Protein 5IX1 (pdb70)

Structure (mmCIF, N/CA/C/O backbone):
data_5IX1
#
_entry.id   5IX1
#
_cell.length_a   111.353
_cell.length_b   149.079
_cell.length_c   173.473
_cell.angle_alpha   90.00
_cell.angle_beta   90.00
_cell.angle_gamma   90.00
#
_symmetry.space_group_name_H-M   'I 2 2 2'
#
loop_
_entity.id
_entity.type
_entity.pdbx_description
1 polymer 'MORC family CW-type zinc finger protein 3'
2 polymer 'Peptide from Histone H3.1'
3 non-polymer 'ZINC ION'
4 non-polymer 'PHOSPHOAMINOPHOSPHONIC ACID-ADENYLATE ESTER'
5 non-polymer 'MAGNESIUM ION'
6 water water
#
loop_
_atom_site.group_PDB
_atom_site.id
_atom_site.type_symbol
_atom_site.label_atom_id
_atom_site.label_alt_id
_atom_site.label_comp_id
_atom_site.label_asym_id
_atom_site.label_entity_id
_atom_site.label_seq_id
_atom_site.pdbx_PDB_ins_code
_atom_site.Cartn_x
_atom_site.Cartn_y
_atom_site.Cartn_z
_atom_site.occupancy
_atom_site.B_iso_or_equiv
_atom_site.auth_seq_id
_atom_site.auth_comp_id
_atom_site.auth_asym_id
_atom_site.auth_atom_id
_atom_site.pdbx_PDB_model_num
ATOM 1 N N . GLY A 1 3 ? 73.556 88.679 53.746 1.00 87.68 8 GLY A N 1
ATOM 2 C CA . GLY A 1 3 ? 74.990 88.644 53.954 1.00 86.70 8 GLY A CA 1
ATOM 3 C C . GLY A 1 3 ? 75.491 87.230 54.103 1.00 83.22 8 GLY A C 1
ATOM 4 O O . GLY A 1 3 ? 76.672 86.988 54.268 1.00 82.50 8 GLY A O 1
ATOM 5 N N . ILE A 1 4 ? 74.566 86.293 54.051 1.00 81.04 9 ILE A N 1
ATOM 6 C CA . ILE A 1 4 ? 74.898 84.897 54.086 1.00 78.56 9 ILE A CA 1
ATOM 7 C C . ILE A 1 4 ? 75.580 84.450 52.814 1.00 75.46 9 ILE A C 1
ATOM 8 O O . ILE A 1 4 ? 75.163 84.790 51.729 1.00 74.81 9 ILE A O 1
ATOM 13 N N . ARG A 1 5 ? 76.629 83.668 52.959 1.00 73.26 10 ARG A N 1
ATOM 14 C CA . ARG A 1 5 ? 77.381 83.206 51.821 1.00 71.34 10 ARG A CA 1
ATOM 15 C C . ARG A 1 5 ? 76.744 82.100 51.027 1.00 70.30 10 ARG A C 1
ATOM 16 O O . ARG A 1 5 ? 76.007 81.291 51.546 1.00 72.60 10 ARG A O 1
ATOM 24 N N . LEU A 1 6 ? 77.042 82.086 49.742 1.00 70.17 11 LEU A N 1
ATOM 25 C CA . LEU A 1 6 ? 76.698 80.992 48.870 1.00 66.22 11 LEU A CA 1
ATOM 26 C C . LEU A 1 6 ? 77.720 79.919 48.998 1.00 62.98 11 LEU A C 1
ATOM 27 O O . LEU A 1 6 ? 78.891 80.196 49.099 1.00 63.22 11 LEU A O 1
ATOM 32 N N . SER A 1 7 ? 77.278 78.681 48.941 1.00 63.36 12 SER A N 1
ATOM 33 C CA . SER A 1 7 ? 78.201 77.582 48.855 1.00 61.70 12 SER A CA 1
ATOM 34 C C . SER A 1 7 ? 78.889 77.642 47.515 1.00 60.54 12 SER A C 1
ATOM 35 O O . SER A 1 7 ? 78.294 78.013 46.536 1.00 59.56 12 SER A O 1
ATOM 38 N N . ALA A 1 8 ? 80.143 77.247 47.482 1.00 60.69 13 ALA A N 1
ATOM 39 C CA . ALA A 1 8 ? 80.981 77.430 46.333 1.00 60.62 13 ALA A CA 1
ATOM 40 C C . ALA A 1 8 ? 81.326 76.130 45.649 1.00 61.34 13 ALA A C 1
ATOM 41 O O . ALA A 1 8 ? 81.272 75.091 46.248 1.00 59.62 13 ALA A O 1
ATOM 43 N N . LEU A 1 9 ? 81.649 76.204 44.366 1.00 61.72 14 LEU A N 1
ATOM 44 C CA . LEU A 1 9 ? 82.079 75.042 43.606 1.00 61.82 14 LEU A CA 1
ATOM 45 C C . LEU A 1 9 ? 83.472 75.218 43.134 1.00 63.11 14 LEU A C 1
ATOM 46 O O . LEU A 1 9 ? 83.778 76.163 42.479 1.00 65.21 14 LEU A O 1
ATOM 51 N N . CYS A 1 10 ? 84.308 74.263 43.449 1.00 60.88 15 CYS A N 1
ATOM 52 C CA . CYS A 1 10 ? 85.690 74.307 43.091 1.00 63.24 15 CYS A CA 1
ATOM 53 C C . CYS A 1 10 ? 85.784 73.516 41.835 1.00 62.47 15 CYS A C 1
ATOM 54 O O . CYS A 1 10 ? 85.054 72.572 41.666 1.00 61.11 15 CYS A O 1
ATOM 57 N N . PRO A 1 11 ? 86.754 73.945 40.924 1.00 65.46 16 PRO A N 1
ATOM 58 C CA . PRO A 1 11 ? 86.776 73.167 39.683 1.00 64.19 16 PRO A CA 1
ATOM 59 C C . PRO A 1 11 ? 87.066 71.705 39.902 1.00 62.18 16 PRO A C 1
ATOM 60 O O . PRO A 1 11 ? 86.646 70.888 39.119 1.00 62.98 16 PRO A O 1
ATOM 64 N N . LYS A 1 12 ? 87.793 71.378 40.939 1.00 59.59 17 LYS A N 1
ATOM 65 C CA . LYS A 1 12 ? 88.206 70.019 41.184 1.00 58.73 17 LYS A CA 1
ATOM 66 C C . LYS A 1 12 ? 86.998 69.133 41.355 1.00 58.58 17 LYS A C 1
ATOM 67 O O . LYS A 1 12 ? 87.031 67.966 41.055 1.00 59.10 17 LYS A O 1
ATOM 73 N N . PHE A 1 13 ? 85.914 69.703 41.820 1.00 59.95 18 PHE A N 1
ATOM 74 C CA . PHE A 1 13 ? 84.728 68.938 42.088 1.00 58.09 18 PHE A CA 1
ATOM 75 C C . PHE A 1 13 ? 84.237 68.294 40.818 1.00 57.28 18 PHE A C 1
ATOM 76 O O . PHE A 1 13 ? 83.542 67.302 40.861 1.00 58.20 18 PHE A O 1
ATOM 84 N N . LEU A 1 14 ? 84.573 68.872 39.682 1.00 55.83 19 LEU A N 1
ATOM 85 C CA . LEU A 1 14 ? 84.098 68.337 38.427 1.00 54.15 19 LEU A CA 1
ATOM 86 C C . LEU A 1 14 ? 84.578 66.933 38.246 1.00 53.96 19 LEU A C 1
ATOM 87 O O . LEU A 1 14 ? 83.856 66.116 37.750 1.00 54.63 19 LEU A O 1
ATOM 92 N N . HIS A 1 15 ? 85.811 66.657 38.606 1.00 51.46 20 HIS A N 1
ATOM 93 C CA . HIS A 1 15 ? 86.286 65.292 38.602 1.00 54.87 20 HIS A CA 1
ATOM 94 C C . HIS A 1 15 ? 85.600 64.434 39.633 1.00 57.40 20 HIS A C 1
ATOM 95 O O . HIS A 1 15 ? 85.284 63.297 39.397 1.00 61.47 20 HIS A O 1
ATOM 102 N N . THR A 1 16 ? 85.382 65.008 40.792 1.00 56.85 21 THR A N 1
ATOM 103 C CA . THR A 1 16 ? 84.849 64.299 41.915 1.00 54.07 21 THR A CA 1
ATOM 104 C C . THR A 1 16 ? 83.476 63.807 41.613 1.00 51.26 21 THR A C 1
ATOM 105 O O . THR A 1 16 ? 83.129 62.708 41.928 1.00 49.92 21 THR A O 1
ATOM 109 N N . ASN A 1 17 ? 82.702 64.640 40.968 1.00 51.79 22 ASN A N 1
ATOM 110 C CA . ASN A 1 17 ? 81.336 64.306 40.623 1.00 51.28 22 ASN A CA 1
ATOM 111 C C . ASN A 1 17 ? 81.223 63.207 39.611 1.00 50.71 22 ASN A C 1
ATOM 112 O O . ASN A 1 17 ? 80.164 62.707 39.370 1.00 50.79 22 ASN A O 1
ATOM 117 N N . SER A 1 18 ? 82.334 62.831 39.025 1.00 50.71 23 SER A N 1
ATOM 118 C CA . SER A 1 18 ? 82.336 61.815 37.974 1.00 51.79 23 SER A CA 1
ATOM 119 C C . SER A 1 18 ? 82.713 60.424 38.481 1.00 55.10 23 SER A C 1
ATOM 120 O O . SER A 1 18 ? 82.648 59.449 37.732 1.00 56.61 23 SER A O 1
ATOM 123 N N . THR A 1 19 ? 83.116 60.345 39.731 1.00 53.11 24 THR A N 1
ATOM 124 C CA . THR A 1 19 ? 83.676 59.139 40.302 1.00 52.33 24 THR A CA 1
ATOM 125 C C . THR A 1 19 ? 82.705 58.022 40.565 1.00 52.19 24 THR A C 1
ATOM 126 O O . THR A 1 19 ? 83.111 56.949 40.880 1.00 53.41 24 THR A O 1
ATOM 130 N N . SER A 1 20 ? 81.423 58.296 40.489 1.00 51.47 25 SER A N 1
ATOM 131 C CA . SER A 1 20 ? 80.404 57.274 40.570 1.00 54.79 25 SER A CA 1
ATOM 132 C C . SER A 1 20 ? 80.322 56.369 39.365 1.00 54.39 25 SER A C 1
ATOM 133 O O . SER A 1 20 ? 79.808 55.283 39.451 1.00 55.40 25 SER A O 1
ATOM 136 N N . HIS A 1 21 ? 80.805 56.830 38.229 1.00 56.39 26 HIS A N 1
ATOM 137 C CA . HIS A 1 21 ? 80.741 56.037 37.029 1.00 53.73 26 HIS A CA 1
ATOM 138 C C . HIS A 1 21 ? 81.959 55.199 36.906 1.00 55.04 26 HIS A C 1
ATOM 139 O O . HIS A 1 21 ? 83.029 55.690 36.708 1.00 54.85 26 HIS A O 1
ATOM 146 N N . THR A 1 22 ? 81.777 53.908 37.053 1.00 52.91 27 THR A N 1
ATOM 147 C CA . THR A 1 22 ? 82.875 52.986 36.941 1.00 55.78 27 THR A CA 1
ATOM 148 C C . THR A 1 22 ? 82.761 52.170 35.686 1.00 58.48 27 THR A C 1
ATOM 149 O O . THR A 1 22 ? 83.688 51.523 35.273 1.00 60.24 27 THR A O 1
ATOM 153 N N . TRP A 1 23 ? 81.591 52.215 35.091 1.00 60.73 28 TRP A N 1
ATOM 154 C CA . TRP A 1 23 ? 81.358 51.682 33.790 1.00 59.77 28 TRP A CA 1
ATOM 155 C C . TRP A 1 23 ? 81.114 52.874 32.922 1.00 56.17 28 TRP A C 1
ATOM 156 O O . TRP A 1 23 ? 80.187 53.626 33.149 1.00 55.39 28 TRP A O 1
ATOM 167 N N . PRO A 1 24 ? 82.011 53.013 31.856 1.00 54.74 29 PRO A N 1
ATOM 168 C CA . PRO A 1 24 ? 81.834 54.264 31.108 1.00 55.80 29 PRO A CA 1
ATOM 169 C C . PRO A 1 24 ? 80.503 54.408 30.426 1.00 57.60 29 PRO A C 1
ATOM 170 O O . PRO A 1 24 ? 80.054 55.509 30.243 1.00 59.07 29 PRO A O 1
ATOM 174 N N . PHE A 1 25 ? 79.881 53.314 30.056 1.00 56.31 30 PHE A N 1
ATOM 175 C CA . PHE A 1 25 ? 78.622 53.385 29.381 1.00 55.16 30 PHE A CA 1
ATOM 176 C C . PHE A 1 25 ? 77.565 54.005 30.230 1.00 53.54 30 PHE A C 1
ATOM 177 O O . PHE A 1 25 ? 76.587 54.473 29.721 1.00 57.02 30 PHE A O 1
ATOM 185 N N . SER A 1 26 ? 77.751 54.002 31.527 1.00 53.01 31 SER A N 1
ATOM 186 C CA . SER A 1 26 ? 76.795 54.625 32.408 1.00 53.71 31 SER A CA 1
ATOM 187 C C . SER A 1 26 ? 76.755 56.083 32.129 1.00 51.21 31 SER A C 1
ATOM 188 O O . SER A 1 26 ? 75.721 56.683 32.148 1.00 52.03 31 SER A O 1
ATOM 191 N N . ALA A 1 27 ? 77.914 56.659 31.909 1.00 52.27 32 ALA A N 1
ATOM 192 C CA . ALA A 1 27 ? 78.020 58.048 31.537 1.00 52.48 32 ALA A CA 1
ATOM 193 C C . ALA A 1 27 ? 77.390 58.348 30.174 1.00 52.20 32 ALA A C 1
ATOM 194 O O . ALA A 1 27 ? 76.695 59.317 30.004 1.00 50.97 32 ALA A O 1
ATOM 196 N N . VAL A 1 28 ? 77.620 57.474 29.219 1.00 51.73 33 VAL A N 1
ATOM 197 C CA . VAL A 1 28 ? 77.052 57.632 27.920 1.00 52.33 33 VAL A CA 1
ATOM 198 C C . VAL A 1 28 ? 75.561 57.574 28.065 1.00 53.56 33 VAL A C 1
ATOM 199 O O . VAL A 1 28 ? 74.865 58.347 27.480 1.00 53.35 33 VAL A O 1
ATOM 203 N N . ALA A 1 29 ? 75.072 56.672 28.878 1.00 51.14 34 ALA A N 1
ATOM 204 C CA . ALA A 1 29 ? 73.649 56.449 28.968 1.00 55.66 34 ALA A CA 1
ATOM 205 C C . ALA A 1 29 ? 72.974 57.702 29.432 1.00 58.38 34 ALA A C 1
ATOM 206 O O . ALA A 1 29 ? 71.869 58.005 29.040 1.00 61.22 34 ALA A O 1
ATOM 208 N N . GLU A 1 30 ? 73.659 58.425 30.289 1.00 55.13 35 GLU A N 1
ATOM 209 C CA . GLU A 1 30 ? 73.131 59.637 30.844 1.00 56.98 35 GLU A CA 1
ATOM 210 C C . GLU A 1 30 ? 72.881 60.711 29.807 1.00 56.92 35 GLU A C 1
ATOM 211 O O . GLU A 1 30 ? 71.878 61.379 29.837 1.00 58.82 35 GLU A O 1
ATOM 217 N N . LEU A 1 31 ? 73.811 60.874 28.892 1.00 57.78 36 LEU A N 1
ATOM 218 C CA . LEU A 1 31 ? 73.666 61.822 27.818 1.00 55.85 36 LEU A CA 1
ATOM 219 C C . LEU A 1 31 ? 72.513 61.444 26.911 1.00 56.17 36 LEU A C 1
ATOM 220 O O . LEU A 1 31 ? 71.735 62.272 26.522 1.00 57.33 36 LEU A O 1
ATOM 225 N N . ILE A 1 32 ? 72.380 60.168 26.631 1.00 55.10 37 ILE A N 1
ATOM 226 C CA . ILE A 1 32 ? 71.297 59.697 25.827 1.00 56.88 37 ILE A CA 1
ATOM 227 C C . ILE A 1 32 ? 70.004 60.023 26.512 1.00 60.09 37 ILE A C 1
ATOM 228 O O . ILE A 1 32 ? 69.049 60.383 25.875 1.00 60.87 37 ILE A O 1
ATOM 233 N N . ASP A 1 33 ? 69.965 59.887 27.822 1.00 61.40 38 ASP A N 1
ATOM 234 C CA . ASP A 1 33 ? 68.732 60.087 28.553 1.00 62.40 38 ASP A CA 1
ATOM 235 C C . ASP A 1 33 ? 68.260 61.486 28.370 1.00 58.38 38 ASP A C 1
ATOM 236 O O . ASP A 1 33 ? 67.100 61.724 28.195 1.00 56.31 38 ASP A O 1
ATOM 241 N N . ASN A 1 34 ? 69.178 62.421 28.413 1.00 57.35 39 ASN A N 1
ATOM 242 C CA . ASN A 1 34 ? 68.817 63.808 28.309 1.00 60.12 39 ASN A CA 1
ATOM 243 C C . ASN A 1 34 ? 68.168 64.115 26.953 1.00 61.99 39 ASN A C 1
ATOM 244 O O . ASN A 1 34 ? 67.270 64.914 26.861 1.00 62.85 39 ASN A O 1
ATOM 249 N N . ALA A 1 35 ? 68.653 63.504 25.893 1.00 60.49 40 ALA A N 1
ATOM 250 C CA . ALA A 1 35 ? 67.994 63.590 24.612 1.00 61.89 40 ALA A CA 1
ATOM 251 C C . ALA A 1 35 ? 66.639 62.931 24.625 1.00 62.94 40 ALA A C 1
ATOM 252 O O . ALA A 1 35 ? 65.710 63.425 24.054 1.00 65.45 40 ALA A O 1
ATOM 254 N N . TYR A 1 36 ? 66.537 61.795 25.279 1.00 60.99 41 TYR A N 1
ATOM 255 C CA . TYR A 1 36 ? 65.291 61.062 25.349 1.00 60.20 41 TYR A CA 1
ATOM 256 C C . TYR A 1 36 ? 64.194 61.806 26.058 1.00 61.51 41 TYR A C 1
ATOM 257 O O . TYR A 1 36 ? 63.051 61.680 25.712 1.00 63.03 41 TYR A O 1
ATOM 266 N N . ASP A 1 37 ? 64.541 62.550 27.083 1.00 61.91 42 ASP A N 1
ATOM 267 C CA . ASP A 1 37 ? 63.560 63.068 27.998 1.00 63.47 42 ASP A CA 1
ATOM 268 C C . ASP A 1 37 ? 62.587 63.981 27.320 1.00 65.29 42 ASP A C 1
ATOM 269 O O . ASP A 1 37 ? 62.924 64.685 26.397 1.00 65.88 42 ASP A O 1
ATOM 274 N N . PRO A 1 38 ? 61.302 63.962 27.869 1.00 63.91 43 PRO A N 1
ATOM 275 C CA . PRO A 1 38 ? 60.320 64.728 27.104 1.00 67.19 43 PRO A CA 1
ATOM 276 C C . PRO A 1 38 ? 60.548 66.214 26.950 1.00 69.81 43 PRO A C 1
ATOM 277 O O . PRO A 1 38 ? 59.954 66.764 26.051 1.00 73.63 43 PRO A O 1
ATOM 281 N N . ASP A 1 39 ? 61.322 66.861 27.785 1.00 67.74 44 ASP A N 1
ATOM 282 C CA . ASP A 1 39 ? 61.526 68.262 27.546 1.00 69.41 44 ASP A CA 1
ATOM 283 C C . ASP A 1 39 ? 62.266 68.494 26.244 1.00 70.02 44 ASP A C 1
ATOM 284 O O . ASP A 1 39 ? 62.013 69.460 25.573 1.00 71.67 44 ASP A O 1
ATOM 289 N N . VAL A 1 40 ? 63.265 67.677 25.957 1.00 69.75 45 VAL A N 1
ATOM 290 C CA . VAL A 1 40 ? 63.926 67.652 24.663 1.00 67.82 45 VAL A CA 1
ATOM 291 C C . VAL A 1 40 ? 63.159 67.036 23.494 1.00 70.49 45 VAL A C 1
ATOM 292 O O . VAL A 1 40 ? 63.165 67.543 22.405 1.00 74.21 45 VAL A O 1
ATOM 296 N N . ASN A 1 41 ? 62.537 65.907 23.744 1.00 68.65 46 ASN A N 1
ATOM 297 C CA . ASN A 1 41 ? 61.744 65.194 22.767 1.00 71.01 46 ASN A CA 1
ATOM 298 C C . ASN A 1 41 ? 62.429 64.844 21.468 1.00 68.69 46 ASN A C 1
ATOM 299 O O . ASN A 1 41 ? 61.814 64.845 20.436 1.00 70.80 46 ASN A O 1
ATOM 304 N N . ALA A 1 42 ? 63.694 64.493 21.527 1.00 69.44 47 ALA A N 1
ATOM 305 C CA . ALA A 1 42 ? 64.423 64.131 20.337 1.00 67.83 47 ALA A CA 1
ATOM 306 C C . ALA A 1 42 ? 63.920 62.848 19.748 1.00 70.69 47 ALA A C 1
ATOM 307 O O . ALA A 1 42 ? 63.503 61.972 20.461 1.00 70.84 47 ALA A O 1
ATOM 309 N N . LYS A 1 43 ? 63.932 62.745 18.428 1.00 70.26 48 LYS A N 1
ATOM 310 C CA . LYS A 1 43 ? 63.593 61.490 17.797 1.00 71.07 48 LYS A CA 1
ATOM 311 C C . LYS A 1 43 ? 64.798 60.759 17.330 1.00 69.16 48 LYS A C 1
ATOM 312 O O . LYS A 1 43 ? 64.723 59.599 17.028 1.00 71.21 48 LYS A O 1
ATOM 318 N N . GLN A 1 44 ? 65.912 61.444 17.245 1.00 66.63 49 GLN A N 1
ATOM 319 C CA . GLN A 1 44 ? 67.130 60.781 16.886 1.00 67.82 49 GLN A CA 1
ATOM 320 C C . GLN A 1 44 ? 68.232 61.305 17.760 1.00 66.25 49 GLN A C 1
ATOM 321 O O . GLN A 1 44 ? 68.231 62.455 18.105 1.00 67.86 49 GLN A O 1
ATOM 327 N N . ILE A 1 45 ? 69.180 60.464 18.120 1.00 63.25 50 ILE A N 1
ATOM 328 C CA . ILE A 1 45 ? 70.410 60.955 18.663 1.00 61.47 50 ILE A CA 1
ATOM 329 C C . ILE A 1 45 ? 71.533 60.292 17.920 1.00 63.61 50 ILE A C 1
ATOM 330 O O . ILE A 1 45 ? 71.493 59.112 17.688 1.00 64.05 50 ILE A O 1
ATOM 335 N N . TRP A 1 46 ? 72.544 61.054 17.559 1.00 62.14 51 TRP A N 1
ATOM 336 C CA . TRP A 1 46 ? 73.647 60.499 16.822 1.00 63.53 51 TRP A CA 1
ATOM 337 C C . TRP A 1 46 ? 74.840 60.493 17.726 1.00 62.36 51 TRP A C 1
ATOM 338 O O . TRP A 1 46 ? 75.193 61.514 18.259 1.00 62.14 51 TRP A O 1
ATOM 349 N N . ILE A 1 47 ? 75.469 59.345 17.899 1.00 61.83 52 ILE A N 1
ATOM 350 C CA . ILE A 1 47 ? 76.644 59.283 18.729 1.00 61.08 52 ILE A CA 1
ATOM 351 C C . ILE A 1 47 ? 77.781 58.883 17.862 1.00 63.04 52 ILE A C 1
ATOM 352 O O . ILE A 1 47 ? 77.709 57.883 17.206 1.00 66.86 52 ILE A O 1
ATOM 357 N N . ASP A 1 48 ? 78.842 59.665 17.870 1.00 61.11 53 ASP A N 1
ATOM 358 C CA . ASP A 1 48 ? 79.915 59.482 16.927 1.00 66.76 53 ASP A CA 1
ATOM 359 C C . ASP A 1 48 ? 81.279 59.663 17.520 1.00 62.41 53 ASP A C 1
ATOM 360 O O . ASP A 1 48 ? 81.434 60.285 18.540 1.00 59.13 53 ASP A O 1
ATOM 365 N N . LYS A 1 49 ? 82.274 59.122 16.843 1.00 63.01 54 LYS A N 1
ATOM 366 C CA . LYS A 1 49 ? 83.653 59.405 17.153 1.00 63.61 54 LYS A CA 1
ATOM 367 C C . LYS A 1 49 ? 84.304 60.092 15.978 1.00 64.53 54 LYS A C 1
ATOM 368 O O . LYS A 1 49 ? 84.147 59.669 14.861 1.00 68.14 54 LYS A O 1
ATOM 374 N N . THR A 1 50 ? 85.036 61.156 16.235 1.00 63.20 55 THR A N 1
ATOM 375 C CA . THR A 1 50 ? 85.615 61.947 15.188 1.00 64.20 55 THR A CA 1
ATOM 376 C C . THR A 1 50 ? 86.862 62.589 15.704 1.00 65.23 55 THR A C 1
ATOM 377 O O . THR A 1 50 ? 87.180 62.439 16.852 1.00 65.88 55 THR A O 1
ATOM 381 N N . VAL A 1 51 ? 87.611 63.249 14.842 1.00 65.08 56 VAL A N 1
ATOM 382 C CA . VAL A 1 51 ? 88.761 63.999 15.289 1.00 65.74 56 VAL A CA 1
ATOM 383 C C . VAL A 1 51 ? 88.584 65.465 15.017 1.00 66.72 56 VAL A C 1
ATOM 384 O O . VAL A 1 51 ? 88.225 65.838 13.935 1.00 69.16 56 VAL A O 1
ATOM 388 N N . ILE A 1 52 ? 88.817 66.302 16.010 1.00 67.80 57 ILE A N 1
ATOM 389 C CA . ILE A 1 52 ? 88.813 67.726 15.800 1.00 66.96 57 ILE A CA 1
ATOM 390 C C . ILE A 1 52 ? 90.063 68.366 16.356 1.00 70.73 57 ILE A C 1
ATOM 391 O O . ILE A 1 52 ? 90.439 68.117 17.470 1.00 67.40 57 ILE A O 1
ATOM 396 N N . SER A 1 53 ? 90.736 69.155 15.543 1.00 70.69 58 SER A N 1
ATOM 397 C CA . SER A 1 53 ? 91.897 69.883 15.976 1.00 74.83 58 SER A CA 1
ATOM 398 C C . SER A 1 53 ? 92.897 68.945 16.583 1.00 75.50 58 SER A C 1
ATOM 399 O O . SER A 1 53 ? 93.605 69.289 17.499 1.00 75.09 58 SER A O 1
ATOM 402 N N . ASP A 1 54 ? 92.977 67.760 16.024 1.00 75.60 59 ASP A N 1
ATOM 403 C CA . ASP A 1 54 ? 93.953 66.783 16.448 1.00 77.82 59 ASP A CA 1
ATOM 404 C C . ASP A 1 54 ? 93.600 66.062 17.728 1.00 74.03 59 ASP A C 1
ATOM 405 O O . ASP A 1 54 ? 94.419 65.364 18.276 1.00 75.59 59 ASP A O 1
ATOM 410 N N . HIS A 1 55 ? 92.376 66.229 18.192 1.00 72.32 60 HIS A N 1
ATOM 411 C CA . HIS A 1 55 ? 91.922 65.579 19.394 1.00 69.47 60 HIS A CA 1
ATOM 412 C C . HIS A 1 55 ? 90.796 64.646 19.081 1.00 67.83 60 HIS A C 1
ATOM 413 O O . HIS A 1 55 ? 89.866 65.032 18.431 1.00 68.07 60 HIS A O 1
ATOM 420 N N . ILE A 1 56 ? 90.863 63.420 19.559 1.00 67.22 61 ILE A N 1
ATOM 421 C CA . ILE A 1 56 ? 89.750 62.515 19.410 1.00 63.94 61 ILE A CA 1
ATOM 422 C C . ILE A 1 56 ? 88.588 63.059 20.189 1.00 64.36 61 ILE A C 1
ATOM 423 O O . ILE A 1 56 ? 88.759 63.600 21.244 1.00 64.97 61 ILE A O 1
ATOM 428 N N . CYS A 1 57 ? 87.399 62.937 19.646 1.00 64.20 62 CYS A N 1
ATOM 429 C CA . CYS A 1 57 ? 86.255 63.567 20.223 1.00 63.26 62 CYS A CA 1
ATOM 430 C C . CYS A 1 57 ? 85.101 62.632 20.180 1.00 62.64 62 CYS A C 1
ATOM 431 O O . CYS A 1 57 ? 85.018 61.795 19.328 1.00 64.46 62 CYS A O 1
ATOM 434 N N . LEU A 1 58 ? 84.186 62.806 21.102 1.00 58.07 63 LEU A N 1
ATOM 435 C CA . LEU A 1 58 ? 83.001 62.021 21.122 1.00 58.14 63 LEU A CA 1
ATOM 436 C C . LEU A 1 58 ? 81.920 63.019 20.996 1.00 58.24 63 LEU A C 1
ATOM 437 O O . LEU A 1 58 ? 81.998 64.046 21.619 1.00 58.38 63 LEU A O 1
ATOM 442 N N . THR A 1 59 ? 80.927 62.750 20.170 1.00 58.74 64 THR A N 1
ATOM 443 C CA . THR A 1 59 ? 79.902 63.730 19.944 1.00 58.53 64 THR A CA 1
ATOM 444 C C . THR A 1 59 ? 78.549 63.151 20.154 1.00 55.92 64 THR A C 1
ATOM 445 O O . THR A 1 59 ? 78.326 62.008 19.886 1.00 54.77 64 THR A O 1
ATOM 449 N N . PHE A 1 60 ? 77.664 63.947 20.717 1.00 55.44 65 PHE A N 1
ATOM 450 C CA . PHE A 1 60 ? 76.305 63.532 20.905 1.00 57.32 65 PHE A CA 1
ATOM 451 C C . PHE A 1 60 ? 75.441 64.595 20.321 1.00 60.06 65 PHE A C 1
ATOM 452 O O . PHE A 1 60 ? 75.429 65.685 20.815 1.00 64.49 65 PHE A O 1
ATOM 460 N N . THR A 1 61 ? 74.684 64.258 19.297 1.00 58.45 66 THR A N 1
ATOM 461 C CA . THR A 1 61 ? 73.923 65.231 18.554 1.00 58.44 66 THR A CA 1
ATOM 462 C C . THR A 1 61 ? 72.489 64.789 18.499 1.00 59.12 66 THR A C 1
ATOM 463 O O . THR A 1 61 ? 72.216 63.644 18.262 1.00 58.81 66 THR A O 1
ATOM 467 N N . ASP A 1 62 ? 71.569 65.704 18.732 1.00 57.10 67 ASP A N 1
ATOM 468 C CA . ASP A 1 62 ? 70.162 65.363 18.735 1.00 59.69 67 ASP A CA 1
ATOM 469 C C . ASP A 1 62 ? 69.274 66.371 18.038 1.00 62.59 67 ASP A C 1
ATOM 470 O O . ASP A 1 62 ? 69.662 67.482 17.799 1.00 64.97 67 ASP A O 1
ATOM 475 N N . ASN A 1 63 ? 68.072 65.955 17.701 1.00 63.66 68 ASN A N 1
ATOM 476 C CA . ASN A 1 63 ? 67.153 66.790 16.971 1.00 68.47 68 ASN A CA 1
ATOM 477 C C . ASN A 1 63 ? 66.013 67.276 17.818 1.00 69.03 68 ASN A C 1
ATOM 478 O O . ASN A 1 63 ? 64.918 67.451 17.351 1.00 70.61 68 ASN A O 1
ATOM 483 N N . GLY A 1 64 ? 66.280 67.426 19.095 1.00 70.83 69 GLY A N 1
ATOM 484 C CA . GLY A 1 64 ? 65.302 67.887 20.050 1.00 71.89 69 GLY A CA 1
ATOM 485 C C . GLY A 1 64 ? 65.174 69.382 20.136 1.00 72.36 69 GLY A C 1
ATOM 486 O O . GLY A 1 64 ? 65.782 70.097 19.384 1.00 72.48 69 GLY A O 1
ATOM 487 N N . ASN A 1 65 ? 64.380 69.832 21.090 1.00 71.62 70 ASN A N 1
ATOM 488 C CA . ASN A 1 65 ? 63.990 71.216 21.248 1.00 73.79 70 ASN A CA 1
ATOM 489 C C . ASN A 1 65 ? 65.039 72.251 21.559 1.00 72.54 70 ASN A C 1
ATOM 490 O O . ASN A 1 65 ? 64.760 73.411 21.432 1.00 74.26 70 ASN A O 1
ATOM 495 N N . GLY A 1 66 ? 66.187 71.866 22.076 1.00 72.21 71 GLY A N 1
ATOM 496 C CA . GLY A 1 66 ? 67.245 72.826 22.318 1.00 72.84 71 GLY A CA 1
ATOM 497 C C . GLY A 1 66 ? 67.034 73.649 23.563 1.00 73.61 71 GLY A C 1
ATOM 498 O O . GLY A 1 66 ? 66.092 73.434 24.279 1.00 74.86 71 GLY A O 1
ATOM 499 N N . MET A 1 67 ? 67.901 74.614 23.815 1.00 74.12 72 MET A N 1
ATOM 500 C CA . MET A 1 67 ? 67.814 75.375 25.046 1.00 73.18 72 MET A CA 1
ATOM 501 C C . MET A 1 67 ? 67.917 76.863 24.851 1.00 73.76 72 MET A C 1
ATOM 502 O O . MET A 1 67 ? 68.591 77.329 23.967 1.00 74.30 72 MET A O 1
ATOM 507 N N . THR A 1 68 ? 67.278 77.601 25.736 1.00 71.95 73 THR A N 1
ATOM 508 C CA . THR A 1 68 ? 67.481 79.017 25.849 1.00 74.23 73 THR A CA 1
ATOM 509 C C . THR A 1 68 ? 68.810 79.143 26.511 1.00 73.07 73 THR A C 1
ATOM 510 O O . THR A 1 68 ? 69.352 78.153 26.906 1.00 71.96 73 THR A O 1
ATOM 514 N N . ALA A 1 69 ? 69.353 80.339 26.612 1.00 72.94 74 ALA A N 1
ATOM 515 C CA . ALA A 1 69 ? 70.621 80.505 27.291 1.00 72.57 74 ALA A CA 1
ATOM 516 C C . ALA A 1 69 ? 70.520 80.158 28.763 1.00 71.29 74 ALA A C 1
ATOM 517 O O . ALA A 1 69 ? 71.378 79.509 29.306 1.00 68.83 74 ALA A O 1
ATOM 519 N N . ASP A 1 70 ? 69.445 80.579 29.398 1.00 71.96 75 ASP A N 1
ATOM 520 C CA . ASP A 1 70 ? 69.297 80.378 30.808 1.00 75.40 75 ASP A CA 1
ATOM 521 C C . ASP A 1 70 ? 69.274 78.903 31.073 1.00 70.80 75 ASP A C 1
ATOM 522 O O . ASP A 1 70 ? 69.916 78.415 31.972 1.00 67.72 75 ASP A O 1
ATOM 527 N N . LYS A 1 71 ? 68.568 78.191 30.228 1.00 73.07 76 LYS A N 1
ATOM 528 C CA . LYS A 1 71 ? 68.467 76.767 30.336 1.00 70.24 76 LYS A CA 1
ATOM 529 C C . LYS A 1 71 ? 69.822 76.160 30.170 1.00 66.53 76 LYS A C 1
ATOM 530 O O . LYS A 1 71 ? 70.101 75.145 30.741 1.00 66.66 76 LYS A O 1
ATOM 536 N N . LEU A 1 72 ? 70.641 76.739 29.322 1.00 68.21 77 LEU A N 1
ATOM 537 C CA . LEU A 1 72 ? 71.984 76.241 29.150 1.00 64.00 77 LEU A CA 1
ATOM 538 C C . LEU A 1 72 ? 72.743 76.385 30.429 1.00 64.16 77 LEU A C 1
ATOM 539 O O . LEU A 1 72 ? 73.540 75.549 30.750 1.00 62.93 77 LEU A O 1
ATOM 544 N N . HIS A 1 73 ? 72.539 77.486 31.130 1.00 65.18 78 HIS A N 1
ATOM 545 C CA . HIS A 1 73 ? 73.263 77.716 32.359 1.00 65.83 78 HIS A CA 1
ATOM 546 C C . HIS A 1 73 ? 72.911 76.692 33.399 1.00 61.66 78 HIS A C 1
ATOM 547 O O . HIS A 1 73 ? 73.755 76.183 34.068 1.00 60.34 78 HIS A O 1
ATOM 554 N N . LYS A 1 74 ? 71.647 76.372 33.492 1.00 60.35 79 LYS A N 1
ATOM 555 C CA . LYS A 1 74 ? 71.198 75.363 34.389 1.00 61.08 79 LYS A CA 1
ATOM 556 C C . LYS A 1 74 ? 71.778 74.015 34.038 1.00 61.31 79 LYS A C 1
ATOM 557 O O . LYS A 1 74 ? 72.122 73.257 34.906 1.00 59.61 79 LYS A O 1
ATOM 563 N N . MET A 1 75 ? 71.898 73.719 32.762 1.00 61.19 80 MET A N 1
ATOM 564 C CA . MET A 1 75 ? 72.481 72.464 32.346 1.00 61.21 80 MET A CA 1
ATOM 565 C C . MET A 1 75 ? 73.908 72.393 32.830 1.00 59.54 80 MET A C 1
ATOM 566 O O . MET A 1 75 ? 74.404 71.343 33.102 1.00 58.49 80 MET A O 1
ATOM 571 N N . LEU A 1 76 ? 74.582 73.517 32.875 1.00 58.32 81 LEU A N 1
ATOM 572 C CA . LEU A 1 76 ? 75.969 73.551 33.269 1.00 58.20 81 LEU A CA 1
ATOM 573 C C . LEU A 1 76 ? 76.094 73.858 34.740 1.00 60.06 81 LEU A C 1
ATOM 574 O O . LEU A 1 76 ? 77.150 74.171 35.228 1.00 61.11 81 LEU A O 1
ATOM 579 N N . SER A 1 77 ? 74.979 73.780 35.434 1.00 58.66 82 SER A N 1
ATOM 580 C CA . SER A 1 77 ? 74.920 74.025 36.852 1.00 59.29 82 SER A CA 1
ATOM 581 C C . SER A 1 77 ? 74.481 72.756 37.543 1.00 61.94 82 SER A C 1
ATOM 582 O O . SER A 1 77 ? 74.005 71.853 36.903 1.00 62.71 82 SER A O 1
ATOM 585 N N . PHE A 1 78 ? 74.627 72.684 38.856 1.00 61.13 83 PHE A N 1
ATOM 586 C CA . PHE A 1 78 ? 74.405 71.432 39.547 1.00 56.92 83 PHE A CA 1
ATOM 587 C C . PHE A 1 78 ? 73.098 71.394 40.305 1.00 59.15 83 PHE A C 1
ATOM 588 O O . PHE A 1 78 ? 72.847 72.213 41.136 1.00 62.76 83 PHE A O 1
ATOM 596 N N . GLY A 1 79 ? 72.285 70.396 40.043 1.00 58.18 84 GLY A N 1
ATOM 597 C CA . GLY A 1 79 ? 71.028 70.252 40.727 1.00 56.80 84 GLY A CA 1
ATOM 598 C C . GLY A 1 79 ? 69.756 70.846 40.182 1.00 55.91 84 GLY A C 1
ATOM 599 O O . GLY A 1 79 ? 68.728 70.684 40.797 1.00 57.74 84 GLY A O 1
ATOM 600 N N . PHE A 1 80 ? 69.789 71.496 39.033 1.00 57.83 85 PHE A N 1
ATOM 601 C CA . PHE A 1 80 ? 68.571 72.077 38.490 1.00 58.49 85 PHE A CA 1
ATOM 602 C C . PHE A 1 80 ? 67.931 71.133 37.509 1.00 57.40 85 PHE A C 1
ATOM 603 O O . PHE A 1 80 ? 68.539 70.761 36.549 1.00 56.62 85 PHE A O 1
ATOM 611 N N . SER A 1 81 ? 66.714 70.712 37.781 1.00 56.92 86 SER A N 1
ATOM 612 C CA . SER A 1 81 ? 65.991 69.898 36.860 1.00 57.76 86 SER A CA 1
ATOM 613 C C . SER A 1 81 ? 64.544 70.249 37.010 1.00 64.43 86 SER A C 1
ATOM 614 O O . SER A 1 81 ? 64.065 70.334 38.102 1.00 63.57 86 SER A O 1
ATOM 617 N N . ASP A 1 82 ? 63.834 70.430 35.913 1.00 67.98 87 ASP A N 1
ATOM 618 C CA . ASP A 1 82 ? 62.411 70.691 35.991 1.00 76.33 87 ASP A CA 1
ATOM 619 C C . ASP A 1 82 ? 61.643 69.895 34.958 1.00 74.09 87 ASP A C 1
ATOM 620 O O . ASP A 1 82 ? 61.031 70.448 34.067 1.00 76.31 87 ASP A O 1
ATOM 625 N N . LYS A 1 83 ? 61.634 68.589 35.108 1.00 72.06 88 LYS A N 1
ATOM 626 C CA . LYS A 1 83 ? 61.094 67.744 34.080 1.00 68.60 88 LYS A CA 1
ATOM 627 C C . LYS A 1 83 ? 59.799 67.131 34.513 1.00 71.81 88 LYS A C 1
ATOM 628 O O . LYS A 1 83 ? 59.686 66.655 35.613 1.00 73.58 88 LYS A O 1
ATOM 634 N N . VAL A 1 84 ? 58.809 67.170 33.641 1.00 71.88 89 VAL A N 1
ATOM 635 C CA . VAL A 1 84 ? 57.490 66.693 33.970 1.00 75.11 89 VAL A CA 1
ATOM 636 C C . VAL A 1 84 ? 57.052 65.717 32.932 1.00 74.97 89 VAL A C 1
ATOM 637 O O . VAL A 1 84 ? 57.470 65.807 31.810 1.00 73.93 89 VAL A O 1
ATOM 641 N N . THR A 1 85 ? 56.208 64.779 33.310 1.00 72.45 90 THR A N 1
ATOM 642 C CA . THR A 1 85 ? 55.685 63.851 32.351 1.00 73.56 90 THR A CA 1
ATOM 643 C C . THR A 1 85 ? 54.792 64.563 31.366 1.00 77.12 90 THR A C 1
ATOM 644 O O . THR A 1 85 ? 53.996 65.397 31.739 1.00 79.30 90 THR A O 1
ATOM 648 N N . MET A 1 86 ? 54.930 64.230 30.095 1.00 77.44 91 MET A N 1
ATOM 649 C CA . MET A 1 86 ? 54.054 64.775 29.088 1.00 81.00 91 MET A CA 1
ATOM 650 C C . MET A 1 86 ? 53.440 63.656 28.309 1.00 82.30 91 MET A C 1
ATOM 651 O O . MET A 1 86 ? 54.137 62.844 27.743 1.00 81.47 91 MET A O 1
ATOM 656 N N . ASN A 1 87 ? 52.126 63.603 28.296 1.00 82.67 92 ASN A N 1
ATOM 657 C CA . ASN A 1 87 ? 51.444 62.655 27.462 1.00 84.79 92 ASN A CA 1
ATOM 658 C C . ASN A 1 87 ? 51.944 61.264 27.700 1.00 82.04 92 ASN A C 1
ATOM 659 O O . ASN A 1 87 ? 52.103 60.486 26.778 1.00 83.09 92 ASN A O 1
ATOM 664 N N . GLY A 1 88 ? 52.208 60.950 28.946 1.00 81.39 93 GLY A N 1
ATOM 665 C CA . GLY A 1 88 ? 52.588 59.610 29.287 1.00 80.02 93 GLY A CA 1
ATOM 666 C C . GLY A 1 88 ? 54.032 59.323 29.006 1.00 76.87 93 GLY A C 1
ATOM 667 O O . GLY A 1 88 ? 54.466 58.209 29.224 1.00 78.35 93 GLY A O 1
ATOM 668 N N . HIS A 1 89 ? 54.764 60.344 28.601 1.00 77.29 94 HIS A N 1
ATOM 669 C CA . HIS A 1 89 ? 56.190 60.242 28.422 1.00 74.40 94 HIS A CA 1
ATOM 670 C C . HIS A 1 89 ? 56.830 60.732 29.702 1.00 72.05 94 HIS A C 1
ATOM 671 O O . HIS A 1 89 ? 56.735 61.900 30.017 1.00 71.56 94 HIS A O 1
ATOM 678 N N . VAL A 1 90 ? 57.499 59.846 30.431 1.00 71.60 95 VAL A N 1
ATOM 679 C CA . VAL A 1 90 ? 57.997 60.195 31.728 1.00 68.02 95 VAL A CA 1
ATOM 680 C C . VAL A 1 90 ? 59.468 60.416 31.673 1.00 63.81 95 VAL A C 1
ATOM 681 O O . VAL A 1 90 ? 60.210 59.588 31.179 1.00 62.69 95 VAL A O 1
ATOM 685 N N . PRO A 1 91 ? 59.867 61.635 32.228 1.00 63.91 96 PRO A N 1
ATOM 686 C CA . PRO A 1 91 ? 61.310 61.838 32.177 1.00 61.58 96 PRO A CA 1
ATOM 687 C C . PRO A 1 91 ? 62.046 60.936 33.117 1.00 62.02 96 PRO A C 1
ATOM 688 O O . PRO A 1 91 ? 61.614 60.679 34.212 1.00 64.95 96 PRO A O 1
ATOM 692 N N . VAL A 1 92 ? 63.159 60.428 32.652 1.00 60.90 97 VAL A N 1
ATOM 693 C CA . VAL A 1 92 ? 64.132 59.802 33.480 1.00 59.52 97 VAL A CA 1
ATOM 694 C C . VAL A 1 92 ? 64.797 60.799 34.402 1.00 61.12 97 VAL A C 1
ATOM 695 O O . VAL A 1 92 ? 65.110 60.476 35.519 1.00 62.54 97 VAL A O 1
ATOM 699 N N . GLY A 1 93 ? 65.035 62.006 33.926 1.00 59.17 98 GLY A N 1
ATOM 700 C CA . GLY A 1 93 ? 65.781 62.974 34.694 1.00 57.60 98 GLY A CA 1
ATOM 701 C C . GLY A 1 93 ? 65.141 63.436 35.980 1.00 58.98 98 GLY A C 1
ATOM 702 O O . GLY A 1 93 ? 63.977 63.766 36.018 1.00 60.09 98 GLY A O 1
ATOM 703 N N . LEU A 1 94 ? 65.940 63.447 37.040 1.00 58.54 99 LEU A N 1
ATOM 704 C CA . LEU A 1 94 ? 65.497 63.760 38.391 1.00 58.80 99 LEU A CA 1
ATOM 705 C C . LEU A 1 94 ? 66.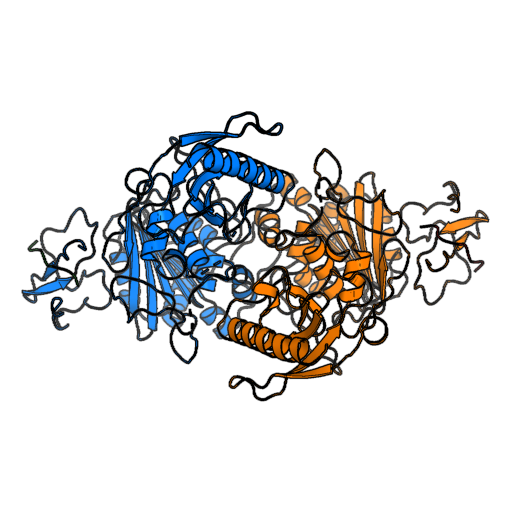459 64.649 39.134 1.00 55.69 99 LEU A C 1
ATOM 706 O O . LEU A 1 94 ? 66.106 65.676 39.639 1.00 55.95 99 LEU A O 1
ATOM 711 N N . TYR A 1 95 ? 67.671 64.146 39.243 1.00 53.41 100 TYR A N 1
ATOM 712 C CA . TYR A 1 95 ? 68.779 64.675 40.005 1.00 51.85 100 TYR A CA 1
ATOM 713 C C . TYR A 1 95 ? 69.406 65.990 39.590 1.00 53.47 100 TYR A C 1
ATOM 714 O O . TYR A 1 95 ? 69.897 66.703 40.419 1.00 55.09 100 TYR A O 1
ATOM 723 N N . GLY A 1 96 ? 69.482 66.272 38.304 1.00 55.44 101 GLY A N 1
ATOM 724 C CA . GLY A 1 96 ? 70.130 67.479 37.839 1.00 50.36 101 GLY A CA 1
ATOM 725 C C . GLY A 1 96 ? 71.626 67.419 37.790 1.00 49.33 101 GLY A C 1
ATOM 726 O O . GLY A 1 96 ? 72.278 68.421 37.791 1.00 49.10 101 GLY A O 1
ATOM 727 N N . ASN A 1 97 ? 72.174 66.228 37.814 1.00 52.65 102 ASN A N 1
ATOM 728 C CA . ASN A 1 97 ? 73.608 66.070 37.832 1.00 51.53 102 ASN A CA 1
ATOM 729 C C . ASN A 1 97 ? 74.113 65.269 36.660 1.00 51.33 102 ASN A C 1
ATOM 730 O O . ASN A 1 97 ? 75.281 65.211 36.404 1.00 50.11 102 ASN A O 1
ATOM 735 N N . GLY A 1 98 ? 73.211 64.681 35.914 1.00 50.25 103 GLY A N 1
ATOM 736 C CA . GLY A 1 98 ? 73.593 63.711 34.917 1.00 51.92 103 GLY A CA 1
ATOM 737 C C . GLY A 1 98 ? 74.521 64.139 33.792 1.00 56.58 103 GLY A C 1
ATOM 738 O O . GLY A 1 98 ? 75.365 63.364 33.398 1.00 56.62 103 GLY A O 1
ATOM 739 N N . PHE A 1 99 ? 74.359 65.334 33.241 1.00 52.96 104 PHE A N 1
ATOM 740 C CA . PHE A 1 99 ? 75.307 65.812 32.255 1.00 53.95 104 PHE A CA 1
ATOM 741 C C . PHE A 1 99 ? 76.700 66.024 32.799 1.00 57.15 104 PHE A C 1
ATOM 742 O O . PHE A 1 99 ? 77.663 65.755 32.115 1.00 60.75 104 PHE A O 1
ATOM 750 N N . LYS A 1 100 ? 76.812 66.617 33.970 1.00 57.72 105 LYS A N 1
ATOM 751 C CA . LYS A 1 100 ? 78.124 66.870 34.514 1.00 54.80 105 LYS A CA 1
ATOM 752 C C . LYS A 1 100 ? 78.831 65.601 34.846 1.00 54.51 105 LYS A C 1
ATOM 753 O O . LYS A 1 100 ? 79.988 65.447 34.561 1.00 55.21 105 LYS A O 1
ATOM 759 N N . SER A 1 101 ? 78.125 64.692 35.481 1.00 55.66 106 SER A N 1
ATOM 760 C CA . SER A 1 101 ? 78.738 63.472 35.918 1.00 55.25 106 SER A CA 1
ATOM 761 C C . SER A 1 101 ? 79.157 62.662 34.734 1.00 55.02 106 SER A C 1
ATOM 762 O O . SER A 1 101 ? 80.236 62.125 34.700 1.00 54.99 106 SER A O 1
ATOM 765 N N . GLY A 1 102 ? 78.286 62.577 33.748 1.00 52.53 107 GLY A N 1
ATOM 766 C CA . GLY A 1 102 ? 78.610 61.859 32.543 1.00 53.88 107 GLY A CA 1
ATOM 767 C C . GLY A 1 102 ? 79.696 62.455 31.691 1.00 56.82 107 GLY A C 1
ATOM 768 O O . GLY A 1 102 ? 80.584 61.769 31.253 1.00 58.40 107 GLY A O 1
ATOM 769 N N . SER A 1 103 ? 79.636 63.755 31.487 1.00 55.07 108 SER A N 1
ATOM 770 C CA . SER A 1 103 ? 80.547 64.389 30.593 1.00 57.28 108 SER A CA 1
ATOM 771 C C . SER A 1 103 ? 81.921 64.228 31.117 1.00 57.36 108 SER A C 1
ATOM 772 O O . SER A 1 103 ? 82.818 63.815 30.420 1.00 60.11 108 SER A O 1
ATOM 775 N N . MET A 1 104 ? 82.073 64.526 32.387 1.00 57.09 109 MET A N 1
ATOM 776 C CA . MET A 1 104 ? 83.374 64.565 32.990 1.00 53.06 109 MET A CA 1
ATOM 777 C C . MET A 1 104 ? 83.985 63.201 33.151 1.00 54.47 109 MET A C 1
ATOM 778 O O . MET A 1 104 ? 85.181 63.041 33.184 1.00 58.48 109 MET A O 1
ATOM 783 N N . ARG A 1 105 ? 83.139 62.218 33.299 1.00 55.74 110 ARG A N 1
ATOM 784 C CA . ARG A 1 105 ? 83.596 60.874 33.333 1.00 54.54 110 ARG A CA 1
ATOM 785 C C . ARG A 1 105 ? 84.186 60.507 31.997 1.00 55.39 110 ARG A C 1
ATOM 786 O O . ARG A 1 105 ? 85.237 59.911 31.921 1.00 56.64 110 ARG A O 1
ATOM 794 N N . LEU A 1 106 ? 83.503 60.878 30.930 1.00 53.58 111 LEU A N 1
ATOM 795 C CA . LEU A 1 106 ? 84.009 60.595 29.603 1.00 54.14 111 LEU A CA 1
ATOM 796 C C . LEU A 1 106 ? 85.279 61.336 29.268 1.00 54.70 111 LEU A C 1
ATOM 797 O O . LEU A 1 106 ? 86.186 60.766 28.712 1.00 55.98 111 LEU A O 1
ATOM 802 N N . GLY A 1 107 ? 85.345 62.602 29.623 1.00 51.20 112 GLY A N 1
ATOM 803 C CA . GLY A 1 107 ? 86.504 63.386 29.279 1.00 54.64 112 GLY A CA 1
ATOM 804 C C . GLY A 1 107 ? 86.672 64.634 30.074 1.00 58.44 112 GLY A C 1
ATOM 805 O O . GLY A 1 107 ? 85.774 65.039 30.739 1.00 57.39 112 GLY A O 1
ATOM 806 N N . LYS A 1 108 ? 87.840 65.231 30.005 1.00 57.34 113 LYS A N 1
ATOM 807 C CA . LYS A 1 108 ? 88.096 66.471 30.695 1.00 60.48 113 LYS A CA 1
ATOM 808 C C . LYS A 1 108 ? 87.318 67.681 30.223 1.00 60.73 113 LYS A C 1
ATOM 809 O O . LYS A 1 108 ? 86.964 68.523 31.009 1.00 62.02 113 LYS A O 1
ATOM 815 N N . ASP A 1 109 ? 87.111 67.801 28.924 1.00 58.05 114 ASP A N 1
ATOM 816 C CA . ASP A 1 109 ? 86.546 69.004 28.350 1.00 58.32 114 ASP A CA 1
ATOM 817 C C . ASP A 1 109 ? 85.361 68.736 27.464 1.00 57.40 114 ASP A C 1
ATOM 818 O O . ASP A 1 109 ? 85.371 67.823 26.693 1.00 61.31 114 ASP A O 1
ATOM 823 N N . ALA A 1 110 ? 84.328 69.536 27.598 1.00 57.27 115 ALA A N 1
ATOM 824 C CA . ALA A 1 110 ? 83.127 69.322 26.852 1.00 56.10 115 ALA A CA 1
ATOM 825 C C . ALA A 1 110 ? 82.524 70.634 26.424 1.00 58.43 115 ALA A C 1
ATOM 826 O O . ALA A 1 110 ? 82.652 71.614 27.115 1.00 59.83 115 ALA A O 1
ATOM 828 N N . MET A 1 111 ? 81.855 70.646 25.283 1.00 58.59 116 MET A N 1
ATOM 829 C CA . MET A 1 111 ? 81.203 71.852 24.827 1.00 60.67 116 MET A CA 1
ATOM 830 C C . MET A 1 111 ? 79.820 71.573 24.325 1.00 59.20 116 MET A C 1
ATOM 831 O O . MET A 1 111 ? 79.587 70.561 23.719 1.00 61.15 116 MET A O 1
ATOM 836 N N . VAL A 1 112 ? 78.898 72.478 24.579 1.00 59.51 117 VAL A N 1
ATOM 837 C CA . VAL A 1 112 ? 77.537 72.267 24.165 1.00 58.48 117 VAL A CA 1
ATOM 838 C C . VAL A 1 112 ? 77.085 73.315 23.173 1.00 64.48 117 VAL A C 1
ATOM 839 O O . VAL A 1 112 ? 77.156 74.491 23.447 1.00 66.78 117 VAL A O 1
ATOM 843 N N . PHE A 1 113 ? 76.616 72.869 22.019 1.00 60.63 118 PHE A N 1
ATOM 844 C CA . PHE A 1 113 ? 76.077 73.760 21.031 1.00 65.26 118 PHE A CA 1
ATOM 845 C C . PHE A 1 113 ? 74.606 73.470 20.969 1.00 65.21 118 PHE A C 1
ATOM 846 O O . PHE A 1 113 ? 74.230 72.336 20.857 1.00 65.55 118 PHE A O 1
ATOM 854 N N . THR A 1 114 ? 73.767 74.480 21.072 1.00 68.39 119 THR A N 1
ATOM 855 C CA . THR A 1 114 ? 72.339 74.227 21.057 1.00 67.85 119 THR A CA 1
ATOM 856 C C . THR A 1 114 ? 71.538 75.228 20.237 1.00 68.09 119 THR A C 1
ATOM 857 O O . THR A 1 114 ? 71.882 76.381 20.165 1.00 70.62 119 THR A O 1
ATOM 861 N N . LYS A 1 115 ? 70.467 74.765 19.616 1.00 68.35 120 LYS A N 1
ATOM 862 C CA . LYS A 1 115 ? 69.571 75.638 18.894 1.00 71.52 120 LYS A CA 1
ATOM 863 C C . LYS A 1 115 ? 68.154 75.394 19.305 1.00 73.26 120 LYS A C 1
ATOM 864 O O . LYS A 1 115 ? 67.681 74.296 19.181 1.00 73.97 120 LYS A O 1
ATOM 870 N N . ASN A 1 116 ? 67.452 76.418 19.752 1.00 72.56 121 ASN A N 1
ATOM 871 C CA . ASN A 1 116 ? 66.046 76.260 20.063 1.00 75.49 121 ASN A CA 1
ATOM 872 C C . ASN A 1 116 ? 65.134 76.900 19.057 1.00 80.03 121 ASN A C 1
ATOM 873 O O . ASN A 1 116 ? 63.946 76.998 19.270 1.00 81.65 121 ASN A O 1
ATOM 878 N N . GLY A 1 117 ? 65.708 77.349 17.958 1.00 79.29 122 GLY A N 1
ATOM 879 C CA . GLY A 1 117 ? 64.943 77.935 16.887 1.00 82.73 122 GLY A CA 1
ATOM 880 C C . GLY A 1 117 ? 64.631 79.397 17.062 1.00 86.54 122 GLY A C 1
ATOM 881 O O . GLY A 1 117 ? 63.951 79.975 16.240 1.00 90.55 122 GLY A O 1
ATOM 882 N N . GLU A 1 118 ? 65.101 79.999 18.139 1.00 87.87 123 GLU A N 1
ATOM 883 C CA . GLU A 1 118 ? 65.044 81.431 18.259 1.00 88.82 123 GLU A CA 1
ATOM 884 C C . GLU A 1 118 ? 66.432 81.939 18.446 1.00 85.98 123 GLU A C 1
ATOM 885 O O . GLU A 1 118 ? 66.783 82.986 17.952 1.00 89.38 123 GLU A O 1
ATOM 891 N N . THR A 1 119 ? 67.235 81.170 19.155 1.00 86.13 124 THR A N 1
ATOM 892 C CA . THR A 1 119 ? 68.578 81.583 19.481 1.00 81.76 124 THR A CA 1
ATOM 893 C C . THR A 1 119 ? 69.438 80.372 19.423 1.00 77.48 124 THR A C 1
ATOM 894 O O . THR A 1 119 ? 68.941 79.281 19.371 1.00 77.02 124 THR A O 1
ATOM 898 N N . MET A 1 120 ? 70.734 80.565 19.379 1.00 75.77 125 MET A N 1
ATOM 899 C CA . MET A 1 120 ? 71.637 79.458 19.479 1.00 76.42 125 MET A CA 1
ATOM 900 C C . MET A 1 120 ? 72.651 79.824 20.529 1.00 74.75 125 MET A C 1
ATOM 901 O O . MET A 1 120 ? 72.963 80.982 20.681 1.00 76.37 125 MET A O 1
ATOM 906 N N . SER A 1 121 ? 73.143 78.848 21.279 1.00 70.34 126 SER A N 1
ATOM 907 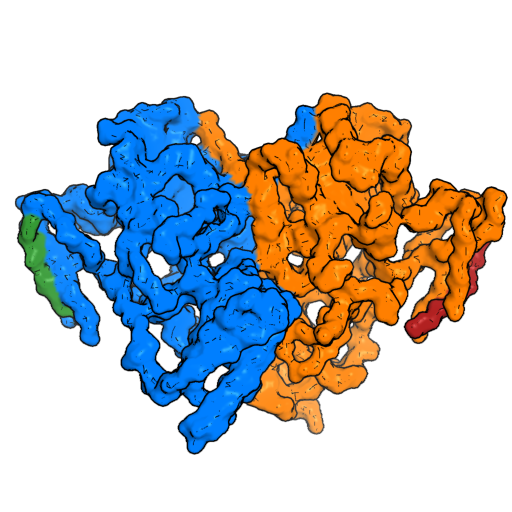C CA . SER A 1 121 ? 74.147 79.136 22.283 1.00 70.25 126 SER A CA 1
ATOM 908 C C . SER A 1 121 ? 75.225 78.101 22.370 1.00 68.39 126 SER A C 1
ATOM 909 O O . SER A 1 121 ? 75.045 76.978 21.973 1.00 67.18 126 SER A O 1
ATOM 912 N N . VAL A 1 122 ? 76.375 78.520 22.853 1.00 65.45 127 VAL A N 1
ATOM 913 C CA . VAL A 1 122 ? 77.491 77.632 23.010 1.00 66.15 127 VAL A CA 1
ATOM 914 C C . VAL A 1 122 ? 77.964 77.673 24.448 1.00 67.10 127 VAL A C 1
ATOM 915 O O . VAL A 1 122 ? 78.218 78.729 24.972 1.00 68.21 127 VAL A O 1
ATOM 919 N N . GLY A 1 123 ? 78.095 76.509 25.067 1.00 64.76 128 GLY A N 1
ATOM 920 C CA . GLY A 1 123 ? 78.494 76.407 26.456 1.00 65.55 128 GLY A CA 1
ATOM 921 C C . GLY A 1 123 ? 79.741 75.596 26.703 1.00 64.88 128 GLY A C 1
ATOM 922 O O . GLY A 1 123 ? 79.900 74.528 26.169 1.00 67.87 128 GLY A O 1
ATOM 923 N N . PHE A 1 124 ? 80.618 76.120 27.536 1.00 61.48 129 PHE A N 1
ATOM 924 C CA . PHE A 1 124 ? 81.897 75.501 27.795 1.00 58.37 129 PHE A CA 1
ATOM 925 C C . PHE A 1 124 ? 82.016 74.979 29.235 1.00 59.87 129 PHE A C 1
ATOM 926 O O . PHE A 1 124 ? 81.863 75.718 30.182 1.00 63.91 129 PHE A O 1
ATOM 934 N N . LEU A 1 125 ? 82.313 73.696 29.385 1.00 59.87 130 LEU A N 1
ATOM 935 C CA . LEU A 1 125 ? 82.554 73.084 30.677 1.00 54.69 130 LEU A CA 1
ATOM 936 C C . LEU A 1 125 ? 83.841 72.325 30.639 1.00 53.63 130 LEU A C 1
ATOM 937 O O . LEU A 1 125 ? 83.851 71.154 30.391 1.00 53.01 130 LEU A O 1
ATOM 942 N N . SER A 1 126 ? 84.943 73.005 30.863 1.00 57.07 131 SER A N 1
ATOM 943 C CA . SER A 1 126 ? 86.236 72.368 30.746 1.00 58.29 131 SER A CA 1
ATOM 944 C C . SER A 1 126 ? 87.027 72.316 32.029 1.00 58.89 131 SER A C 1
ATOM 945 O O . SER A 1 126 ? 87.209 73.305 32.693 1.00 58.60 131 SER A O 1
ATOM 948 N N . GLN A 1 127 ? 87.500 71.140 32.374 1.00 58.84 132 GLN A N 1
ATOM 949 C CA . GLN A 1 127 ? 88.451 71.025 33.442 1.00 61.78 132 GLN A CA 1
ATOM 950 C C . GLN A 1 127 ? 89.747 71.664 33.055 1.00 64.98 132 GLN A C 1
ATOM 951 O O . GLN A 1 127 ? 90.394 72.288 33.854 1.00 67.51 132 GLN A O 1
ATOM 957 N N . THR A 1 128 ? 90.141 71.464 31.816 1.00 61.16 133 THR A N 1
ATOM 958 C CA . THR A 1 128 ? 91.411 71.949 31.328 1.00 63.35 133 THR A CA 1
ATOM 959 C C . THR A 1 128 ? 91.476 73.463 31.348 1.00 62.81 133 THR A C 1
ATOM 960 O O . THR A 1 128 ? 92.473 74.045 31.692 1.00 63.87 133 THR A O 1
ATOM 964 N N . TYR A 1 129 ? 90.392 74.099 30.967 1.00 63.05 134 TYR A N 1
ATOM 965 C CA . TYR A 1 129 ? 90.332 75.532 30.949 1.00 61.54 134 TYR A CA 1
ATOM 966 C C . TYR A 1 129 ? 90.472 76.069 32.341 1.00 61.05 134 TYR A C 1
ATOM 967 O O . TYR A 1 129 ? 91.205 76.993 32.589 1.00 61.93 134 TYR A O 1
ATOM 976 N N . LEU A 1 130 ? 89.778 75.453 33.271 1.00 61.35 135 LEU A N 1
ATOM 977 C CA . LEU A 1 130 ? 89.808 75.893 34.647 1.00 60.48 135 LEU A CA 1
ATOM 978 C C . LEU A 1 130 ? 91.159 75.749 35.286 1.00 63.85 135 LEU A C 1
ATOM 979 O O . LEU A 1 130 ? 91.548 76.579 36.071 1.00 64.66 135 LEU A O 1
ATOM 984 N N . GLU A 1 131 ? 91.865 74.680 34.973 1.00 60.15 136 GLU A N 1
ATOM 985 C CA . GLU A 1 131 ? 93.214 74.542 35.457 1.00 67.67 136 GLU A CA 1
ATOM 986 C C . GLU A 1 131 ? 94.110 75.628 34.910 1.00 70.66 136 GLU A C 1
ATOM 987 O O . GLU A 1 131 ? 94.890 76.205 35.634 1.00 72.88 136 GLU A O 1
ATOM 993 N N . VAL A 1 132 ? 93.998 75.920 33.626 1.00 67.14 137 VAL A N 1
ATOM 994 C CA . VAL A 1 132 ? 94.907 76.860 33.006 1.00 68.65 137 VAL A CA 1
ATOM 995 C C . VAL A 1 132 ? 94.758 78.254 33.575 1.00 68.83 137 VAL A C 1
ATOM 996 O O . VAL A 1 132 ? 95.741 78.934 33.780 1.00 72.13 137 VAL A O 1
ATOM 1000 N N . ILE A 1 133 ? 93.534 78.686 33.800 1.00 67.34 138 ILE A N 1
ATOM 1001 C CA . ILE A 1 133 ? 93.323 80.034 34.265 1.00 66.17 138 ILE A CA 1
ATOM 1002 C C . ILE A 1 133 ? 93.324 80.058 35.760 1.00 67.99 138 ILE A C 1
ATOM 1003 O O . ILE A 1 133 ? 93.120 81.089 36.365 1.00 69.47 138 ILE A O 1
ATOM 1008 N N . LYS A 1 134 ? 93.561 78.897 36.339 1.00 70.14 139 LYS A N 1
ATOM 1009 C CA . LYS A 1 134 ? 93.675 78.783 37.761 1.00 70.61 139 LYS A CA 1
ATOM 1010 C C . LYS A 1 134 ? 92.457 79.337 38.436 1.00 68.57 139 LYS A C 1
ATOM 1011 O O . LYS A 1 134 ? 92.557 80.038 39.404 1.00 71.28 139 LYS A O 1
ATOM 1017 N N . ALA A 1 135 ? 91.296 79.023 37.903 1.00 66.41 140 ALA A N 1
ATOM 1018 C CA . ALA A 1 135 ? 90.062 79.498 38.474 1.00 65.97 140 ALA A CA 1
ATOM 1019 C C . ALA A 1 135 ? 89.789 78.897 39.834 1.00 68.73 140 ALA A C 1
ATOM 1020 O O . ALA A 1 135 ? 90.095 77.753 40.086 1.00 66.38 140 ALA A O 1
ATOM 1022 N N . GLU A 1 136 ? 89.224 79.691 40.720 1.00 69.99 141 GLU A N 1
ATOM 1023 C CA . GLU A 1 136 ? 88.876 79.203 42.026 1.00 74.06 141 GLU A CA 1
ATOM 1024 C C . GLU A 1 136 ? 87.450 78.736 42.090 1.00 71.60 141 GLU A C 1
ATOM 1025 O O . GLU A 1 136 ? 87.055 78.079 43.019 1.00 72.70 141 GLU A O 1
ATOM 1031 N N . HIS A 1 137 ? 86.683 79.059 41.073 1.00 71.54 142 HIS A N 1
ATOM 1032 C CA . HIS A 1 137 ? 85.298 78.671 41.030 1.00 69.50 142 HIS A CA 1
ATOM 1033 C C . HIS A 1 137 ? 85.036 78.077 39.682 1.00 65.01 142 HIS A C 1
ATOM 1034 O O . HIS A 1 137 ? 85.779 78.309 38.761 1.00 63.84 142 HIS A O 1
ATOM 1041 N N . VAL A 1 138 ? 83.968 77.322 39.568 1.00 64.56 143 VAL A N 1
ATOM 1042 C CA . VAL A 1 138 ? 83.622 76.776 38.304 1.00 60.93 143 VAL A CA 1
ATOM 1043 C C . VAL A 1 138 ? 82.878 77.863 37.618 1.00 62.95 143 VAL A C 1
ATOM 1044 O O . VAL A 1 138 ? 81.875 78.353 38.087 1.00 64.07 143 VAL A O 1
ATOM 1048 N N . VAL A 1 139 ? 83.396 78.222 36.469 1.00 64.99 144 VAL A N 1
ATOM 1049 C CA . VAL A 1 139 ? 82.841 79.278 35.687 1.00 64.76 144 VAL A CA 1
ATOM 1050 C C . VAL A 1 139 ? 82.551 78.704 34.315 1.00 63.02 144 VAL A C 1
ATOM 1051 O O . VAL A 1 139 ? 83.376 78.031 33.747 1.00 61.93 144 VAL A O 1
ATOM 1055 N N . VAL A 1 140 ? 81.354 78.928 33.811 1.00 63.85 145 VAL A N 1
ATOM 1056 C CA . VAL A 1 140 ? 80.966 78.337 32.554 1.00 61.47 145 VAL A CA 1
ATOM 1057 C C . VAL A 1 140 ? 80.679 79.339 31.436 1.00 60.71 145 VAL A C 1
ATOM 1058 O O . VAL A 1 140 ? 79.615 79.909 31.370 1.00 59.86 145 VAL A O 1
ATOM 1062 N N . PRO A 1 141 ? 81.703 79.483 30.491 1.00 59.92 146 PRO A N 1
ATOM 1063 C CA . PRO A 1 141 ? 81.425 80.482 29.454 1.00 61.81 146 PRO A CA 1
ATOM 1064 C C . PRO A 1 141 ? 80.262 80.194 28.542 1.00 62.74 146 PRO A C 1
ATOM 1065 O O . PRO A 1 141 ? 80.087 79.083 28.120 1.00 60.13 146 PRO A O 1
ATOM 1069 N N . ILE A 1 142 ? 79.477 81.211 28.240 1.00 64.68 147 ILE A N 1
ATOM 1070 C CA . ILE A 1 142 ? 78.375 81.053 27.324 1.00 66.59 147 ILE A CA 1
ATOM 1071 C C . ILE A 1 142 ? 78.331 82.153 26.289 1.00 71.35 147 ILE A C 1
ATOM 1072 O O . ILE A 1 142 ? 78.441 83.314 26.606 1.00 74.14 147 ILE A O 1
ATOM 1077 N N . VAL A 1 143 ? 78.129 81.757 25.049 1.00 70.76 148 VAL A N 1
ATOM 1078 C CA . VAL A 1 143 ? 77.973 82.687 23.961 1.00 72.37 148 VAL A CA 1
ATOM 1079 C C . VAL A 1 143 ? 76.611 82.481 23.374 1.00 73.47 148 VAL A C 1
ATOM 1080 O O . VAL A 1 143 ? 76.220 81.365 23.147 1.00 71.09 148 VAL A O 1
ATOM 1084 N N . THR A 1 144 ? 75.878 83.553 23.142 1.00 74.90 149 THR A N 1
ATOM 1085 C CA . THR A 1 144 ? 74.566 83.416 22.541 1.00 78.13 149 THR A CA 1
ATOM 1086 C C . THR A 1 144 ? 74.324 84.296 21.329 1.00 83.84 149 THR A C 1
ATOM 1087 O O . THR A 1 144 ? 74.878 85.367 21.206 1.00 86.83 149 THR A O 1
ATOM 1091 N N . PHE A 1 145 ? 73.502 83.806 20.418 1.00 82.72 150 PHE A N 1
ATOM 1092 C CA . PHE A 1 145 ? 73.292 84.456 19.148 1.00 86.32 150 PHE A CA 1
ATOM 1093 C C . PHE A 1 145 ? 71.829 84.499 18.790 1.00 87.55 150 PHE A C 1
ATOM 1094 O O . PHE A 1 145 ? 71.073 83.639 19.187 1.00 87.91 150 PHE A O 1
ATOM 1102 N N . ASN A 1 146 ? 71.447 85.500 18.012 1.00 90.51 151 ASN A N 1
ATOM 1103 C CA . ASN A 1 146 ? 70.119 85.593 17.431 1.00 93.97 151 ASN A CA 1
ATOM 1104 C C . ASN A 1 146 ? 70.068 84.707 16.230 1.00 96.65 151 ASN A C 1
ATOM 1105 O O . ASN A 1 146 ? 71.067 84.153 15.829 1.00 96.09 151 ASN A O 1
ATOM 1110 N N . LYS A 1 147 ? 68.905 84.602 15.625 1.00 100.86 152 LYS A N 1
ATOM 1111 C CA . LYS A 1 147 ? 68.739 83.736 14.481 1.00 102.75 152 LYS A CA 1
ATOM 1112 C C . LYS A 1 147 ? 69.648 84.192 13.350 1.00 103.46 152 LYS A C 1
ATOM 1113 O O . LYS A 1 147 ? 69.964 83.428 12.453 1.00 101.72 152 LYS A O 1
ATOM 1119 N N . HIS A 1 148 ? 70.061 85.442 13.385 1.00 100.09 153 HIS A N 1
ATOM 1120 C CA . HIS A 1 148 ? 70.853 85.991 12.302 1.00 103.93 153 HIS A CA 1
ATOM 1121 C C . HIS A 1 148 ? 72.352 85.816 12.448 1.00 102.83 153 HIS A C 1
ATOM 1122 O O . HIS A 1 148 ? 73.100 86.340 11.646 1.00 105.51 153 HIS A O 1
ATOM 1129 N N . ARG A 1 149 ? 72.795 85.107 13.474 1.00 102.93 154 ARG A N 1
ATOM 1130 C CA . ARG A 1 149 ? 74.224 84.944 13.736 1.00 101.01 154 ARG A CA 1
ATOM 1131 C C . ARG A 1 149 ? 74.813 86.156 14.416 1.00 98.33 154 ARG A C 1
ATOM 1132 O O . ARG A 1 149 ? 76.014 86.352 14.401 1.00 97.71 154 ARG A O 1
ATOM 1140 N N . GLN A 1 150 ? 73.941 86.950 15.008 1.00 98.38 155 GLN A N 1
ATOM 1141 C CA . GLN A 1 150 ? 74.360 88.105 15.760 1.00 98.43 155 GLN A CA 1
ATOM 1142 C C . GLN A 1 150 ? 74.312 87.812 17.260 1.00 95.13 155 GLN A C 1
ATOM 1143 O O . GLN A 1 150 ? 73.377 87.212 17.763 1.00 94.07 155 GLN A O 1
ATOM 1149 N N . MET A 1 151 ? 75.353 88.243 17.951 1.00 93.51 156 MET A N 1
ATOM 1150 C CA . MET A 1 151 ? 75.519 88.041 19.371 1.00 92.00 156 MET A CA 1
ATOM 1151 C C . MET A 1 151 ? 74.484 88.815 20.138 1.00 92.35 156 MET A C 1
ATOM 1152 O O . MET A 1 151 ? 73.922 89.756 19.638 1.00 94.71 156 MET A O 1
ATOM 1157 N N . ILE A 1 152 ? 74.206 88.374 21.348 1.00 90.64 157 ILE A N 1
ATOM 1158 C CA . ILE A 1 152 ? 73.272 89.046 22.210 1.00 91.39 157 ILE A CA 1
ATOM 1159 C C . ILE A 1 152 ? 73.802 88.779 23.584 1.00 92.41 157 ILE A C 1
ATOM 1160 O O . ILE A 1 152 ? 74.679 87.952 23.720 1.00 90.82 157 ILE A O 1
ATOM 1165 N N . ASN A 1 153 ? 73.348 89.500 24.597 1.00 93.24 158 ASN A N 1
ATOM 1166 C CA . ASN A 1 153 ? 73.916 89.313 25.922 1.00 91.84 158 ASN A CA 1
ATOM 1167 C C . ASN A 1 153 ? 75.416 89.479 25.827 1.00 91.38 158 ASN A C 1
ATOM 1168 O O . ASN A 1 153 ? 76.176 88.616 26.203 1.00 87.86 158 ASN A O 1
ATOM 1173 N N . LEU A 1 154 ? 75.836 90.582 25.249 1.00 92.09 159 LEU A N 1
ATOM 1174 C CA . LEU A 1 154 ? 77.207 90.742 24.829 1.00 94.45 159 LEU A CA 1
ATOM 1175 C C . LEU A 1 154 ? 78.268 90.681 25.900 1.00 95.78 159 LEU A C 1
ATOM 1176 O O . LEU A 1 154 ? 79.333 90.133 25.661 1.00 97.36 159 LEU A O 1
ATOM 1181 N N . THR A 1 155 ? 78.013 91.252 27.061 1.00 95.85 160 THR A N 1
ATOM 1182 C CA . THR A 1 155 ? 79.050 91.316 28.068 1.00 93.56 160 THR A CA 1
ATOM 1183 C C . THR A 1 155 ? 79.449 89.921 28.457 1.00 88.49 160 THR A C 1
ATOM 1184 O O . THR A 1 155 ? 80.624 89.615 28.528 1.00 88.95 160 THR A O 1
ATOM 1188 N N . GLU A 1 156 ? 78.462 89.063 28.662 1.00 89.28 161 GLU A N 1
ATOM 1189 C CA . GLU A 1 156 ? 78.724 87.682 28.990 1.00 83.38 161 GLU A CA 1
ATOM 1190 C C . GLU A 1 156 ? 79.330 86.989 27.807 1.00 83.43 161 GLU A C 1
ATOM 1191 O O . GLU A 1 156 ? 80.295 86.264 27.925 1.00 82.77 161 GLU A O 1
ATOM 1197 N N . SER A 1 157 ? 78.748 87.241 26.648 1.00 82.84 162 SER A N 1
ATOM 1198 C CA . SER A 1 157 ? 79.164 86.612 25.412 1.00 83.71 162 SER A CA 1
ATOM 1199 C C . SER A 1 157 ? 80.546 86.978 24.943 1.00 84.66 162 SER A C 1
ATOM 1200 O O . SER A 1 157 ? 81.263 86.141 24.427 1.00 84.33 162 SER A O 1
ATOM 1203 N N . LYS A 1 158 ? 80.904 88.240 25.077 1.00 86.48 163 LYS A N 1
ATOM 1204 C CA . LYS A 1 158 ? 82.208 88.663 24.641 1.00 86.97 163 LYS A CA 1
ATOM 1205 C C . LYS A 1 158 ? 83.289 88.011 25.446 1.00 80.58 163 LYS A C 1
ATOM 1206 O O . LYS A 1 158 ? 84.247 87.517 24.901 1.00 80.05 163 LYS A O 1
ATOM 1212 N N . ALA A 1 159 ? 83.131 87.994 26.755 1.00 78.88 164 ALA A N 1
ATOM 1213 C CA . ALA A 1 159 ? 84.127 87.370 27.603 1.00 76.83 164 ALA A CA 1
ATOM 1214 C C . ALA A 1 159 ? 84.165 85.888 27.344 1.00 75.58 164 ALA A C 1
ATOM 1215 O O . ALA A 1 159 ? 85.211 85.278 27.289 1.00 76.36 164 ALA A O 1
ATOM 1217 N N . SER A 1 160 ? 82.984 85.323 27.190 1.00 74.95 165 SER A N 1
ATOM 1218 C CA . SER A 1 160 ? 82.827 83.911 26.993 1.00 71.76 165 SER A CA 1
ATOM 1219 C C . SER A 1 160 ? 83.500 83.472 25.722 1.00 73.61 165 SER A C 1
ATOM 1220 O O . SER A 1 160 ? 84.194 82.481 25.703 1.00 72.80 165 SER A O 1
ATOM 1223 N N . LEU A 1 161 ? 83.307 84.225 24.653 1.00 75.94 166 LEU A N 1
ATOM 1224 C CA . LEU A 1 161 ? 83.891 83.883 23.372 1.00 74.87 166 LEU A CA 1
ATOM 1225 C C . LEU A 1 161 ? 85.379 83.946 23.414 1.00 72.85 166 LEU A C 1
ATOM 1226 O O . LEU A 1 161 ? 86.058 83.128 22.847 1.00 72.34 166 LEU A O 1
ATOM 1231 N N . ALA A 1 162 ? 85.886 84.941 24.102 1.00 70.14 167 ALA A N 1
ATOM 1232 C CA . ALA A 1 162 ? 87.303 85.130 24.162 1.00 73.21 167 ALA A CA 1
ATOM 1233 C C . ALA A 1 162 ? 87.912 83.932 24.810 1.00 75.43 167 ALA A C 1
ATOM 1234 O O . ALA A 1 162 ? 88.928 83.440 24.368 1.00 79.40 167 ALA A O 1
ATOM 1236 N N . ALA A 1 163 ? 87.293 83.467 25.880 1.00 75.02 168 ALA A N 1
ATOM 1237 C CA . ALA A 1 163 ? 87.761 82.281 26.554 1.00 73.25 168 ALA A CA 1
ATOM 1238 C C . ALA A 1 163 ? 87.629 81.058 25.691 1.00 71.43 168 ALA A C 1
ATOM 1239 O O . ALA A 1 163 ? 88.540 80.265 25.584 1.00 70.77 168 ALA A O 1
ATOM 1241 N N . ILE A 1 164 ? 86.486 80.924 25.054 1.00 71.37 169 ILE A N 1
ATOM 1242 C CA . ILE A 1 164 ? 86.232 79.749 24.277 1.00 70.62 169 ILE A CA 1
ATOM 1243 C C . ILE A 1 164 ? 87.213 79.670 23.138 1.00 74.35 169 ILE A C 1
ATOM 1244 O O . ILE A 1 164 ? 87.756 78.625 22.877 1.00 74.74 169 ILE A O 1
ATOM 1249 N N . LEU A 1 165 ? 87.441 80.777 22.455 1.00 73.03 170 LEU A N 1
ATOM 1250 C CA . LEU A 1 165 ? 88.347 80.755 21.323 1.00 74.14 170 LEU A CA 1
ATOM 1251 C C . LEU A 1 165 ? 89.745 80.452 21.763 1.00 75.38 170 LEU A C 1
ATOM 1252 O O . LEU A 1 165 ? 90.458 79.711 21.124 1.00 74.92 170 LEU A O 1
ATOM 1257 N N . GLU A 1 166 ? 90.143 81.063 22.858 1.00 72.11 171 GLU A N 1
ATOM 1258 C CA . GLU A 1 166 ? 91.460 80.838 23.391 1.00 75.65 171 GLU A CA 1
ATOM 1259 C C . GLU A 1 166 ? 91.771 79.464 23.946 1.00 75.28 171 GLU A C 1
ATOM 1260 O O . GLU A 1 166 ? 92.889 79.008 23.823 1.00 77.96 171 GLU A O 1
ATOM 1266 N N . HIS A 1 167 ? 90.848 78.860 24.678 1.00 75.34 172 HIS A N 1
ATOM 1267 C CA . HIS A 1 167 ? 91.183 77.617 25.358 1.00 71.90 172 HIS A CA 1
ATOM 1268 C C . HIS A 1 167 ? 90.447 76.433 24.829 1.00 74.53 172 HIS A C 1
ATOM 1269 O O . HIS A 1 167 ? 90.709 75.314 25.205 1.00 71.70 172 HIS A O 1
ATOM 1276 N N . SER A 1 168 ? 89.522 76.697 23.939 1.00 75.02 173 SER A N 1
ATOM 1277 C CA . SER A 1 168 ? 88.709 75.669 23.365 1.00 75.55 173 SER A CA 1
ATOM 1278 C C . SER A 1 168 ? 89.431 74.957 22.271 1.00 72.66 173 SER A C 1
ATOM 1279 O O . SER A 1 168 ? 90.503 75.334 21.859 1.00 73.94 173 SER A O 1
ATOM 1282 N N . LEU A 1 169 ? 88.818 73.891 21.822 1.00 73.03 174 LEU A N 1
ATOM 1283 C CA . LEU A 1 169 ? 89.224 73.215 20.624 1.00 73.18 174 LEU A CA 1
ATOM 1284 C C . LEU A 1 169 ? 89.046 74.164 19.451 1.00 76.08 174 LEU A C 1
ATOM 1285 O O . LEU A 1 169 ? 89.791 74.129 18.496 1.00 82.49 174 LEU A O 1
ATOM 1290 N N . PHE A 1 170 ? 88.016 74.985 19.505 1.00 74.13 175 PHE A N 1
ATOM 1291 C CA . PHE A 1 170 ? 87.674 75.838 18.390 1.00 74.37 175 PHE A CA 1
ATOM 1292 C C . PHE A 1 170 ? 88.285 77.220 18.463 1.00 76.27 175 PHE A C 1
ATOM 1293 O O . PHE A 1 170 ? 87.789 78.081 19.137 1.00 75.08 175 PHE A O 1
ATOM 1301 N N . SER A 1 171 ? 89.341 77.419 17.693 1.00 78.00 176 SER A N 1
ATOM 1302 C CA . SER A 1 171 ? 90.136 78.640 17.662 1.00 82.18 176 SER A CA 1
ATOM 1303 C C . SER A 1 171 ? 89.472 79.864 17.097 1.00 83.25 176 SER A C 1
ATOM 1304 O O . SER A 1 171 ? 89.908 80.965 17.349 1.00 85.19 176 SER A O 1
ATOM 1307 N N . THR A 1 172 ? 88.471 79.663 16.267 1.00 83.43 177 THR A N 1
ATOM 1308 C CA . THR A 1 172 ? 87.901 80.738 15.504 1.00 84.70 177 THR A CA 1
ATOM 1309 C C . THR A 1 172 ? 86.417 80.719 15.600 1.00 83.05 177 THR A C 1
ATOM 1310 O O . THR A 1 172 ? 85.831 79.703 15.862 1.00 79.20 177 THR A O 1
ATOM 1314 N N . GLU A 1 173 ? 85.815 81.855 15.337 1.00 84.41 178 GLU A N 1
ATOM 1315 C CA . GLU A 1 173 ? 84.389 81.955 1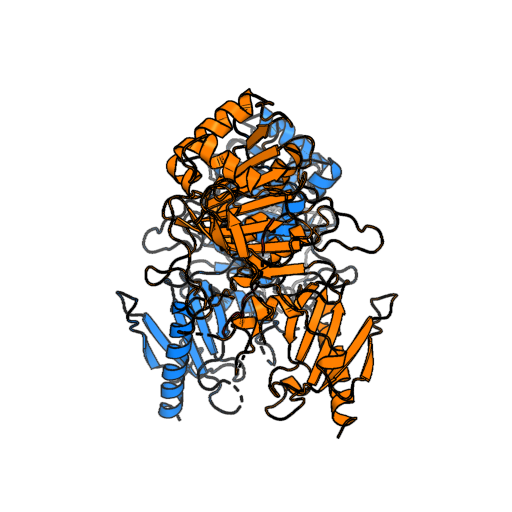5.352 1.00 85.41 178 GLU A CA 1
ATOM 1316 C C . GLU A 1 173 ? 83.901 81.029 14.288 1.00 87.16 178 GLU A C 1
ATOM 1317 O O . GLU A 1 173 ? 82.901 80.370 14.431 1.00 85.98 178 GLU A O 1
ATOM 1323 N N . GLN A 1 174 ? 84.629 80.974 13.195 1.00 85.24 179 GLN A N 1
ATOM 1324 C CA . GLN A 1 174 ? 84.205 80.175 12.071 1.00 88.30 179 GLN A CA 1
ATOM 1325 C C . GLN A 1 174 ? 84.139 78.727 12.499 1.00 85.20 179 GLN A C 1
ATOM 1326 O O . GLN A 1 174 ? 83.223 78.016 12.139 1.00 85.88 179 GLN A O 1
ATOM 1332 N N . LYS A 1 175 ? 85.105 78.295 13.286 1.00 86.07 180 LYS A N 1
ATOM 1333 C CA . LYS A 1 175 ? 85.136 76.919 13.749 1.00 84.37 180 LYS A CA 1
ATOM 1334 C C . LYS A 1 175 ? 83.953 76.557 14.613 1.00 81.37 180 LYS A C 1
ATOM 1335 O O . LYS A 1 175 ? 83.452 75.460 14.536 1.00 83.25 180 LYS A O 1
ATOM 1341 N N . LEU A 1 176 ? 83.541 77.468 15.472 1.00 81.99 181 LEU A N 1
ATOM 1342 C CA . LEU A 1 176 ? 82.419 77.226 16.346 1.00 75.58 181 LEU A CA 1
ATOM 1343 C C . LEU A 1 176 ? 81.116 77.038 15.645 1.00 74.07 181 LEU A C 1
ATOM 1344 O O . LEU A 1 176 ? 80.344 76.169 15.980 1.00 69.62 181 LEU A O 1
ATOM 1349 N N . LEU A 1 177 ? 80.850 77.893 14.678 1.00 77.10 182 LEU A N 1
ATOM 1350 C CA . LEU A 1 177 ? 79.556 77.889 14.027 1.00 78.44 182 LEU A CA 1
ATOM 1351 C C . LEU A 1 177 ? 79.362 76.710 13.101 1.00 75.17 182 LEU A C 1
ATOM 1352 O O . LEU A 1 177 ? 78.260 76.346 12.761 1.00 73.32 182 LEU A O 1
ATOM 1357 N N . ALA A 1 178 ? 80.458 76.077 12.754 1.00 73.54 183 ALA A N 1
ATOM 1358 C CA . ALA A 1 178 ? 80.389 74.878 11.973 1.00 74.40 183 ALA A CA 1
ATOM 1359 C C . ALA A 1 178 ? 79.631 73.821 12.723 1.00 72.61 183 ALA A C 1
ATOM 1360 O O . ALA A 1 178 ? 78.823 73.124 12.150 1.00 74.47 183 ALA A O 1
ATOM 1362 N N . GLU A 1 179 ? 79.913 73.695 14.012 1.00 72.17 184 GLU A N 1
ATOM 1363 C CA . GLU A 1 179 ? 79.230 72.760 14.887 1.00 71.16 184 GLU A CA 1
ATOM 1364 C C . GLU A 1 179 ? 77.777 73.102 15.103 1.00 71.08 184 GLU A C 1
ATOM 1365 O O . GLU A 1 179 ? 76.937 72.239 15.196 1.00 70.13 184 GLU A O 1
ATOM 1371 N N . LEU A 1 180 ? 77.486 74.379 15.187 1.00 70.64 185 LEU A N 1
ATOM 1372 C CA . LEU A 1 180 ? 76.116 74.811 15.273 1.00 73.64 185 LEU A CA 1
ATOM 1373 C C . LEU A 1 180 ? 75.418 74.357 14.024 1.00 79.53 185 LEU A C 1
ATOM 1374 O O . LEU A 1 180 ? 74.272 73.954 14.045 1.00 80.69 185 LEU A O 1
ATOM 1379 N N . ASN A 1 181 ? 76.126 74.444 12.915 1.00 76.36 186 ASN A N 1
ATOM 1380 C CA . ASN A 1 181 ? 75.617 73.995 11.632 1.00 80.64 186 ASN A CA 1
ATOM 1381 C C . ASN A 1 181 ? 75.381 72.514 11.483 1.00 79.35 186 ASN A C 1
ATOM 1382 O O . ASN A 1 181 ? 74.571 72.102 10.685 1.00 83.39 186 ASN A O 1
ATOM 1387 N N . ALA A 1 182 ? 76.121 71.720 12.229 1.00 79.38 187 ALA A N 1
ATOM 1388 C CA . ALA A 1 182 ? 75.970 70.279 12.223 1.00 75.23 187 ALA A CA 1
ATOM 1389 C C . ALA A 1 182 ? 74.650 69.840 12.829 1.00 75.11 187 ALA A C 1
ATOM 1390 O O . ALA A 1 182 ? 74.260 68.696 12.719 1.00 75.73 187 ALA A O 1
ATOM 1392 N N . ILE A 1 183 ? 73.944 70.766 13.443 1.00 75.27 188 ILE A N 1
ATOM 1393 C CA . ILE A 1 183 ? 72.590 70.503 13.819 1.00 75.62 188 ILE A CA 1
ATOM 1394 C C . ILE A 1 183 ? 71.788 71.003 12.648 1.00 80.34 188 ILE A C 1
ATOM 1395 O O . ILE A 1 183 ? 71.545 72.189 12.499 1.00 82.20 188 ILE A O 1
ATOM 1400 N N . MET A 1 184 ? 71.370 70.065 11.821 1.00 79.63 189 MET A N 1
ATOM 1401 C CA . MET A 1 184 ? 70.761 70.350 10.548 1.00 83.67 189 MET A CA 1
ATOM 1402 C C . MET A 1 184 ? 69.461 71.088 10.679 1.00 83.86 189 MET A C 1
ATOM 1403 O O . MET A 1 184 ? 69.157 71.963 9.897 1.00 88.13 189 MET A O 1
ATOM 1408 N N . GLY A 1 185 ? 68.694 70.708 11.676 1.00 83.27 190 GLY A N 1
ATOM 1409 C CA . GLY A 1 185 ? 67.383 71.258 11.922 1.00 82.75 190 GLY A CA 1
ATOM 1410 C C . GLY A 1 185 ? 67.435 72.625 12.533 1.00 82.39 190 GLY A C 1
ATOM 1411 O O . GLY A 1 185 ? 68.488 73.139 12.823 1.00 80.12 190 GLY A O 1
ATOM 1412 N N . LYS A 1 186 ? 66.277 73.239 12.645 1.00 81.80 191 LYS A N 1
ATOM 1413 C CA . LYS A 1 186 ? 66.131 74.512 13.309 1.00 85.92 191 LYS A CA 1
ATOM 1414 C C . LYS A 1 186 ? 66.496 74.368 14.771 1.00 81.61 191 LYS A C 1
ATOM 1415 O O . LYS A 1 186 ? 67.050 75.269 15.369 1.00 81.78 191 LYS A O 1
ATOM 1421 N N . LYS A 1 187 ? 66.131 73.226 15.335 1.00 81.01 192 LYS A N 1
ATOM 1422 C CA . LYS A 1 187 ? 66.297 72.941 16.743 1.00 76.24 192 LYS A CA 1
ATOM 1423 C C . LYS A 1 187 ? 67.191 71.746 16.937 1.00 73.99 192 LYS A C 1
ATOM 1424 O O . LYS A 1 187 ? 67.209 70.858 16.115 1.00 76.75 192 LYS A O 1
ATOM 1430 N N . GLY A 1 188 ? 67.950 71.736 18.022 1.00 71.04 193 GLY A N 1
ATOM 1431 C CA . GLY A 1 188 ? 68.734 70.576 18.375 1.00 66.81 193 GLY A CA 1
ATOM 1432 C C . GLY A 1 188 ? 69.985 70.908 19.128 1.00 65.54 193 GLY A C 1
ATOM 1433 O O . GLY A 1 188 ? 70.277 72.056 19.361 1.00 67.53 193 GLY A O 1
ATOM 1434 N N . THR A 1 189 ? 70.728 69.877 19.491 1.00 62.28 194 THR A N 1
ATOM 1435 C CA . THR A 1 189 ? 71.902 70.035 20.316 1.00 61.02 194 THR A CA 1
ATOM 1436 C C . THR A 1 189 ? 73.043 69.131 19.934 1.00 61.19 194 THR A C 1
ATOM 1437 O O . THR A 1 189 ? 72.845 68.008 19.539 1.00 55.97 194 THR A O 1
ATOM 1441 N N . ARG A 1 190 ? 74.253 69.636 20.055 1.00 55.20 195 ARG A N 1
ATOM 1442 C CA . ARG A 1 190 ? 75.434 68.858 19.788 1.00 61.79 195 ARG A CA 1
ATOM 1443 C C . ARG A 1 190 ? 76.379 68.984 20.961 1.00 62.89 195 ARG A C 1
ATOM 1444 O O . ARG A 1 190 ? 76.741 70.078 21.319 1.00 65.50 195 ARG A O 1
ATOM 1452 N N . ILE A 1 191 ? 76.817 67.872 21.535 1.00 61.47 196 ILE A N 1
ATOM 1453 C CA . ILE A 1 191 ? 77.747 67.923 22.641 1.00 56.33 196 ILE A CA 1
ATOM 1454 C C . ILE A 1 191 ? 79.047 67.321 22.196 1.00 55.77 196 ILE A C 1
ATOM 1455 O O . ILE A 1 191 ? 79.078 66.246 21.662 1.00 58.17 196 ILE A O 1
ATOM 1460 N N . ILE A 1 192 ? 80.125 68.030 22.436 1.00 55.09 197 ILE A N 1
ATOM 1461 C CA . ILE A 1 192 ? 81.419 67.547 22.039 1.00 55.73 197 ILE A CA 1
ATOM 1462 C C . ILE A 1 192 ? 82.339 67.366 23.237 1.00 55.65 197 ILE A C 1
ATOM 1463 O O . ILE A 1 192 ? 82.533 68.273 24.016 1.00 56.84 197 ILE A O 1
ATOM 1468 N N . ILE A 1 193 ? 82.916 66.184 23.362 1.00 54.17 198 ILE A N 1
ATOM 1469 C CA . ILE A 1 193 ? 83.801 65.901 24.465 1.00 52.97 198 ILE A CA 1
ATOM 1470 C C . ILE A 1 193 ? 85.159 65.446 24.016 1.00 53.95 198 ILE A C 1
ATOM 1471 O O . ILE A 1 193 ? 85.277 64.556 23.236 1.00 54.57 198 ILE A O 1
ATOM 1476 N N . TRP A 1 194 ? 86.186 66.056 24.562 1.00 56.72 199 TRP A N 1
ATOM 1477 C CA . TRP A 1 194 ? 87.553 65.753 24.203 1.00 57.89 199 TRP A CA 1
ATOM 1478 C C . TRP A 1 194 ? 88.455 65.601 25.409 1.00 60.55 199 TRP A C 1
ATOM 1479 O O . TRP A 1 194 ? 88.053 65.852 26.515 1.00 57.18 199 TRP A O 1
ATOM 1490 N N . ASN A 1 195 ? 89.671 65.159 25.183 1.00 64.27 200 ASN A N 1
ATOM 1491 C CA . ASN A 1 195 ? 90.558 64.887 26.272 1.00 61.67 200 ASN A CA 1
ATOM 1492 C C . ASN A 1 195 ? 90.004 63.705 27.032 1.00 60.71 200 ASN A C 1
ATOM 1493 O O . ASN A 1 195 ? 89.767 63.752 28.214 1.00 60.74 200 ASN A O 1
ATOM 1498 N N . LEU A 1 196 ? 89.792 62.637 26.295 1.00 60.07 201 LEU A N 1
ATOM 1499 C CA . LEU A 1 196 ? 89.227 61.413 26.786 1.00 61.84 201 LEU A CA 1
ATOM 1500 C C . LEU A 1 196 ? 90.216 60.666 27.639 1.00 64.47 201 LEU A C 1
ATOM 1501 O O . LEU A 1 196 ? 91.398 60.906 27.569 1.00 64.43 201 LEU A O 1
ATOM 1506 N N . ARG A 1 197 ? 89.696 59.788 28.477 1.00 66.45 202 ARG A N 1
ATOM 1507 C CA . ARG A 1 197 ? 90.532 59.049 29.372 1.00 70.92 202 ARG A CA 1
ATOM 1508 C C . ARG A 1 197 ? 91.380 58.182 28.533 1.00 72.18 202 ARG A C 1
ATOM 1509 O O . ARG A 1 197 ? 90.902 57.518 27.649 1.00 69.78 202 ARG A O 1
ATOM 1517 N N . SER A 1 198 ? 92.655 58.163 28.836 1.00 78.92 203 SER A N 1
ATOM 1518 C CA . SER A 1 198 ? 93.574 57.394 28.049 1.00 84.84 203 SER A CA 1
ATOM 1519 C C . SER A 1 198 ? 94.328 56.437 28.934 1.00 91.38 203 SER A C 1
ATOM 1520 O O . SER A 1 198 ? 94.832 56.826 29.964 1.00 91.50 203 SER A O 1
ATOM 1523 N N . TYR A 1 199 ? 94.399 55.182 28.531 1.00 95.22 204 TYR A N 1
ATOM 1524 C CA . TYR A 1 199 ? 95.255 54.238 29.212 1.00 102.74 204 TYR A CA 1
ATOM 1525 C C . TYR A 1 199 ? 96.217 53.591 28.235 1.00 103.07 204 TYR A C 1
ATOM 1526 O O . TYR A 1 199 ? 95.827 53.166 27.156 1.00 100.18 204 TYR A O 1
ATOM 1535 N N . LYS A 1 200 ? 97.482 53.538 28.626 1.00 104.62 205 LYS A N 1
ATOM 1536 C CA . LYS A 1 200 ? 98.540 53.108 27.734 1.00 107.12 205 LYS A CA 1
ATOM 1537 C C . LYS A 1 200 ? 98.658 54.043 26.544 1.00 106.66 205 LYS A C 1
ATOM 1538 O O . LYS A 1 200 ? 98.950 53.621 25.432 1.00 106.77 205 LYS A O 1
ATOM 1544 N N . ASN A 1 201 ? 98.433 55.324 26.794 1.00 108.09 206 ASN A N 1
ATOM 1545 C CA . ASN A 1 201 ? 98.531 56.335 25.753 1.00 107.82 206 ASN A CA 1
ATOM 1546 C C . ASN A 1 201 ? 97.577 56.088 24.605 1.00 104.38 206 ASN A C 1
ATOM 1547 O O . ASN A 1 201 ? 97.893 56.339 23.452 1.00 105.82 206 ASN A O 1
ATOM 1552 N N . ALA A 1 202 ? 96.403 55.588 24.932 1.00 101.15 207 ALA A N 1
ATOM 1553 C CA . ALA A 1 202 ? 95.368 55.394 23.953 1.00 96.78 207 ALA A CA 1
ATOM 1554 C C . ALA A 1 202 ? 94.082 55.546 24.697 1.00 91.18 207 ALA A C 1
ATOM 1555 O O . ALA A 1 202 ? 94.060 55.476 25.907 1.00 91.96 207 ALA A O 1
ATOM 1557 N N . THR A 1 203 ? 92.994 55.720 23.982 1.00 86.52 208 THR A N 1
ATOM 1558 C CA . THR A 1 203 ? 91.725 55.901 24.630 1.00 82.15 208 THR A CA 1
ATOM 1559 C C . THR A 1 203 ? 91.210 54.665 25.309 1.00 78.56 208 THR A C 1
ATOM 1560 O O . THR A 1 203 ? 91.485 53.554 24.915 1.00 79.30 208 THR A O 1
ATOM 1564 N N . GLU A 1 204 ? 90.427 54.902 26.336 1.00 77.88 209 GLU A N 1
ATOM 1565 C CA . GLU A 1 204 ? 89.821 53.873 27.128 1.00 75.20 209 GLU A CA 1
ATOM 1566 C C . GLU A 1 204 ? 88.922 53.089 26.222 1.00 70.61 209 GLU A C 1
ATOM 1567 O O . GLU A 1 204 ? 88.756 51.907 26.375 1.00 70.28 209 GLU A O 1
ATOM 1573 N N . PHE A 1 205 ? 88.289 53.785 25.303 1.00 72.00 210 PHE A N 1
ATOM 1574 C CA . PHE A 1 205 ? 87.488 53.149 24.280 1.00 69.57 210 PHE A CA 1
ATOM 1575 C C . PHE A 1 205 ? 88.298 52.613 23.126 1.00 69.62 210 PHE A C 1
ATOM 1576 O O . PHE A 1 205 ? 89.337 53.138 22.786 1.00 69.61 210 PHE A O 1
ATOM 1584 N N . ASP A 1 206 ? 87.795 51.563 22.510 1.00 67.93 211 ASP A N 1
ATOM 1585 C CA . ASP A 1 206 ? 88.408 51.041 21.319 1.00 69.58 211 ASP A CA 1
ATOM 1586 C C . ASP A 1 206 ? 87.490 51.307 20.153 1.00 68.04 211 ASP A C 1
ATOM 1587 O O . ASP A 1 206 ? 86.393 50.814 20.108 1.00 67.49 211 ASP A O 1
ATOM 1592 N N . PHE A 1 207 ? 87.954 52.088 19.196 1.00 69.36 212 PHE A N 1
ATOM 1593 C CA . PHE A 1 207 ? 87.155 52.367 18.032 1.00 70.11 212 PHE A CA 1
ATOM 1594 C C . PHE A 1 207 ? 87.579 51.528 16.841 1.00 74.52 212 PHE A C 1
ATOM 1595 O O . PHE A 1 207 ? 86.852 51.398 15.892 1.00 73.33 212 PHE A O 1
ATOM 1603 N N . GLU A 1 208 ? 88.771 50.969 16.905 1.00 74.48 213 GLU A N 1
ATOM 1604 C CA . GLU A 1 208 ? 89.316 50.196 15.807 1.00 76.95 213 GLU A CA 1
ATOM 1605 C C . GLU A 1 208 ? 88.608 48.903 15.452 1.00 74.65 213 GLU A C 1
ATOM 1606 O O . GLU A 1 208 ? 88.467 48.579 14.295 1.00 76.06 213 GLU A O 1
ATOM 1612 N N . LYS A 1 209 ? 88.208 48.140 16.447 1.00 71.18 214 LYS A N 1
ATOM 1613 C CA . LYS A 1 209 ? 87.734 46.792 16.223 1.00 69.83 214 LYS A CA 1
ATOM 1614 C C . LYS A 1 209 ? 86.491 46.688 15.388 1.00 67.60 214 LYS A C 1
ATOM 1615 O O . LYS A 1 209 ? 86.386 45.838 14.539 1.00 68.80 214 LYS A O 1
ATOM 1621 N N . ASP A 1 210 ? 85.521 47.527 15.665 1.00 67.24 215 ASP A N 1
ATOM 1622 C CA . ASP A 1 210 ? 84.338 47.603 14.853 1.00 67.45 215 ASP A CA 1
ATOM 1623 C C . ASP A 1 210 ? 84.164 49.071 14.648 1.00 67.10 215 ASP A C 1
ATOM 1624 O O . ASP A 1 210 ? 84.108 49.798 15.599 1.00 65.69 215 ASP A O 1
ATOM 1629 N N . LYS A 1 211 ? 84.064 49.513 13.409 1.00 65.29 216 LYS A N 1
ATOM 1630 C CA . LYS A 1 211 ? 83.965 50.929 13.147 1.00 64.37 216 LYS A CA 1
ATOM 1631 C C . LYS A 1 211 ? 82.556 51.397 13.290 1.00 65.64 216 LYS A C 1
ATOM 1632 O O . LYS A 1 211 ? 82.295 52.567 13.255 1.00 62.76 216 LYS A O 1
ATOM 1638 N N . TYR A 1 212 ? 81.644 50.464 13.453 1.00 67.31 217 TYR A N 1
ATOM 1639 C CA . TYR A 1 212 ? 80.263 50.802 13.654 1.00 67.36 217 TYR A CA 1
ATOM 1640 C C . TYR A 1 212 ? 79.867 50.751 15.117 1.00 68.81 217 TYR A C 1
ATOM 1641 O O . TYR A 1 212 ? 78.709 50.899 15.452 1.00 69.48 217 TYR A O 1
ATOM 1650 N N . ASP A 1 213 ? 80.838 50.537 15.988 1.00 68.13 218 ASP A N 1
ATOM 1651 C CA . ASP A 1 213 ? 80.569 50.450 17.405 1.00 67.01 218 ASP A CA 1
ATOM 1652 C C . ASP A 1 213 ? 81.559 51.201 18.235 1.00 62.63 218 ASP A C 1
ATOM 1653 O O . ASP A 1 213 ? 82.666 51.441 17.815 1.00 62.48 218 ASP A O 1
ATOM 1658 N N . ILE A 1 214 ? 81.146 51.550 19.436 1.00 60.86 219 ILE A N 1
ATOM 1659 C CA . ILE A 1 214 ? 82.078 52.010 20.435 1.00 60.69 219 ILE A CA 1
ATOM 1660 C C . ILE A 1 214 ? 82.185 50.918 21.465 1.00 61.12 219 ILE A C 1
ATOM 1661 O O . ILE A 1 214 ? 81.207 50.372 21.898 1.00 61.83 219 ILE A O 1
ATOM 1666 N N . ARG A 1 215 ? 83.398 50.563 21.799 1.00 61.17 220 ARG A N 1
ATOM 1667 C CA . ARG A 1 215 ? 83.633 49.353 22.521 1.00 62.57 220 ARG A CA 1
ATOM 1668 C C . ARG A 1 215 ? 84.604 49.521 23.637 1.00 62.36 220 ARG A C 1
ATOM 1669 O O . ARG A 1 215 ? 85.373 50.452 23.677 1.00 61.60 220 ARG A O 1
ATOM 1677 N N . ILE A 1 216 ? 84.566 48.572 24.548 1.00 64.02 221 ILE A N 1
ATOM 1678 C CA . ILE A 1 216 ? 85.552 48.507 25.593 1.00 65.64 221 ILE A CA 1
ATOM 1679 C C . ILE A 1 216 ? 86.532 47.423 25.249 1.00 66.68 221 ILE A C 1
ATOM 1680 O O . ILE A 1 216 ? 86.170 46.322 24.905 1.00 65.75 221 ILE A O 1
ATOM 1685 N N . PRO A 1 217 ? 87.863 47.834 25.341 1.00 66.88 222 PRO A N 1
ATOM 1686 C CA . PRO A 1 217 ? 88.810 46.863 24.811 1.00 72.39 222 PRO A CA 1
ATOM 1687 C C . PRO A 1 217 ? 88.925 45.594 25.603 1.00 81.24 222 PRO A C 1
ATOM 1688 O O . PRO A 1 217 ? 88.628 45.573 26.763 1.00 80.02 222 PRO A O 1
ATOM 1692 N N . GLU A 1 218 ? 89.351 44.528 24.949 1.00 83.26 223 GLU A N 1
ATOM 1693 C CA . GLU A 1 218 ? 89.872 43.373 25.646 1.00 91.23 223 GLU A CA 1
ATOM 1694 C C . GLU A 1 218 ? 91.098 43.928 26.341 1.00 94.83 223 GLU A C 1
ATOM 1695 O O . GLU A 1 218 ? 91.734 44.844 25.821 1.00 93.73 223 GLU A O 1
ATOM 1701 N N . ASP A 1 219 ? 91.459 43.418 27.513 1.00 95.95 224 ASP A N 1
ATOM 1702 C CA . ASP A 1 219 ? 92.765 43.809 28.011 1.00 100.67 224 ASP A CA 1
ATOM 1703 C C . ASP A 1 219 ? 93.555 42.616 28.526 1.00 100.87 224 ASP A C 1
ATOM 1704 O O . ASP A 1 219 ? 94.330 42.016 27.777 1.00 101.37 224 ASP A O 1
ATOM 1709 N N . TYR A 1 229 ? 85.850 41.634 28.000 1.00 81.87 234 TYR A N 1
ATOM 1710 C CA . TYR A 1 229 ? 85.644 42.505 29.144 1.00 81.82 234 TYR A CA 1
ATOM 1711 C C . TYR A 1 229 ? 84.292 42.252 29.773 1.00 83.80 234 TYR A C 1
ATOM 1712 O O . TYR A 1 229 ? 83.316 42.063 29.080 1.00 83.88 234 TYR A O 1
ATOM 1721 N N . LYS A 1 230 ? 84.258 42.302 31.100 1.00 85.91 235 LYS A N 1
ATOM 1722 C CA . LYS A 1 230 ? 83.037 42.111 31.869 1.00 83.59 235 LYS A CA 1
ATOM 1723 C C . LYS A 1 230 ? 82.910 43.169 32.930 1.00 80.86 235 LYS A C 1
ATOM 1724 O O . LYS A 1 230 ? 83.883 43.773 33.303 1.00 81.25 235 LYS A O 1
ATOM 1730 N N . LYS A 1 231 ? 81.697 43.393 33.400 1.00 79.48 236 LYS A N 1
ATOM 1731 C CA . LYS A 1 231 ? 81.433 44.307 34.501 1.00 79.40 236 LYS A CA 1
ATOM 1732 C C . LYS A 1 231 ? 81.864 43.694 35.828 1.00 80.39 236 LYS A C 1
ATOM 1733 O O . LYS A 1 231 ? 82.199 42.529 35.869 1.00 80.83 236 LYS A O 1
ATOM 1739 N N . GLN A 1 232 ? 81.892 44.473 36.907 1.00 75.67 237 GLN A N 1
ATOM 1740 C CA . GLN A 1 232 ? 82.354 43.951 38.189 1.00 82.52 237 GLN A CA 1
ATOM 1741 C C . GLN A 1 232 ? 81.457 42.797 38.541 1.00 81.41 237 GLN A C 1
ATOM 1742 O O . GLN A 1 232 ? 81.916 41.776 39.003 1.00 82.42 237 GLN A O 1
ATOM 1748 N N . GLU A 1 233 ? 80.168 42.963 38.300 1.00 87.02 238 GLU A N 1
ATOM 1749 C CA . GLU A 1 233 ? 79.245 41.849 38.192 1.00 90.65 238 GLU A CA 1
ATOM 1750 C C . GLU A 1 233 ? 78.800 41.289 39.514 1.00 95.69 238 GLU A C 1
ATOM 1751 O O . GLU A 1 233 ? 77.955 40.404 39.548 1.00 99.16 238 GLU A O 1
ATOM 1757 N N . ILE A 1 238 ? 81.204 34.436 31.214 1.00 95.90 243 ILE A N 1
ATOM 1758 C CA . ILE A 1 238 ? 81.264 35.021 29.882 1.00 96.59 243 ILE A CA 1
ATOM 1759 C C . ILE A 1 238 ? 80.347 36.230 29.791 1.00 94.36 243 ILE A C 1
ATOM 1760 O O . ILE A 1 238 ? 79.164 36.139 30.056 1.00 96.34 243 ILE A O 1
ATOM 1765 N N . ALA A 1 239 ? 80.916 37.363 29.417 1.00 92.72 244 ALA A N 1
ATOM 1766 C CA . ALA A 1 239 ? 80.186 38.617 29.417 1.00 88.31 244 ALA A CA 1
ATOM 1767 C C . ALA A 1 239 ? 79.142 38.736 28.346 1.00 83.56 244 ALA A C 1
ATOM 1768 O O . ALA A 1 239 ? 79.357 38.333 27.220 1.00 84.35 244 ALA A O 1
ATOM 1770 N N . PRO A 1 240 ? 77.957 39.357 28.760 1.00 80.82 245 PRO A N 1
ATOM 1771 C CA . PRO A 1 240 ? 77.020 39.604 27.670 1.00 77.54 245 PRO A CA 1
ATOM 1772 C C . PRO A 1 240 ? 77.492 40.776 26.861 1.00 74.97 245 PRO A C 1
ATOM 1773 O O . PRO A 1 240 ? 78.326 41.523 27.304 1.00 73.99 245 PRO A O 1
ATOM 1777 N N . GLU A 1 241 ? 76.960 40.914 25.664 1.00 74.19 246 GLU A N 1
ATOM 1778 C CA . GLU A 1 241 ? 77.443 41.863 24.692 1.00 73.27 246 GLU A CA 1
ATOM 1779 C C . GLU A 1 241 ? 77.311 43.281 25.190 1.00 67.63 246 GLU A C 1
ATOM 1780 O O . GLU A 1 241 ? 78.162 44.103 24.952 1.00 65.11 246 GLU A O 1
ATOM 1786 N N . SER A 1 242 ? 76.235 43.549 25.901 1.00 65.91 247 SER A N 1
ATOM 1787 C CA . SER A 1 242 ? 75.924 44.884 26.340 1.00 64.10 247 SER A CA 1
ATOM 1788 C C . SER A 1 242 ? 76.969 45.428 27.267 1.00 65.87 247 SER A C 1
ATOM 1789 O O . SER A 1 242 ? 77.066 46.609 27.451 1.00 66.93 247 SER A O 1
ATOM 1792 N N . ASP A 1 243 ? 77.714 44.555 27.902 1.00 67.53 248 ASP A N 1
ATOM 1793 C CA . ASP A 1 243 ? 78.801 44.985 28.731 1.00 66.14 248 ASP A CA 1
ATOM 1794 C C . ASP A 1 243 ? 79.870 45.691 27.951 1.00 65.88 248 ASP A C 1
ATOM 1795 O O . ASP A 1 243 ? 80.405 46.661 28.410 1.00 65.71 248 ASP A O 1
ATOM 1800 N N . TYR A 1 244 ? 80.219 45.187 26.780 1.00 65.76 249 TYR A N 1
ATOM 1801 C CA . TYR A 1 244 ? 81.328 45.757 26.036 1.00 64.62 249 TYR A CA 1
ATOM 1802 C C . TYR A 1 244 ? 80.997 46.460 24.725 1.00 64.66 249 TYR A C 1
ATOM 1803 O O . TYR A 1 244 ? 81.854 47.082 24.145 1.00 64.84 249 TYR A O 1
ATOM 1812 N N . SER A 1 245 ? 79.758 46.389 24.272 1.00 63.78 250 SER A N 1
ATOM 1813 C CA . SER A 1 245 ? 79.380 47.079 23.056 1.00 62.58 250 SER A CA 1
ATOM 1814 C C . SER A 1 245 ? 78.311 48.097 23.324 1.00 61.26 250 SER A C 1
ATOM 1815 O O . SER A 1 245 ? 77.256 47.768 23.798 1.00 59.90 250 SER A O 1
ATOM 1818 N N . LEU A 1 246 ? 78.573 49.331 22.958 1.00 57.00 251 LEU A N 1
ATOM 1819 C CA . LEU A 1 246 ? 77.610 50.369 23.153 1.00 56.17 251 LEU A CA 1
ATOM 1820 C C . LEU A 1 246 ? 76.384 50.069 22.348 1.00 56.48 251 LEU A C 1
ATOM 1821 O O . LEU A 1 246 ? 75.299 50.416 22.724 1.00 58.47 251 LEU A O 1
ATOM 1826 N N . ARG A 1 247 ? 76.567 49.498 21.178 1.00 59.08 252 ARG A N 1
ATOM 1827 C CA . ARG A 1 247 ? 75.442 49.169 20.329 1.00 59.82 252 ARG A CA 1
ATOM 1828 C C . ARG A 1 247 ? 74.544 48.125 20.958 1.00 60.56 252 ARG A C 1
ATOM 1829 O O . ARG A 1 247 ? 73.342 48.253 20.958 1.00 60.04 252 ARG A O 1
ATOM 1837 N N . ALA A 1 248 ? 75.134 47.087 21.502 1.00 58.77 253 ALA A N 1
ATOM 1838 C CA . ALA A 1 248 ? 74.339 46.073 22.139 1.00 59.98 253 ALA A CA 1
ATOM 1839 C C . ALA A 1 248 ? 73.618 46.652 23.321 1.00 62.11 253 ALA A C 1
ATOM 1840 O O . ALA A 1 248 ? 72.479 46.337 23.572 1.00 62.82 253 ALA A O 1
ATOM 1842 N N . TYR A 1 249 ? 74.307 47.502 24.057 1.00 62.50 254 TYR A N 1
ATOM 1843 C CA . TYR A 1 249 ? 73.729 48.142 25.213 1.00 61.71 254 TYR A CA 1
ATOM 1844 C C . TYR A 1 249 ? 72.575 49.038 24.887 1.00 61.54 254 TYR A C 1
ATOM 1845 O O . TYR A 1 249 ? 71.584 49.039 25.565 1.00 62.55 254 TYR A O 1
ATOM 1854 N N . CYS A 1 250 ? 72.702 49.808 23.832 1.00 60.92 255 CYS A N 1
ATOM 1855 C CA . CYS A 1 250 ? 71.668 50.747 23.464 1.00 61.60 255 CYS A CA 1
ATOM 1856 C C . CYS A 1 250 ? 70.391 50.057 23.084 1.00 65.03 255 CYS A C 1
ATOM 1857 O O . CYS A 1 250 ? 69.329 50.598 23.252 1.00 66.77 255 CYS A O 1
ATOM 1860 N N . SER A 1 251 ? 70.495 48.862 22.549 1.00 64.75 256 SER A N 1
ATOM 1861 C CA . SER A 1 251 ? 69.320 48.136 22.143 1.00 68.55 256 SER A CA 1
ATOM 1862 C C . SER A 1 251 ? 68.404 47.870 23.299 1.00 67.60 256 SER A C 1
ATOM 1863 O O . SER A 1 251 ? 67.205 47.990 23.182 1.00 68.53 256 SER A O 1
ATOM 1866 N N . ILE A 1 252 ? 68.973 47.495 24.426 1.00 66.40 257 ILE A N 1
ATOM 1867 C CA . ILE A 1 252 ? 68.177 47.127 25.569 1.00 63.68 257 ILE A CA 1
ATOM 1868 C C . ILE A 1 252 ? 67.955 48.272 26.517 1.00 63.83 257 ILE A C 1
ATOM 1869 O O . ILE A 1 252 ? 67.324 48.113 27.523 1.00 66.07 257 ILE A O 1
ATOM 1874 N N . LEU A 1 253 ? 68.478 49.431 26.185 1.00 63.90 258 LEU A N 1
ATOM 1875 C CA . LEU A 1 253 ? 68.425 50.558 27.074 1.00 60.38 258 LEU A CA 1
ATOM 1876 C C . LEU A 1 253 ? 67.036 51.006 27.384 1.00 59.36 258 LEU A C 1
ATOM 1877 O O . LEU A 1 253 ? 66.783 51.413 28.477 1.00 59.12 258 LEU A O 1
ATOM 1882 N N . TYR A 1 254 ? 66.141 50.982 26.420 1.00 60.40 259 TYR A N 1
ATOM 1883 C CA . TYR A 1 254 ? 64.779 51.414 26.668 1.00 63.19 259 TYR A CA 1
ATOM 1884 C C . TYR A 1 254 ? 63.784 50.308 26.426 1.00 67.17 259 TYR A C 1
ATOM 1885 O O . TYR A 1 254 ? 63.892 49.589 25.463 1.00 69.16 259 TYR A O 1
ATOM 1894 N N . LEU A 1 255 ? 62.864 50.122 27.357 1.00 65.45 260 LEU A N 1
ATOM 1895 C CA . LEU A 1 255 ? 61.864 49.082 27.245 1.00 67.39 260 LEU A CA 1
ATOM 1896 C C . LEU A 1 255 ? 60.897 49.291 26.102 1.00 70.71 260 LEU A C 1
ATOM 1897 O O . LEU A 1 255 ? 60.583 48.378 25.380 1.00 72.06 260 LEU A O 1
ATOM 1902 N N . LYS A 1 256 ? 60.441 50.517 25.954 1.00 70.00 261 LYS A N 1
ATOM 1903 C CA . LYS A 1 256 ? 59.469 50.879 24.957 1.00 71.91 261 LYS A CA 1
ATOM 1904 C C . LYS A 1 256 ? 60.017 52.079 24.252 1.00 71.24 261 LYS A C 1
ATOM 1905 O O . LYS A 1 256 ? 59.689 53.200 24.585 1.00 73.87 261 LYS A O 1
ATOM 1911 N N . PRO A 1 257 ? 60.841 51.864 23.256 1.00 70.15 262 PRO A N 1
ATOM 1912 C CA . PRO A 1 257 ? 61.641 52.943 22.710 1.00 67.55 262 PRO A CA 1
ATOM 1913 C C . PRO A 1 257 ? 60.828 54.075 22.139 1.00 67.61 262 PRO A C 1
ATOM 1914 O O . PRO A 1 257 ? 59.783 53.875 21.574 1.00 68.05 262 PRO A O 1
ATOM 1918 N N . ARG A 1 258 ? 61.298 55.283 22.374 1.00 66.99 263 ARG A N 1
ATOM 1919 C CA . ARG A 1 258 ? 60.688 56.453 21.823 1.00 68.91 263 ARG A CA 1
ATOM 1920 C C . ARG A 1 258 ? 61.649 57.236 20.980 1.00 71.35 263 ARG A C 1
ATOM 1921 O O . ARG A 1 258 ? 61.300 58.277 20.497 1.00 75.11 263 ARG A O 1
ATOM 1929 N N . MET A 1 259 ? 62.874 56.777 20.851 1.00 70.41 264 MET A N 1
ATOM 1930 C CA . MET A 1 259 ? 63.880 57.543 20.159 1.00 68.75 264 MET A CA 1
ATOM 1931 C C . MET A 1 259 ? 64.766 56.593 19.430 1.00 68.71 264 MET A C 1
ATOM 1932 O O . MET A 1 259 ? 64.846 55.444 19.785 1.00 69.14 264 MET A O 1
ATOM 1937 N N . GLN A 1 260 ? 65.433 57.076 18.401 1.00 67.82 265 GLN A N 1
ATOM 1938 C CA . GLN A 1 260 ? 66.242 56.223 17.579 1.00 70.43 265 GLN A CA 1
ATOM 1939 C C . GLN A 1 260 ? 67.669 56.588 17.803 1.00 68.23 265 GLN A C 1
ATOM 1940 O O . GLN A 1 260 ? 68.006 57.737 17.780 1.00 71.13 265 GLN A O 1
ATOM 1946 N N . ILE A 1 261 ? 68.511 55.604 18.036 1.00 66.88 266 ILE A N 1
ATOM 1947 C CA . ILE A 1 261 ? 69.881 55.883 18.367 1.00 62.04 266 ILE A CA 1
ATOM 1948 C C . ILE A 1 261 ? 70.761 55.456 17.235 1.00 64.88 266 ILE A C 1
ATOM 1949 O O . ILE A 1 261 ? 70.653 54.360 16.753 1.00 67.24 266 ILE A O 1
ATOM 1954 N N . ILE A 1 262 ? 71.643 56.338 16.822 1.00 63.12 267 ILE A N 1
ATOM 1955 C CA . ILE A 1 262 ? 72.544 56.018 15.764 1.00 64.00 267 ILE A CA 1
ATOM 1956 C C . ILE A 1 262 ? 73.933 56.071 16.301 1.00 62.82 267 ILE A C 1
ATOM 1957 O O . ILE A 1 262 ? 74.347 57.075 16.826 1.00 60.86 267 ILE A O 1
ATOM 1962 N N . ILE A 1 263 ? 74.656 54.976 16.179 1.00 64.20 268 ILE A N 1
ATOM 1963 C CA . ILE A 1 263 ? 76.025 54.944 16.633 1.00 62.33 268 ILE A CA 1
ATOM 1964 C C . ILE A 1 263 ? 76.931 54.759 15.448 1.00 65.26 268 ILE A C 1
ATOM 1965 O O . ILE A 1 263 ? 76.809 53.811 14.710 1.00 66.81 268 ILE A O 1
ATOM 1970 N N . ARG A 1 264 ? 77.854 55.683 15.293 1.00 63.08 269 ARG A N 1
ATOM 1971 C CA . ARG A 1 264 ? 78.837 55.600 14.254 1.00 65.89 269 ARG A CA 1
ATOM 1972 C C . ARG A 1 264 ? 78.127 55.625 12.922 1.00 69.01 269 ARG A C 1
ATOM 1973 O O . ARG A 1 264 ? 78.614 55.129 11.944 1.00 72.23 269 ARG A O 1
ATOM 1981 N N . GLY A 1 265 ? 76.956 56.213 12.907 1.00 68.73 270 GLY A N 1
ATOM 1982 C CA . GLY A 1 265 ? 76.195 56.355 11.700 1.00 72.26 270 GLY A CA 1
ATOM 1983 C C . GLY A 1 265 ? 75.282 55.214 11.359 1.00 74.20 270 GLY A C 1
ATOM 1984 O O . GLY A 1 265 ? 74.440 55.357 10.504 1.00 76.99 270 GLY A O 1
ATOM 1985 N N . GLN A 1 266 ? 75.384 54.110 12.072 1.00 72.78 271 GLN A N 1
ATOM 1986 C CA . GLN A 1 266 ? 74.481 53.004 11.844 1.00 74.45 271 GLN A CA 1
ATOM 1987 C C . GLN A 1 266 ? 73.499 52.940 12.970 1.00 71.38 271 GLN A C 1
ATOM 1988 O O . GLN A 1 266 ? 73.877 52.833 14.110 1.00 68.14 271 GLN A O 1
ATOM 1994 N N . LYS A 1 267 ? 72.230 52.951 12.627 1.00 72.78 272 LYS A N 1
ATOM 1995 C CA . LYS A 1 267 ? 71.175 53.056 13.583 1.00 71.19 272 LYS A CA 1
ATOM 1996 C C . LYS A 1 267 ? 71.147 51.801 14.386 1.00 69.99 272 LYS A C 1
ATOM 1997 O O . LYS A 1 267 ? 71.700 50.813 13.984 1.00 74.37 272 LYS A O 1
ATOM 2003 N N . VAL A 1 268 ? 70.554 51.869 15.562 1.00 70.72 273 VAL A N 1
ATOM 2004 C CA . VAL A 1 268 ? 70.569 50.767 16.480 1.00 67.62 273 VAL A CA 1
ATOM 2005 C C . VAL A 1 268 ? 69.246 50.077 16.455 1.00 70.51 273 VAL A C 1
ATOM 2006 O O . VAL A 1 268 ? 68.229 50.684 16.666 1.00 69.32 273 VAL A O 1
ATOM 2010 N N . LYS A 1 269 ? 69.281 48.779 16.231 1.00 72.66 274 LYS A N 1
ATOM 2011 C CA . LYS A 1 269 ? 68.076 47.998 16.112 1.00 78.20 274 LYS A CA 1
ATOM 2012 C C . LYS A 1 269 ? 67.648 47.495 17.471 1.00 78.41 274 LYS A C 1
ATOM 2013 O O . LYS A 1 269 ? 68.345 46.734 18.097 1.00 78.07 274 LYS A O 1
ATOM 2019 N N . THR A 1 270 ? 66.498 47.938 17.933 1.00 81.67 275 THR A N 1
ATOM 2020 C CA . THR A 1 270 ? 66.033 47.550 19.239 1.00 81.57 275 THR A CA 1
ATOM 2021 C C . THR A 1 270 ? 65.518 46.136 19.280 1.00 87.75 275 THR A C 1
ATOM 2022 O O . THR A 1 270 ? 64.917 45.666 18.335 1.00 91.67 275 THR A O 1
ATOM 2026 N N . GLN A 1 271 ? 65.788 45.466 20.386 1.00 90.56 276 GLN A N 1
ATOM 2027 C CA . GLN A 1 271 ? 65.309 44.127 20.625 1.00 95.51 276 GLN A CA 1
ATOM 2028 C C . GLN A 1 271 ? 63.841 44.127 20.950 1.00 98.06 276 GLN A C 1
ATOM 2029 O O . GLN A 1 271 ? 63.307 45.125 21.386 1.00 97.90 276 GLN A O 1
ATOM 2035 N N . LEU A 1 272 ? 63.182 43.005 20.732 1.00 101.40 277 LEU A N 1
ATOM 2036 C CA . LEU A 1 272 ? 61.799 42.860 21.146 1.00 101.86 277 LEU A CA 1
ATOM 2037 C C . LEU A 1 272 ? 61.661 41.582 21.934 1.00 99.56 277 LEU A C 1
ATOM 2038 O O . LEU A 1 272 ? 62.307 40.590 21.632 1.00 100.98 277 LEU A O 1
ATOM 2043 N N . VAL A 1 273 ? 60.828 41.604 22.961 1.00 99.05 278 VAL A N 1
ATOM 2044 C CA . VAL A 1 273 ? 60.795 40.492 23.871 1.00 96.85 278 VAL A CA 1
ATOM 2045 C C . VAL A 1 273 ? 60.388 39.298 23.080 1.00 100.35 278 VAL A C 1
ATOM 2046 O O . VAL A 1 273 ? 61.030 38.265 23.117 1.00 100.53 278 VAL A O 1
ATOM 2050 N N . SER A 1 274 ? 59.357 39.474 22.274 1.00 98.76 279 SER A N 1
ATOM 2051 C CA . SER A 1 274 ? 58.953 38.439 21.355 1.00 103.46 279 SER A CA 1
ATOM 2052 C C . SER A 1 274 ? 60.096 38.398 20.396 1.00 105.28 279 SER A C 1
ATOM 2053 O O . SER A 1 274 ? 60.642 39.433 20.083 1.00 104.40 279 SER A O 1
ATOM 2056 N N . LYS A 1 275 ? 60.490 37.212 19.990 1.00 104.53 280 LYS A N 1
ATOM 2057 C CA . LYS A 1 275 ? 61.597 37.055 19.068 1.00 106.91 280 LYS A CA 1
ATOM 2058 C C . LYS A 1 275 ? 62.902 37.129 19.809 1.00 103.16 280 LYS A C 1
ATOM 2059 O O . LYS A 1 275 ? 63.958 36.974 19.224 1.00 105.34 280 LYS A O 1
ATOM 2065 N N . SER A 1 276 ? 62.835 37.335 21.112 1.00 103.75 281 SER A N 1
ATOM 2066 C CA . SER A 1 276 ? 64.033 37.224 21.915 1.00 99.88 281 SER A CA 1
ATOM 2067 C C . SER A 1 276 ? 63.913 36.141 22.965 1.00 97.88 281 SER A C 1
ATOM 2068 O O . SER A 1 276 ? 64.902 35.585 23.406 1.00 98.48 281 SER A O 1
ATOM 2071 N N . LEU A 1 277 ? 62.680 35.825 23.331 1.00 97.30 282 LEU A N 1
ATOM 2072 C CA . LEU A 1 277 ? 62.398 34.908 24.422 1.00 92.98 282 LEU A CA 1
ATOM 2073 C C . LEU A 1 277 ? 61.323 33.924 24.046 1.00 94.92 282 LEU A C 1
ATOM 2074 O O . LEU A 1 277 ? 60.453 34.224 23.256 1.00 96.72 282 LEU A O 1
ATOM 2079 N N . ALA A 1 278 ? 61.350 32.758 24.655 1.00 91.85 283 ALA A N 1
ATOM 2080 C CA . ALA A 1 278 ? 60.363 31.749 24.345 1.00 94.97 283 ALA A CA 1
ATOM 2081 C C . ALA A 1 278 ? 59.690 31.270 25.606 1.00 93.28 283 ALA A C 1
ATOM 2082 O O . ALA A 1 278 ? 60.253 31.367 26.673 1.00 90.97 283 ALA A O 1
ATOM 2084 N N . TYR A 1 279 ? 58.494 30.719 25.483 1.00 94.24 284 TYR A N 1
ATOM 2085 C CA . TYR A 1 279 ? 57.785 30.262 26.657 1.00 93.75 284 TYR A CA 1
ATOM 2086 C C . TYR A 1 279 ? 57.482 31.410 27.581 1.00 89.74 284 TYR A C 1
ATOM 2087 O O . TYR A 1 279 ? 57.578 31.302 28.785 1.00 87.88 284 TYR A O 1
ATOM 2096 N N . ILE A 1 280 ? 57.130 32.528 26.990 1.00 90.91 285 ILE A N 1
ATOM 2097 C CA . ILE A 1 280 ? 56.840 33.713 27.743 1.00 87.00 285 ILE A CA 1
ATOM 2098 C C . ILE A 1 280 ? 55.642 33.491 28.631 1.00 85.54 285 ILE A C 1
ATOM 2099 O O . ILE A 1 280 ? 54.655 32.937 28.210 1.00 86.90 285 ILE A O 1
ATOM 2104 N N . GLU A 1 281 ? 55.751 33.940 29.868 1.00 83.25 286 GLU A N 1
ATOM 2105 C CA . GLU A 1 281 ? 54.649 33.900 30.799 1.00 83.49 286 GLU A CA 1
ATOM 2106 C C . GLU A 1 281 ? 54.623 35.189 31.590 1.00 81.31 286 GLU A C 1
ATOM 2107 O O . GLU A 1 281 ? 55.646 35.803 31.787 1.00 78.63 286 GLU A O 1
ATOM 2113 N N . ARG A 1 282 ? 53.447 35.592 32.040 1.00 79.97 287 ARG A N 1
ATOM 2114 C CA . ARG A 1 282 ? 53.286 36.810 32.814 1.00 81.64 287 ARG A CA 1
ATOM 2115 C C . ARG A 1 282 ? 53.196 36.490 34.284 1.00 81.95 287 ARG A C 1
ATOM 2116 O O . ARG A 1 282 ? 52.879 35.387 34.651 1.00 84.62 287 ARG A O 1
ATOM 2124 N N . ASP A 1 283 ? 53.491 37.467 35.122 1.00 80.04 288 ASP A N 1
ATOM 2125 C CA . ASP A 1 283 ? 53.387 37.319 36.559 1.00 78.13 288 ASP A CA 1
ATOM 2126 C C . ASP A 1 283 ? 53.149 38.662 37.198 1.00 77.97 288 ASP A C 1
ATOM 2127 O O . ASP A 1 283 ? 53.303 39.682 36.566 1.00 77.35 288 ASP A O 1
ATOM 2132 N N . VAL A 1 284 ? 52.735 38.662 38.452 1.00 80.53 289 VAL A N 1
ATOM 2133 C CA . VAL A 1 284 ? 52.416 39.903 39.111 1.00 79.27 289 VAL A CA 1
ATOM 2134 C C . VAL A 1 284 ? 53.069 40.027 40.450 1.00 77.29 289 VAL A C 1
ATOM 2135 O O . VAL A 1 284 ? 53.248 39.053 41.138 1.00 80.42 289 VAL A O 1
ATOM 2139 N N . TYR A 1 285 ? 53.419 41.250 40.803 1.00 77.09 290 TYR A N 1
ATOM 2140 C CA . TYR A 1 285 ? 53.984 41.563 42.086 1.00 74.44 290 TYR A CA 1
ATOM 2141 C C . TYR A 1 285 ? 53.043 42.523 42.751 1.00 77.19 290 TYR A C 1
ATOM 2142 O O . TYR A 1 285 ? 52.751 43.562 42.209 1.00 75.05 290 TYR A O 1
ATOM 2151 N N . ARG A 1 286 ? 52.597 42.184 43.950 1.00 74.79 291 ARG A N 1
ATOM 2152 C CA . ARG A 1 286 ? 51.582 42.949 44.633 1.00 80.01 291 ARG A CA 1
ATOM 2153 C C . ARG A 1 286 ? 52.061 43.245 46.030 1.00 83.73 291 ARG A C 1
ATOM 2154 O O . ARG A 1 286 ? 51.583 42.667 46.998 1.00 87.45 291 ARG A O 1
ATOM 2162 N N . PRO A 1 287 ? 53.069 44.211 46.114 1.00 81.91 292 PRO A N 1
ATOM 2163 C CA . PRO A 1 287 ? 53.606 44.381 47.463 1.00 82.48 292 PRO A CA 1
ATOM 2164 C C . PRO A 1 287 ? 52.640 45.097 48.346 1.00 85.04 292 PRO A C 1
ATOM 2165 O O . PRO A 1 287 ? 51.771 45.788 47.870 1.00 84.26 292 PRO A O 1
ATOM 2169 N N . LYS A 1 288 ? 52.819 44.915 49.641 1.00 87.68 293 LYS A N 1
ATOM 2170 C CA . LYS A 1 288 ? 52.015 45.551 50.660 1.00 92.17 293 LYS A CA 1
ATOM 2171 C C . LYS A 1 288 ? 52.189 47.040 50.555 1.00 91.41 293 LYS A C 1
ATOM 2172 O O . LYS A 1 288 ? 51.260 47.798 50.747 1.00 94.38 293 LYS A O 1
ATOM 2178 N N . PHE A 1 289 ? 53.408 47.455 50.274 1.00 88.55 294 PHE A N 1
ATOM 2179 C CA . PHE A 1 289 ? 53.741 48.864 50.242 1.00 86.73 294 PHE A CA 1
ATOM 2180 C C . PHE A 1 289 ? 53.235 49.614 49.031 1.00 86.96 294 PHE A C 1
ATOM 2181 O O . PHE A 1 289 ? 53.389 50.811 48.949 1.00 86.85 294 PHE A O 1
ATOM 2189 N N . LEU A 1 290 ? 52.678 48.908 48.067 1.00 86.90 295 LEU A N 1
ATOM 2190 C CA . LEU A 1 290 ? 52.278 49.548 46.833 1.00 86.48 295 LEU A CA 1
ATOM 2191 C C . LEU A 1 290 ? 50.802 49.507 46.557 1.00 89.59 295 LEU A C 1
ATOM 2192 O O . LEU A 1 290 ? 50.157 48.499 46.736 1.00 90.28 295 LEU A O 1
ATOM 2197 N N . THR A 1 291 ? 50.292 50.627 46.083 1.00 90.94 296 THR A N 1
ATOM 2198 C CA . THR A 1 291 ? 48.919 50.769 45.654 1.00 94.25 296 THR A CA 1
ATOM 2199 C C . THR A 1 291 ? 48.582 49.895 44.473 1.00 92.70 296 THR A C 1
ATOM 2200 O O . THR A 1 291 ? 47.481 49.404 44.359 1.00 94.97 296 THR A O 1
ATOM 2204 N N . ARG A 1 292 ? 49.531 49.753 43.566 1.00 90.21 297 ARG A N 1
ATOM 2205 C CA . ARG A 1 292 ? 49.284 49.224 42.251 1.00 90.20 297 ARG A CA 1
ATOM 2206 C C . ARG A 1 292 ? 50.058 47.961 42.049 1.00 87.33 297 ARG A C 1
ATOM 2207 O O . ARG A 1 292 ? 51.029 47.730 42.720 1.00 87.50 297 ARG A O 1
ATOM 2215 N N . THR A 1 293 ? 49.595 47.122 41.140 1.00 88.41 298 THR A N 1
ATOM 2216 C CA . THR A 1 293 ? 50.303 45.919 40.756 1.00 85.49 298 THR A CA 1
ATOM 2217 C C . THR A 1 293 ? 51.443 46.230 39.818 1.00 83.12 298 THR A C 1
ATOM 2218 O O . THR A 1 293 ? 51.440 47.253 39.175 1.00 84.52 298 THR A O 1
ATOM 2222 N N . VAL A 1 294 ? 52.429 45.349 39.762 1.00 80.83 299 VAL A N 1
ATOM 2223 C CA . VAL A 1 294 ? 53.515 45.458 38.814 1.00 76.93 299 VAL A CA 1
ATOM 2224 C C . VAL A 1 294 ? 53.653 44.181 38.027 1.00 76.52 299 VAL A C 1
ATOM 2225 O O . VAL A 1 294 ? 53.865 43.144 38.596 1.00 76.38 299 VAL A O 1
ATOM 2229 N N . ARG A 1 295 ? 53.571 44.265 36.712 1.00 77.60 300 ARG A N 1
ATOM 2230 C CA . ARG A 1 295 ? 53.696 43.090 35.876 1.00 78.59 300 ARG A CA 1
ATOM 2231 C C . ARG A 1 295 ? 55.108 42.604 35.761 1.00 71.68 300 ARG A C 1
ATOM 2232 O O . ARG A 1 295 ? 56.025 43.364 35.870 1.00 69.05 300 ARG A O 1
ATOM 2240 N N . ILE A 1 296 ? 55.274 41.321 35.525 1.00 73.61 301 ILE A N 1
ATOM 2241 C CA . ILE A 1 296 ? 56.570 40.791 35.210 1.00 72.74 301 ILE A CA 1
ATOM 2242 C C . ILE A 1 296 ? 56.434 39.888 34.022 1.00 75.25 301 ILE A C 1
ATOM 2243 O O . ILE A 1 296 ? 55.420 39.279 33.829 1.00 76.60 301 ILE A O 1
ATOM 2248 N N . THR A 1 297 ? 57.465 39.824 33.211 1.00 73.49 302 THR A N 1
ATOM 2249 C CA . THR A 1 297 ? 57.449 38.957 32.071 1.00 74.49 302 THR A CA 1
ATOM 2250 C C . THR A 1 297 ? 58.593 38.011 32.225 1.00 74.83 302 THR A C 1
ATOM 2251 O O . THR A 1 297 ? 59.691 38.416 32.496 1.00 73.18 302 THR A O 1
ATOM 2255 N N . PHE A 1 298 ? 58.328 36.735 32.070 1.00 77.35 303 PHE A N 1
ATOM 2256 C CA . PHE A 1 298 ? 59.365 35.745 32.223 1.00 77.89 303 PHE A CA 1
ATOM 2257 C C . PHE A 1 298 ? 59.540 35.032 30.914 1.00 81.75 303 PHE A C 1
ATOM 2258 O O . PHE A 1 298 ? 58.579 34.714 30.248 1.00 83.57 303 PHE A O 1
ATOM 2266 N N . GLY A 1 299 ? 60.782 34.813 30.534 1.00 82.83 304 GLY A N 1
ATOM 2267 C CA . GLY A 1 299 ? 61.066 34.143 29.295 1.00 84.92 304 GLY A CA 1
ATOM 2268 C C . GLY A 1 299 ? 62.294 33.290 29.378 1.00 85.94 304 GLY A C 1
ATOM 2269 O O . GLY A 1 299 ? 63.109 33.466 30.251 1.00 83.68 304 GLY A O 1
ATOM 2270 N N . PHE A 1 300 ? 62.436 32.383 28.431 1.00 86.50 305 PHE A N 1
ATOM 2271 C CA . PHE A 1 300 ? 63.635 31.595 28.302 1.00 90.00 305 PHE A CA 1
ATOM 2272 C C . PHE A 1 300 ? 64.425 32.225 27.195 1.00 93.44 305 PHE A C 1
ATOM 2273 O O . PHE A 1 300 ? 63.872 32.579 26.175 1.00 95.24 305 PHE A O 1
ATOM 2281 N N . ASN A 1 301 ? 65.728 32.347 27.364 1.00 95.65 306 ASN A N 1
ATOM 2282 C CA . ASN A 1 301 ? 66.511 33.132 26.425 1.00 97.92 306 ASN A CA 1
ATOM 2283 C C . ASN A 1 301 ? 66.941 32.387 25.171 1.00 104.66 306 ASN A C 1
ATOM 2284 O O . ASN A 1 301 ? 67.721 31.451 25.229 1.00 104.41 306 ASN A O 1
ATOM 2289 N N . CYS A 1 302 ? 66.405 32.810 24.036 1.00 103.62 307 CYS A N 1
ATOM 2290 C CA . CYS A 1 302 ? 66.722 32.191 22.761 1.00 111.26 307 CYS A CA 1
ATOM 2291 C C . CYS A 1 302 ? 68.134 32.358 22.227 1.00 111.63 307 CYS A C 1
ATOM 2292 O O . CYS A 1 302 ? 68.760 31.394 21.802 1.00 113.04 307 CYS A O 1
ATOM 2295 N N . ARG A 1 303 ? 68.630 33.591 22.232 1.00 114.12 308 ARG A N 1
ATOM 2296 C CA . ARG A 1 303 ? 69.829 33.887 21.467 1.00 116.15 308 ARG A CA 1
ATOM 2297 C C . ARG A 1 303 ? 71.063 33.193 21.968 1.00 116.18 308 ARG A C 1
ATOM 2298 O O . ARG A 1 303 ? 71.815 32.617 21.188 1.00 111.87 308 ARG A O 1
ATOM 2306 N N . ASN A 1 304 ? 71.271 33.228 23.271 1.00 117.98 309 ASN A N 1
ATOM 2307 C CA . ASN A 1 304 ? 72.473 32.633 23.810 1.00 118.92 309 ASN A CA 1
ATOM 2308 C C . ASN A 1 304 ? 72.158 31.500 24.751 1.00 116.75 309 ASN A C 1
ATOM 2309 O O . ASN A 1 304 ? 71.940 30.378 24.316 1.00 118.00 309 ASN A O 1
ATOM 2314 N N . LYS A 1 305 ? 72.096 31.816 26.034 1.00 113.24 310 LYS A N 1
ATOM 2315 C CA . LYS A 1 305 ? 71.883 30.838 27.067 1.00 110.85 310 LYS A CA 1
ATOM 2316 C C . LYS A 1 305 ? 72.434 31.496 28.289 1.00 109.73 310 LYS A C 1
ATOM 2317 O O . LYS A 1 305 ? 71.737 31.744 29.251 1.00 109.99 310 LYS A O 1
ATOM 2323 N N . ASP A 1 306 ? 73.716 31.783 28.227 1.00 111.73 311 ASP A N 1
ATOM 2324 C CA . ASP A 1 306 ? 74.488 32.237 29.356 1.00 109.99 311 ASP A CA 1
ATOM 2325 C C . ASP A 1 306 ? 73.970 33.538 29.909 1.00 102.95 311 ASP A C 1
ATOM 2326 O O . ASP A 1 306 ? 74.237 33.868 31.051 1.00 103.69 311 ASP A O 1
ATOM 2331 N N . HIS A 1 307 ? 73.273 34.305 29.095 1.00 101.04 312 HIS A N 1
ATOM 2332 C CA . HIS A 1 307 ? 72.790 35.589 29.550 1.00 94.09 312 HIS A CA 1
ATOM 2333 C C . HIS A 1 307 ? 71.360 35.558 30.009 1.00 91.46 312 HIS A C 1
ATOM 2334 O O . HIS A 1 307 ? 70.456 35.469 29.214 1.00 93.27 312 HIS A O 1
ATOM 2341 N N . TYR A 1 308 ? 71.160 35.680 31.308 1.00 88.32 313 TYR A N 1
ATOM 2342 C CA . TYR A 1 308 ? 69.840 35.568 31.874 1.00 85.66 313 TYR A CA 1
ATOM 2343 C C . TYR A 1 308 ? 69.782 36.268 33.206 1.00 83.87 313 TYR A C 1
ATOM 2344 O O . TYR A 1 308 ? 70.809 36.556 33.784 1.00 85.24 313 TYR A O 1
ATOM 2353 N N . GLY A 1 309 ? 68.577 36.530 33.695 1.00 78.24 314 GLY A N 1
ATOM 2354 C CA . GLY A 1 309 ? 68.430 37.255 34.903 1.00 78.23 314 GLY A CA 1
ATOM 2355 C C . GLY A 1 309 ? 67.279 38.162 34.698 1.00 75.80 314 GLY A C 1
ATOM 2356 O O . GLY A 1 309 ? 66.481 37.997 33.806 1.00 79.37 314 GLY A O 1
ATOM 2357 N N . ILE A 1 310 ? 67.206 39.137 35.563 1.00 73.51 315 ILE A N 1
ATOM 2358 C CA . ILE A 1 310 ? 66.126 40.044 35.549 1.00 70.66 315 ILE A CA 1
ATOM 2359 C C . ILE A 1 310 ? 66.604 41.273 34.888 1.00 69.63 315 ILE A C 1
ATOM 2360 O O . ILE A 1 310 ? 67.735 41.653 35.043 1.00 68.98 315 ILE A O 1
ATOM 2365 N N . MET A 1 311 ? 65.728 41.885 34.129 1.00 67.65 316 MET A N 1
ATOM 2366 C CA . MET A 1 311 ? 66.016 43.170 33.611 1.00 66.32 316 MET A CA 1
ATOM 2367 C C . MET A 1 311 ? 65.171 44.118 34.377 1.00 64.09 316 MET A C 1
ATOM 2368 O O . MET A 1 311 ? 63.972 44.018 34.359 1.00 64.31 316 MET A O 1
ATOM 2373 N N . MET A 1 312 ? 65.807 45.061 35.037 1.00 63.54 317 MET A N 1
ATOM 2374 C CA . MET A 1 312 ? 65.077 45.972 35.865 1.00 62.33 317 MET A CA 1
ATOM 2375 C C . MET A 1 312 ? 65.069 47.324 35.218 1.00 61.34 317 MET A C 1
ATOM 2376 O O . MET A 1 312 ? 66.087 47.911 35.010 1.00 61.70 317 MET A O 1
ATOM 2381 N N . TYR A 1 313 ? 63.889 47.828 34.938 1.00 59.90 318 TYR A N 1
ATOM 2382 C CA . TYR A 1 313 ? 63.745 49.068 34.240 1.00 60.37 318 TYR A CA 1
ATOM 2383 C C . TYR A 1 313 ? 63.112 50.048 35.177 1.00 63.76 318 TYR A C 1
ATOM 2384 O O . TYR A 1 313 ? 62.292 49.693 35.979 1.00 66.44 318 TYR A O 1
ATOM 2393 N N . HIS A 1 314 ? 63.520 51.291 35.100 1.00 63.03 319 HIS A N 1
ATOM 2394 C CA . HIS A 1 314 ? 62.900 52.318 35.887 1.00 63.94 319 HIS A CA 1
ATOM 2395 C C . HIS A 1 314 ? 62.542 53.462 34.970 1.00 63.74 319 HIS A C 1
ATOM 2396 O O . HIS A 1 314 ? 63.384 54.009 34.311 1.00 59.87 319 HIS A O 1
ATOM 2403 N N . LYS A 1 315 ? 61.278 53.830 34.948 1.00 63.96 320 LYS A N 1
ATOM 2404 C CA . LYS A 1 315 ? 60.833 54.934 34.140 1.00 65.21 320 LYS A CA 1
ATOM 2405 C C . LYS A 1 315 ? 61.216 54.678 32.704 1.00 65.34 320 LYS A C 1
ATOM 2406 O O . LYS A 1 315 ? 61.573 55.573 31.971 1.00 65.89 320 LYS A O 1
ATOM 2412 N N . ASN A 1 316 ? 61.127 53.419 32.322 1.00 65.18 321 ASN A N 1
ATOM 2413 C CA . ASN A 1 316 ? 61.352 52.977 30.968 1.00 63.79 321 ASN A CA 1
ATOM 2414 C C . ASN A 1 316 ? 62.799 52.799 30.608 1.00 60.98 321 ASN A C 1
ATOM 2415 O O . ASN A 1 316 ? 63.099 52.416 29.511 1.00 62.21 321 ASN A O 1
ATOM 2420 N N . ARG A 1 317 ? 63.691 53.023 31.552 1.00 61.15 322 ARG A N 1
ATOM 2421 C CA . ARG A 1 317 ? 65.105 52.952 31.287 1.00 60.14 322 ARG A CA 1
ATOM 2422 C C . ARG A 1 317 ? 65.724 51.830 32.064 1.00 59.54 322 ARG A C 1
ATOM 2423 O O . ARG A 1 317 ? 65.198 51.409 33.056 1.00 60.50 322 ARG A O 1
ATOM 2431 N N . LEU A 1 318 ? 66.837 51.325 31.586 1.00 58.72 323 LEU A N 1
ATOM 2432 C CA . LEU A 1 318 ? 67.411 50.145 32.157 1.00 58.70 323 LEU A CA 1
ATOM 2433 C C . LEU A 1 318 ? 68.434 50.479 33.203 1.00 59.51 323 LEU A C 1
ATOM 2434 O O . LEU A 1 318 ? 69.412 51.144 32.938 1.00 59.15 323 LEU A O 1
ATOM 2439 N N . ILE A 1 319 ? 68.218 49.950 34.393 1.00 59.51 324 ILE A N 1
ATOM 2440 C CA . ILE A 1 319 ? 69.079 50.199 35.519 1.00 58.28 324 ILE A CA 1
ATOM 2441 C C . ILE A 1 319 ? 70.035 49.061 35.727 1.00 60.46 324 ILE A C 1
ATOM 2442 O O . ILE A 1 319 ? 71.215 49.253 35.822 1.00 59.01 324 ILE A O 1
ATOM 2447 N N . LYS A 1 320 ? 69.502 47.864 35.803 1.00 62.36 325 LYS A N 1
ATOM 2448 C CA . LYS A 1 320 ? 70.296 46.696 36.075 1.00 64.81 325 LYS A CA 1
ATOM 2449 C C . LYS A 1 320 ? 69.921 45.649 35.072 1.00 66.44 325 LYS A C 1
ATOM 2450 O O . LYS A 1 320 ? 68.785 45.570 34.684 1.00 67.59 325 LYS A O 1
ATOM 2456 N N . ALA A 1 321 ? 70.871 44.835 34.654 1.00 68.64 326 ALA A N 1
ATOM 2457 C CA . ALA A 1 321 ? 70.558 43.758 33.751 1.00 70.73 326 ALA A CA 1
ATOM 2458 C C . ALA A 1 321 ? 71.170 42.461 34.185 1.00 74.41 326 ALA A C 1
ATOM 2459 O O . ALA A 1 321 ? 72.210 42.436 34.796 1.00 75.42 326 ALA A O 1
ATOM 2461 N N . TYR A 1 322 ? 70.505 41.372 33.860 1.00 74.90 327 TYR A N 1
ATOM 2462 C CA . TYR A 1 322 ? 71.035 40.059 34.125 1.00 78.56 327 TYR A CA 1
ATOM 2463 C C . TYR A 1 322 ? 71.317 39.836 35.586 1.00 78.56 327 TYR A C 1
ATOM 2464 O O . TYR A 1 322 ? 72.268 39.174 35.938 1.00 81.81 327 TYR A O 1
ATOM 2473 N N . GLU A 1 323 ? 70.470 40.370 36.442 1.00 78.39 328 GLU A N 1
ATOM 2474 C CA . GLU A 1 323 ? 70.646 40.175 37.855 1.00 77.48 328 GLU A CA 1
ATOM 2475 C C . GLU A 1 323 ? 70.054 38.840 38.195 1.00 75.71 328 GLU A C 1
ATOM 2476 O O . GLU A 1 323 ? 68.922 38.579 37.869 1.00 75.98 328 GLU A O 1
ATOM 2482 N N . LYS A 1 324 ? 70.847 37.989 38.828 1.00 78.38 329 LYS A N 1
ATOM 2483 C CA . LYS A 1 324 ? 70.417 36.659 39.221 1.00 81.01 329 LYS A CA 1
ATOM 2484 C C . LYS A 1 324 ? 69.541 36.671 40.450 1.00 79.76 329 LYS A C 1
ATOM 2485 O O . LYS A 1 324 ? 69.784 37.414 41.371 1.00 79.48 329 LYS A O 1
ATOM 2491 N N . VAL A 1 325 ? 68.530 35.830 40.472 1.00 80.65 330 VAL A N 1
ATOM 2492 C CA . VAL A 1 325 ? 67.625 35.801 41.591 1.00 81.74 330 VAL A CA 1
ATOM 2493 C C . VAL A 1 325 ? 67.175 34.397 41.867 1.00 83.95 330 VAL A C 1
ATOM 2494 O O . VAL A 1 325 ? 67.357 33.526 41.051 1.00 84.03 330 VAL A O 1
ATOM 2498 N N . GLY A 1 326 ? 66.612 34.173 43.039 1.00 85.03 331 GLY A N 1
ATOM 2499 C CA . GLY A 1 326 ? 66.158 32.848 43.396 1.00 89.07 331 GLY A CA 1
ATOM 2500 C C . GLY A 1 326 ? 67.334 31.918 43.378 1.00 93.18 331 GLY A C 1
ATOM 2501 O O . GLY A 1 326 ? 68.322 32.165 44.049 1.00 93.03 331 GLY A O 1
ATOM 2502 N N . CYS A 1 327 ? 67.236 30.834 42.625 1.00 92.80 332 CYS A N 1
ATOM 2503 C CA . CYS A 1 327 ? 68.410 30.040 42.382 1.00 96.95 332 CYS A CA 1
ATOM 2504 C C . CYS A 1 327 ? 69.332 30.937 41.597 1.00 96.72 332 CYS A C 1
ATOM 2505 O O . CYS A 1 327 ? 68.924 31.555 40.635 1.00 94.20 332 CYS A O 1
ATOM 2508 N N . GLN A 1 328 ? 70.580 31.009 42.010 1.00 99.40 333 GLN A N 1
ATOM 2509 C CA . GLN A 1 328 ? 71.509 31.906 41.375 1.00 99.22 333 GLN A CA 1
ATOM 2510 C C . GLN A 1 328 ? 71.784 31.397 39.989 1.00 100.69 333 GLN A C 1
ATOM 2511 O O . GLN A 1 328 ? 70.989 30.636 39.457 1.00 102.20 333 GLN A O 1
ATOM 2517 N N . ASN A 1 333 ? 74.325 25.932 36.596 1.00 114.52 338 ASN A N 1
ATOM 2518 C CA . ASN A 1 333 ? 73.839 25.089 37.671 1.00 116.06 338 ASN A CA 1
ATOM 2519 C C . ASN A 1 333 ? 72.353 24.809 37.526 1.00 114.81 338 ASN A C 1
ATOM 2520 O O . ASN A 1 333 ? 71.955 24.020 36.685 1.00 116.97 338 ASN A O 1
ATOM 2525 N N . MET A 1 334 ? 71.534 25.446 38.350 1.00 112.30 339 MET A N 1
ATOM 2526 C CA . MET A 1 334 ? 70.102 25.230 38.300 1.00 110.72 339 MET A CA 1
ATOM 2527 C C . MET A 1 334 ? 69.378 26.548 38.086 1.00 106.42 339 MET A C 1
ATOM 2528 O O . MET A 1 334 ? 69.696 27.539 38.720 1.00 104.83 339 MET A O 1
ATOM 2533 N N . GLY A 1 335 ? 68.432 26.563 37.160 1.00 104.76 340 GLY A N 1
ATOM 2534 C CA . GLY A 1 335 ? 67.726 27.781 36.817 1.00 100.03 340 GLY A CA 1
ATOM 2535 C C . GLY A 1 335 ? 68.627 28.501 35.855 1.00 97.93 340 GLY A C 1
ATOM 2536 O O . GLY A 1 335 ? 69.675 28.959 36.260 1.00 98.12 340 GLY A O 1
ATOM 2537 N N . VAL A 1 336 ? 68.269 28.560 34.583 1.00 94.80 341 VAL A N 1
ATOM 2538 C CA . VAL A 1 336 ? 69.176 29.135 33.609 1.00 94.40 341 VAL A CA 1
ATOM 2539 C C . VAL A 1 336 ? 68.507 29.636 32.351 1.00 94.22 341 VAL A C 1
ATOM 2540 O O . VAL A 1 336 ? 67.444 29.196 31.997 1.00 96.05 341 VAL A O 1
ATOM 2544 N N . GLY A 1 337 ? 69.149 30.558 31.667 1.00 93.72 342 GLY A N 1
ATOM 2545 C CA . GLY A 1 337 ? 68.651 31.003 30.388 1.00 93.86 342 GLY A CA 1
ATOM 2546 C C . GLY A 1 337 ? 67.307 31.642 30.568 1.00 91.69 342 GLY A C 1
ATOM 2547 O O . GLY A 1 337 ? 66.541 31.767 29.631 1.00 94.41 342 GLY A O 1
ATOM 2548 N N . VAL A 1 338 ? 67.048 32.088 31.780 1.00 90.03 343 VAL A N 1
ATOM 2549 C CA . VAL A 1 338 ? 65.757 32.591 32.159 1.00 87.11 343 VAL A CA 1
ATOM 2550 C C . VAL A 1 338 ? 65.848 34.068 32.376 1.00 82.78 343 VAL A C 1
ATOM 2551 O O . VAL A 1 338 ? 66.730 34.543 33.055 1.00 82.66 343 VAL A O 1
ATOM 2555 N N . VAL A 1 339 ? 64.914 34.797 31.816 1.00 81.28 344 VAL A N 1
ATOM 2556 C CA . VAL A 1 339 ? 64.991 36.218 31.876 1.00 76.34 344 VAL A CA 1
ATOM 2557 C C . VAL A 1 339 ? 63.723 36.747 32.435 1.00 74.33 344 VAL A C 1
ATOM 2558 O O . VAL A 1 339 ? 62.674 36.224 32.175 1.00 76.38 344 VAL A O 1
ATOM 2562 N N . GLY A 1 340 ? 63.827 37.814 33.192 1.00 71.46 345 GLY A N 1
ATOM 2563 C CA . GLY A 1 340 ? 62.654 38.471 33.684 1.00 68.43 345 GLY A CA 1
ATOM 2564 C C . GLY A 1 340 ? 62.749 39.916 33.335 1.00 66.30 345 GLY A C 1
ATOM 2565 O O . GLY A 1 340 ? 63.822 40.466 33.306 1.00 65.97 345 GLY A O 1
ATOM 2566 N N . ILE A 1 341 ? 61.624 40.528 33.044 1.00 63.75 346 ILE A N 1
ATOM 2567 C CA . ILE A 1 341 ? 61.612 41.936 32.795 1.00 64.48 346 ILE A CA 1
ATOM 2568 C C . ILE A 1 341 ? 60.671 42.560 33.764 1.00 64.81 346 ILE A C 1
ATOM 2569 O O . ILE A 1 341 ? 59.531 42.189 33.820 1.00 66.63 346 ILE A O 1
ATOM 2574 N N . ILE A 1 342 ? 61.142 43.540 34.505 1.00 61.03 347 ILE A N 1
ATOM 2575 C CA . ILE A 1 342 ? 60.270 44.275 35.374 1.00 62.44 347 ILE A CA 1
ATOM 2576 C C . ILE A 1 342 ? 60.625 45.726 35.349 1.00 63.59 347 ILE A C 1
ATOM 2577 O O . ILE A 1 342 ? 61.752 46.079 35.140 1.00 62.67 347 ILE A O 1
ATOM 2582 N N . GLU A 1 343 ? 59.639 46.568 35.567 1.00 63.91 348 GLU A N 1
ATOM 2583 C CA . GLU A 1 343 ? 59.878 47.975 35.691 1.00 64.77 348 GLU A CA 1
ATOM 2584 C C . GLU A 1 343 ? 59.490 48.386 37.085 1.00 65.28 348 GLU A C 1
ATOM 2585 O O . GLU A 1 343 ? 58.375 48.172 37.489 1.00 65.50 348 GLU A O 1
ATOM 2591 N N . CYS A 1 344 ? 60.409 48.987 37.823 1.00 64.85 349 CYS A N 1
ATOM 2592 C CA . CYS A 1 344 ? 60.096 49.455 39.162 1.00 68.08 349 CYS A CA 1
ATOM 2593 C C . CYS A 1 344 ? 60.240 50.944 39.306 1.00 66.32 349 CYS A C 1
ATOM 2594 O O . CYS A 1 344 ? 61.310 51.435 39.517 1.00 64.32 349 CYS A O 1
ATOM 2597 N N . ASN A 1 345 ? 59.138 51.660 39.255 1.00 67.43 350 ASN A N 1
ATOM 2598 C CA . ASN A 1 345 ? 59.187 53.098 39.330 1.00 68.63 350 ASN A CA 1
ATOM 2599 C C . ASN A 1 345 ? 59.152 53.568 40.757 1.00 69.93 350 ASN A C 1
ATOM 2600 O O . ASN A 1 345 ? 59.256 54.746 41.030 1.00 70.05 350 ASN A O 1
ATOM 2605 N N . PHE A 1 346 ? 58.966 52.626 41.665 1.00 68.17 351 PHE A N 1
ATOM 2606 C CA . PHE A 1 346 ? 58.887 52.929 43.066 1.00 68.74 351 PHE A CA 1
ATOM 2607 C C . PHE A 1 346 ? 60.224 52.880 43.753 1.00 66.66 351 PHE A C 1
ATOM 2608 O O . PHE A 1 346 ? 60.368 53.353 44.857 1.00 68.55 351 PHE A O 1
ATOM 2616 N N . LEU A 1 347 ? 61.192 52.269 43.105 1.00 66.68 352 LEU A N 1
ATOM 2617 C CA . LEU A 1 347 ? 62.548 52.259 43.590 1.00 63.77 352 LEU A CA 1
ATOM 2618 C C . LEU A 1 347 ? 63.248 53.532 43.250 1.00 62.78 352 LEU A C 1
ATOM 2619 O O . LEU A 1 347 ? 62.730 54.344 42.527 1.00 63.89 352 LEU A O 1
ATOM 2624 N N . LYS A 1 348 ? 64.414 53.731 43.823 1.00 59.88 353 LYS A N 1
ATOM 2625 C CA . LYS A 1 348 ? 65.174 54.917 43.548 1.00 59.97 353 LYS A CA 1
ATOM 2626 C C . LYS A 1 348 ? 66.533 54.584 43.004 1.00 57.20 353 LYS A C 1
ATOM 2627 O O . LYS A 1 348 ? 67.224 53.742 43.530 1.00 60.39 353 LYS A O 1
ATOM 2633 N N . PRO A 1 349 ? 66.886 55.292 41.850 1.00 55.31 354 PRO A N 1
ATOM 2634 C CA . PRO A 1 349 ? 68.192 54.932 41.313 1.00 53.58 354 PRO A CA 1
ATOM 2635 C C . PRO A 1 349 ? 69.323 55.590 42.034 1.00 54.60 354 PRO A C 1
ATOM 2636 O O . PRO A 1 349 ? 69.155 56.623 42.623 1.00 55.48 354 PRO A O 1
ATOM 2640 N N . THR A 1 350 ? 70.492 54.999 41.946 1.00 51.79 355 THR A N 1
ATOM 2641 C CA . THR A 1 350 ? 71.647 55.504 42.629 1.00 53.07 355 THR A CA 1
ATOM 2642 C C . THR A 1 350 ? 72.290 56.589 41.834 1.00 56.63 355 THR A C 1
ATOM 2643 O O . THR A 1 350 ? 71.765 57.017 40.848 1.00 58.30 355 THR A O 1
ATOM 2647 N N . HIS A 1 351 ? 73.432 57.048 42.282 1.00 56.09 356 HIS A N 1
ATOM 2648 C CA . HIS A 1 351 ? 74.062 58.218 41.731 1.00 55.53 356 HIS A CA 1
ATOM 2649 C C . HIS A 1 351 ? 74.355 58.024 40.258 1.00 54.73 356 HIS A C 1
ATOM 2650 O O . HIS A 1 351 ? 74.262 58.953 39.483 1.00 54.72 356 HIS A O 1
ATOM 2657 N N . ASN A 1 352 ? 74.751 56.829 39.872 1.00 54.71 357 ASN A N 1
ATOM 2658 C CA . ASN A 1 352 ? 75.056 56.560 38.489 1.00 53.88 357 ASN A CA 1
ATOM 2659 C C . ASN A 1 352 ? 73.955 55.870 37.716 1.00 56.02 357 ASN A C 1
ATOM 2660 O O . ASN A 1 352 ? 74.133 55.493 36.584 1.00 56.86 357 ASN A O 1
ATOM 2665 N N . LYS A 1 353 ? 72.822 55.683 38.349 1.00 56.58 358 LYS A N 1
ATOM 2666 C CA . LYS A 1 353 ? 71.683 55.099 37.696 1.00 53.97 358 LYS A CA 1
ATOM 2667 C C . LYS A 1 353 ? 72.016 53.743 37.146 1.00 56.38 358 LYS A C 1
ATOM 2668 O O . LYS A 1 353 ? 71.519 53.348 36.123 1.00 58.06 358 LYS A O 1
ATOM 2674 N N . GLN A 1 354 ? 72.874 53.024 37.837 1.00 54.75 359 GLN A N 1
ATOM 2675 C CA . GLN A 1 354 ? 73.125 51.647 37.507 1.00 55.79 359 GLN A CA 1
ATOM 2676 C C . GLN A 1 354 ? 72.683 50.696 38.586 1.00 55.92 359 GLN A C 1
ATOM 2677 O O . GLN A 1 354 ? 72.928 49.525 38.503 1.00 56.90 359 GLN A O 1
ATOM 2683 N N . ASP A 1 355 ? 72.046 51.216 39.613 1.00 56.58 360 ASP A N 1
ATOM 2684 C CA . ASP A 1 355 ? 71.541 50.398 40.680 1.00 56.73 360 ASP A CA 1
ATOM 2685 C C . ASP A 1 355 ? 70.472 51.162 41.351 1.00 55.78 360 ASP A C 1
ATOM 2686 O O . ASP A 1 355 ? 70.314 52.323 41.098 1.00 55.92 360 ASP A O 1
ATOM 2691 N N . PHE A 1 356 ? 69.742 50.507 42.226 1.00 57.35 361 PHE A N 1
ATOM 2692 C CA . PHE A 1 356 ? 68.763 51.181 43.053 1.00 58.33 361 PHE A CA 1
ATOM 2693 C C . PHE A 1 356 ? 69.285 51.313 44.465 1.00 59.39 361 PHE A C 1
ATOM 2694 O O . PHE A 1 356 ? 70.180 50.611 44.865 1.00 59.15 361 PHE A O 1
ATOM 2702 N N . ASP A 1 357 ? 68.721 52.230 45.221 1.00 60.30 362 ASP A N 1
ATOM 2703 C CA . ASP A 1 357 ? 69.058 52.349 46.625 1.00 62.70 362 ASP A CA 1
ATOM 2704 C C . ASP A 1 357 ? 68.698 51.082 47.348 1.00 62.82 362 ASP A C 1
ATOM 2705 O O . ASP A 1 357 ? 67.631 50.552 47.185 1.00 62.11 362 ASP A O 1
ATOM 2710 N N . TYR A 1 358 ? 69.591 50.626 48.198 1.00 63.53 363 TYR A N 1
ATOM 2711 C CA . TYR A 1 358 ? 69.438 49.339 48.821 1.00 65.59 363 TYR A CA 1
ATOM 2712 C C . TYR A 1 358 ? 68.535 49.466 50.018 1.00 67.25 363 TYR A C 1
ATOM 2713 O O . TYR A 1 358 ? 68.966 49.396 51.139 1.00 68.14 363 TYR A O 1
ATOM 2722 N N . THR A 1 359 ? 67.268 49.696 49.740 1.00 66.99 364 THR A N 1
ATOM 2723 C CA . THR A 1 359 ? 66.259 49.851 50.750 1.00 69.03 364 THR A CA 1
ATOM 2724 C C . THR A 1 359 ? 65.559 48.570 51.065 1.00 71.85 364 THR A C 1
ATOM 2725 O O . THR A 1 359 ? 65.804 47.563 50.456 1.00 72.92 364 THR A O 1
ATOM 2729 N N . ASN A 1 360 ? 64.690 48.620 52.054 1.00 71.57 365 ASN A N 1
ATOM 2730 C CA . ASN A 1 360 ? 63.932 47.464 52.457 1.00 72.96 365 ASN A CA 1
ATOM 2731 C C . ASN A 1 360 ? 63.057 47.018 51.323 1.00 71.61 365 ASN A C 1
ATOM 2732 O O . ASN A 1 360 ? 62.939 45.846 51.044 1.00 70.77 365 ASN A O 1
ATOM 2737 N N . GLU A 1 361 ? 62.460 47.982 50.651 1.00 74.94 366 GLU A N 1
ATOM 2738 C CA . GLU A 1 361 ? 61.603 47.720 49.521 1.00 74.04 366 GLU A CA 1
ATOM 2739 C C . GLU A 1 361 ? 62.368 47.074 48.391 1.00 72.06 366 GLU A C 1
ATOM 2740 O O . GLU A 1 361 ? 61.848 46.212 47.711 1.00 71.66 366 GLU A O 1
ATOM 2746 N N . TYR A 1 362 ? 63.595 47.507 48.176 1.00 69.77 367 TYR A N 1
ATOM 2747 C CA . TYR A 1 362 ? 64.392 46.911 47.142 1.00 71.44 367 TYR A CA 1
ATOM 2748 C C . TYR A 1 362 ? 64.633 45.471 47.478 1.00 71.19 367 TYR A C 1
ATOM 2749 O O . TYR A 1 362 ? 64.554 44.604 46.631 1.00 71.01 367 TYR A O 1
ATOM 2758 N N . ARG A 1 363 ? 64.925 45.219 48.735 1.00 70.78 368 ARG A N 1
ATOM 2759 C CA . ARG A 1 363 ? 65.238 43.886 49.172 1.00 71.60 368 ARG A CA 1
ATOM 2760 C C . ARG A 1 363 ? 64.048 42.990 48.985 1.00 71.20 368 ARG A C 1
ATOM 2761 O O . ARG A 1 363 ? 64.177 41.864 48.573 1.00 73.25 368 ARG A O 1
ATOM 2769 N N . LEU A 1 364 ? 62.878 43.496 49.299 1.00 70.15 369 LEU A N 1
ATOM 2770 C CA . LEU A 1 364 ? 61.678 42.715 49.155 1.00 70.28 369 LEU A CA 1
ATOM 2771 C C . LEU A 1 364 ? 61.433 42.364 47.713 1.00 71.41 369 LEU A C 1
ATOM 2772 O O . LEU A 1 364 ? 61.055 41.261 47.388 1.00 71.85 369 LEU A O 1
ATOM 2777 N N . THR A 1 365 ? 61.655 43.325 46.842 1.00 72.46 370 THR A N 1
ATOM 2778 C CA . THR A 1 365 ? 61.404 43.124 45.446 1.00 71.56 370 THR A CA 1
ATOM 2779 C C . THR A 1 365 ? 62.293 42.041 44.915 1.00 71.44 370 THR A C 1
ATOM 2780 O O . THR A 1 365 ? 61.862 41.210 44.157 1.00 70.56 370 THR A O 1
ATOM 2784 N N . ILE A 1 366 ? 63.539 42.040 45.331 1.00 71.71 371 ILE A N 1
ATOM 2785 C CA . ILE A 1 366 ? 64.456 41.026 44.891 1.00 71.95 371 ILE A CA 1
ATOM 2786 C C . ILE A 1 366 ? 63.987 39.688 45.357 1.00 73.09 371 ILE A C 1
ATOM 2787 O O . ILE A 1 366 ? 64.102 38.710 44.658 1.00 73.64 371 ILE A O 1
ATOM 2792 N N . LEU A 1 367 ? 63.503 39.639 46.582 1.00 73.31 372 LEU A N 1
ATOM 2793 C CA . LEU A 1 367 ? 63.058 38.393 47.132 1.00 73.66 372 LEU A CA 1
ATOM 2794 C C . LEU A 1 367 ? 61.886 37.858 46.369 1.00 73.23 372 LEU A C 1
ATOM 2795 O O . LEU A 1 367 ? 61.840 36.700 46.012 1.00 76.01 372 LEU A O 1
ATOM 2800 N N . ALA A 1 368 ? 60.947 38.729 46.079 1.00 71.99 373 ALA A N 1
ATOM 2801 C CA . ALA A 1 368 ? 59.769 38.315 45.371 1.00 71.68 373 ALA A CA 1
ATOM 2802 C C . ALA A 1 368 ? 60.153 37.827 44.004 1.00 74.53 373 ALA A C 1
ATOM 2803 O O . ALA A 1 368 ? 59.619 36.863 43.512 1.00 75.81 373 ALA A O 1
ATOM 2805 N N . LEU A 1 369 ? 61.095 38.506 43.385 1.00 73.45 374 LEU A N 1
ATOM 2806 C CA . LEU A 1 369 ? 61.465 38.177 42.037 1.00 73.70 374 LEU A CA 1
ATOM 2807 C C . LEU A 1 369 ? 62.002 36.779 42.001 1.00 77.50 374 LEU A C 1
ATOM 2808 O O . LEU A 1 369 ? 61.693 36.017 41.114 1.00 78.76 374 LEU A O 1
ATOM 2813 N N . GLY A 1 370 ? 62.814 36.439 42.977 1.00 76.69 375 GLY A N 1
ATOM 2814 C CA . GLY A 1 370 ? 63.385 35.116 43.031 1.00 79.06 375 GLY A CA 1
ATOM 2815 C C . GLY A 1 370 ? 62.346 34.037 43.189 1.00 80.03 375 GLY A C 1
ATOM 2816 O O . GLY A 1 370 ? 62.402 33.020 42.524 1.00 79.72 375 GLY A O 1
ATOM 2817 N N . GLU A 1 371 ? 61.395 34.251 44.081 1.00 79.53 376 GLU A N 1
ATOM 2818 C CA . GLU A 1 371 ? 60.403 33.237 44.326 1.00 82.52 376 GLU A CA 1
ATOM 2819 C C . GLU A 1 371 ? 59.648 33.032 43.052 1.00 80.21 376 GLU A C 1
ATOM 2820 O O . GLU A 1 371 ? 59.437 31.922 42.619 1.00 81.63 376 GLU A O 1
ATOM 2826 N N . LYS A 1 372 ? 59.275 34.124 42.419 1.00 80.64 377 LYS A N 1
ATOM 2827 C CA . LYS A 1 372 ? 58.489 34.044 41.217 1.00 79.48 377 LYS A CA 1
ATOM 2828 C C . LYS A 1 372 ? 59.252 33.372 40.111 1.00 79.96 377 LYS A C 1
ATOM 2829 O O . LYS A 1 372 ? 58.713 32.570 39.377 1.00 80.30 377 LYS A O 1
ATOM 2835 N N . LEU A 1 373 ? 60.521 33.699 39.995 1.00 78.49 378 LEU A N 1
ATOM 2836 C CA . LEU A 1 373 ? 61.327 33.108 38.957 1.00 80.73 378 LEU A CA 1
ATOM 2837 C C . LEU A 1 373 ? 61.432 31.630 39.179 1.00 84.59 378 LEU A C 1
ATOM 2838 O O . LEU A 1 373 ? 61.397 30.849 38.253 1.00 86.06 378 LEU A O 1
ATOM 2843 N N . ASN A 1 374 ? 61.571 31.243 40.430 1.00 84.04 379 ASN A N 1
ATOM 2844 C CA . ASN A 1 374 ? 61.716 29.848 40.745 1.00 86.51 379 ASN A CA 1
ATOM 2845 C C . ASN A 1 374 ? 60.476 29.119 40.302 1.00 86.94 379 ASN A C 1
ATOM 2846 O O . ASN A 1 374 ? 60.546 28.044 39.755 1.00 87.72 379 ASN A O 1
ATOM 2851 N N . ASP A 1 375 ? 59.329 29.728 40.528 1.00 88.06 380 ASP A N 1
ATOM 2852 C CA . ASP A 1 375 ? 58.090 29.089 40.182 1.00 89.16 380 ASP A CA 1
ATOM 2853 C C . ASP A 1 375 ? 58.121 28.890 38.704 1.00 87.95 380 ASP A C 1
ATOM 2854 O O . ASP A 1 375 ? 57.725 27.856 38.208 1.00 89.95 380 ASP A O 1
ATOM 2859 N N . TYR A 1 376 ? 58.597 29.891 37.988 1.00 86.93 381 TYR A N 1
ATOM 2860 C CA . TYR A 1 376 ? 58.538 29.827 36.548 1.00 87.44 381 TYR A CA 1
ATOM 2861 C C . TYR A 1 376 ? 59.363 28.665 36.083 1.00 90.68 381 TYR A C 1
ATOM 2862 O O . TYR A 1 376 ? 58.955 27.932 35.210 1.00 92.68 381 TYR A O 1
ATOM 2871 N N . TRP A 1 377 ? 60.527 28.488 36.676 1.00 88.78 382 TRP A N 1
ATOM 2872 C CA . TRP A 1 377 ? 61.395 27.417 36.249 1.00 91.02 382 TRP A CA 1
ATOM 2873 C C . TRP A 1 377 ? 60.806 26.066 36.486 1.00 94.99 382 TRP A C 1
ATOM 2874 O O . TRP A 1 377 ? 60.833 25.219 35.620 1.00 96.98 382 TRP A O 1
ATOM 2885 N N . ASN A 1 378 ? 60.246 25.868 37.662 1.00 91.74 383 ASN A N 1
ATOM 2886 C CA . ASN A 1 378 ? 59.779 24.558 38.019 1.00 95.48 383 ASN A CA 1
ATOM 2887 C C . ASN A 1 378 ? 58.697 24.181 37.056 1.00 98.38 383 ASN A C 1
ATOM 2888 O O . ASN A 1 378 ? 58.619 23.065 36.580 1.00 101.15 383 ASN A O 1
ATOM 2893 N N . GLU A 1 379 ? 57.888 25.129 36.805 1.00 97.08 384 GLU A N 1
ATOM 2894 C CA . GLU A 1 379 ? 56.734 24.975 35.960 1.00 98.80 384 GLU A CA 1
ATOM 2895 C C . GLU A 1 379 ? 57.123 24.675 34.537 1.00 96.53 384 GLU A C 1
ATOM 2896 O O . GLU A 1 379 ? 56.470 23.903 33.870 1.00 97.56 384 GLU A O 1
ATOM 2902 N N . MET A 1 380 ? 58.141 25.339 34.047 1.00 96.27 385 MET A N 1
ATOM 2903 C CA . MET A 1 380 ? 58.446 25.327 32.626 1.00 97.97 385 MET A CA 1
ATOM 2904 C C . MET A 1 380 ? 59.367 24.234 32.127 1.00 102.12 385 MET A C 1
ATOM 2905 O O . MET A 1 380 ? 59.641 24.160 30.941 1.00 104.44 385 MET A O 1
ATOM 2910 N N . LYS A 1 381 ? 59.841 23.380 33.012 1.00 101.77 386 LYS A N 1
ATOM 2911 C CA . LYS A 1 381 ? 60.571 22.209 32.565 1.00 103.02 386 LYS A CA 1
ATOM 2912 C C . LYS A 1 381 ? 60.005 20.936 33.188 1.00 103.10 386 LYS A C 1
ATOM 2913 O O . LYS A 1 381 ? 58.918 20.479 32.825 1.00 102.66 386 LYS A O 1
ATOM 2919 N N . LYS A 1 399 ? 73.911 41.154 8.929 1.00 100.90 404 LYS A N 1
ATOM 2920 C CA . LYS A 1 399 ? 72.935 41.800 8.075 1.00 101.50 404 LYS A CA 1
ATOM 2921 C C . LYS A 1 399 ? 72.683 43.236 8.494 1.00 98.93 404 LYS A C 1
ATOM 2922 O O . LYS A 1 399 ? 71.570 43.610 8.814 1.00 98.34 404 LYS A O 1
ATOM 2928 N N . ARG A 1 400 ? 73.734 44.037 8.472 1.00 95.72 405 ARG A N 1
ATOM 2929 C CA . ARG A 1 400 ? 73.662 45.436 8.857 1.00 91.49 405 ARG A CA 1
ATOM 2930 C C . ARG A 1 400 ? 72.908 46.256 7.840 1.00 88.88 405 ARG A C 1
ATOM 2931 O O . ARG A 1 400 ? 72.876 45.904 6.679 1.00 91.12 405 ARG A O 1
ATOM 2939 N N . PRO A 1 401 ? 72.350 47.381 8.237 1.00 85.15 406 PRO A N 1
ATOM 2940 C CA . PRO A 1 401 ? 71.640 48.229 7.291 1.00 85.55 406 PRO A CA 1
ATOM 2941 C C . PRO A 1 401 ? 72.606 48.874 6.335 1.00 86.56 406 PRO A C 1
ATOM 2942 O O . PRO A 1 401 ? 73.781 48.953 6.626 1.00 86.45 406 PRO A O 1
ATOM 2946 N N . ASP A 1 402 ? 72.130 49.264 5.171 1.00 87.29 407 ASP A N 1
ATOM 2947 C CA . ASP A 1 402 ? 72.957 49.849 4.137 1.00 87.20 407 ASP A CA 1
ATOM 2948 C C . ASP A 1 402 ? 73.419 51.250 4.399 1.00 81.73 407 ASP A C 1
ATOM 2949 O O . ASP A 1 402 ? 72.682 52.065 4.891 1.00 80.20 407 ASP A O 1
ATOM 2954 N N . GLN A 1 403 ? 74.629 51.543 4.033 1.00 82.42 408 GLN A N 1
ATOM 2955 C CA . GLN A 1 403 ? 75.150 52.879 4.132 1.00 80.73 408 GLN A CA 1
ATOM 2956 C C . GLN A 1 403 ? 74.565 53.766 3.079 1.00 82.56 408 GLN A C 1
ATOM 2957 O O . GLN A 1 403 ? 74.144 53.305 2.058 1.00 86.68 408 GLN A O 1
ATOM 2963 N N . THR A 1 404 ? 74.540 55.053 3.331 1.00 80.67 409 THR A N 1
ATOM 2964 C CA . THR A 1 404 ? 74.022 55.987 2.379 1.00 81.66 409 THR A CA 1
ATOM 2965 C C . THR A 1 404 ? 75.068 57.039 2.193 1.00 82.71 409 THR A C 1
ATOM 2966 O O . THR A 1 404 ? 75.742 57.396 3.131 1.00 79.81 409 THR A O 1
ATOM 2970 N N . TRP A 1 405 ? 75.218 57.519 0.965 1.00 86.40 410 TRP A N 1
ATOM 2971 C CA . TRP A 1 405 ? 76.121 58.621 0.684 1.00 86.27 410 TRP A CA 1
ATOM 2972 C C . TRP A 1 405 ? 75.436 59.693 -0.111 1.00 85.47 410 TRP A C 1
ATOM 2973 O O . TRP A 1 405 ? 74.443 59.465 -0.761 1.00 85.91 410 TRP A O 1
ATOM 2984 N N . VAL A 1 406 ? 75.986 60.882 -0.045 1.00 85.93 411 VAL A N 1
ATOM 2985 C CA . VAL A 1 406 ? 75.545 61.950 -0.894 1.00 86.19 411 VAL A CA 1
ATOM 2986 C C . VAL A 1 406 ? 76.721 62.383 -1.714 1.00 86.37 411 VAL A C 1
ATOM 2987 O O . VAL A 1 406 ? 77.859 62.284 -1.293 1.00 83.40 411 VAL A O 1
ATOM 2991 N N . GLN A 1 407 ? 76.437 62.845 -2.914 1.00 85.93 412 GLN A N 1
ATOM 2992 C CA . GLN A 1 407 ? 77.487 63.337 -3.755 1.00 91.60 412 GLN A CA 1
ATOM 2993 C C . GLN A 1 407 ? 77.519 64.818 -3.575 1.00 88.80 412 GLN A C 1
ATOM 2994 O O . GLN A 1 407 ? 76.504 65.465 -3.529 1.00 88.11 412 GLN A O 1
ATOM 3000 N N . CYS A 1 408 ? 78.707 65.347 -3.432 1.00 85.56 413 CYS A N 1
ATOM 3001 C CA . CYS A 1 408 ? 78.903 66.780 -3.375 1.00 85.04 413 CYS A CA 1
ATOM 3002 C C . CYS A 1 408 ? 78.713 67.387 -4.751 1.00 92.22 413 CYS A C 1
ATOM 3003 O O . CYS A 1 408 ? 79.183 66.852 -5.742 1.00 90.12 413 CYS A O 1
ATOM 3006 N N . ASP A 1 409 ? 77.946 68.458 -4.766 1.00 88.04 414 ASP A N 1
ATOM 3007 C CA . ASP A 1 409 ? 77.663 69.223 -5.945 1.00 90.75 414 ASP A CA 1
ATOM 3008 C C . ASP A 1 409 ? 78.856 70.001 -6.466 1.00 91.40 414 ASP A C 1
ATOM 3009 O O . ASP A 1 409 ? 78.864 70.399 -7.595 1.00 93.97 414 ASP A O 1
ATOM 3014 N N . ALA A 1 410 ? 79.834 70.270 -5.626 1.00 89.23 415 ALA A N 1
ATOM 3015 C CA . ALA A 1 410 ? 81.026 70.958 -6.067 1.00 89.88 415 ALA A CA 1
ATOM 3016 C C . ALA A 1 410 ? 82.356 70.226 -5.969 1.00 90.38 415 ALA A C 1
ATOM 3017 O O . ALA A 1 410 ? 83.378 70.857 -6.035 1.00 93.66 415 ALA A O 1
ATOM 3019 N N . CYS A 1 411 ? 82.362 68.928 -5.742 1.00 89.13 416 CYS A N 1
ATOM 3020 C CA . CYS A 1 411 ? 83.535 68.078 -5.988 1.00 89.74 416 CYS A CA 1
ATOM 3021 C C . CYS A 1 411 ? 83.173 66.964 -6.922 1.00 92.14 416 CYS A C 1
ATOM 3022 O O . CYS A 1 411 ? 84.035 66.413 -7.603 1.00 93.86 416 CYS A O 1
ATOM 3025 N N . LEU A 1 412 ? 81.919 66.573 -6.770 1.00 92.03 417 LEU A N 1
ATOM 3026 C CA . LEU A 1 412 ? 81.390 65.351 -7.314 1.00 93.79 417 LEU A CA 1
ATOM 3027 C C . LEU A 1 412 ? 81.802 64.172 -6.457 1.00 92.27 417 LEU A C 1
ATOM 3028 O O . LEU A 1 412 ? 81.533 63.036 -6.794 1.00 93.64 417 LEU A O 1
ATOM 3033 N N . LYS A 1 413 ? 82.471 64.464 -5.351 1.00 89.61 418 LYS A N 1
ATOM 3034 C CA . LYS A 1 413 ? 82.918 63.460 -4.412 1.00 88.04 418 LYS A CA 1
ATOM 3035 C C . LYS A 1 413 ? 81.749 62.894 -3.643 1.00 86.66 418 LYS A C 1
ATOM 3036 O O . LYS A 1 413 ? 80.777 63.579 -3.389 1.00 85.83 418 LYS A O 1
ATOM 3042 N N . TRP A 1 414 ? 81.858 61.639 -3.255 1.00 88.48 419 TRP A N 1
ATOM 3043 C CA . TRP A 1 414 ? 80.811 61.012 -2.479 1.00 87.68 419 TRP A CA 1
ATOM 3044 C C . TRP A 1 414 ? 81.193 61.025 -1.007 1.00 84.14 419 TRP A C 1
ATOM 3045 O O . TRP A 1 414 ? 82.263 60.593 -0.632 1.00 81.80 419 TRP A O 1
ATOM 3056 N N . ARG A 1 415 ? 80.311 61.537 -0.174 1.00 82.80 420 ARG A N 1
ATOM 3057 C CA . ARG A 1 415 ? 80.590 61.599 1.240 1.00 77.54 420 ARG A CA 1
ATOM 3058 C C . ARG A 1 415 ? 79.552 60.805 1.999 1.00 77.22 420 ARG A C 1
ATOM 3059 O O . ARG A 1 415 ? 78.381 60.850 1.681 1.00 77.10 420 ARG A O 1
ATOM 3067 N N . LYS A 1 416 ? 80.016 60.063 2.994 1.00 77.73 421 LYS A N 1
ATOM 3068 C CA . LYS A 1 416 ? 79.185 59.177 3.806 1.00 78.18 421 LYS A CA 1
ATOM 3069 C C . LYS A 1 416 ? 78.156 59.903 4.638 1.00 75.34 421 LYS A C 1
ATOM 3070 O O . LYS A 1 416 ? 78.372 61.000 5.073 1.00 72.97 421 LYS A O 1
ATOM 3076 N N . LEU A 1 417 ? 77.019 59.273 4.831 1.00 74.54 422 LEU A N 1
ATOM 3077 C CA . LEU A 1 417 ? 75.953 59.852 5.601 1.00 74.03 422 LEU A CA 1
ATOM 3078 C C . LEU A 1 417 ? 75.490 58.908 6.686 1.00 74.71 422 LEU A C 1
ATOM 3079 O O . LEU A 1 417 ? 75.470 57.704 6.503 1.00 77.22 422 LEU A O 1
ATOM 3084 N N . PRO A 1 418 ? 75.125 59.445 7.831 1.00 73.94 423 PRO A N 1
ATOM 3085 C CA . PRO A 1 418 ? 74.590 58.646 8.919 1.00 72.18 423 PRO A CA 1
ATOM 3086 C C . PRO A 1 418 ? 73.139 58.348 8.717 1.00 74.18 423 PRO A C 1
ATOM 3087 O O . PRO A 1 418 ? 72.473 59.132 8.092 1.00 75.24 423 PRO A O 1
ATOM 3091 N N . ASP A 1 419 ? 72.645 57.263 9.287 1.00 71.61 424 ASP A N 1
ATOM 3092 C CA . ASP A 1 419 ? 71.256 56.892 9.133 1.00 76.11 424 ASP A CA 1
ATOM 3093 C C . ASP A 1 419 ? 70.379 57.827 9.900 1.00 75.23 424 ASP A C 1
ATOM 3094 O O . ASP A 1 419 ? 70.846 58.587 10.694 1.00 74.35 424 ASP A O 1
ATOM 3099 N N . GLY A 1 420 ? 69.097 57.794 9.617 1.00 77.17 425 GLY A N 1
ATOM 3100 C CA . GLY A 1 420 ? 68.141 58.549 10.383 1.00 77.29 425 GLY A CA 1
ATOM 3101 C C . GLY A 1 420 ? 67.837 59.933 9.906 1.00 79.17 425 GLY A C 1
ATOM 3102 O O . GLY A 1 420 ? 67.032 60.622 10.501 1.00 78.73 425 GLY A O 1
ATOM 3103 N N . ILE A 1 421 ? 68.439 60.333 8.804 1.00 82.16 426 ILE A N 1
ATOM 3104 C CA . ILE A 1 421 ? 68.147 61.634 8.255 1.00 83.51 426 ILE A CA 1
ATOM 3105 C C . ILE A 1 421 ? 66.921 61.549 7.386 1.00 89.04 426 ILE A C 1
ATOM 3106 O O . ILE A 1 421 ? 66.909 60.841 6.411 1.00 91.30 426 ILE A O 1
ATOM 3111 N N . ASP A 1 422 ? 65.865 62.229 7.799 1.00 89.82 427 ASP A N 1
ATOM 3112 C CA . ASP A 1 422 ? 64.638 62.317 7.035 1.00 95.09 427 ASP A CA 1
ATOM 3113 C C . ASP A 1 422 ? 64.724 63.127 5.746 1.00 96.87 427 ASP A C 1
ATOM 3114 O O . ASP A 1 422 ? 64.199 62.726 4.728 1.00 99.63 427 ASP A O 1
ATOM 3119 N N . GLN A 1 423 ? 65.376 64.281 5.800 1.00 97.08 428 GLN A N 1
ATOM 3120 C CA . GLN A 1 423 ? 65.398 65.194 4.666 1.00 98.69 428 GLN A CA 1
ATOM 3121 C C . GLN A 1 423 ? 66.757 65.753 4.330 1.00 93.75 428 GLN A C 1
ATOM 3122 O O . GLN A 1 423 ? 67.451 66.246 5.191 1.00 92.59 428 GLN A O 1
ATOM 3128 N N . LEU A 1 424 ? 67.099 65.763 3.055 1.00 92.80 429 LEU A N 1
ATOM 3129 C CA . LEU A 1 424 ? 68.311 66.422 2.634 1.00 87.91 429 LEU A CA 1
ATOM 3130 C C . LEU A 1 424 ? 67.951 67.671 1.895 1.00 88.57 429 LEU A C 1
ATOM 3131 O O . LEU A 1 424 ? 66.860 67.786 1.370 1.00 92.05 429 LEU A O 1
ATOM 3136 N N . PRO A 1 425 ? 68.937 68.661 1.913 1.00 86.47 430 PRO A N 1
ATOM 3137 C CA . PRO A 1 425 ? 68.567 69.863 1.166 1.00 88.38 430 PRO A CA 1
ATOM 3138 C C . PRO A 1 425 ? 68.679 69.559 -0.309 1.00 94.23 430 PRO A C 1
ATOM 3139 O O . PRO A 1 425 ? 69.221 68.524 -0.646 1.00 94.47 430 PRO A O 1
ATOM 3143 N N . GLU A 1 426 ? 68.152 70.413 -1.177 1.00 94.56 431 GLU A N 1
ATOM 3144 C CA . GLU A 1 426 ? 68.129 70.102 -2.600 1.00 99.56 431 GLU A CA 1
ATOM 3145 C C . GLU A 1 426 ? 69.525 69.920 -3.162 1.00 99.87 431 GLU A C 1
ATOM 3146 O O . GLU A 1 426 ? 69.753 69.038 -3.961 1.00 103.48 431 GLU A O 1
ATOM 3152 N N . LYS A 1 427 ? 70.462 70.749 -2.747 1.00 97.59 432 LYS A N 1
ATOM 3153 C CA . LYS A 1 427 ? 71.836 70.566 -3.166 1.00 97.12 432 LYS A CA 1
ATOM 3154 C C . LYS A 1 427 ? 72.752 70.581 -1.961 1.00 95.26 432 LYS A C 1
ATOM 3155 O O . LYS A 1 427 ? 72.576 71.391 -1.074 1.00 96.00 432 LYS A O 1
ATOM 3161 N N . TRP A 1 428 ? 73.721 69.674 -1.943 1.00 94.71 433 TRP A N 1
ATOM 3162 C CA . TRP A 1 428 ? 74.562 69.412 -0.787 1.00 88.73 433 TRP A CA 1
ATOM 3163 C C . TRP A 1 428 ? 76.037 69.534 -1.118 1.00 86.70 433 TRP A C 1
ATOM 3164 O O . TRP A 1 428 ? 76.512 68.947 -2.063 1.00 88.63 433 TRP A O 1
ATOM 3175 N N . TYR A 1 429 ? 76.767 70.272 -0.305 1.00 84.20 434 TYR A N 1
ATOM 3176 C CA . TYR A 1 429 ? 78.169 70.584 -0.582 1.00 83.73 434 TYR A CA 1
ATOM 3177 C C . TYR A 1 429 ? 79.051 70.131 0.576 1.00 82.49 434 TYR A C 1
ATOM 3178 O O . TYR A 1 429 ? 78.592 70.082 1.704 1.00 82.43 434 TYR A O 1
ATOM 3187 N N . CYS A 1 430 ? 80.310 69.798 0.314 1.00 80.04 435 CYS A N 1
ATOM 3188 C CA . CYS A 1 430 ? 81.182 69.326 1.391 1.00 78.48 435 CYS A CA 1
ATOM 3189 C C . CYS A 1 430 ? 81.255 70.313 2.561 1.00 76.44 435 CYS A C 1
ATOM 3190 O O . CYS A 1 430 ? 81.462 69.910 3.702 1.00 74.67 435 CYS A O 1
ATOM 3193 N N . SER A 1 431 ? 81.031 71.575 2.276 1.00 79.07 436 SER A N 1
ATOM 3194 C CA . SER A 1 431 ? 81.142 72.642 3.241 1.00 78.16 436 SER A CA 1
ATOM 3195 C C . SER A 1 431 ? 80.142 72.525 4.348 1.00 79.23 436 SER A C 1
ATOM 3196 O O . SER A 1 431 ? 80.379 72.955 5.457 1.00 77.31 436 SER A O 1
ATOM 3199 N N . ASN A 1 432 ? 78.989 71.995 4.022 1.00 80.03 437 ASN A N 1
ATOM 3200 C CA . ASN A 1 432 ? 77.940 71.888 4.990 1.00 81.62 437 ASN A CA 1
ATOM 3201 C C . ASN A 1 432 ? 77.929 70.517 5.605 1.00 77.79 437 ASN A C 1
ATOM 3202 O O . ASN A 1 432 ? 76.933 70.114 6.165 1.00 79.16 437 ASN A O 1
ATOM 3207 N N . ASN A 1 433 ? 79.005 69.765 5.444 1.00 75.54 438 ASN A N 1
ATOM 3208 C CA . ASN A 1 433 ? 79.044 68.434 6.026 1.00 73.81 438 ASN A CA 1
ATOM 3209 C C . ASN A 1 433 ? 79.066 68.456 7.545 1.00 73.96 438 ASN A C 1
ATOM 3210 O O . ASN A 1 433 ? 79.901 69.103 8.169 1.00 72.73 438 ASN A O 1
ATOM 3215 N N . PRO A 1 434 ? 78.077 67.663 8.141 1.00 74.88 439 PRO A N 1
ATOM 3216 C CA . PRO A 1 434 ? 78.185 67.591 9.600 1.00 74.01 439 PRO A CA 1
ATOM 3217 C C . PRO A 1 434 ? 79.460 66.926 10.062 1.00 73.51 439 PRO A C 1
ATOM 3218 O O . PRO A 1 434 ? 80.065 67.391 11.010 1.00 71.62 439 PRO A O 1
ATOM 3222 N N . ASP A 1 435 ? 79.880 65.864 9.399 1.00 70.97 440 ASP A N 1
ATOM 3223 C CA . ASP A 1 435 ? 81.041 65.154 9.856 1.00 72.39 440 ASP A CA 1
ATOM 3224 C C . ASP A 1 435 ? 82.176 66.103 9.764 1.00 71.72 440 ASP A C 1
ATOM 3225 O O . ASP A 1 435 ? 82.518 66.538 8.706 1.00 76.42 440 ASP A O 1
ATOM 3230 N N . PRO A 1 436 ? 82.866 66.305 10.856 1.00 73.18 441 PRO A N 1
ATOM 3231 C CA . PRO A 1 436 ? 83.974 67.241 10.896 1.00 70.01 441 PRO A CA 1
ATOM 3232 C C . PRO A 1 436 ? 85.089 66.845 9.980 1.00 69.20 441 PRO A C 1
ATOM 3233 O O . PRO A 1 436 ? 85.877 67.679 9.617 1.00 69.19 441 PRO A O 1
ATOM 3237 N N . GLN A 1 437 ? 85.225 65.567 9.704 1.00 68.15 442 GLN A N 1
ATOM 3238 C CA . GLN A 1 437 ? 86.376 65.102 8.958 1.00 72.28 442 GLN A CA 1
ATOM 3239 C C . GLN A 1 437 ? 86.273 65.162 7.421 1.00 74.15 442 GLN A C 1
ATOM 3240 O O . GLN A 1 437 ? 87.253 64.966 6.736 1.00 74.14 442 GLN A O 1
ATOM 3246 N N . PHE A 1 438 ? 85.092 65.429 6.891 1.00 72.22 443 PHE A N 1
ATOM 3247 C CA . PHE A 1 438 ? 84.941 65.656 5.470 1.00 75.60 443 PHE A CA 1
ATOM 3248 C C . PHE A 1 438 ? 84.109 66.890 5.243 1.00 74.08 443 PHE A C 1
ATOM 3249 O O . PHE A 1 438 ? 83.006 66.830 4.747 1.00 74.74 443 PHE A O 1
ATOM 3257 N N . ARG A 1 439 ? 84.650 68.020 5.638 1.00 74.53 444 ARG A N 1
ATOM 3258 C CA . ARG A 1 439 ? 83.980 69.284 5.447 1.00 73.88 444 ARG A CA 1
ATOM 3259 C C . ARG A 1 439 ? 84.685 70.108 4.381 1.00 74.57 444 ARG A C 1
ATOM 3260 O O . ARG A 1 439 ? 84.365 71.253 4.151 1.00 73.23 444 ARG A O 1
ATOM 3268 N N . ASN A 1 440 ? 85.668 69.497 3.752 1.00 74.92 445 ASN A N 1
ATOM 3269 C CA . ASN A 1 440 ? 86.480 70.142 2.752 1.00 79.54 445 ASN A CA 1
ATOM 3270 C C . ASN A 1 440 ? 86.411 69.424 1.426 1.00 80.12 445 ASN A C 1
ATOM 3271 O O . ASN A 1 440 ? 86.648 68.239 1.349 1.00 80.68 445 ASN A O 1
ATOM 3276 N N . CYS A 1 441 ? 86.121 70.157 0.370 1.00 79.59 446 CYS A N 1
ATOM 3277 C CA . CYS A 1 441 ? 86.050 69.604 -0.968 1.00 79.71 446 CYS A CA 1
ATOM 3278 C C . CYS A 1 441 ? 87.356 68.892 -1.311 1.00 80.65 446 CYS A C 1
ATOM 3279 O O . CYS A 1 441 ? 87.368 67.926 -2.071 1.00 82.26 446 CYS A O 1
ATOM 3282 N N . GLU A 1 442 ? 88.432 69.368 -0.729 1.00 80.53 447 GLU A N 1
ATOM 3283 C CA . GLU A 1 442 ? 89.728 68.821 -0.998 1.00 84.49 447 GLU A CA 1
ATOM 3284 C C . GLU A 1 442 ? 90.004 67.590 -0.184 1.00 84.65 447 GLU A C 1
ATOM 3285 O O . GLU A 1 442 ? 91.145 67.180 -0.056 1.00 87.49 447 GLU A O 1
ATOM 3291 N N . VAL A 1 443 ? 88.964 66.985 0.364 1.00 79.61 448 VAL A N 1
ATOM 3292 C CA . VAL A 1 443 ? 89.166 65.804 1.167 1.00 77.84 448 VAL A CA 1
ATOM 3293 C C . VAL A 1 443 ? 88.855 64.565 0.388 1.00 80.10 448 VAL A C 1
ATOM 3294 O O . VAL A 1 443 ? 87.749 64.334 -0.049 1.00 80.97 448 VAL A O 1
ATOM 3298 N N . PRO A 1 444 ? 89.936 63.685 0.346 1.00 80.55 449 PRO A N 1
ATOM 3299 C CA . PRO A 1 444 ? 89.715 62.540 -0.522 1.00 82.63 449 PRO A CA 1
ATOM 3300 C C . PRO A 1 444 ? 88.516 61.734 -0.162 1.00 81.93 449 PRO A C 1
ATOM 3301 O O . PRO A 1 444 ? 88.199 61.624 0.986 1.00 79.86 449 PRO A O 1
ATOM 3305 N N . GLU A 1 445 ? 87.848 61.188 -1.161 1.00 83.87 450 GLU A N 1
ATOM 3306 C CA . GLU A 1 445 ? 86.695 60.348 -0.955 1.00 85.19 450 GLU A CA 1
ATOM 3307 C C . GLU A 1 445 ? 87.079 59.105 -0.199 1.00 84.19 450 GLU A C 1
ATOM 3308 O O . GLU A 1 445 ? 88.126 58.534 -0.425 1.00 86.75 450 GLU A O 1
ATOM 3314 N N . GLU A 1 446 ? 86.206 58.700 0.707 1.00 84.07 451 GLU A N 1
ATOM 3315 C CA . GLU A 1 446 ? 86.361 57.493 1.484 1.00 82.63 451 GLU A CA 1
ATOM 3316 C C . GLU A 1 446 ? 86.092 56.271 0.663 1.00 83.99 451 GLU A C 1
ATOM 3317 O O . GLU A 1 446 ? 85.139 56.240 -0.083 1.00 86.06 451 GLU A O 1
ATOM 3323 N N . PRO A 1 447 ? 86.966 55.199 0.877 1.00 85.12 452 PRO A N 1
ATOM 3324 C CA . PRO A 1 447 ? 86.598 53.988 0.138 1.00 87.58 452 PRO A CA 1
ATOM 3325 C C . PRO A 1 447 ? 85.342 53.405 0.693 1.00 87.01 452 PRO A C 1
ATOM 3326 O O . PRO A 1 447 ? 85.111 53.564 1.865 1.00 84.97 452 PRO A O 1
ATOM 3330 N N . GLU A 1 448 ? 84.549 52.733 -0.121 1.00 90.33 453 GLU A N 1
ATOM 3331 C CA . GLU A 1 448 ? 83.446 51.948 0.391 1.00 90.89 453 GLU A CA 1
ATOM 3332 C C . GLU A 1 448 ? 83.993 50.671 0.976 1.00 93.18 453 GLU A C 1
ATOM 3333 O O . GLU A 1 448 ? 85.139 50.338 0.762 1.00 95.17 453 GLU A O 1
ATOM 3339 N N . ASP A 1 449 ? 83.179 49.994 1.766 1.00 91.38 454 ASP A N 1
ATOM 3340 C CA . ASP A 1 449 ? 83.605 48.821 2.498 1.00 94.55 454 ASP A CA 1
ATOM 3341 C C . ASP A 1 449 ? 83.968 47.641 1.639 1.00 103.80 454 ASP A C 1
ATOM 3342 O O . ASP A 1 449 ? 83.224 47.258 0.757 1.00 108.11 454 ASP A O 1
ATOM 3347 N N . GLU A 1 450 ? 85.089 47.018 1.959 1.00 106.69 455 GLU A N 1
ATOM 3348 C CA . GLU A 1 450 ? 85.528 45.835 1.257 1.00 111.81 455 GLU A CA 1
ATOM 3349 C C . GLU A 1 450 ? 84.637 44.666 1.610 1.00 112.53 455 GLU A C 1
ATOM 3350 O O . GLU A 1 450 ? 83.430 44.735 1.428 1.00 111.96 455 GLU A O 1
ATOM 3356 N N . GLY B 1 3 ? 83.111 88.582 33.286 1.00 83.93 8 GLY B N 1
ATOM 3357 C CA . GLY B 1 3 ? 81.713 88.666 32.907 1.00 86.13 8 GLY B CA 1
ATOM 3358 C C . GLY B 1 3 ? 81.077 87.311 32.694 1.00 85.84 8 GLY B C 1
ATOM 3359 O O . GLY B 1 3 ? 79.874 87.185 32.553 1.00 87.84 8 GLY B O 1
ATOM 3360 N N . ILE B 1 4 ? 81.912 86.289 32.665 1.00 82.66 9 ILE B N 1
ATOM 3361 C CA . ILE B 1 4 ? 81.464 84.916 32.573 1.00 80.13 9 ILE B CA 1
ATOM 3362 C C . ILE B 1 4 ? 80.759 84.455 33.834 1.00 77.93 9 ILE B C 1
ATOM 3363 O O . ILE B 1 4 ? 81.123 84.843 34.921 1.00 77.04 9 ILE B O 1
ATOM 3368 N N . ARG B 1 5 ? 79.735 83.638 33.678 1.00 75.10 10 ARG B N 1
ATOM 3369 C CA . ARG B 1 5 ? 78.938 83.196 34.805 1.00 73.60 10 ARG B CA 1
ATOM 3370 C C . ARG B 1 5 ? 79.502 82.054 35.620 1.00 70.12 10 ARG B C 1
ATOM 3371 O O . ARG B 1 5 ? 80.146 81.168 35.104 1.00 71.97 10 ARG B O 1
ATOM 3379 N N . LEU B 1 6 ? 79.265 82.111 36.918 1.00 70.53 11 LEU B N 1
ATOM 3380 C CA . LEU B 1 6 ? 79.590 81.033 37.819 1.00 66.19 11 LEU B CA 1
ATOM 3381 C C . LEU B 1 6 ? 78.609 79.927 37.687 1.00 61.82 11 LEU B C 1
ATOM 3382 O O . LEU B 1 6 ? 77.435 80.160 37.553 1.00 62.65 11 LEU B O 1
ATOM 3387 N N . SER B 1 7 ? 79.096 78.710 37.777 1.00 61.81 12 SER B N 1
ATOM 3388 C CA . SER B 1 7 ? 78.221 77.573 37.871 1.00 62.67 12 SER B CA 1
ATOM 3389 C C . SER B 1 7 ? 77.517 77.613 39.208 1.00 63.65 12 SER B C 1
ATOM 3390 O O . SER B 1 7 ? 78.069 78.054 40.184 1.00 60.30 12 SER B O 1
ATOM 3393 N N . ALA B 1 8 ? 76.294 77.130 39.243 1.00 63.69 13 ALA B N 1
ATOM 3394 C CA . ALA B 1 8 ? 75.434 77.312 40.383 1.00 63.77 13 ALA B CA 1
ATOM 3395 C C . ALA B 1 8 ? 75.020 76.013 41.039 1.00 63.40 13 ALA B C 1
ATOM 3396 O O . ALA B 1 8 ? 74.965 74.985 40.404 1.00 62.62 13 ALA B O 1
ATOM 3398 N N . LEU B 1 9 ? 74.746 76.079 42.334 1.00 65.34 14 LEU B N 1
ATOM 3399 C CA . LEU B 1 9 ? 74.318 74.926 43.107 1.00 64.34 14 LEU B CA 1
ATOM 3400 C C . LEU B 1 9 ? 72.930 75.124 43.575 1.00 65.28 14 LEU B C 1
ATOM 3401 O O . LEU B 1 9 ? 72.615 76.087 44.206 1.00 67.29 14 LEU B O 1
ATOM 3406 N N . CYS B 1 10 ? 72.104 74.157 43.292 1.00 63.22 15 CYS B N 1
ATOM 3407 C CA . CYS B 1 10 ? 70.724 74.214 43.635 1.00 65.12 15 CYS B CA 1
ATOM 3408 C C . CYS B 1 10 ? 70.568 73.372 44.863 1.00 62.12 15 CYS B C 1
ATOM 3409 O O . CYS B 1 10 ? 71.221 72.354 44.984 1.00 61.02 15 CYS B O 1
ATOM 3412 N N . PRO B 1 11 ? 69.628 73.711 45.715 1.00 65.75 16 PRO B N 1
ATOM 3413 C CA . PRO B 1 11 ? 69.462 73.038 46.992 1.00 62.84 16 PRO B CA 1
ATOM 3414 C C . PRO B 1 11 ? 69.207 71.584 46.782 1.00 60.47 16 PRO B C 1
ATOM 3415 O O . PRO B 1 11 ? 69.625 70.780 47.560 1.00 60.04 16 PRO B O 1
ATOM 3419 N N . LYS B 1 12 ? 68.510 71.256 45.729 1.00 59.23 17 LYS B N 1
ATOM 3420 C CA . LYS B 1 12 ? 68.118 69.905 45.468 1.00 58.34 17 LYS B CA 1
ATOM 3421 C C . LYS B 1 12 ? 69.343 69.051 45.315 1.00 56.45 17 LYS B C 1
ATOM 3422 O O . LYS B 1 12 ? 69.306 67.872 45.528 1.00 54.90 17 LYS B O 1
ATOM 3428 N N . PHE B 1 13 ? 70.436 69.657 44.924 1.00 56.62 18 PHE B N 1
ATOM 3429 C CA . PHE B 1 13 ? 71.655 68.921 44.695 1.00 56.08 18 PHE B CA 1
ATOM 3430 C C . PHE B 1 13 ? 72.144 68.270 45.965 1.00 57.18 18 PHE B C 1
ATOM 3431 O O . PHE B 1 13 ? 72.846 67.289 45.921 1.00 58.77 18 PHE B O 1
ATOM 3439 N N . LEU B 1 14 ? 71.796 68.834 47.103 1.00 57.93 19 LEU B N 1
ATOM 3440 C CA . LEU B 1 14 ? 72.284 68.308 48.363 1.00 56.17 19 LEU B CA 1
ATOM 3441 C C . LEU B 1 14 ? 71.838 66.892 48.545 1.00 54.23 19 LEU B C 1
ATOM 3442 O O . LEU B 1 14 ? 72.592 66.077 49.001 1.00 52.50 19 LEU B O 1
ATOM 3447 N N . HIS B 1 15 ? 70.603 66.602 48.201 1.00 52.95 20 HIS B N 1
ATOM 3448 C CA . HIS B 1 15 ? 70.148 65.236 48.182 1.00 54.01 20 HIS B CA 1
ATOM 3449 C C . HIS B 1 15 ? 70.811 64.390 47.119 1.00 54.09 20 HIS B C 1
ATOM 3450 O O . HIS B 1 15 ? 71.047 63.232 47.313 1.00 57.06 20 HIS B O 1
ATOM 3457 N N . THR B 1 16 ? 71.044 64.970 45.968 1.00 52.83 21 THR B N 1
ATOM 3458 C CA . THR B 1 16 ? 71.625 64.268 44.854 1.00 52.44 21 THR B CA 1
ATOM 3459 C C . THR B 1 16 ? 73.014 63.798 45.153 1.00 50.30 21 THR B C 1
ATOM 3460 O O . THR B 1 16 ? 73.383 62.713 44.814 1.00 49.57 21 THR B O 1
ATOM 3464 N N . ASN B 1 17 ? 73.779 64.625 45.822 1.00 48.91 22 ASN B N 1
ATOM 3465 C CA . ASN B 1 17 ? 75.140 64.292 46.131 1.00 50.34 22 ASN B CA 1
ATOM 3466 C C . ASN B 1 17 ? 75.226 63.128 47.082 1.00 53.11 22 ASN B C 1
ATOM 3467 O O . ASN B 1 17 ? 76.258 62.539 47.255 1.00 54.33 22 ASN B O 1
ATOM 3472 N N . SER B 1 18 ? 74.133 62.834 47.743 1.00 53.09 23 SER B N 1
ATOM 3473 C CA . SER B 1 18 ? 74.125 61.804 48.745 1.00 53.80 23 SER B CA 1
ATOM 3474 C C . SER B 1 18 ? 73.740 60.454 48.230 1.00 54.29 23 SER B C 1
ATOM 3475 O O . SER B 1 18 ? 73.627 59.528 48.988 1.00 54.59 23 SER B O 1
ATOM 3478 N N . THR B 1 19 ? 73.500 60.344 46.944 1.00 51.98 24 THR B N 1
ATOM 3479 C CA . THR B 1 19 ? 72.948 59.127 46.401 1.00 51.33 24 THR B CA 1
ATOM 3480 C C . THR B 1 19 ? 73.940 58.040 46.104 1.00 51.44 24 THR B C 1
ATOM 3481 O O . THR B 1 19 ? 73.557 56.988 45.715 1.00 52.74 24 THR B O 1
ATOM 3485 N N . SER B 1 20 ? 75.215 58.314 46.288 1.00 51.53 25 SER B N 1
ATOM 3486 C CA . SER B 1 20 ? 76.278 57.325 46.238 1.00 54.33 25 SER B CA 1
ATOM 3487 C C . SER B 1 20 ? 76.238 56.324 47.361 1.00 55.67 25 SER B C 1
ATOM 3488 O O . SER B 1 20 ? 76.628 55.197 47.197 1.00 58.57 25 SER B O 1
ATOM 3491 N N . HIS B 1 21 ? 75.840 56.778 48.534 1.00 57.32 26 HIS B N 1
ATOM 3492 C CA . HIS B 1 21 ? 75.868 55.971 49.719 1.00 52.98 26 HIS B CA 1
ATOM 3493 C C . HIS B 1 21 ? 74.624 55.159 49.821 1.00 53.40 26 HIS B C 1
ATOM 3494 O O . HIS B 1 21 ? 73.565 55.676 50.014 1.00 53.32 26 HIS B O 1
ATOM 3501 N N . THR B 1 22 ? 74.772 53.862 49.687 1.00 53.23 27 THR B N 1
ATOM 3502 C CA . THR B 1 22 ? 73.655 52.966 49.769 1.00 55.98 27 THR B CA 1
ATOM 3503 C C . THR B 1 22 ? 73.663 52.232 51.086 1.00 58.53 27 THR B C 1
ATOM 3504 O O . THR B 1 22 ? 72.677 51.674 51.498 1.00 60.90 27 THR B O 1
ATOM 3508 N N . TRP B 1 23 ? 74.810 52.261 51.735 1.00 58.86 28 TRP B N 1
ATOM 3509 C CA . TRP B 1 23 ? 75.024 51.685 53.023 1.00 58.57 28 TRP B CA 1
ATOM 3510 C C . TRP B 1 23 ? 75.289 52.847 53.920 1.00 57.49 28 TRP B C 1
ATOM 3511 O O . TRP B 1 23 ? 76.193 53.610 53.679 1.00 55.63 28 TRP B O 1
ATOM 3522 N N . PRO B 1 24 ? 74.459 52.936 55.042 1.00 56.23 29 PRO B N 1
ATOM 3523 C CA . PRO B 1 24 ? 74.600 54.195 55.775 1.00 56.54 29 PRO B CA 1
ATOM 3524 C C . PRO B 1 24 ? 75.979 54.395 56.333 1.00 56.48 29 PRO B C 1
ATOM 3525 O O . PRO B 1 24 ? 76.411 55.501 56.509 1.00 58.52 29 PRO B O 1
ATOM 3529 N N . PHE B 1 25 ? 76.654 53.318 56.647 1.00 55.16 30 PHE B N 1
ATOM 3530 C CA . PHE B 1 25 ? 77.929 53.404 57.292 1.00 53.39 30 PHE B CA 1
ATOM 3531 C C . PHE B 1 25 ? 78.994 54.078 56.476 1.00 52.79 30 PHE B C 1
ATOM 3532 O O . PHE B 1 25 ? 79.914 54.634 57.021 1.00 55.70 30 PHE B O 1
ATOM 3540 N N . SER B 1 26 ? 78.883 54.020 55.169 1.00 53.09 31 SER B N 1
ATOM 3541 C CA . SER B 1 26 ? 79.850 54.675 54.320 1.00 54.07 31 SER B CA 1
ATOM 3542 C C . SER B 1 26 ? 79.852 56.156 54.568 1.00 51.97 31 SER B C 1
ATOM 3543 O O . SER B 1 26 ? 80.878 56.775 54.571 1.00 51.38 31 SER B O 1
ATOM 3546 N N . ALA B 1 27 ? 78.687 56.724 54.766 1.00 53.00 32 ALA B N 1
ATOM 3547 C CA . ALA B 1 27 ? 78.583 58.109 55.140 1.00 52.89 32 ALA B CA 1
ATOM 3548 C C . ALA B 1 27 ? 79.191 58.441 56.501 1.00 52.20 32 ALA B C 1
ATOM 3549 O O . ALA B 1 27 ? 79.830 59.449 56.665 1.00 51.32 32 ALA B O 1
ATOM 3551 N N . VAL B 1 28 ? 78.976 57.580 57.475 1.00 51.41 33 VAL B N 1
ATOM 3552 C CA . VAL B 1 28 ? 79.507 57.774 58.797 1.00 50.63 33 VAL B CA 1
ATOM 3553 C C . VAL B 1 28 ? 80.991 57.754 58.651 1.00 52.03 33 VAL B C 1
ATOM 3554 O O . VAL B 1 28 ? 81.688 58.544 59.224 1.00 53.36 33 VAL B O 1
ATOM 3558 N N . ALA B 1 29 ? 81.469 56.863 57.825 1.00 51.11 34 ALA B N 1
ATOM 3559 C CA . ALA B 1 29 ? 82.881 56.675 57.688 1.00 53.64 34 ALA B CA 1
ATOM 3560 C C . ALA B 1 29 ? 83.538 57.933 57.205 1.00 56.88 34 ALA B C 1
ATOM 3561 O O . ALA B 1 29 ? 84.643 58.236 57.602 1.00 58.95 34 ALA B O 1
ATOM 3563 N N . GLU B 1 30 ? 82.874 58.657 56.324 1.00 54.89 35 GLU B N 1
ATOM 3564 C CA . GLU B 1 30 ? 83.440 59.879 55.824 1.00 55.91 35 GLU B CA 1
ATOM 3565 C C . GLU B 1 30 ? 83.655 60.875 56.925 1.00 55.67 35 GLU B C 1
ATOM 3566 O O . GLU B 1 30 ? 84.677 61.502 56.983 1.00 56.05 35 GLU B O 1
ATOM 3572 N N . LEU B 1 31 ? 82.693 61.006 57.812 1.00 55.87 36 LEU B N 1
ATOM 3573 C CA . LEU B 1 31 ? 82.827 61.925 58.906 1.00 54.61 36 LEU B CA 1
ATOM 3574 C C . LEU B 1 31 ? 83.986 61.511 59.791 1.00 54.46 36 LEU B C 1
ATOM 3575 O O . LEU B 1 31 ? 84.731 62.337 60.240 1.00 55.52 36 LEU B O 1
ATOM 3580 N N . ILE B 1 32 ? 84.147 60.223 60.012 1.00 53.56 37 ILE B N 1
ATOM 3581 C CA . ILE B 1 32 ? 85.258 59.745 60.783 1.00 55.01 37 ILE B CA 1
ATOM 3582 C C . ILE B 1 32 ? 86.572 60.081 60.122 1.00 58.30 37 ILE B C 1
ATOM 3583 O O . ILE B 1 32 ? 87.506 60.467 60.785 1.00 60.23 37 ILE B O 1
ATOM 3588 N N . ASP B 1 33 ? 86.650 59.945 58.810 1.00 59.10 38 ASP B N 1
ATOM 3589 C CA . ASP B 1 33 ? 87.901 60.157 58.110 1.00 60.04 38 ASP B CA 1
ATOM 3590 C C . ASP B 1 33 ? 88.360 61.564 58.288 1.00 56.37 38 ASP B C 1
ATOM 3591 O O . ASP B 1 33 ? 89.514 61.826 58.493 1.00 54.30 38 ASP B O 1
ATOM 3596 N N . ASN B 1 34 ? 87.430 62.483 58.203 1.00 55.62 39 ASN B N 1
ATOM 3597 C CA . ASN B 1 34 ? 87.761 63.874 58.282 1.00 57.65 39 ASN B CA 1
ATOM 3598 C C . ASN B 1 34 ? 88.356 64.208 59.641 1.00 61.18 39 ASN B C 1
ATOM 3599 O O . ASN B 1 34 ? 89.246 65.013 59.745 1.00 63.87 39 ASN B O 1
ATOM 3604 N N . ALA B 1 35 ? 87.835 63.619 60.698 1.00 60.81 40 ALA B N 1
ATOM 3605 C CA . ALA B 1 35 ? 88.461 63.735 62.005 1.00 61.54 40 ALA B CA 1
ATOM 3606 C C . ALA B 1 35 ? 89.815 63.067 62.080 1.00 61.20 40 ALA B C 1
ATOM 3607 O O . ALA B 1 35 ? 90.719 63.569 62.691 1.00 62.69 40 ALA B O 1
ATOM 3609 N N . TYR B 1 36 ? 89.934 61.915 61.460 1.00 58.52 41 TYR B N 1
ATOM 3610 C CA . TYR B 1 36 ? 91.173 61.176 61.426 1.00 58.24 41 TYR B CA 1
ATOM 3611 C C . TYR B 1 36 ? 92.269 61.912 60.710 1.00 60.26 41 TYR B C 1
ATOM 3612 O O . TYR B 1 36 ? 93.413 61.786 61.055 1.00 62.81 41 TYR B O 1
ATOM 3621 N N . ASP B 1 37 ? 91.922 62.642 59.670 1.00 61.34 42 ASP B N 1
ATOM 3622 C CA . ASP B 1 37 ? 92.903 63.150 58.736 1.00 63.26 42 ASP B CA 1
ATOM 3623 C C . ASP B 1 37 ? 93.876 64.100 59.388 1.00 63.76 42 ASP B C 1
ATOM 3624 O O . ASP B 1 37 ? 93.544 64.787 60.324 1.00 63.56 42 ASP B O 1
ATOM 3629 N N . PRO B 1 38 ? 95.158 64.110 58.821 1.00 63.36 43 PRO B N 1
ATOM 3630 C CA . PRO B 1 38 ? 96.141 64.867 59.597 1.00 64.41 43 PRO B CA 1
ATOM 3631 C C . PRO B 1 38 ? 95.915 66.338 59.776 1.00 67.69 43 PRO B C 1
ATOM 3632 O O . PRO B 1 38 ? 96.542 66.874 60.656 1.00 71.11 43 PRO B O 1
ATOM 3636 N N . ASP B 1 39 ? 95.153 67.003 58.937 1.00 66.01 44 ASP B N 1
ATOM 3637 C CA . ASP B 1 39 ? 94.894 68.409 59.172 1.00 69.08 44 ASP B CA 1
ATOM 3638 C C . ASP B 1 39 ? 94.125 68.642 60.464 1.00 70.11 44 ASP B C 1
ATOM 3639 O O . ASP B 1 39 ? 94.376 69.606 61.143 1.00 72.57 44 ASP B O 1
ATOM 3644 N N . VAL B 1 40 ? 93.120 67.825 60.743 1.00 68.58 45 VAL B N 1
ATOM 3645 C CA . VAL B 1 40 ? 92.452 67.802 62.035 1.00 67.23 45 VAL B CA 1
ATOM 3646 C C . VAL B 1 40 ? 93.221 67.164 63.191 1.00 68.44 45 VAL B C 1
ATOM 3647 O O . VAL B 1 40 ? 93.353 67.736 64.251 1.00 71.70 45 VAL B O 1
ATOM 3651 N N . ASN B 1 41 ? 93.723 65.974 62.949 1.00 66.53 46 ASN B N 1
ATOM 3652 C CA . ASN B 1 41 ? 94.567 65.266 63.881 1.00 68.20 46 ASN B CA 1
ATOM 3653 C C . ASN B 1 41 ? 93.931 64.886 65.195 1.00 66.05 46 ASN B C 1
ATOM 3654 O O . ASN B 1 41 ? 94.602 64.811 66.195 1.00 69.39 46 ASN B O 1
ATOM 3659 N N . ALA B 1 42 ? 92.641 64.622 65.189 1.00 66.60 47 ALA B N 1
ATOM 3660 C CA . ALA B 1 42 ? 91.964 64.269 66.403 1.00 63.92 47 ALA B CA 1
ATOM 3661 C C . ALA B 1 42 ? 92.526 62.985 66.902 1.00 66.53 47 ALA B C 1
ATOM 3662 O O . ALA B 1 42 ? 92.733 62.072 66.151 1.00 64.87 47 ALA B O 1
ATOM 3664 N N . LYS B 1 43 ? 92.828 62.948 68.185 1.00 67.16 48 LYS B N 1
ATOM 3665 C CA . LYS B 1 43 ? 93.057 61.720 68.915 1.00 70.56 48 LYS B CA 1
ATOM 3666 C C . LYS B 1 43 ? 91.825 60.891 69.167 1.00 71.40 48 LYS B C 1
ATOM 3667 O O . LYS B 1 43 ? 91.879 59.682 69.156 1.00 74.20 48 LYS B O 1
ATOM 3673 N N . GLN B 1 44 ? 90.719 61.555 69.440 1.00 68.17 49 GLN B N 1
ATOM 3674 C CA . GLN B 1 44 ? 89.495 60.864 69.764 1.00 67.40 49 GLN B CA 1
ATOM 3675 C C . GLN B 1 44 ? 88.348 61.420 68.978 1.00 65.60 49 GLN B C 1
ATOM 3676 O O . GLN B 1 44 ? 88.295 62.593 68.743 1.00 67.17 49 GLN B O 1
ATOM 3682 N N . ILE B 1 45 ? 87.409 60.579 68.592 1.00 64.72 50 ILE B N 1
ATOM 3683 C CA . ILE B 1 45 ? 86.146 61.066 68.100 1.00 63.35 50 ILE B CA 1
ATOM 3684 C C . ILE B 1 45 ? 85.002 60.374 68.812 1.00 63.65 50 ILE B C 1
ATOM 3685 O O . ILE B 1 45 ? 85.039 59.187 69.010 1.00 64.04 50 ILE B O 1
ATOM 3690 N N . TRP B 1 46 ? 83.979 61.126 69.175 1.00 61.87 51 TRP B N 1
ATOM 3691 C CA . TRP B 1 46 ? 82.845 60.570 69.880 1.00 63.12 51 TRP B CA 1
ATOM 3692 C C . TRP B 1 46 ? 81.632 60.554 68.997 1.00 62.32 51 TRP B C 1
ATOM 3693 O O . TRP B 1 46 ? 81.213 61.578 68.531 1.00 63.72 51 TRP B O 1
ATOM 3704 N N . ILE B 1 47 ? 81.052 59.392 68.774 1.00 61.71 52 ILE B N 1
ATOM 3705 C CA . ILE B 1 47 ? 79.865 59.315 67.961 1.00 59.96 52 ILE B CA 1
ATOM 3706 C C . ILE B 1 47 ? 78.699 58.925 68.818 1.00 63.96 52 ILE B C 1
ATOM 3707 O O . ILE B 1 47 ? 78.723 57.909 69.444 1.00 67.20 52 ILE B O 1
ATOM 3712 N N . ASP B 1 48 ? 77.660 59.730 68.810 1.00 61.77 53 ASP B N 1
ATOM 3713 C CA . ASP B 1 48 ? 76.613 59.604 69.778 1.00 67.05 53 ASP B CA 1
ATOM 3714 C C . ASP B 1 48 ? 75.249 59.729 69.181 1.00 64.27 53 ASP B C 1
ATOM 3715 O O . ASP B 1 48 ? 75.088 60.281 68.129 1.00 63.76 53 ASP B O 1
ATOM 3720 N N . LYS B 1 49 ? 74.264 59.219 69.893 1.00 62.10 54 LYS B N 1
ATOM 3721 C CA . LYS B 1 49 ? 72.876 59.400 69.557 1.00 60.90 54 LYS B CA 1
ATOM 3722 C C . LYS B 1 49 ? 72.251 60.160 70.697 1.00 63.42 54 LYS B C 1
ATOM 3723 O O . LYS B 1 49 ? 72.491 59.852 71.833 1.00 69.02 54 LYS B O 1
ATOM 3729 N N . THR B 1 50 ? 71.465 61.170 70.401 1.00 62.43 55 THR B N 1
ATOM 3730 C CA . THR B 1 50 ? 70.939 62.028 71.423 1.00 64.45 55 THR B CA 1
ATOM 3731 C C . THR B 1 50 ? 69.667 62.652 70.956 1.00 65.47 55 THR B C 1
ATOM 3732 O O . THR B 1 50 ? 69.269 62.441 69.846 1.00 65.68 55 THR B O 1
ATOM 3736 N N . VAL B 1 51 ? 68.991 63.364 71.834 1.00 65.27 56 VAL B N 1
ATOM 3737 C CA . VAL B 1 51 ? 67.807 64.088 71.446 1.00 67.63 56 VAL B CA 1
ATOM 3738 C C . VAL B 1 51 ? 67.956 65.559 71.729 1.00 69.65 56 VAL B C 1
ATOM 3739 O O . VAL B 1 51 ? 68.341 65.930 72.807 1.00 72.12 56 VAL B O 1
ATOM 3743 N N . ILE B 1 52 ? 67.673 66.398 70.746 1.00 72.01 57 ILE B N 1
ATOM 3744 C CA . ILE B 1 52 ? 67.680 67.822 70.953 1.00 71.06 57 ILE B CA 1
ATOM 3745 C C . ILE B 1 52 ? 66.430 68.439 70.386 1.00 75.59 57 ILE B C 1
ATOM 3746 O O . ILE B 1 52 ? 66.042 68.134 69.288 1.00 73.91 57 ILE B O 1
ATOM 3751 N N . SER B 1 53 ? 65.765 69.262 71.175 1.00 74.91 58 SER B N 1
ATOM 3752 C CA . SER B 1 53 ? 64.597 69.978 70.729 1.00 77.80 58 SER B CA 1
ATOM 3753 C C . SER B 1 53 ? 63.628 69.005 70.137 1.00 78.83 58 SER B C 1
ATOM 3754 O O . SER B 1 53 ? 62.980 69.278 69.157 1.00 77.77 58 SER B O 1
ATOM 3757 N N . ASP B 1 54 ? 63.533 67.856 70.758 1.00 80.42 59 ASP B N 1
ATOM 3758 C CA . ASP B 1 54 ? 62.591 66.849 70.340 1.00 83.17 59 ASP B CA 1
ATOM 3759 C C . ASP B 1 54 ? 62.938 66.204 69.029 1.00 78.49 59 ASP B C 1
ATOM 3760 O O . ASP B 1 54 ? 62.091 65.616 68.397 1.00 79.37 59 ASP B O 1
ATOM 3765 N N . HIS B 1 55 ? 64.191 66.297 68.631 1.00 76.59 60 HIS B N 1
ATOM 3766 C CA . HIS B 1 55 ? 64.627 65.657 67.413 1.00 73.28 60 HIS B CA 1
ATOM 3767 C C . HIS B 1 55 ? 65.749 64.700 67.682 1.00 71.23 60 HIS B C 1
ATOM 3768 O O . HIS B 1 55 ? 66.705 65.054 68.319 1.00 73.02 60 HIS B O 1
ATOM 3775 N N . ILE B 1 56 ? 65.642 63.486 67.183 1.00 69.73 61 ILE B N 1
ATOM 3776 C CA . ILE B 1 56 ? 66.731 62.552 67.293 1.00 65.57 61 ILE B CA 1
ATOM 3777 C C . ILE B 1 56 ? 67.887 63.081 66.497 1.00 64.51 61 ILE B C 1
ATOM 3778 O O . ILE B 1 56 ? 67.696 63.611 65.442 1.00 64.66 61 ILE B O 1
ATOM 3783 N N . CYS B 1 57 ? 69.090 62.946 67.011 1.00 65.35 62 CYS B N 1
ATOM 3784 C CA . CYS B 1 57 ? 70.251 63.469 66.352 1.00 64.57 62 CYS B CA 1
ATOM 3785 C C . CYS B 1 57 ? 71.413 62.531 66.446 1.00 62.71 62 CYS B C 1
ATOM 3786 O O . CYS B 1 57 ? 71.516 61.771 67.364 1.00 62.33 62 CYS B O 1
ATOM 3789 N N . LEU B 1 58 ? 72.311 62.624 65.487 1.00 58.99 63 LEU B N 1
ATOM 3790 C CA . LEU B 1 58 ? 73.537 61.890 65.527 1.00 59.16 63 LEU B CA 1
ATOM 3791 C C . LEU B 1 58 ? 74.543 62.962 65.670 1.00 59.24 63 LEU B C 1
ATOM 3792 O O . LEU B 1 58 ? 74.384 63.990 65.078 1.00 59.26 63 LEU B O 1
ATOM 3797 N N . THR B 1 59 ? 75.567 62.746 66.470 1.00 59.79 64 THR B N 1
ATOM 3798 C CA . THR B 1 59 ? 76.551 63.772 66.670 1.00 59.35 64 THR B CA 1
ATOM 3799 C C . THR B 1 59 ? 77.915 63.199 66.508 1.00 55.27 64 THR B C 1
ATOM 3800 O O . THR B 1 59 ? 78.128 62.057 66.777 1.00 55.80 64 THR B O 1
ATOM 3804 N N . PHE B 1 60 ? 78.819 63.993 65.975 1.00 53.62 65 PHE B N 1
ATOM 3805 C CA . PHE B 1 60 ? 80.173 63.569 65.785 1.00 55.87 65 PHE B CA 1
ATOM 3806 C C . PHE B 1 60 ? 81.033 64.633 66.369 1.00 59.00 65 PHE B C 1
ATOM 3807 O O . PHE B 1 60 ? 81.002 65.734 65.905 1.00 62.86 65 PHE B O 1
ATOM 3815 N N . THR B 1 61 ? 81.828 64.299 67.368 1.00 59.94 66 THR B N 1
ATOM 3816 C CA . THR B 1 61 ? 82.597 65.289 68.092 1.00 60.45 66 THR B CA 1
ATOM 3817 C C . THR B 1 61 ? 84.031 64.866 68.204 1.00 61.46 66 THR B C 1
ATOM 3818 O O . THR B 1 61 ? 84.308 63.732 68.482 1.00 63.98 66 THR B O 1
ATOM 3822 N N . ASP B 1 62 ? 84.948 65.779 67.965 1.00 57.36 67 ASP B N 1
ATOM 3823 C CA . ASP B 1 62 ? 86.348 65.434 67.978 1.00 59.31 67 ASP B CA 1
ATOM 3824 C C . ASP B 1 62 ? 87.178 66.477 68.665 1.00 63.52 67 ASP B C 1
ATOM 3825 O O . ASP B 1 62 ? 86.746 67.577 68.866 1.00 65.01 67 ASP B O 1
ATOM 3830 N N . ASN B 1 63 ? 88.376 66.104 69.052 1.00 63.16 68 ASN B N 1
ATOM 3831 C CA . ASN B 1 63 ? 89.235 66.983 69.797 1.00 66.65 68 ASN B CA 1
ATOM 3832 C C . ASN B 1 63 ? 90.379 67.390 68.939 1.00 66.74 68 ASN B C 1
ATOM 3833 O O . ASN B 1 63 ? 91.485 67.532 69.396 1.00 67.87 68 ASN B O 1
ATOM 3838 N N . GLY B 1 64 ? 90.102 67.502 67.659 1.00 67.55 69 GLY B N 1
ATOM 3839 C CA . GLY B 1 64 ? 91.083 67.898 66.679 1.00 67.66 69 GLY B CA 1
ATOM 3840 C C . GLY B 1 64 ? 91.259 69.388 66.581 1.00 68.80 69 GLY B C 1
ATOM 3841 O O . GLY B 1 64 ? 90.735 70.140 67.369 1.00 69.80 69 GLY B O 1
ATOM 3842 N N . ASN B 1 65 ? 92.022 69.804 65.591 1.00 69.86 70 ASN B N 1
ATOM 3843 C CA . ASN B 1 65 ? 92.442 71.178 65.436 1.00 69.84 70 ASN B CA 1
ATOM 3844 C C . ASN B 1 65 ? 91.402 72.248 65.205 1.00 68.93 70 ASN B C 1
ATOM 3845 O O . ASN B 1 65 ? 91.680 73.393 65.442 1.00 70.93 70 ASN B O 1
ATOM 3850 N N . GLY B 1 66 ? 90.246 71.910 64.677 1.00 66.45 71 GLY B N 1
ATOM 3851 C CA . GLY B 1 66 ? 89.213 72.902 64.459 1.00 68.76 71 GLY B CA 1
ATOM 3852 C C . GLY B 1 66 ? 89.379 73.702 63.185 1.00 71.34 71 GLY B C 1
ATOM 3853 O O . GLY B 1 66 ? 90.287 73.462 62.421 1.00 71.28 71 GLY B O 1
ATOM 3854 N N . MET B 1 67 ? 88.495 74.661 62.955 1.00 72.64 72 MET B N 1
ATOM 3855 C CA . MET B 1 67 ? 88.501 75.404 61.704 1.00 71.41 72 MET B CA 1
ATOM 3856 C C . MET B 1 67 ? 88.363 76.901 61.878 1.00 73.13 72 MET B C 1
ATOM 3857 O O . MET B 1 67 ? 87.686 77.366 62.766 1.00 73.85 72 MET B O 1
ATOM 3862 N N . THR B 1 68 ? 88.986 77.646 60.981 1.00 72.27 73 THR B N 1
ATOM 3863 C CA . THR B 1 68 ? 88.782 79.071 60.855 1.00 74.79 73 THR B CA 1
ATOM 3864 C C . THR B 1 68 ? 87.457 79.222 60.194 1.00 73.35 73 THR B C 1
ATOM 3865 O O . THR B 1 68 ? 86.934 78.259 59.704 1.00 70.29 73 THR B O 1
ATOM 3869 N N . ALA B 1 69 ? 86.900 80.414 60.189 1.00 73.01 74 ALA B N 1
ATOM 3870 C CA . ALA B 1 69 ? 85.604 80.605 59.573 1.00 72.64 74 ALA B CA 1
ATOM 3871 C C . ALA B 1 69 ? 85.679 80.263 58.107 1.00 71.15 74 ALA B C 1
ATOM 3872 O O . ALA B 1 69 ? 84.798 79.640 57.577 1.00 68.52 74 ALA B O 1
ATOM 3874 N N . ASP B 1 70 ? 86.749 80.672 57.458 1.00 70.81 75 ASP B N 1
ATOM 3875 C CA . ASP B 1 70 ? 86.909 80.440 56.046 1.00 75.55 75 ASP B CA 1
ATOM 3876 C C . ASP B 1 70 ? 86.995 78.972 55.686 1.00 71.67 75 ASP B C 1
ATOM 3877 O O . ASP B 1 70 ? 86.375 78.517 54.753 1.00 70.72 75 ASP B O 1
ATOM 3882 N N . LYS B 1 71 ? 87.751 78.230 56.464 1.00 73.96 76 LYS B N 1
ATOM 3883 C CA . LYS B 1 71 ? 87.904 76.815 56.260 1.00 69.60 76 LYS B CA 1
ATOM 3884 C C . LYS B 1 71 ? 86.572 76.141 56.434 1.00 67.38 76 LYS B C 1
ATOM 3885 O O . LYS B 1 71 ? 86.272 75.173 55.787 1.00 67.76 76 LYS B O 1
ATOM 3891 N N . LEU B 1 72 ? 85.784 76.634 57.358 1.00 68.30 77 LEU B N 1
ATOM 3892 C CA . LEU B 1 72 ? 84.458 76.111 57.557 1.00 64.59 77 LEU B CA 1
ATOM 3893 C C . LEU B 1 72 ? 83.626 76.333 56.328 1.00 65.47 77 LEU B C 1
ATOM 3894 O O . LEU B 1 72 ? 82.793 75.521 56.000 1.00 63.48 77 LEU B O 1
ATOM 3899 N N . HIS B 1 73 ? 83.812 77.468 55.678 1.00 66.60 78 HIS B N 1
ATOM 3900 C CA . HIS B 1 73 ? 83.080 77.743 54.461 1.00 67.22 78 HIS B CA 1
ATOM 3901 C C . HIS B 1 73 ? 83.430 76.756 53.381 1.00 63.68 78 HIS B C 1
ATOM 3902 O O . HIS B 1 73 ? 82.582 76.276 52.692 1.00 63.61 78 HIS B O 1
ATOM 3909 N N . LYS B 1 74 ? 84.697 76.446 53.260 1.00 64.06 79 LYS B N 1
ATOM 3910 C CA . LYS B 1 74 ? 85.151 75.484 52.307 1.00 62.00 79 LYS B CA 1
ATOM 3911 C C . LYS B 1 74 ? 84.598 74.114 52.614 1.00 61.30 79 LYS B C 1
ATOM 3912 O O . LYS B 1 74 ? 84.303 73.354 51.728 1.00 59.19 79 LYS B O 1
ATOM 3918 N N . MET B 1 75 ? 84.480 73.797 53.885 1.00 61.83 80 MET B N 1
ATOM 3919 C CA . MET B 1 75 ? 83.923 72.534 54.305 1.00 61.63 80 MET B CA 1
ATOM 3920 C C . MET B 1 75 ? 82.498 72.425 53.861 1.00 60.48 80 MET B C 1
ATOM 3921 O O . MET B 1 75 ? 82.014 71.367 53.588 1.00 60.08 80 MET B O 1
ATOM 3926 N N . LEU B 1 76 ? 81.807 73.537 53.854 1.00 58.93 81 LEU B N 1
ATOM 3927 C CA . LEU B 1 76 ? 80.418 73.560 53.469 1.00 58.83 81 LEU B CA 1
ATOM 3928 C C . LEU B 1 76 ? 80.284 73.857 51.982 1.00 61.25 81 LEU B C 1
ATOM 3929 O O . LEU B 1 76 ? 79.212 74.107 51.482 1.00 62.22 81 LEU B O 1
ATOM 3934 N N . SER B 1 77 ? 81.412 73.832 51.298 1.00 59.30 82 SER B N 1
ATOM 3935 C CA . SER B 1 77 ? 81.509 74.083 49.881 1.00 60.27 82 SER B CA 1
ATOM 3936 C C . SER B 1 77 ? 81.932 72.806 49.205 1.00 61.52 82 SER B C 1
ATOM 3937 O O . SER B 1 77 ? 82.436 71.926 49.851 1.00 60.99 82 SER B O 1
ATOM 3940 N N . PHE B 1 78 ? 81.745 72.701 47.902 1.00 61.17 83 PHE B N 1
ATOM 3941 C CA . PHE B 1 78 ? 81.970 71.438 47.238 1.00 57.77 83 PHE B CA 1
ATOM 3942 C C . PHE B 1 78 ? 83.270 71.399 46.466 1.00 59.92 83 PHE B C 1
ATOM 3943 O O . PHE B 1 78 ? 83.505 72.213 45.625 1.00 62.66 83 PHE B O 1
ATOM 3951 N N . GLY B 1 79 ? 84.096 70.412 46.738 1.00 58.56 84 GLY B N 1
ATOM 3952 C CA . GLY B 1 79 ? 85.353 70.246 46.054 1.00 58.26 84 GLY B CA 1
ATOM 3953 C C . GLY B 1 79 ? 86.627 70.841 46.593 1.00 57.94 84 GLY B C 1
ATOM 3954 O O . GLY B 1 79 ? 87.673 70.577 46.049 1.00 59.10 84 GLY B O 1
ATOM 3955 N N . PHE B 1 80 ? 86.569 71.593 47.675 1.00 59.32 85 PHE B N 1
ATOM 3956 C CA . PHE B 1 80 ? 87.778 72.185 48.214 1.00 59.24 85 PHE B CA 1
ATOM 3957 C C . PHE B 1 80 ? 88.424 71.264 49.211 1.00 59.13 85 PHE B C 1
ATOM 3958 O O . PHE B 1 80 ? 87.858 70.978 50.224 1.00 58.07 85 PHE B O 1
ATOM 3966 N N . SER B 1 81 ? 89.606 70.784 48.891 1.00 58.45 86 SER B N 1
ATOM 3967 C CA . SER B 1 81 ? 90.368 69.972 49.778 1.00 58.58 86 SER B CA 1
ATOM 3968 C C . SER B 1 81 ? 91.805 70.305 49.531 1.00 63.30 86 SER B C 1
ATOM 3969 O O . SER B 1 81 ? 92.233 70.326 48.412 1.00 62.47 86 SER B O 1
ATOM 3972 N N . ASP B 1 82 ? 92.566 70.528 50.581 1.00 69.46 87 ASP B N 1
ATOM 3973 C CA . ASP B 1 82 ? 93.976 70.777 50.430 1.00 76.16 87 ASP B CA 1
ATOM 3974 C C . ASP B 1 82 ? 94.735 70.053 51.515 1.00 74.98 87 ASP B C 1
ATOM 3975 O O . ASP B 1 82 ? 95.321 70.672 52.378 1.00 78.03 87 ASP B O 1
ATOM 3980 N N . LYS B 1 83 ? 94.744 68.735 51.466 1.00 72.45 88 LYS B N 1
ATOM 3981 C CA . LYS B 1 83 ? 95.288 67.961 52.556 1.00 69.31 88 LYS B CA 1
ATOM 3982 C C . LYS B 1 83 ? 96.580 67.325 52.166 1.00 73.77 88 LYS B C 1
ATOM 3983 O O . LYS B 1 83 ? 96.696 66.777 51.096 1.00 74.97 88 LYS B O 1
ATOM 3989 N N . VAL B 1 84 ? 97.564 67.393 53.041 1.00 73.74 89 VAL B N 1
ATOM 3990 C CA . VAL B 1 84 ? 98.861 66.851 52.715 1.00 75.70 89 VAL B CA 1
ATOM 3991 C C . VAL B 1 84 ? 99.352 65.921 53.776 1.00 76.31 89 VAL B C 1
ATOM 3992 O O . VAL B 1 84 ? 98.994 66.059 54.911 1.00 76.91 89 VAL B O 1
ATOM 3996 N N . THR B 1 85 ? 100.170 64.964 53.388 1.00 75.45 90 THR B N 1
ATOM 3997 C CA . THR B 1 85 ? 100.728 64.025 54.322 1.00 75.69 90 THR B CA 1
ATOM 3998 C C . THR B 1 85 ? 101.606 64.755 55.301 1.00 77.85 90 THR B C 1
ATOM 3999 O O . THR B 1 85 ? 102.358 65.623 54.923 1.00 78.88 90 THR B O 1
ATOM 4003 N N . MET B 1 86 ? 101.510 64.398 56.568 1.00 77.55 91 MET B N 1
ATOM 4004 C CA . MET B 1 86 ? 102.426 64.921 57.555 1.00 80.78 91 MET B CA 1
ATOM 4005 C C . MET B 1 86 ? 103.058 63.812 58.354 1.00 81.83 91 MET B C 1
ATOM 4006 O O . MET B 1 86 ? 102.374 63.012 58.962 1.00 81.05 91 MET B O 1
ATOM 4011 N N . ASN B 1 87 ? 104.369 63.752 58.327 1.00 81.74 92 ASN B N 1
ATOM 4012 C CA . ASN B 1 87 ? 105.052 62.861 59.204 1.00 83.77 92 ASN B CA 1
ATOM 4013 C C . ASN B 1 87 ? 104.567 61.462 58.992 1.00 81.51 92 ASN B C 1
ATOM 4014 O O . ASN B 1 87 ? 104.509 60.681 59.915 1.00 83.69 92 ASN B O 1
ATOM 4019 N N . GLY B 1 88 ? 104.248 61.129 57.761 1.00 79.80 93 GLY B N 1
ATOM 4020 C CA . GLY B 1 88 ? 103.840 59.780 57.454 1.00 77.46 93 GLY B CA 1
ATOM 4021 C C . GLY B 1 88 ? 102.386 59.549 57.738 1.00 74.48 93 GLY B C 1
ATOM 4022 O O . GLY B 1 88 ? 101.884 58.461 57.569 1.00 75.26 93 GLY B O 1
ATOM 4023 N N . HIS B 1 89 ? 101.699 60.595 58.145 1.00 76.87 94 HIS B N 1
ATOM 4024 C CA . HIS B 1 89 ? 100.277 60.497 58.331 1.00 74.10 94 HIS B CA 1
ATOM 4025 C C . HIS B 1 89 ? 99.634 60.984 57.048 1.00 70.96 94 HIS B C 1
ATOM 4026 O O . HIS B 1 89 ? 99.673 62.155 56.737 1.00 71.06 94 HIS B O 1
ATOM 4033 N N . VAL B 1 90 ? 99.018 60.072 56.316 1.00 70.65 95 VAL B N 1
ATOM 4034 C CA . VAL B 1 90 ? 98.483 60.382 55.010 1.00 67.60 95 VAL B CA 1
ATOM 4035 C C . VAL B 1 90 ? 97.005 60.593 55.063 1.00 64.70 95 VAL B C 1
ATOM 4036 O O . VAL B 1 90 ? 96.265 59.751 55.531 1.00 61.98 95 VAL B O 1
ATOM 4040 N N . PRO B 1 91 ? 96.591 61.807 54.504 1.00 64.30 96 PRO B N 1
ATOM 4041 C CA . PRO B 1 91 ? 95.152 62.032 54.614 1.00 63.17 96 PRO B CA 1
ATOM 4042 C C . PRO B 1 91 ? 94.373 61.154 53.692 1.00 63.15 96 PRO B C 1
ATOM 4043 O O . PRO B 1 91 ? 94.815 60.876 52.616 1.00 64.97 96 PRO B O 1
ATOM 4047 N N . VAL B 1 92 ? 93.238 60.675 54.144 1.00 59.18 97 VAL B N 1
ATOM 4048 C CA . VAL B 1 92 ? 92.307 59.974 53.306 1.00 58.88 97 VAL B CA 1
ATOM 4049 C C . VAL B 1 92 ? 91.635 60.852 52.266 1.00 62.80 97 VAL B C 1
ATOM 4050 O O . VAL B 1 92 ? 91.377 60.420 51.166 1.00 63.68 97 VAL B O 1
ATOM 4054 N N . GLY B 1 93 ? 91.314 62.078 52.631 1.00 61.49 98 GLY B N 1
ATOM 4055 C CA . GLY B 1 93 ? 90.523 62.917 51.766 1.00 62.04 98 GLY B CA 1
ATOM 4056 C C . GLY B 1 93 ? 91.233 63.623 50.632 1.00 63.40 98 GLY B C 1
ATOM 4057 O O . GLY B 1 93 ? 92.242 64.260 50.834 1.00 65.77 98 GLY B O 1
ATOM 4058 N N . LEU B 1 94 ? 90.720 63.464 49.420 1.00 61.31 99 LEU B N 1
ATOM 4059 C CA . LEU B 1 94 ? 91.172 64.249 48.290 1.00 58.86 99 LEU B CA 1
ATOM 4060 C C . LEU B 1 94 ? 90.060 64.867 47.459 1.00 55.49 99 LEU B C 1
ATOM 4061 O O . LEU B 1 94 ? 90.269 65.836 46.786 1.00 57.20 99 LEU B O 1
ATOM 4066 N N . TYR B 1 95 ? 88.906 64.237 47.459 1.00 54.35 100 TYR B N 1
ATOM 4067 C CA . TYR B 1 95 ? 87.746 64.665 46.705 1.00 51.00 100 TYR B CA 1
ATOM 4068 C C . TYR B 1 95 ? 87.074 65.966 47.091 1.00 53.77 100 TYR B C 1
ATOM 4069 O O . TYR B 1 95 ? 86.528 66.617 46.261 1.00 55.18 100 TYR B O 1
ATOM 4078 N N . GLY B 1 96 ? 87.031 66.301 48.362 1.00 54.91 101 GLY B N 1
ATOM 4079 C CA . GLY B 1 96 ? 86.379 67.514 48.806 1.00 55.12 101 GLY B CA 1
ATOM 4080 C C . GLY B 1 96 ? 84.887 67.432 48.934 1.00 54.76 101 GLY B C 1
ATOM 4081 O O . GLY B 1 96 ? 84.232 68.427 48.994 1.00 54.64 101 GLY B O 1
ATOM 4082 N N . ASN B 1 97 ? 84.343 66.236 48.922 1.00 55.11 102 ASN B N 1
ATOM 4083 C CA . ASN B 1 97 ? 82.905 66.073 48.925 1.00 53.05 102 ASN B CA 1
ATOM 4084 C C . ASN B 1 97 ? 82.349 65.295 50.113 1.00 54.72 102 ASN B C 1
ATOM 4085 O O . ASN B 1 97 ? 81.171 65.283 50.358 1.00 56.12 102 ASN B O 1
ATOM 4090 N N . GLY B 1 98 ? 83.214 64.677 50.884 1.00 55.03 103 GLY B N 1
ATOM 4091 C CA . GLY B 1 98 ? 82.779 63.707 51.863 1.00 54.17 103 GLY B CA 1
ATOM 4092 C C . GLY B 1 98 ? 81.842 64.134 52.971 1.00 56.22 103 GLY B C 1
ATOM 4093 O O . GLY B 1 98 ? 80.931 63.403 53.296 1.00 54.22 103 GLY B O 1
ATOM 4094 N N . PHE B 1 99 ? 82.055 65.301 53.558 1.00 55.27 104 PHE B N 1
ATOM 4095 C CA . PHE B 1 99 ? 81.140 65.778 54.563 1.00 56.54 104 PHE B CA 1
ATOM 4096 C C . PHE B 1 99 ? 79.764 66.015 53.983 1.00 57.80 104 PHE B C 1
ATOM 4097 O O . PHE B 1 99 ? 78.777 65.709 54.620 1.00 59.28 104 PHE B O 1
ATOM 4105 N N . LYS B 1 100 ? 79.699 66.623 52.813 1.00 56.98 105 LYS B N 1
ATOM 4106 C CA . LYS B 1 100 ? 78.416 66.928 52.236 1.00 56.16 105 LYS B CA 1
ATOM 4107 C C . LYS B 1 100 ? 77.709 65.676 51.882 1.00 54.45 105 LYS B C 1
ATOM 4108 O O . LYS B 1 100 ? 76.542 65.524 52.142 1.00 55.03 105 LYS B O 1
ATOM 4114 N N . SER B 1 101 ? 78.438 64.771 51.269 1.00 54.53 106 SER B N 1
ATOM 4115 C CA . SER B 1 101 ? 77.831 63.550 50.828 1.00 55.03 106 SER B CA 1
ATOM 4116 C C . SER B 1 101 ? 77.382 62.735 52.012 1.00 55.36 106 SER B C 1
ATOM 4117 O O . SER B 1 101 ? 76.303 62.202 52.016 1.00 56.81 106 SER B O 1
ATOM 4120 N N . GLY B 1 102 ? 78.217 62.643 53.030 1.00 54.11 107 GLY B N 1
ATOM 4121 C CA . GLY B 1 102 ? 77.837 61.941 54.229 1.00 53.32 107 GLY B CA 1
ATOM 4122 C C . GLY B 1 102 ? 76.741 62.519 55.081 1.00 54.44 107 GLY B C 1
ATOM 4123 O O . GLY B 1 102 ? 75.843 61.817 55.469 1.00 55.05 107 GLY B O 1
ATOM 4124 N N . SER B 1 103 ? 76.796 63.811 55.335 1.00 52.85 108 SER B N 1
ATOM 4125 C CA . SER B 1 103 ? 75.859 64.404 56.236 1.00 55.61 108 SER B CA 1
ATOM 4126 C C . SER B 1 103 ? 74.517 64.244 55.648 1.00 56.13 108 SER B C 1
ATOM 4127 O O . SER B 1 103 ? 73.580 63.824 56.286 1.00 58.13 108 SER B O 1
ATOM 4130 N N . MET B 1 104 ? 74.432 64.567 54.382 1.00 57.64 109 MET B N 1
ATOM 4131 C CA . MET B 1 104 ? 73.163 64.602 53.729 1.00 53.84 109 MET B CA 1
ATOM 4132 C C . MET B 1 104 ? 72.579 63.228 53.538 1.00 52.34 109 MET B C 1
ATOM 4133 O O . MET B 1 104 ? 71.399 63.059 53.428 1.00 53.61 109 MET B O 1
ATOM 4138 N N . ARG B 1 105 ? 73.438 62.245 53.465 1.00 53.57 110 ARG B N 1
ATOM 4139 C CA . ARG B 1 105 ? 72.998 60.882 53.432 1.00 54.01 110 ARG B CA 1
ATOM 4140 C C . ARG B 1 105 ? 72.344 60.466 54.732 1.00 54.93 110 ARG B C 1
ATOM 4141 O O . ARG B 1 105 ? 71.335 59.800 54.743 1.00 55.19 110 ARG B O 1
ATOM 4149 N N . LEU B 1 106 ? 72.956 60.847 55.837 1.00 52.38 111 LEU B N 1
ATOM 4150 C CA . LEU B 1 106 ? 72.424 60.571 57.153 1.00 52.58 111 LEU B CA 1
ATOM 4151 C C . LEU B 1 106 ? 71.156 61.311 57.495 1.00 55.39 111 LEU B C 1
ATOM 4152 O O . LEU B 1 106 ? 70.264 60.762 58.096 1.00 59.01 111 LEU B O 1
ATOM 4157 N N . GLY B 1 107 ? 71.089 62.572 57.125 1.00 51.76 112 GLY B N 1
ATOM 4158 C CA . GLY B 1 107 ? 69.943 63.372 57.473 1.00 56.21 112 GLY B CA 1
ATOM 4159 C C . GLY B 1 107 ? 69.781 64.603 56.642 1.00 59.64 112 GLY B C 1
ATOM 4160 O O . GLY B 1 107 ? 70.683 64.998 55.962 1.00 59.40 112 GLY B O 1
ATOM 4161 N N . LYS B 1 108 ? 68.607 65.194 56.702 1.00 59.00 113 LYS B N 1
ATOM 4162 C CA . LYS B 1 108 ? 68.305 66.427 56.004 1.00 61.76 113 LYS B CA 1
ATOM 4163 C C . LYS B 1 108 ? 69.035 67.682 56.443 1.00 61.73 113 LYS B C 1
ATOM 4164 O O . LYS B 1 108 ? 69.266 68.557 55.651 1.00 61.51 113 LYS B O 1
ATOM 4170 N N . ASP B 1 109 ? 69.308 67.814 57.725 1.00 61.22 114 ASP B N 1
ATOM 4171 C CA . ASP B 1 109 ? 69.896 69.034 58.239 1.00 61.57 114 ASP B CA 1
ATOM 4172 C C . ASP B 1 109 ? 71.118 68.784 59.086 1.00 58.82 114 ASP B C 1
ATOM 4173 O O . ASP B 1 109 ? 71.186 67.805 59.760 1.00 61.44 114 ASP B O 1
ATOM 4178 N N . ALA B 1 110 ? 72.100 69.661 59.022 1.00 58.97 115 ALA B N 1
ATOM 4179 C CA . ALA B 1 110 ? 73.311 69.476 59.780 1.00 57.92 115 ALA B CA 1
ATOM 4180 C C . ALA B 1 110 ? 73.886 70.777 60.283 1.00 61.09 115 ALA B C 1
ATOM 4181 O O . ALA B 1 110 ? 73.728 71.789 59.655 1.00 61.58 115 ALA B O 1
ATOM 4183 N N . MET B 1 111 ? 74.567 70.730 61.418 1.00 60.30 116 MET B N 1
ATOM 4184 C CA . MET B 1 111 ? 75.205 71.896 61.983 1.00 62.71 116 MET B CA 1
ATOM 4185 C C . MET B 1 111 ? 76.608 71.557 62.365 1.00 60.95 116 MET B C 1
ATOM 4186 O O . MET B 1 111 ? 76.875 70.463 62.764 1.00 61.54 116 MET B O 1
ATOM 4191 N N . VAL B 1 112 ? 77.509 72.503 62.228 1.00 62.14 117 VAL B N 1
ATOM 4192 C CA . VAL B 1 112 ? 78.877 72.281 62.606 1.00 60.91 117 VAL B CA 1
ATOM 4193 C C . VAL B 1 112 ? 79.335 73.353 63.566 1.00 65.23 117 VAL B C 1
ATOM 4194 O O . VAL B 1 112 ? 79.207 74.523 63.285 1.00 66.12 117 VAL B O 1
ATOM 4198 N N . PHE B 1 113 ? 79.892 72.939 64.696 1.00 63.96 118 PHE B N 1
ATOM 4199 C CA . PHE B 1 113 ? 80.431 73.865 65.660 1.00 65.92 118 PHE B CA 1
ATOM 4200 C C . PHE B 1 113 ? 81.893 73.570 65.743 1.00 64.93 118 PHE B C 1
ATOM 4201 O O . PHE B 1 113 ? 82.264 72.430 65.834 1.00 64.41 118 PHE B O 1
ATOM 4209 N N . THR B 1 114 ? 82.732 74.587 65.670 1.00 67.26 119 THR B N 1
ATOM 4210 C CA . THR B 1 114 ? 84.163 74.348 65.688 1.00 65.94 119 THR B CA 1
ATOM 4211 C C . THR B 1 114 ? 84.914 75.374 66.491 1.00 66.36 119 THR B C 1
ATOM 4212 O O . THR B 1 114 ? 84.522 76.508 66.550 1.00 66.55 119 THR B O 1
ATOM 4216 N N . LYS B 1 115 ? 85.993 74.946 67.120 1.00 65.99 120 LYS B N 1
ATOM 4217 C CA . LYS B 1 115 ? 86.892 75.839 67.799 1.00 70.91 120 LYS B CA 1
ATOM 4218 C C . LYS B 1 115 ? 88.290 75.523 67.374 1.00 73.09 120 LYS B C 1
ATOM 4219 O O . LYS B 1 115 ? 88.691 74.392 67.454 1.00 71.87 120 LYS B O 1
ATOM 4225 N N . ASN B 1 116 ? 89.036 76.523 66.934 1.00 73.84 121 ASN B N 1
ATOM 4226 C CA . ASN B 1 116 ? 90.445 76.355 66.628 1.00 76.13 121 ASN B CA 1
ATOM 4227 C C . ASN B 1 116 ? 91.309 76.982 67.687 1.00 79.50 121 ASN B C 1
ATOM 4228 O O . ASN B 1 116 ? 92.513 77.021 67.558 1.00 80.42 121 ASN B O 1
ATOM 4233 N N . GLY B 1 117 ? 90.669 77.493 68.724 1.00 77.31 122 GLY B N 1
ATOM 4234 C CA . GLY B 1 117 ? 91.349 78.123 69.832 1.00 79.77 122 GLY B CA 1
ATOM 4235 C C . GLY B 1 117 ? 91.640 79.595 69.703 1.00 81.83 122 GLY B C 1
ATOM 4236 O O . GLY B 1 117 ? 92.167 80.193 70.613 1.00 85.33 122 GLY B O 1
ATOM 4237 N N . GLU B 1 118 ? 91.306 80.188 68.574 1.00 83.50 123 GLU B N 1
ATOM 4238 C CA . GLU B 1 118 ? 91.359 81.621 68.465 1.00 85.18 123 GLU B CA 1
ATOM 4239 C C . GLU B 1 118 ? 89.975 82.112 68.229 1.00 81.82 123 GLU B C 1
ATOM 4240 O O . GLU B 1 118 ? 89.624 83.192 68.628 1.00 84.97 123 GLU B O 1
ATOM 4246 N N . THR B 1 119 ? 89.171 81.298 67.581 1.00 81.29 124 THR B N 1
ATOM 4247 C CA . THR B 1 119 ? 87.815 81.689 67.281 1.00 79.51 124 THR B CA 1
ATOM 4248 C C . THR B 1 119 ? 86.968 80.461 67.306 1.00 77.05 124 THR B C 1
ATOM 4249 O O . THR B 1 119 ? 87.480 79.365 67.306 1.00 76.06 124 THR B O 1
ATOM 4253 N N . MET B 1 120 ? 85.669 80.654 67.371 1.00 77.66 125 MET B N 1
ATOM 4254 C CA . MET B 1 120 ? 84.746 79.568 67.232 1.00 76.98 125 MET B CA 1
ATOM 4255 C C . MET B 1 120 ? 83.749 80.014 66.200 1.00 73.52 125 MET B C 1
ATOM 4256 O O . MET B 1 120 ? 83.420 81.177 66.140 1.00 74.19 125 MET B O 1
ATOM 4261 N N . SER B 1 121 ? 83.290 79.090 65.371 1.00 70.68 126 SER B N 1
ATOM 4262 C CA . SER B 1 121 ? 82.316 79.415 64.348 1.00 70.55 126 SER B CA 1
ATOM 4263 C C . SER B 1 121 ? 81.268 78.342 64.239 1.00 70.29 126 SER B C 1
ATOM 4264 O O . SER B 1 121 ? 81.485 77.230 64.649 1.00 70.18 126 SER B O 1
ATOM 4267 N N . VAL B 1 122 ? 80.112 78.704 63.715 1.00 66.88 127 VAL B N 1
ATOM 4268 C CA . VAL B 1 122 ? 79.027 77.767 63.543 1.00 66.89 127 VAL B CA 1
ATOM 4269 C C . VAL B 1 122 ? 78.494 77.809 62.117 1.00 68.67 127 VAL B C 1
ATOM 4270 O O . VAL B 1 122 ? 78.220 78.869 61.610 1.00 69.82 127 VAL B O 1
ATOM 4274 N N . GLY B 1 123 ? 78.336 76.650 61.490 1.00 66.20 128 GLY B N 1
ATOM 4275 C CA . GLY B 1 123 ? 77.894 76.567 60.116 1.00 66.86 128 GLY B CA 1
ATOM 4276 C C . GLY B 1 123 ? 76.677 75.711 59.888 1.00 67.72 128 GLY B C 1
ATOM 4277 O O . GLY B 1 123 ? 76.577 74.648 60.434 1.00 70.68 128 GLY B O 1
ATOM 4278 N N . PHE B 1 124 ? 75.757 76.183 59.065 1.00 65.60 129 PHE B N 1
ATOM 4279 C CA . PHE B 1 124 ? 74.482 75.525 58.871 1.00 62.81 129 PHE B CA 1
ATOM 4280 C C . PHE B 1 124 ? 74.327 74.973 57.460 1.00 64.08 129 PHE B C 1
ATOM 4281 O O . PHE B 1 124 ? 74.378 75.705 56.499 1.00 67.31 129 PHE B O 1
ATOM 4289 N N . LEU B 1 125 ? 74.105 73.675 57.339 1.00 63.17 130 LEU B N 1
ATOM 4290 C CA . LEU B 1 125 ? 73.850 73.060 56.054 1.00 59.24 130 LEU B CA 1
ATOM 4291 C C . LEU B 1 125 ? 72.557 72.306 56.104 1.00 60.76 130 LEU B C 1
ATOM 4292 O O . LEU B 1 125 ? 72.543 71.147 56.409 1.00 60.64 130 LEU B O 1
ATOM 4297 N N . SER B 1 126 ? 71.461 72.963 55.784 1.00 63.01 131 SER B N 1
ATOM 4298 C CA . 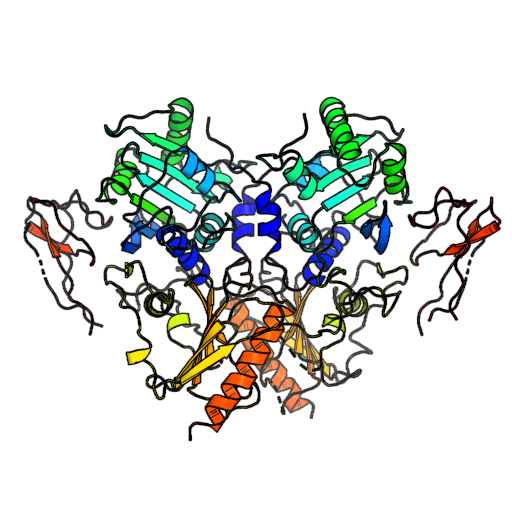SER B 1 126 ? 70.164 72.330 55.902 1.00 63.82 131 SER B CA 1
ATOM 4299 C C . SER B 1 126 ? 69.332 72.303 54.633 1.00 61.16 131 SER B C 1
ATOM 4300 O O . SER B 1 126 ? 69.123 73.304 53.998 1.00 58.75 131 SER B O 1
ATOM 4303 N N . GLN B 1 127 ? 68.854 71.132 54.272 1.00 61.83 132 GLN B N 1
ATOM 4304 C CA . GLN B 1 127 ? 67.871 71.011 53.234 1.00 60.94 132 GLN B CA 1
ATOM 4305 C C . GLN B 1 127 ? 66.572 71.620 53.651 1.00 63.36 132 GLN B C 1
ATOM 4306 O O . GLN B 1 127 ? 65.883 72.203 52.853 1.00 66.78 132 GLN B O 1
ATOM 4312 N N . THR B 1 128 ? 66.200 71.428 54.901 1.00 62.12 133 THR B N 1
ATOM 4313 C CA . THR B 1 128 ? 64.941 71.947 55.388 1.00 63.64 133 THR B CA 1
ATOM 4314 C C . THR B 1 128 ? 64.933 73.456 55.348 1.00 64.39 133 THR B C 1
ATOM 4315 O O . THR B 1 128 ? 63.962 74.059 54.975 1.00 65.67 133 THR B O 1
ATOM 4319 N N . TYR B 1 129 ? 66.036 74.062 55.725 1.00 62.71 134 TYR B N 1
ATOM 4320 C CA . TYR B 1 129 ? 66.131 75.496 55.729 1.00 63.51 134 TYR B CA 1
ATOM 4321 C C . TYR B 1 129 ? 65.987 76.012 54.330 1.00 62.67 134 TYR B C 1
ATOM 4322 O O . TYR B 1 129 ? 65.295 76.964 54.073 1.00 63.78 134 TYR B O 1
ATOM 4331 N N . LEU B 1 130 ? 66.653 75.356 53.409 1.00 62.87 135 LEU B N 1
ATOM 4332 C CA . LEU B 1 130 ? 66.604 75.767 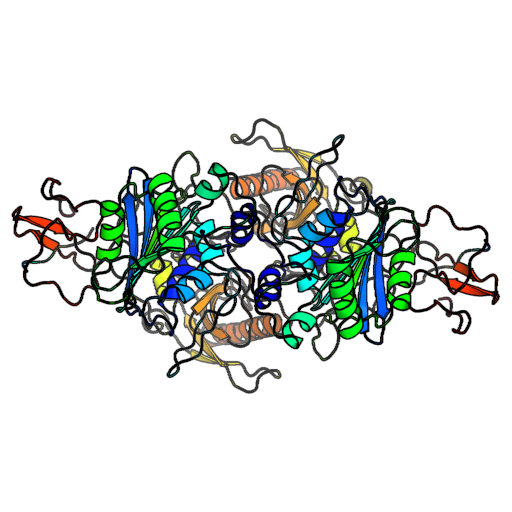52.029 1.00 62.94 135 LEU B CA 1
ATOM 4333 C C . LEU B 1 130 ? 65.233 75.636 51.422 1.00 67.62 135 LEU B C 1
ATOM 4334 O O . LEU B 1 130 ? 64.846 76.476 50.646 1.00 70.32 135 LEU B O 1
ATOM 4339 N N . GLU B 1 131 ? 64.512 74.580 51.737 1.00 64.85 136 GLU B N 1
ATOM 4340 C CA . GLU B 1 131 ? 63.182 74.463 51.201 1.00 71.22 136 GLU B CA 1
ATOM 4341 C C . GLU B 1 131 ? 62.297 75.559 51.706 1.00 73.42 136 GLU B C 1
ATOM 4342 O O . GLU B 1 131 ? 61.539 76.149 50.961 1.00 75.39 136 GLU B O 1
ATOM 4348 N N . VAL B 1 132 ? 62.383 75.827 52.993 1.00 69.95 137 VAL B N 1
ATOM 4349 C CA . VAL B 1 132 ? 61.454 76.741 53.611 1.00 72.01 137 VAL B CA 1
ATOM 4350 C C . VAL B 1 132 ? 61.582 78.155 53.102 1.00 73.37 137 VAL B C 1
ATOM 4351 O O . VAL B 1 132 ? 60.588 78.828 52.920 1.00 77.00 137 VAL B O 1
ATOM 4355 N N . ILE B 1 133 ? 62.801 78.613 52.895 1.00 72.83 138 ILE B N 1
ATOM 4356 C CA . ILE B 1 133 ? 62.987 79.948 52.379 1.00 73.01 138 ILE B CA 1
ATOM 4357 C C . ILE B 1 133 ? 63.035 79.937 50.871 1.00 74.06 138 ILE B C 1
ATOM 4358 O O . ILE B 1 133 ? 63.210 80.964 50.242 1.00 75.48 138 ILE B O 1
ATOM 4363 N N . LYS B 1 134 ? 62.893 78.756 50.298 1.00 74.66 139 LYS B N 1
ATOM 4364 C CA . LYS B 1 134 ? 62.830 78.637 48.871 1.00 73.62 139 LYS B CA 1
ATOM 4365 C C . LYS B 1 134 ? 64.026 79.269 48.219 1.00 72.84 139 LYS B C 1
ATOM 4366 O O . LYS B 1 134 ? 63.901 80.001 47.275 1.00 75.28 139 LYS B O 1
ATOM 4372 N N . ALA B 1 135 ? 65.197 79.003 48.753 1.00 71.26 140 ALA B N 1
ATOM 4373 C CA . ALA B 1 135 ? 66.407 79.505 48.164 1.00 72.04 140 ALA B CA 1
ATOM 4374 C C . ALA B 1 135 ? 66.636 78.847 46.828 1.00 73.82 140 ALA B C 1
ATOM 4375 O O . ALA B 1 135 ? 66.362 77.683 46.661 1.00 73.03 140 ALA B O 1
ATOM 4377 N N . GLU B 1 136 ? 67.126 79.602 45.866 1.00 72.85 141 GLU B N 1
ATOM 4378 C CA . GLU B 1 136 ? 67.435 79.036 44.581 1.00 76.32 141 GLU B CA 1
ATOM 4379 C C . GLU B 1 136 ? 68.876 78.601 44.521 1.00 72.91 141 GLU B C 1
ATOM 4380 O O . GLU B 1 136 ? 69.286 77.933 43.603 1.00 74.00 141 GLU B O 1
ATOM 4386 N N . HIS B 1 137 ? 69.635 78.960 45.532 1.00 71.60 142 HIS B N 1
ATOM 4387 C CA . HIS B 1 137 ? 71.035 78.627 45.582 1.00 68.73 142 HIS B CA 1
ATOM 4388 C C . HIS B 1 137 ? 71.330 78.062 46.945 1.00 66.74 142 HIS B C 1
ATOM 4389 O O . HIS B 1 137 ? 70.560 78.248 47.852 1.00 68.81 142 HIS B O 1
ATOM 4396 N N . VAL B 1 138 ? 72.431 77.352 47.084 1.00 63.83 143 VAL B N 1
ATOM 4397 C CA . VAL B 1 138 ? 72.794 76.824 48.366 1.00 62.45 143 VAL B CA 1
ATOM 4398 C C . VAL B 1 138 ? 73.562 77.889 49.096 1.00 67.01 143 VAL B C 1
ATOM 4399 O O . VAL B 1 138 ? 74.638 78.271 48.711 1.00 68.92 143 VAL B O 1
ATOM 4403 N N . VAL B 1 139 ? 72.988 78.343 50.190 1.00 69.52 144 VAL B N 1
ATOM 4404 C CA . VAL B 1 139 ? 73.622 79.301 51.061 1.00 68.25 144 VAL B CA 1
ATOM 4405 C C . VAL B 1 139 ? 73.924 78.643 52.385 1.00 65.74 144 VAL B C 1
ATOM 4406 O O . VAL B 1 139 ? 73.110 77.932 52.920 1.00 64.25 144 VAL B O 1
ATOM 4410 N N . VAL B 1 140 ? 75.121 78.855 52.889 1.00 66.71 145 VAL B N 1
ATOM 4411 C CA . VAL B 1 140 ? 75.503 78.255 54.135 1.00 64.87 145 VAL B CA 1
ATOM 4412 C C . VAL B 1 140 ? 75.771 79.280 55.232 1.00 66.24 145 VAL B C 1
ATOM 4413 O O . VAL B 1 140 ? 76.833 79.854 55.311 1.00 67.42 145 VAL B O 1
ATOM 4417 N N . PRO B 1 141 ? 74.720 79.446 56.146 1.00 68.32 146 PRO B N 1
ATOM 4418 C CA . PRO B 1 141 ? 74.966 80.481 57.158 1.00 68.29 146 PRO B CA 1
ATOM 4419 C C . PRO B 1 141 ? 76.116 80.225 58.099 1.00 65.88 146 PRO B C 1
ATOM 4420 O O . PRO B 1 141 ? 76.297 79.123 58.542 1.00 62.63 146 PRO B O 1
ATOM 4424 N N . ILE B 1 142 ? 76.886 81.252 58.408 1.00 69.62 147 ILE B N 1
ATOM 4425 C CA . ILE B 1 142 ? 77.997 81.088 59.312 1.00 68.98 147 ILE B CA 1
ATOM 4426 C C . ILE B 1 142 ? 78.100 82.190 60.353 1.00 71.47 147 ILE B C 1
ATOM 4427 O O . ILE B 1 142 ? 78.038 83.353 60.026 1.00 73.69 147 ILE B O 1
ATOM 4432 N N . VAL B 1 143 ? 78.308 81.799 61.601 1.00 70.59 148 VAL B N 1
ATOM 4433 C CA . VAL B 1 143 ? 78.497 82.741 62.685 1.00 73.57 148 VAL B CA 1
ATOM 4434 C C . VAL B 1 143 ? 79.848 82.527 63.306 1.00 74.15 148 VAL B C 1
ATOM 4435 O O . VAL B 1 143 ? 80.228 81.413 63.558 1.00 71.33 148 VAL B O 1
ATOM 4439 N N . THR B 1 144 ? 80.586 83.593 63.523 1.00 76.10 149 THR B N 1
ATOM 4440 C CA . THR B 1 144 ? 81.917 83.447 64.057 1.00 78.75 149 THR B CA 1
ATOM 4441 C C . THR B 1 144 ? 82.155 84.316 65.268 1.00 83.48 149 THR B C 1
ATOM 4442 O O . THR B 1 144 ? 81.693 85.431 65.330 1.00 85.24 149 THR B O 1
ATOM 4446 N N . PHE B 1 145 ? 82.880 83.786 66.239 1.00 83.43 150 PHE B N 1
ATOM 4447 C CA . PHE B 1 145 ? 83.079 84.472 67.495 1.00 86.33 150 PHE B CA 1
ATOM 4448 C C . PHE B 1 145 ? 84.536 84.511 67.877 1.00 86.17 150 PHE B C 1
ATOM 4449 O O . PHE B 1 145 ? 85.302 83.653 67.482 1.00 84.26 150 PHE B O 1
ATOM 4457 N N . ASN B 1 146 ? 84.905 85.519 68.656 1.00 89.81 151 ASN B N 1
ATOM 4458 C CA . ASN B 1 146 ? 86.220 85.609 69.279 1.00 93.43 151 ASN B CA 1
ATOM 4459 C C . ASN B 1 146 ? 86.304 84.784 70.536 1.00 95.74 151 ASN B C 1
ATOM 4460 O O . ASN B 1 146 ? 85.310 84.296 71.027 1.00 95.58 151 ASN B O 1
ATOM 4465 N N . LYS B 1 147 ? 87.500 84.664 71.080 1.00 98.05 152 LYS B N 1
ATOM 4466 C CA . LYS B 1 147 ? 87.738 83.789 72.206 1.00 99.31 152 LYS B CA 1
ATOM 4467 C C . LYS B 1 147 ? 86.891 84.242 73.362 1.00 102.38 152 LYS B C 1
ATOM 4468 O O . LYS B 1 147 ? 86.584 83.474 74.249 1.00 100.48 152 LYS B O 1
ATOM 4474 N N . HIS B 1 148 ? 86.512 85.500 73.344 1.00 99.07 153 HIS B N 1
ATOM 4475 C CA . HIS B 1 148 ? 85.743 86.080 74.421 1.00 104.07 153 HIS B CA 1
ATOM 4476 C C . HIS B 1 148 ? 84.255 85.948 74.205 1.00 103.27 153 HIS B C 1
ATOM 4477 O O . HIS B 1 148 ? 83.481 86.563 74.907 1.00 106.70 153 HIS B O 1
ATOM 4484 N N . ARG B 1 149 ? 83.847 85.175 73.214 1.00 103.21 154 ARG B N 1
ATOM 4485 C CA . ARG B 1 149 ? 82.427 84.980 72.976 1.00 100.75 154 ARG B CA 1
ATOM 4486 C C . ARG B 1 149 ? 81.801 86.219 72.402 1.00 99.30 154 ARG B C 1
ATOM 4487 O O . ARG B 1 149 ? 80.622 86.473 72.584 1.00 99.72 154 ARG B O 1
ATOM 4495 N N . GLN B 1 150 ? 82.604 87.000 71.707 1.00 99.28 155 GLN B N 1
ATOM 4496 C CA . GLN B 1 150 ? 82.083 88.151 71.020 1.00 98.42 155 GLN B CA 1
ATOM 4497 C C . GLN B 1 150 ? 81.969 87.887 69.522 1.00 95.45 155 GLN B C 1
ATOM 4498 O O . GLN B 1 150 ? 82.855 87.300 68.922 1.00 93.03 155 GLN B O 1
ATOM 4504 N N . MET B 1 151 ? 80.870 88.342 68.937 1.00 94.18 156 MET B N 1
ATOM 4505 C CA . MET B 1 151 ? 80.584 88.185 67.521 1.00 91.54 156 MET B CA 1
ATOM 4506 C C . MET B 1 151 ? 81.521 88.995 66.661 1.00 92.68 156 MET B C 1
ATOM 4507 O O . MET B 1 151 ? 81.971 90.035 67.063 1.00 95.91 156 MET B O 1
ATOM 4512 N N . ILE B 1 152 ? 81.817 88.509 65.470 1.00 92.93 157 ILE B N 1
ATOM 4513 C CA . ILE B 1 152 ? 82.726 89.196 64.575 1.00 92.11 157 ILE B CA 1
ATOM 4514 C C . ILE B 1 152 ? 82.376 88.885 63.137 1.00 90.77 157 ILE B C 1
ATOM 4515 O O . ILE B 1 152 ? 81.541 88.039 62.891 1.00 88.09 157 ILE B O 1
ATOM 4520 N N . ASN B 1 153 ? 82.950 89.607 62.182 1.00 92.49 158 ASN B N 1
ATOM 4521 C CA . ASN B 1 153 ? 82.529 89.446 60.805 1.00 91.03 158 ASN B CA 1
ATOM 4522 C C . ASN B 1 153 ? 81.041 89.661 60.742 1.00 89.43 158 ASN B C 1
ATOM 4523 O O . ASN B 1 153 ? 80.300 88.855 60.223 1.00 84.78 158 ASN B O 1
ATOM 4528 N N . LEU B 1 154 ? 80.617 90.761 61.329 1.00 88.07 159 LEU B N 1
ATOM 4529 C CA . LEU B 1 154 ? 79.268 90.931 61.813 1.00 91.79 159 LEU B CA 1
ATOM 4530 C C . LEU B 1 154 ? 78.166 90.840 60.789 1.00 93.79 159 LEU B C 1
ATOM 4531 O O . LEU B 1 154 ? 77.126 90.267 61.071 1.00 95.36 159 LEU B O 1
ATOM 4536 N N . THR B 1 155 ? 78.370 91.400 59.612 1.00 92.64 160 THR B N 1
ATOM 4537 C CA . THR B 1 155 ? 77.292 91.449 58.651 1.00 91.76 160 THR B CA 1
ATOM 4538 C C . THR B 1 155 ? 76.854 90.065 58.253 1.00 87.33 160 THR B C 1
ATOM 4539 O O . THR B 1 155 ? 75.668 89.785 58.200 1.00 87.17 160 THR B O 1
ATOM 4543 N N . GLU B 1 156 ? 77.813 89.192 57.979 1.00 89.32 161 GLU B N 1
ATOM 4544 C CA . GLU B 1 156 ? 77.497 87.807 57.680 1.00 85.49 161 GLU B CA 1
ATOM 4545 C C . GLU B 1 156 ? 76.918 87.087 58.865 1.00 84.83 161 GLU B C 1
ATOM 4546 O O . GLU B 1 156 ? 75.910 86.413 58.761 1.00 84.58 161 GLU B O 1
ATOM 4552 N N . SER B 1 157 ? 77.556 87.266 60.009 1.00 86.41 162 SER B N 1
ATOM 4553 C CA . SER B 1 157 ? 77.162 86.575 61.216 1.00 85.07 162 SER B CA 1
ATOM 4554 C C . SER B 1 157 ? 75.797 87.003 61.639 1.00 83.53 162 SER B C 1
ATOM 4555 O O . SER B 1 157 ? 74.986 86.208 62.071 1.00 81.04 162 SER B O 1
ATOM 4558 N N . LYS B 1 158 ? 75.550 88.287 61.513 1.00 83.52 163 LYS B N 1
ATOM 4559 C CA . LYS B 1 158 ? 74.308 88.821 61.960 1.00 85.71 163 LYS B CA 1
ATOM 4560 C C . LYS B 1 158 ? 73.217 88.189 61.152 1.00 82.95 163 LYS B C 1
ATOM 4561 O O . LYS B 1 158 ? 72.259 87.690 61.699 1.00 83.62 163 LYS B O 1
ATOM 4567 N N . ALA B 1 159 ? 73.381 88.150 59.846 1.00 82.76 164 ALA B N 1
ATOM 4568 C CA . ALA B 1 159 ? 72.400 87.481 59.008 1.00 81.84 164 ALA B CA 1
ATOM 4569 C C . ALA B 1 159 ? 72.398 85.986 59.239 1.00 80.08 164 ALA B C 1
ATOM 4570 O O . ALA B 1 159 ? 71.365 85.354 59.319 1.00 80.09 164 ALA B O 1
ATOM 4572 N N . SER B 1 160 ? 73.591 85.439 59.363 1.00 79.28 165 SER B N 1
ATOM 4573 C CA . SER B 1 160 ? 73.714 84.017 59.462 1.00 77.58 165 SER B CA 1
ATOM 4574 C C . SER B 1 160 ? 73.008 83.607 60.722 1.00 78.08 165 SER B C 1
ATOM 4575 O O . SER B 1 160 ? 72.232 82.677 60.727 1.00 78.12 165 SER B O 1
ATOM 4578 N N . LEU B 1 161 ? 73.238 84.336 61.782 1.00 80.74 166 LEU B N 1
ATOM 4579 C CA . LEU B 1 161 ? 72.708 83.991 63.090 1.00 78.29 166 LEU B CA 1
ATOM 4580 C C . LEU B 1 161 ? 71.220 84.031 63.143 1.00 76.54 166 LEU B C 1
ATOM 4581 O O . LEU B 1 161 ? 70.594 83.199 63.745 1.00 74.42 166 LEU B O 1
ATOM 4586 N N . ALA B 1 162 ? 70.650 85.021 62.500 1.00 75.91 167 ALA B N 1
ATOM 4587 C CA . ALA B 1 162 ? 69.228 85.186 62.521 1.00 79.39 167 ALA B CA 1
ATOM 4588 C C . ALA B 1 162 ? 68.605 83.975 61.899 1.00 79.10 167 ALA B C 1
ATOM 4589 O O . ALA B 1 162 ? 67.594 83.488 62.359 1.00 81.37 167 ALA B O 1
ATOM 4591 N N . ALA B 1 163 ? 69.213 83.501 60.827 1.00 80.11 168 ALA B N 1
ATOM 4592 C CA . ALA B 1 163 ? 68.735 82.322 60.143 1.00 78.23 168 ALA B CA 1
ATOM 4593 C C . ALA B 1 163 ? 68.815 81.080 60.994 1.00 76.00 168 ALA B C 1
ATOM 4594 O O . ALA B 1 163 ? 67.890 80.296 61.042 1.00 76.03 168 ALA B O 1
ATOM 4596 N N . ILE B 1 164 ? 69.927 80.912 61.681 1.00 75.41 169 ILE B N 1
ATOM 4597 C CA . ILE B 1 164 ? 70.128 79.720 62.466 1.00 74.58 169 ILE B CA 1
ATOM 4598 C C . ILE B 1 164 ? 69.093 79.620 63.568 1.00 77.77 169 ILE B C 1
ATOM 4599 O O . ILE B 1 164 ? 68.551 78.561 63.812 1.00 76.91 169 ILE B O 1
ATOM 4604 N N . LEU B 1 165 ? 68.844 80.718 64.253 1.00 76.23 170 LEU B N 1
ATOM 4605 C CA . LEU B 1 165 ? 67.879 80.699 65.325 1.00 77.83 170 LEU B CA 1
ATOM 4606 C C . LEU B 1 165 ? 66.482 80.405 64.853 1.00 79.76 170 LEU B C 1
ATOM 4607 O O . LEU B 1 165 ? 65.763 79.664 65.485 1.00 78.48 170 LEU B O 1
ATOM 4612 N N . GLU B 1 166 ? 66.079 81.011 63.752 1.00 79.07 171 GLU B N 1
ATOM 4613 C CA . GLU B 1 166 ? 64.739 80.781 63.247 1.00 81.52 171 GLU B CA 1
ATOM 4614 C C . GLU B 1 166 ? 64.448 79.389 62.741 1.00 78.86 171 GLU B C 1
ATOM 4615 O O . GLU B 1 166 ? 63.361 78.877 62.920 1.00 78.17 171 GLU B O 1
ATOM 4621 N N . HIS B 1 167 ? 65.364 78.810 61.983 1.00 79.23 172 HIS B N 1
ATOM 4622 C CA . HIS B 1 167 ? 65.079 77.524 61.359 1.00 78.44 172 HIS B CA 1
ATOM 4623 C C . HIS B 1 167 ? 65.857 76.384 61.941 1.00 78.24 172 HIS B C 1
ATOM 4624 O O . HIS B 1 167 ? 65.575 75.233 61.682 1.00 75.71 172 HIS B O 1
ATOM 4631 N N . SER B 1 168 ? 66.841 76.723 62.742 1.00 76.78 173 SER B N 1
ATOM 4632 C CA . SER B 1 168 ? 67.693 75.737 63.334 1.00 77.39 173 SER B CA 1
ATOM 4633 C C . SER B 1 168 ? 67.019 75.074 64.499 1.00 78.41 173 SER B C 1
ATOM 4634 O O . SER B 1 168 ? 65.980 75.492 64.947 1.00 81.57 173 SER B O 1
ATOM 4637 N N . LEU B 1 169 ? 67.616 74.002 64.960 1.00 79.36 174 LEU B N 1
ATOM 4638 C CA . LEU B 1 169 ? 67.175 73.311 66.140 1.00 76.85 174 LEU B CA 1
ATOM 4639 C C . LEU B 1 169 ? 67.305 74.253 67.309 1.00 78.64 174 LEU B C 1
ATOM 4640 O O . LEU B 1 169 ? 66.536 74.214 68.245 1.00 83.79 174 LEU B O 1
ATOM 4645 N N . PHE B 1 170 ? 68.331 75.071 67.268 1.00 77.43 175 PHE B N 1
ATOM 4646 C CA . PHE B 1 170 ? 68.691 75.886 68.396 1.00 77.55 175 PHE B CA 1
ATOM 4647 C C . PHE B 1 170 ? 68.145 77.288 68.265 1.00 78.19 175 PHE B C 1
ATOM 4648 O O . PHE B 1 170 ? 68.641 78.061 67.491 1.00 77.13 175 PHE B O 1
ATOM 4656 N N . SER B 1 171 ? 67.159 77.626 69.080 1.00 77.96 176 SER B N 1
ATOM 4657 C CA . SER B 1 171 ? 66.412 78.862 68.932 1.00 81.20 176 SER B CA 1
ATOM 4658 C C . SER B 1 171 ? 67.000 80.063 69.607 1.00 82.68 176 SER B C 1
ATOM 4659 O O . SER B 1 171 ? 66.465 81.139 69.502 1.00 85.64 176 SER B O 1
ATOM 4662 N N . THR B 1 172 ? 68.088 79.878 70.318 1.00 83.86 177 THR B N 1
ATOM 4663 C CA . THR B 1 172 ? 68.648 80.936 71.118 1.00 85.55 177 THR B CA 1
ATOM 4664 C C . THR B 1 172 ? 70.131 80.914 71.059 1.00 85.27 177 THR B C 1
ATOM 4665 O O . THR B 1 172 ? 70.726 79.905 70.773 1.00 81.64 177 THR B O 1
ATOM 4669 N N . GLU B 1 173 ? 70.730 82.039 71.365 1.00 85.26 178 GLU B N 1
ATOM 4670 C CA . GLU B 1 173 ? 72.157 82.120 71.368 1.00 87.38 178 GLU B CA 1
ATOM 4671 C C . GLU B 1 173 ? 72.640 81.143 72.402 1.00 88.44 178 GLU B C 1
ATOM 4672 O O . GLU B 1 173 ? 73.645 80.494 72.231 1.00 87.96 178 GLU B O 1
ATOM 4678 N N . GLN B 1 174 ? 71.924 81.050 73.503 1.00 87.82 179 GLN B N 1
ATOM 4679 C CA . GLN B 1 174 ? 72.343 80.173 74.581 1.00 88.91 179 GLN B CA 1
ATOM 4680 C C . GLN B 1 174 ? 72.346 78.708 74.165 1.00 86.04 179 GLN B C 1
ATOM 4681 O O . GLN B 1 174 ? 73.255 77.972 74.495 1.00 87.31 179 GLN B O 1
ATOM 4687 N N . LYS B 1 175 ? 71.338 78.291 73.427 1.00 87.94 180 LYS B N 1
ATOM 4688 C CA . LYS B 1 175 ? 71.254 76.910 73.005 1.00 85.53 180 LYS B CA 1
ATOM 4689 C C . LYS B 1 175 ? 72.424 76.542 72.128 1.00 80.84 180 LYS B C 1
ATOM 4690 O O . LYS B 1 175 ? 72.911 75.436 72.186 1.00 82.21 180 LYS B O 1
ATOM 4696 N N . LEU B 1 176 ? 72.828 77.458 71.267 1.00 81.44 181 LEU B N 1
ATOM 4697 C CA . LEU B 1 176 ? 73.963 77.244 70.396 1.00 77.08 181 LEU B CA 1
ATOM 4698 C C . LEU B 1 176 ? 75.279 77.098 71.095 1.00 75.22 181 LEU B C 1
ATOM 4699 O O . LEU B 1 176 ? 76.069 76.248 70.768 1.00 71.84 181 LEU B O 1
ATOM 4704 N N . LEU B 1 177 ? 75.513 77.962 72.063 1.00 78.67 182 LEU B N 1
ATOM 4705 C CA . LEU B 1 177 ? 76.782 78.018 72.760 1.00 80.07 182 LEU B CA 1
ATOM 4706 C C . LEU B 1 177 ? 77.000 76.787 73.593 1.00 75.79 182 LEU B C 1
ATOM 4707 O O . LEU B 1 177 ? 78.110 76.424 73.894 1.00 73.32 182 LEU B O 1
ATOM 4712 N N . ALA B 1 178 ? 75.916 76.136 73.946 1.00 73.97 183 ALA B N 1
ATOM 4713 C CA . ALA B 1 178 ? 76.013 74.930 74.714 1.00 75.47 183 ALA B CA 1
ATOM 4714 C C . ALA B 1 178 ? 76.783 73.876 73.972 1.00 74.85 183 ALA B C 1
ATOM 4715 O O . ALA B 1 178 ? 77.660 73.248 74.526 1.00 76.76 183 ALA B O 1
ATOM 4717 N N . GLU B 1 179 ? 76.465 73.699 72.704 1.00 72.65 184 GLU B N 1
ATOM 4718 C CA . GLU B 1 179 ? 77.128 72.723 71.869 1.00 72.57 184 GLU B CA 1
ATOM 4719 C C . GLU B 1 179 ? 78.567 73.076 71.642 1.00 73.18 184 GLU B C 1
ATOM 4720 O O . GLU B 1 179 ? 79.417 72.226 71.560 1.00 71.62 184 GLU B O 1
ATOM 4726 N N . LEU B 1 180 ? 78.829 74.354 71.522 1.00 73.18 185 LEU B N 1
ATOM 4727 C CA . LEU B 1 180 ? 80.181 74.813 71.395 1.00 74.82 185 LEU B CA 1
ATOM 4728 C C . LEU B 1 180 ? 80.920 74.401 72.636 1.00 78.72 185 LEU B C 1
ATOM 4729 O O . LEU B 1 180 ? 82.068 74.010 72.586 1.00 78.89 185 LEU B O 1
ATOM 4734 N N . ASN B 1 181 ? 80.246 74.496 73.765 1.00 77.42 186 ASN B N 1
ATOM 4735 C CA . ASN B 1 181 ? 80.809 74.069 75.032 1.00 79.25 186 ASN B CA 1
ATOM 4736 C C . ASN B 1 181 ? 81.111 72.601 75.098 1.00 75.77 186 ASN B C 1
ATOM 4737 O O . ASN B 1 181 ? 82.074 72.199 75.697 1.00 78.31 186 ASN B O 1
ATOM 4742 N N . ALA B 1 182 ? 80.324 71.802 74.416 1.00 76.70 187 ALA B N 1
ATOM 4743 C CA . ALA B 1 182 ? 80.476 70.370 74.471 1.00 72.97 187 ALA B CA 1
ATOM 4744 C C . ALA B 1 182 ? 81.796 69.942 73.885 1.00 73.77 187 ALA B C 1
ATOM 4745 O O . ALA B 1 182 ? 82.181 68.801 73.999 1.00 73.73 187 ALA B O 1
ATOM 4747 N N . ILE B 1 183 ? 82.466 70.846 73.200 1.00 72.30 188 ILE B N 1
ATOM 4748 C CA . ILE B 1 183 ? 83.819 70.588 72.801 1.00 73.23 188 ILE B CA 1
ATOM 4749 C C . ILE B 1 183 ? 84.660 71.065 73.951 1.00 80.20 188 ILE B C 1
ATOM 4750 O O . ILE B 1 183 ? 84.897 72.251 74.122 1.00 83.57 188 ILE B O 1
ATOM 4755 N N . MET B 1 184 ? 85.112 70.112 74.744 1.00 80.10 189 MET B N 1
ATOM 4756 C CA . MET B 1 184 ? 85.789 70.385 75.996 1.00 83.34 189 MET B CA 1
ATOM 4757 C C . MET B 1 184 ? 87.114 71.101 75.866 1.00 82.13 189 MET B C 1
ATOM 4758 O O . MET B 1 184 ? 87.426 71.976 76.638 1.00 85.33 189 MET B O 1
ATOM 4763 N N . GLY B 1 185 ? 87.879 70.729 74.864 1.00 81.86 190 GLY B N 1
ATOM 4764 C CA . GLY B 1 185 ? 89.182 71.304 74.629 1.00 81.63 190 GLY B CA 1
ATOM 4765 C C . GLY B 1 185 ? 89.065 72.701 74.081 1.00 81.61 190 GLY B C 1
ATOM 4766 O O . GLY B 1 185 ? 87.983 73.171 73.821 1.00 80.38 190 GLY B O 1
ATOM 4767 N N . LYS B 1 186 ? 90.182 73.396 74.015 1.00 80.62 191 LYS B N 1
ATOM 4768 C CA . LYS B 1 186 ? 90.248 74.694 73.383 1.00 80.82 191 LYS B CA 1
ATOM 4769 C C . LYS B 1 186 ? 89.941 74.561 71.902 1.00 78.33 191 LYS B C 1
ATOM 4770 O O . LYS B 1 186 ? 89.360 75.438 71.301 1.00 78.40 191 LYS B O 1
ATOM 4776 N N . LYS B 1 187 ? 90.388 73.459 71.328 1.00 79.32 192 LYS B N 1
ATOM 4777 C CA . LYS B 1 187 ? 90.228 73.172 69.923 1.00 75.70 192 LYS B CA 1
ATOM 4778 C C . LYS B 1 187 ? 89.328 71.977 69.735 1.00 71.94 192 LYS B C 1
ATOM 4779 O O . LYS B 1 187 ? 89.347 71.068 70.532 1.00 71.97 192 LYS B O 1
ATOM 4785 N N . GLY B 1 188 ? 88.528 71.991 68.681 1.00 68.89 193 GLY B N 1
ATOM 4786 C CA . GLY B 1 188 ? 87.737 70.839 68.321 1.00 66.92 193 GLY B CA 1
ATOM 4787 C C . GLY B 1 188 ? 86.474 71.150 67.565 1.00 66.47 193 GLY B C 1
ATOM 4788 O O . GLY B 1 188 ? 86.151 72.291 67.344 1.00 69.33 193 GLY B O 1
ATOM 4789 N N . THR B 1 189 ? 85.752 70.113 67.182 1.00 64.41 194 THR B N 1
ATOM 4790 C CA . THR B 1 189 ? 84.589 70.272 66.340 1.00 62.15 194 THR B CA 1
ATOM 4791 C C . THR B 1 189 ? 83.442 69.378 66.719 1.00 61.29 194 THR B C 1
ATOM 4792 O O . THR B 1 189 ? 83.644 68.255 67.083 1.00 59.12 194 THR B O 1
ATOM 4796 N N . ARG B 1 190 ? 82.225 69.873 66.606 1.00 62.04 195 ARG B N 1
ATOM 4797 C CA . ARG B 1 190 ? 81.045 69.063 66.835 1.00 62.51 195 ARG B CA 1
ATOM 4798 C C . ARG B 1 190 ? 80.062 69.135 65.679 1.00 61.39 195 ARG B C 1
ATOM 4799 O O . ARG B 1 190 ? 79.635 70.202 65.308 1.00 63.16 195 ARG B O 1
ATOM 4807 N N . ILE B 1 191 ? 79.656 67.997 65.145 1.00 58.15 196 ILE B N 1
ATOM 4808 C CA . ILE B 1 191 ? 78.708 67.991 64.056 1.00 56.68 196 ILE B CA 1
ATOM 4809 C C . ILE B 1 191 ? 77.430 67.381 64.540 1.00 59.50 196 ILE B C 1
ATOM 4810 O O . ILE B 1 191 ? 77.426 66.302 65.055 1.00 62.50 196 ILE B O 1
ATOM 4815 N N . ILE B 1 192 ? 76.333 68.073 64.333 1.00 60.17 197 ILE B N 1
ATOM 4816 C CA . ILE B 1 192 ? 75.054 67.559 64.728 1.00 58.89 197 ILE B CA 1
ATOM 4817 C C . ILE B 1 192 ? 74.175 67.383 63.505 1.00 57.50 197 ILE B C 1
ATOM 4818 O O . ILE B 1 192 ? 74.046 68.273 62.702 1.00 57.57 197 ILE B O 1
ATOM 4823 N N . ILE B 1 193 ? 73.579 66.213 63.371 1.00 57.03 198 ILE B N 1
ATOM 4824 C CA . ILE B 1 193 ? 72.742 65.918 62.239 1.00 55.31 198 ILE B CA 1
ATOM 4825 C C . ILE B 1 193 ? 71.375 65.465 62.664 1.00 55.07 198 ILE B C 1
ATOM 4826 O O . ILE B 1 193 ? 71.241 64.576 63.439 1.00 56.70 198 ILE B O 1
ATOM 4831 N N . TRP B 1 194 ? 70.352 66.063 62.103 1.00 56.72 199 TRP B N 1
ATOM 4832 C CA . TRP B 1 194 ? 68.997 65.746 62.477 1.00 58.99 199 TRP B CA 1
ATOM 4833 C C . TRP B 1 194 ? 68.061 65.550 61.300 1.00 59.53 199 TRP B C 1
ATOM 4834 O O . TRP B 1 194 ? 68.456 65.706 60.182 1.00 58.34 199 TRP B O 1
ATOM 4845 N N . ASN B 1 195 ? 66.823 65.181 61.562 1.00 61.18 200 ASN B N 1
ATOM 4846 C CA . ASN B 1 195 ? 65.919 64.832 60.499 1.00 62.16 200 ASN B CA 1
ATOM 4847 C C . ASN B 1 195 ? 66.478 63.668 59.725 1.00 60.44 200 ASN B C 1
ATOM 4848 O O . ASN B 1 195 ? 66.572 63.685 58.521 1.00 61.98 200 ASN B O 1
ATOM 4853 N N . LEU B 1 196 ? 66.858 62.651 60.470 1.00 61.48 201 LEU B N 1
ATOM 4854 C CA . LEU B 1 196 ? 67.476 61.453 59.970 1.00 59.78 201 LEU B CA 1
ATOM 4855 C C . LEU B 1 196 ? 66.497 60.699 59.128 1.00 65.17 201 LEU B C 1
ATOM 4856 O O . LEU B 1 196 ? 65.318 60.906 59.237 1.00 66.23 201 LEU B O 1
ATOM 4861 N N . ARG B 1 197 ? 66.990 59.810 58.284 1.00 66.14 202 ARG B N 1
ATOM 4862 C CA . ARG B 1 197 ? 66.124 59.072 57.394 1.00 72.40 202 ARG B CA 1
ATOM 4863 C C . ARG B 1 197 ? 65.227 58.160 58.171 1.00 75.07 202 ARG B C 1
ATOM 4864 O O . ARG B 1 197 ? 65.666 57.465 59.060 1.00 72.59 202 ARG B O 1
ATOM 4872 N N . SER B 1 198 ? 63.960 58.144 57.810 1.00 79.02 203 SER B N 1
ATOM 4873 C CA . SER B 1 198 ? 62.997 57.368 58.548 1.00 85.13 203 SER B CA 1
ATOM 4874 C C . SER B 1 198 ? 62.234 56.426 57.671 1.00 89.60 203 SER B C 1
ATOM 4875 O O . SER B 1 198 ? 61.711 56.820 56.658 1.00 89.79 203 SER B O 1
ATOM 4878 N N . TYR B 1 199 ? 62.133 55.179 58.085 1.00 92.62 204 TYR B N 1
ATOM 4879 C CA . TYR B 1 199 ? 61.217 54.270 57.445 1.00 98.28 204 TYR B CA 1
ATOM 4880 C C . TYR B 1 199 ? 60.355 53.653 58.519 1.00 99.85 204 TYR B C 1
ATOM 4881 O O . TYR B 1 199 ? 60.816 53.405 59.619 1.00 97.48 204 TYR B O 1
ATOM 4890 N N . LYS B 1 200 ? 59.096 53.418 58.197 1.00 101.43 205 LYS B N 1
ATOM 4891 C CA . LYS B 1 200 ? 58.184 52.870 59.170 1.00 103.86 205 LYS B CA 1
ATOM 4892 C C . LYS B 1 200 ? 58.031 53.872 60.277 1.00 103.31 205 LYS B C 1
ATOM 4893 O O . LYS B 1 200 ? 57.772 53.511 61.403 1.00 104.51 205 LYS B O 1
ATOM 4899 N N . ASN B 1 201 ? 58.209 55.140 59.957 1.00 104.58 206 ASN B N 1
ATOM 4900 C CA . ASN B 1 201 ? 58.049 56.182 60.953 1.00 104.14 206 ASN B CA 1
ATOM 4901 C C . ASN B 1 201 ? 59.041 56.014 62.093 1.00 100.26 206 ASN B C 1
ATOM 4902 O O . ASN B 1 201 ? 58.780 56.380 63.229 1.00 102.26 206 ASN B O 1
ATOM 4907 N N . ALA B 1 202 ? 60.188 55.448 61.770 1.00 98.11 207 ALA B N 1
ATOM 4908 C CA . ALA B 1 202 ? 61.259 55.294 62.720 1.00 93.62 207 ALA B CA 1
ATOM 4909 C C . ALA B 1 202 ? 62.531 55.405 61.929 1.00 89.17 207 ALA B C 1
ATOM 4910 O O . ALA B 1 202 ? 62.531 55.189 60.732 1.00 90.90 207 ALA B O 1
ATOM 4912 N N . THR B 1 203 ? 63.617 55.734 62.594 1.00 84.70 208 THR B N 1
ATOM 4913 C CA . THR B 1 203 ? 64.858 55.957 61.908 1.00 80.40 208 THR B CA 1
ATOM 4914 C C . THR B 1 203 ? 65.371 54.688 61.316 1.00 75.87 208 THR B C 1
ATOM 4915 O O . THR B 1 203 ? 65.076 53.623 61.787 1.00 75.76 208 THR B O 1
ATOM 4919 N N . GLU B 1 204 ? 66.137 54.822 60.256 1.00 75.53 209 GLU B N 1
ATOM 4920 C CA . GLU B 1 204 ? 66.687 53.684 59.568 1.00 74.37 209 GLU B CA 1
ATOM 4921 C C . GLU B 1 204 ? 67.604 52.946 60.488 1.00 72.24 209 GLU B C 1
ATOM 4922 O O . GLU B 1 204 ? 67.782 51.763 60.364 1.00 72.80 209 GLU B O 1
ATOM 4928 N N . PHE B 1 205 ? 68.260 53.680 61.358 1.00 71.52 210 PHE B N 1
ATOM 4929 C CA . PHE B 1 205 ? 69.059 53.096 62.418 1.00 71.22 210 PHE B CA 1
ATOM 4930 C C . PHE B 1 205 ? 68.269 52.523 63.593 1.00 72.10 210 PHE B C 1
ATOM 4931 O O . PHE B 1 205 ? 67.234 53.040 63.961 1.00 73.42 210 PHE B O 1
ATOM 4939 N N . ASP B 1 206 ? 68.783 51.464 64.196 1.00 70.17 211 ASP B N 1
ATOM 4940 C CA . ASP B 1 206 ? 68.217 50.931 65.418 1.00 71.29 211 ASP B CA 1
ATOM 4941 C C . ASP B 1 206 ? 69.128 51.260 66.587 1.00 69.09 211 ASP B C 1
ATOM 4942 O O . ASP B 1 206 ? 70.240 50.795 66.652 1.00 68.99 211 ASP B O 1
ATOM 4947 N N . PHE B 1 207 ? 68.642 52.063 67.516 1.00 69.23 212 PHE B N 1
ATOM 4948 C CA . PHE B 1 207 ? 69.441 52.456 68.651 1.00 69.28 212 PHE B CA 1
ATOM 4949 C C . PHE B 1 207 ? 69.147 51.669 69.907 1.00 75.04 212 PHE B C 1
ATOM 4950 O O . PHE B 1 207 ? 69.868 51.765 70.878 1.00 76.01 212 PHE B O 1
ATOM 4958 N N . GLU B 1 208 ? 68.081 50.894 69.882 1.00 72.68 213 GLU B N 1
ATOM 4959 C CA . GLU B 1 208 ? 67.570 50.254 71.092 1.00 77.54 213 GLU B CA 1
ATOM 4960 C C . GLU B 1 208 ? 68.069 48.823 71.300 1.00 75.70 213 GLU B C 1
ATOM 4961 O O . GLU B 1 208 ? 68.188 48.374 72.439 1.00 78.04 213 GLU B O 1
ATOM 4967 N N . LYS B 1 209 ? 68.357 48.103 70.235 1.00 74.17 214 LYS B N 1
ATOM 4968 C CA . LYS B 1 209 ? 68.806 46.739 70.394 1.00 70.76 214 LYS B CA 1
ATOM 4969 C C . LYS B 1 209 ? 70.062 46.670 71.206 1.00 68.35 214 LYS B C 1
ATOM 4970 O O . LYS B 1 209 ? 70.177 45.838 72.063 1.00 70.84 214 LYS B O 1
ATOM 4976 N N . ASP B 1 210 ? 71.028 47.512 70.902 1.00 68.51 215 ASP B N 1
ATOM 4977 C CA . ASP B 1 210 ? 72.222 47.612 71.710 1.00 68.94 215 ASP B CA 1
ATOM 4978 C C . ASP B 1 210 ? 72.429 49.061 72.059 1.00 69.98 215 ASP B C 1
ATOM 4979 O O . ASP B 1 210 ? 72.525 49.894 71.209 1.00 69.01 215 ASP B O 1
ATOM 4984 N N . LYS B 1 211 ? 72.522 49.336 73.342 1.00 71.31 216 LYS B N 1
ATOM 4985 C CA . LYS B 1 211 ? 72.677 50.675 73.868 1.00 70.92 216 LYS B CA 1
ATOM 4986 C C . LYS B 1 211 ? 73.996 51.267 73.487 1.00 67.48 216 LYS B C 1
ATOM 4987 O O . LYS B 1 211 ? 74.160 52.457 73.447 1.00 64.16 216 LYS B O 1
ATOM 4993 N N . TYR B 1 212 ? 74.971 50.407 73.317 1.00 68.11 217 TYR B N 1
ATOM 4994 C CA . TYR B 1 212 ? 76.319 50.843 73.084 1.00 68.30 217 TYR B CA 1
ATOM 4995 C C . TYR B 1 212 ? 76.737 50.819 71.614 1.00 67.98 217 TYR B C 1
ATOM 4996 O O . TYR B 1 212 ? 77.889 51.047 71.287 1.00 68.16 217 TYR B O 1
ATOM 5005 N N . ASP B 1 213 ? 75.780 50.543 70.741 1.00 66.50 218 ASP B N 1
ATOM 5006 C CA . ASP B 1 213 ? 76.019 50.452 69.317 1.00 65.59 218 ASP B CA 1
ATOM 5007 C C . ASP B 1 213 ? 75.014 51.199 68.494 1.00 62.96 218 ASP B C 1
ATOM 5008 O O . ASP B 1 213 ? 73.931 51.486 68.940 1.00 63.26 218 ASP B O 1
ATOM 5013 N N . ILE B 1 214 ? 75.400 51.508 67.274 1.00 62.76 219 ILE B N 1
ATOM 5014 C CA . ILE B 1 214 ? 74.460 51.946 66.275 1.00 63.38 219 ILE B CA 1
ATOM 5015 C C . ILE B 1 214 ? 74.381 50.842 65.268 1.00 62.71 219 ILE B C 1
ATOM 5016 O O . ILE B 1 214 ? 75.372 50.364 64.793 1.00 61.71 219 ILE B O 1
ATOM 5021 N N . ARG B 1 215 ? 73.177 50.416 64.986 1.00 63.77 220 ARG B N 1
ATOM 5022 C CA . ARG B 1 215 ? 72.977 49.205 64.249 1.00 66.06 220 ARG B CA 1
ATOM 5023 C C . ARG B 1 215 ? 71.972 49.385 63.156 1.00 64.90 220 ARG B C 1
ATOM 5024 O O . ARG B 1 215 ? 71.154 50.270 63.194 1.00 66.02 220 ARG B O 1
ATOM 5032 N N . ILE B 1 216 ? 72.028 48.506 62.184 1.00 62.92 221 ILE B N 1
ATOM 5033 C CA . ILE B 1 216 ? 71.040 48.505 61.150 1.00 63.78 221 ILE B CA 1
ATOM 5034 C C . ILE B 1 216 ? 70.096 47.385 61.456 1.00 67.29 221 ILE B C 1
ATOM 5035 O O . ILE B 1 216 ? 70.512 46.270 61.685 1.00 67.09 221 ILE B O 1
ATOM 5040 N N . PRO B 1 217 ? 68.748 47.755 61.481 1.00 67.81 222 PRO B N 1
ATOM 5041 C CA . PRO B 1 217 ? 67.857 46.672 61.893 1.00 72.80 222 PRO B CA 1
ATOM 5042 C C . PRO B 1 217 ? 67.746 45.560 60.886 1.00 78.83 222 PRO B C 1
ATOM 5043 O O . PRO B 1 217 ? 67.982 45.775 59.730 1.00 77.65 222 PRO B O 1
ATOM 5047 N N . GLU B 1 218 ? 67.444 44.359 61.345 1.00 82.41 223 GLU B N 1
ATOM 5048 C CA . GLU B 1 218 ? 67.103 43.263 60.465 1.00 88.81 223 GLU B CA 1
ATOM 5049 C C . GLU B 1 218 ? 65.708 43.478 59.944 1.00 89.76 223 GLU B C 1
ATOM 5050 O O . GLU B 1 218 ? 64.896 44.094 60.593 1.00 88.30 223 GLU B O 1
ATOM 5056 N N . ASP B 1 219 ? 65.431 42.966 58.760 1.00 89.86 224 ASP B N 1
ATOM 5057 C CA . ASP B 1 219 ? 64.148 43.197 58.134 1.00 92.70 224 ASP B CA 1
ATOM 5058 C C . ASP B 1 219 ? 63.108 42.255 58.698 1.00 93.89 224 ASP B C 1
ATOM 5059 O O . ASP B 1 219 ? 61.922 42.553 58.660 1.00 95.45 224 ASP B O 1
ATOM 5064 N N . TYR B 1 229 ? 70.572 41.498 58.595 1.00 86.12 234 TYR B N 1
ATOM 5065 C CA . TYR B 1 229 ? 70.859 42.411 57.498 1.00 84.92 234 TYR B CA 1
ATOM 5066 C C . TYR B 1 229 ? 72.217 42.145 56.890 1.00 85.13 234 TYR B C 1
ATOM 5067 O O . TYR B 1 229 ? 73.227 42.242 57.556 1.00 84.27 234 TYR B O 1
ATOM 5076 N N . LYS B 1 230 ? 72.227 41.854 55.599 1.00 86.28 235 LYS B N 1
ATOM 5077 C CA . LYS B 1 230 ? 73.460 41.646 54.869 1.00 84.33 235 LYS B CA 1
ATOM 5078 C C . LYS B 1 230 ? 73.611 42.781 53.897 1.00 81.96 235 LYS B C 1
ATOM 5079 O O . LYS B 1 230 ? 72.647 43.381 53.491 1.00 83.44 235 LYS B O 1
ATOM 5085 N N . LYS B 1 231 ? 74.840 43.068 53.532 1.00 82.50 236 LYS B N 1
ATOM 5086 C CA . LYS B 1 231 ? 75.111 44.042 52.509 1.00 79.32 236 LYS B CA 1
ATOM 5087 C C . LYS B 1 231 ? 74.704 43.467 51.174 1.00 79.30 236 LYS B C 1
ATOM 5088 O O . LYS B 1 231 ? 74.470 42.281 51.053 1.00 80.86 236 LYS B O 1
ATOM 5094 N N . GLN B 1 232 ? 74.567 44.330 50.185 1.00 78.38 237 GLN B N 1
ATOM 5095 C CA . GLN B 1 232 ? 74.109 43.929 48.876 1.00 80.39 237 GLN B CA 1
ATOM 5096 C C . GLN B 1 232 ? 75.035 42.924 48.234 1.00 81.50 237 GLN B C 1
ATOM 5097 O O . GLN B 1 232 ? 74.602 41.944 47.667 1.00 80.11 237 GLN B O 1
ATOM 5103 N N . GLU B 1 233 ? 76.323 43.165 48.346 1.00 81.63 238 GLU B N 1
ATOM 5104 C CA . GLU B 1 233 ? 77.300 42.322 47.698 1.00 87.85 238 GLU B CA 1
ATOM 5105 C C . GLU B 1 233 ? 77.276 40.905 48.223 1.00 89.43 238 GLU B C 1
ATOM 5106 O O . GLU B 1 233 ? 77.514 39.963 47.497 1.00 92.25 238 GLU B O 1
ATOM 5112 N N . ARG B 1 234 ? 77.045 40.757 49.510 1.00 90.71 239 ARG B N 1
ATOM 5113 C CA . ARG B 1 234 ? 77.038 39.442 50.115 1.00 91.62 239 ARG B CA 1
ATOM 5114 C C . ARG B 1 234 ? 76.128 38.486 49.368 1.00 93.80 239 ARG B C 1
ATOM 5115 O O . ARG B 1 234 ? 75.058 38.136 49.843 1.00 95.19 239 ARG B O 1
ATOM 5123 N N . GLN B 1 237 ? 75.949 33.399 51.959 1.00 107.17 242 GLN B N 1
ATOM 5124 C CA . GLN B 1 237 ? 75.425 34.725 52.201 1.00 107.35 242 GLN B CA 1
ATOM 5125 C C . GLN B 1 237 ? 74.996 34.872 53.645 1.00 107.43 242 GLN B C 1
ATOM 5126 O O . GLN B 1 237 ? 73.811 34.951 53.947 1.00 110.83 242 GLN B O 1
ATOM 5132 N N . ILE B 1 238 ? 75.956 34.901 54.552 1.00 107.69 243 ILE B N 1
ATOM 5133 C CA . ILE B 1 238 ? 75.625 35.151 55.943 1.00 105.16 243 ILE B CA 1
ATOM 5134 C C . ILE B 1 238 ? 76.438 36.347 56.410 1.00 100.64 243 ILE B C 1
ATOM 5135 O O . ILE B 1 238 ? 77.614 36.447 56.104 1.00 100.34 243 ILE B O 1
ATOM 5140 N N . ALA B 1 239 ? 75.792 37.272 57.105 1.00 95.17 244 ALA B N 1
ATOM 5141 C CA . ALA B 1 239 ? 76.330 38.610 57.282 1.00 90.61 244 ALA B CA 1
ATOM 5142 C C . ALA B 1 239 ? 77.304 38.775 58.408 1.00 85.92 244 ALA B C 1
ATOM 5143 O O . ALA B 1 239 ? 76.991 38.462 59.540 1.00 87.11 244 ALA B O 1
ATOM 5145 N N . PRO B 1 240 ? 78.531 39.344 58.044 1.00 82.37 245 PRO B N 1
ATOM 5146 C CA . PRO B 1 240 ? 79.420 39.570 59.176 1.00 80.09 245 PRO B CA 1
ATOM 5147 C C . PRO B 1 240 ? 78.997 40.804 59.908 1.00 80.25 245 PRO B C 1
ATOM 5148 O O . PRO B 1 240 ? 78.189 41.552 59.428 1.00 80.53 245 PRO B O 1
ATOM 5152 N N . GLU B 1 241 ? 79.563 40.997 61.078 1.00 77.24 246 GLU B N 1
ATOM 5153 C CA . GLU B 1 241 ? 79.130 41.989 62.027 1.00 75.80 246 GLU B CA 1
ATOM 5154 C C . GLU B 1 241 ? 79.247 43.390 61.498 1.00 68.25 246 GLU B C 1
ATOM 5155 O O . GLU B 1 241 ? 78.413 44.220 61.766 1.00 63.96 246 GLU B O 1
ATOM 5161 N N . SER B 1 242 ? 80.290 43.638 60.732 1.00 67.69 247 SER B N 1
ATOM 5162 C CA . SER B 1 242 ? 80.595 44.962 60.254 1.00 67.13 247 SER B CA 1
ATOM 5163 C C . SER B 1 242 ? 79.466 45.502 59.433 1.00 66.27 247 SER B C 1
ATOM 5164 O O . SER B 1 242 ? 79.271 46.687 59.376 1.00 66.86 247 SER B O 1
ATOM 5167 N N . ASP B 1 243 ? 78.755 44.635 58.748 1.00 68.22 248 ASP B N 1
ATOM 5168 C CA . ASP B 1 243 ? 77.640 45.072 57.956 1.00 67.32 248 ASP B CA 1
ATOM 5169 C C . ASP B 1 243 ? 76.541 45.706 58.770 1.00 67.33 248 ASP B C 1
ATOM 5170 O O . ASP B 1 243 ? 75.951 46.658 58.319 1.00 68.41 248 ASP B O 1
ATOM 5175 N N . TYR B 1 244 ? 76.220 45.168 59.938 1.00 66.15 249 TYR B N 1
ATOM 5176 C CA . TYR B 1 244 ? 75.135 45.730 60.721 1.00 64.92 249 TYR B CA 1
ATOM 5177 C C . TYR B 1 244 ? 75.518 46.468 61.988 1.00 62.60 249 TYR B C 1
ATOM 5178 O O . TYR B 1 244 ? 74.688 47.108 62.584 1.00 61.96 249 TYR B O 1
ATOM 5187 N N . SER B 1 245 ? 76.778 46.411 62.384 1.00 62.44 250 SER B N 1
ATOM 5188 C CA . SER B 1 245 ? 77.195 47.089 63.597 1.00 60.42 250 SER B CA 1
ATOM 5189 C C . SER B 1 245 ? 78.284 48.120 63.388 1.00 59.05 250 SER B C 1
ATOM 5190 O O . SER B 1 245 ? 79.347 47.824 62.908 1.00 57.82 250 SER B O 1
ATOM 5193 N N . LEU B 1 246 ? 78.014 49.334 63.810 1.00 57.10 251 LEU B N 1
ATOM 5194 C CA . LEU B 1 246 ? 78.953 50.393 63.655 1.00 56.38 251 LEU B CA 1
ATOM 5195 C C . LEU B 1 246 ? 80.209 50.102 64.414 1.00 56.97 251 LEU B C 1
ATOM 5196 O O . LEU B 1 246 ? 81.279 50.426 63.974 1.00 56.58 251 LEU B O 1
ATOM 5201 N N . ARG B 1 247 ? 80.061 49.549 65.601 1.00 59.60 252 ARG B N 1
ATOM 5202 C CA . ARG B 1 247 ? 81.204 49.262 66.434 1.00 60.42 252 ARG B CA 1
ATOM 5203 C C . ARG B 1 247 ? 82.056 48.232 65.758 1.00 60.01 252 ARG B C 1
ATOM 5204 O O . ARG B 1 247 ? 83.253 48.353 65.704 1.00 60.07 252 ARG B O 1
ATOM 5212 N N . ALA B 1 248 ? 81.418 47.223 65.209 1.00 57.45 253 ALA B N 1
ATOM 5213 C CA . ALA B 1 248 ? 82.146 46.148 64.603 1.00 58.98 253 ALA B CA 1
ATOM 5214 C C . ALA B 1 248 ? 82.920 46.676 63.433 1.00 61.29 253 ALA B C 1
ATOM 5215 O O . ALA B 1 248 ? 84.063 46.329 63.232 1.00 62.55 253 ALA B O 1
ATOM 5217 N N . TYR B 1 249 ? 82.268 47.533 62.664 1.00 59.43 254 TYR B N 1
ATOM 5218 C CA . TYR B 1 249 ? 82.851 48.156 61.497 1.00 60.39 254 TYR B CA 1
ATOM 5219 C C . TYR B 1 249 ? 83.997 49.056 61.834 1.00 63.50 254 TYR B C 1
ATOM 5220 O O . TYR B 1 249 ? 85.012 49.018 61.201 1.00 64.67 254 TYR B O 1
ATOM 5229 N N . CYS B 1 250 ? 83.842 49.847 62.870 1.00 63.41 255 CYS B N 1
ATOM 5230 C CA . CYS B 1 250 ? 84.862 50.793 63.260 1.00 63.44 255 CYS B CA 1
ATOM 5231 C C . CYS B 1 250 ? 86.124 50.118 63.706 1.00 64.12 255 CYS B C 1
ATOM 5232 O O . CYS B 1 250 ? 87.175 50.698 63.686 1.00 63.50 255 CYS B O 1
ATOM 5235 N N . SER B 1 251 ? 86.019 48.896 64.163 1.00 63.76 256 SER B N 1
ATOM 5236 C CA . SER B 1 251 ? 87.175 48.149 64.573 1.00 69.40 256 SER B CA 1
ATOM 5237 C C . SER B 1 251 ? 88.129 47.949 63.427 1.00 69.17 256 SER B C 1
ATOM 5238 O O . SER B 1 251 ? 89.324 48.044 63.591 1.00 72.26 256 SER B O 1
ATOM 5241 N N . ILE B 1 252 ? 87.591 47.641 62.250 1.00 68.60 257 ILE B N 1
ATOM 5242 C CA . ILE B 1 252 ? 88.432 47.303 61.133 1.00 63.43 257 ILE B CA 1
ATOM 5243 C C . ILE B 1 252 ? 88.691 48.455 60.198 1.00 63.06 257 ILE B C 1
ATOM 5244 O O . ILE B 1 252 ? 89.378 48.308 59.217 1.00 65.28 257 ILE B O 1
ATOM 5249 N N . LEU B 1 253 ? 88.160 49.610 60.529 1.00 62.39 258 LEU B N 1
ATOM 5250 C CA . LEU B 1 253 ? 88.183 50.736 59.646 1.00 58.83 258 LEU B CA 1
ATOM 5251 C C . LEU B 1 253 ? 89.565 51.182 59.313 1.00 61.34 258 LEU B C 1
ATOM 5252 O O . LEU B 1 253 ? 89.814 51.523 58.198 1.00 63.63 258 LEU B O 1
ATOM 5257 N N . TYR B 1 254 ? 90.470 51.193 60.268 1.00 62.16 259 TYR B N 1
ATOM 5258 C CA . TYR B 1 254 ? 91.820 51.652 60.002 1.00 61.14 259 TYR B CA 1
ATOM 5259 C C . TYR B 1 254 ? 92.833 50.559 60.220 1.00 64.97 259 TYR B C 1
ATOM 5260 O O . TYR B 1 254 ? 92.784 49.864 61.197 1.00 67.81 259 TYR B O 1
ATOM 5269 N N . LEU B 1 255 ? 93.723 50.374 59.267 1.00 63.78 260 LEU B N 1
ATOM 5270 C CA . LEU B 1 255 ? 94.685 49.295 59.332 1.00 65.81 260 LEU B CA 1
ATOM 5271 C C . LEU B 1 255 ? 95.652 49.413 60.486 1.00 69.16 260 LEU B C 1
ATOM 5272 O O . LEU B 1 255 ? 95.933 48.463 61.169 1.00 69.87 260 LEU B O 1
ATOM 5277 N N . LYS B 1 256 ? 96.142 50.617 60.710 1.00 70.02 261 LYS B N 1
ATOM 5278 C CA . LYS B 1 256 ? 97.043 50.921 61.789 1.00 72.02 261 LYS B CA 1
ATOM 5279 C C . LYS B 1 256 ? 96.513 52.130 62.491 1.00 70.32 261 LYS B C 1
ATOM 5280 O O . LYS B 1 256 ? 96.921 53.232 62.213 1.00 71.20 261 LYS B O 1
ATOM 5286 N N . PRO B 1 257 ? 95.553 51.873 63.472 1.00 67.79 262 PRO B N 1
ATOM 5287 C CA . PRO B 1 257 ? 94.844 53.070 63.929 1.00 66.70 262 PRO B CA 1
ATOM 5288 C C . PRO B 1 257 ? 95.667 54.172 64.527 1.00 68.31 262 PRO B C 1
ATOM 5289 O O . PRO B 1 257 ? 96.646 53.912 65.162 1.00 70.57 262 PRO B O 1
ATOM 5293 N N . ARG B 1 258 ? 95.278 55.409 64.259 1.00 68.90 263 ARG B N 1
ATOM 5294 C CA . ARG B 1 258 ? 95.859 56.569 64.901 1.00 70.37 263 ARG B CA 1
ATOM 5295 C C . ARG B 1 258 ? 94.882 57.361 65.725 1.00 70.74 263 ARG B C 1
ATOM 5296 O O . ARG B 1 258 ? 95.229 58.396 66.226 1.00 72.57 263 ARG B O 1
ATOM 5304 N N . MET B 1 259 ? 93.648 56.915 65.819 1.00 70.33 264 MET B N 1
ATOM 5305 C CA . MET B 1 259 ? 92.635 57.681 66.504 1.00 69.52 264 MET B CA 1
ATOM 5306 C C . MET B 1 259 ? 91.748 56.740 67.264 1.00 69.57 264 MET B C 1
ATOM 5307 O O . MET B 1 259 ? 91.639 55.590 66.917 1.00 69.26 264 MET B O 1
ATOM 5312 N N . GLN B 1 260 ? 91.103 57.235 68.303 1.00 69.62 265 GLN B N 1
ATOM 5313 C CA . GLN B 1 260 ? 90.242 56.399 69.096 1.00 69.91 265 GLN B CA 1
ATOM 5314 C C . GLN B 1 260 ? 88.817 56.777 68.854 1.00 67.59 265 GLN B C 1
ATOM 5315 O O . GLN B 1 260 ? 88.452 57.918 68.953 1.00 69.94 265 GLN B O 1
ATOM 5321 N N . ILE B 1 261 ? 88.004 55.796 68.541 1.00 66.34 266 ILE B N 1
ATOM 5322 C CA . ILE B 1 261 ? 86.641 56.053 68.210 1.00 63.54 266 ILE B CA 1
ATOM 5323 C C . ILE B 1 261 ? 85.812 55.588 69.363 1.00 66.10 266 ILE B C 1
ATOM 5324 O O . ILE B 1 261 ? 85.989 54.500 69.853 1.00 66.91 266 ILE B O 1
ATOM 5329 N N . ILE B 1 262 ? 84.901 56.427 69.801 1.00 66.28 267 ILE B N 1
ATOM 5330 C CA . ILE B 1 262 ? 84.028 56.059 70.868 1.00 65.57 267 ILE B CA 1
ATOM 5331 C C . ILE B 1 262 ? 82.609 56.116 70.398 1.00 63.93 267 ILE B C 1
ATOM 5332 O O . ILE B 1 262 ? 82.166 57.142 69.950 1.00 63.63 267 ILE B O 1
ATOM 5337 N N . ILE B 1 263 ? 81.886 55.019 70.532 1.00 65.00 268 ILE B N 1
ATOM 5338 C CA . ILE B 1 263 ? 80.508 54.971 70.094 1.00 64.27 268 ILE B CA 1
ATOM 5339 C C . ILE B 1 263 ? 79.562 54.798 71.262 1.00 67.16 268 ILE B C 1
ATOM 5340 O O . ILE B 1 263 ? 79.639 53.843 72.000 1.00 67.13 268 ILE B O 1
ATOM 5345 N N . ARG B 1 264 ? 78.651 55.736 71.399 1.00 65.71 269 ARG B N 1
ATOM 5346 C CA . ARG B 1 264 ? 77.634 55.659 72.405 1.00 67.98 269 ARG B CA 1
ATOM 5347 C C . ARG B 1 264 ? 78.297 55.674 73.759 1.00 68.91 269 ARG B C 1
ATOM 5348 O O . ARG B 1 264 ? 77.753 55.209 74.726 1.00 69.02 269 ARG B O 1
ATOM 5356 N N . GLY B 1 265 ? 79.483 56.236 73.815 1.00 68.87 270 GLY B N 1
ATOM 5357 C CA . GLY B 1 265 ? 80.206 56.367 75.050 1.00 68.82 270 GLY B CA 1
ATOM 5358 C C . GLY B 1 265 ? 81.127 55.234 75.414 1.00 69.78 270 GLY B C 1
ATOM 5359 O O . GLY B 1 265 ? 81.958 55.396 76.271 1.00 72.81 270 GLY B O 1
ATOM 5360 N N . GLN B 1 266 ? 81.047 54.121 74.712 1.00 70.09 271 GLN B N 1
ATOM 5361 C CA . GLN B 1 266 ? 81.963 53.026 74.961 1.00 71.45 271 GLN B CA 1
ATOM 5362 C C . GLN B 1 266 ? 82.972 52.985 73.839 1.00 73.47 271 GLN B C 1
ATOM 5363 O O . GLN B 1 266 ? 82.614 52.890 72.695 1.00 69.49 271 GLN B O 1
ATOM 5369 N N . LYS B 1 267 ? 84.241 53.016 74.184 1.00 74.40 272 LYS B N 1
ATOM 5370 C CA . LYS B 1 267 ? 85.295 53.147 73.221 1.00 75.25 272 LYS B CA 1
ATOM 5371 C C . LYS B 1 267 ? 85.367 51.907 72.402 1.00 73.84 272 LYS B C 1
ATOM 5372 O O . LYS B 1 267 ? 84.863 50.888 72.791 1.00 74.69 272 LYS B O 1
ATOM 5378 N N . VAL B 1 268 ? 86.012 51.998 71.259 1.00 76.25 273 VAL B N 1
ATOM 5379 C CA . VAL B 1 268 ? 86.018 50.908 70.331 1.00 73.14 273 VAL B CA 1
ATOM 5380 C C . VAL B 1 268 ? 87.382 50.325 70.308 1.00 76.20 273 VAL B C 1
ATOM 5381 O O . VAL B 1 268 ? 88.343 51.021 70.081 1.00 77.09 273 VAL B O 1
ATOM 5385 N N . LYS B 1 269 ? 87.462 49.028 70.515 1.00 77.62 274 LYS B N 1
ATOM 5386 C CA . LYS B 1 269 ? 88.752 48.398 70.589 1.00 80.69 274 LYS B CA 1
ATOM 5387 C C . LYS B 1 269 ? 89.098 47.796 69.259 1.00 78.51 274 LYS B C 1
ATOM 5388 O O . LYS B 1 269 ? 88.346 47.050 68.685 1.00 75.53 274 LYS B O 1
ATOM 5394 N N . THR B 1 270 ? 90.255 48.167 68.769 1.00 79.75 275 THR B N 1
ATOM 5395 C CA . THR B 1 270 ? 90.635 47.816 67.448 1.00 81.43 275 THR B CA 1
ATOM 5396 C C . THR B 1 270 ? 91.121 46.410 67.390 1.00 87.75 275 THR B C 1
ATOM 5397 O O . THR B 1 270 ? 91.951 46.001 68.169 1.00 90.25 275 THR B O 1
ATOM 5401 N N . GLN B 1 271 ? 90.601 45.689 66.417 1.00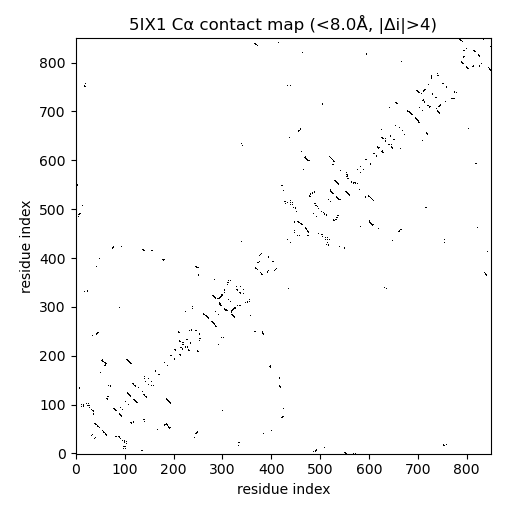 91.82 276 GLN B N 1
ATOM 5402 C CA . GLN B 1 271 ? 90.950 44.316 66.144 1.00 96.93 276 GLN B CA 1
ATOM 5403 C C . GLN B 1 271 ? 92.401 44.192 65.732 1.00 98.96 276 GLN B C 1
ATOM 5404 O O . GLN B 1 271 ? 92.899 45.026 65.004 1.00 98.89 276 GLN B O 1
ATOM 5410 N N . LEU B 1 272 ? 93.081 43.146 66.174 1.00 102.84 277 LEU B N 1
ATOM 5411 C CA . LEU B 1 272 ? 94.457 42.946 65.744 1.00 104.09 277 LEU B CA 1
ATOM 5412 C C . LEU B 1 272 ? 94.697 41.617 65.047 1.00 103.27 277 LEU B C 1
ATOM 5413 O O . LEU B 1 272 ? 94.198 40.584 65.457 1.00 105.20 277 LEU B O 1
ATOM 5418 N N . VAL B 1 273 ? 95.458 41.660 63.969 1.00 100.42 278 VAL B N 1
ATOM 5419 C CA . VAL B 1 273 ? 95.595 40.511 63.118 1.00 99.41 278 VAL B CA 1
ATOM 5420 C C . VAL B 1 273 ? 96.197 39.384 63.893 1.00 102.54 278 VAL B C 1
ATOM 5421 O O . VAL B 1 273 ? 95.711 38.263 63.877 1.00 101.78 278 VAL B O 1
ATOM 5425 N N . SER B 1 274 ? 97.226 39.718 64.639 1.00 101.31 279 SER B N 1
ATOM 5426 C CA . SER B 1 274 ? 98.029 38.719 65.284 1.00 106.13 279 SER B CA 1
ATOM 5427 C C . SER B 1 274 ? 97.141 37.960 66.222 1.00 108.28 279 SER B C 1
ATOM 5428 O O . SER B 1 274 ? 97.293 36.770 66.389 1.00 111.56 279 SER B O 1
ATOM 5431 N N . LYS B 1 275 ? 96.222 38.664 66.853 1.00 108.96 280 LYS B N 1
ATOM 5432 C CA . LYS B 1 275 ? 95.269 38.025 67.731 1.00 108.97 280 LYS B CA 1
ATOM 5433 C C . LYS B 1 275 ? 94.020 37.572 67.008 1.00 103.54 280 LYS B C 1
ATOM 5434 O O . LYS B 1 275 ? 93.096 37.104 67.646 1.00 103.93 280 LYS B O 1
ATOM 5440 N N . SER B 1 276 ? 93.970 37.749 65.701 1.00 105.06 281 SER B N 1
ATOM 5441 C CA . SER B 1 276 ? 92.749 37.438 64.994 1.00 102.35 281 SER B CA 1
ATOM 5442 C C . SER B 1 276 ? 92.868 36.364 63.939 1.00 100.27 281 SER B C 1
ATOM 5443 O O . SER B 1 276 ? 91.875 35.822 63.498 1.00 100.49 281 SER B O 1
ATOM 5446 N N . LEU B 1 277 ? 94.090 36.044 63.550 1.00 97.96 282 LEU B N 1
ATOM 5447 C CA . LEU B 1 277 ? 94.325 35.150 62.426 1.00 93.63 282 LEU B CA 1
ATOM 5448 C C . LEU B 1 277 ? 95.366 34.095 62.735 1.00 95.76 282 LEU B C 1
ATOM 5449 O O . LEU B 1 277 ? 96.248 34.308 63.545 1.00 95.60 282 LEU B O 1
ATOM 5454 N N . ALA B 1 278 ? 95.296 32.972 62.044 1.00 90.02 283 ALA B N 1
ATOM 5455 C CA . ALA B 1 278 ? 96.209 31.885 62.312 1.00 93.02 283 ALA B CA 1
ATOM 5456 C C . ALA B 1 278 ? 96.946 31.441 61.085 1.00 92.31 283 ALA B C 1
ATOM 5457 O O . ALA B 1 278 ? 96.440 31.541 59.996 1.00 90.33 283 ALA B O 1
ATOM 5459 N N . TYR B 1 279 ? 98.132 30.898 61.273 1.00 92.28 284 TYR B N 1
ATOM 5460 C CA . TYR B 1 279 ? 98.917 30.444 60.152 1.00 91.45 284 TYR B CA 1
ATOM 5461 C C . TYR B 1 279 ? 99.206 31.587 59.216 1.00 88.14 284 TYR B C 1
ATOM 5462 O O . TYR B 1 279 ? 99.142 31.452 58.010 1.00 85.23 284 TYR B O 1
ATOM 5471 N N . ILE B 1 280 ? 99.524 32.722 59.802 1.00 88.42 285 ILE B N 1
ATOM 5472 C CA . ILE B 1 280 ? 99.790 33.913 59.052 1.00 84.57 285 ILE B CA 1
ATOM 5473 C C . ILE B 1 280 ? 100.978 33.678 58.151 1.00 84.48 285 ILE B C 1
ATOM 5474 O O . ILE B 1 280 ? 101.975 33.124 58.560 1.00 86.79 285 ILE B O 1
ATOM 5479 N N . GLU B 1 281 ? 100.849 34.127 56.914 1.00 80.57 286 GLU B N 1
ATOM 5480 C CA . GLU B 1 281 ? 101.895 34.026 55.922 1.00 82.15 286 GLU B CA 1
ATOM 5481 C C . GLU B 1 281 ? 101.927 35.323 55.153 1.00 81.33 286 GLU B C 1
ATOM 5482 O O . GLU B 1 281 ? 100.947 36.029 55.113 1.00 79.94 286 GLU B O 1
ATOM 5488 N N . ARG B 1 282 ? 103.052 35.644 54.544 1.00 81.83 287 ARG B N 1
ATOM 5489 C CA . ARG B 1 282 ? 103.152 36.886 53.803 1.00 81.58 287 ARG B CA 1
ATOM 5490 C C . ARG B 1 282 ? 103.507 36.690 52.353 1.00 79.15 287 ARG B C 1
ATOM 5491 O O . ARG B 1 282 ? 104.314 35.860 52.023 1.00 81.25 287 ARG B O 1
ATOM 5499 N N . ASP B 1 283 ? 102.894 37.489 51.496 1.00 76.38 288 ASP B N 1
ATOM 5500 C CA . ASP B 1 283 ? 103.110 37.417 50.069 1.00 76.07 288 ASP B CA 1
ATOM 5501 C C . ASP B 1 283 ? 103.387 38.781 49.508 1.00 74.50 288 ASP B C 1
ATOM 5502 O O . ASP B 1 283 ? 103.135 39.776 50.143 1.00 74.09 288 ASP B O 1
ATOM 5507 N N . VAL B 1 284 ? 103.946 38.818 48.315 1.00 76.38 289 VAL B N 1
ATOM 5508 C CA . VAL B 1 284 ? 104.286 40.076 47.690 1.00 76.04 289 VAL B CA 1
ATOM 5509 C C . VAL B 1 284 ? 103.616 40.265 46.348 1.00 75.71 289 VAL B C 1
ATOM 5510 O O . VAL B 1 284 ? 103.487 39.335 45.584 1.00 77.97 289 VAL B O 1
ATOM 5514 N N . TYR B 1 285 ? 103.180 41.484 46.076 1.00 76.30 290 TYR B N 1
ATOM 5515 C CA . TYR B 1 285 ? 102.611 41.814 44.792 1.00 74.17 290 TYR B CA 1
ATOM 5516 C C . TYR B 1 285 ? 103.572 42.710 44.062 1.00 75.06 290 TYR B C 1
ATOM 5517 O O . TYR B 1 285 ? 103.904 43.768 44.535 1.00 73.82 290 TYR B O 1
ATOM 5526 N N . ARG B 1 286 ? 103.996 42.279 42.887 1.00 72.50 291 ARG B N 1
ATOM 5527 C CA . ARG B 1 286 ? 104.995 42.992 42.119 1.00 78.97 291 ARG B CA 1
ATOM 5528 C C . ARG B 1 286 ? 104.543 43.173 40.688 1.00 82.92 291 ARG B C 1
ATOM 5529 O O . ARG B 1 286 ? 105.015 42.495 39.792 1.00 86.42 291 ARG B O 1
ATOM 5537 N N . PRO B 1 287 ? 103.546 44.138 40.501 1.00 81.50 292 PRO B N 1
ATOM 5538 C CA . PRO B 1 287 ? 103.073 44.239 39.118 1.00 82.55 292 PRO B CA 1
ATOM 5539 C C . PRO B 1 287 ? 103.933 45.139 38.265 1.00 86.70 292 PRO B C 1
ATOM 5540 O O . PRO B 1 287 ? 104.669 45.957 38.775 1.00 86.83 292 PRO B O 1
ATOM 5544 N N . LYS B 1 288 ? 103.817 44.990 36.959 1.00 87.50 293 LYS B N 1
ATOM 5545 C CA . LYS B 1 288 ? 104.620 45.752 36.017 1.00 92.59 293 LYS B CA 1
ATOM 5546 C C . LYS B 1 288 ? 104.353 47.242 36.071 1.00 91.84 293 LYS B C 1
ATOM 5547 O O . LYS B 1 288 ? 105.209 48.037 35.728 1.00 96.08 293 LYS B O 1
ATOM 5553 N N . PHE B 1 289 ? 103.158 47.624 36.482 1.00 88.26 294 PHE B N 1
ATOM 5554 C CA . PHE B 1 289 ? 102.783 49.019 36.457 1.00 85.33 294 PHE B CA 1
ATOM 5555 C C . PHE B 1 289 ? 103.233 49.798 37.660 1.00 85.96 294 PHE B C 1
ATOM 5556 O O . PHE B 1 289 ? 102.903 50.952 37.797 1.00 87.31 294 PHE B O 1
ATOM 5564 N N . LEU B 1 290 ? 103.969 49.160 38.547 1.00 87.73 295 LEU B N 1
ATOM 5565 C CA . LEU B 1 290 ? 104.400 49.830 39.752 1.00 86.25 295 LEU B CA 1
ATOM 5566 C C . LEU B 1 290 ? 105.880 49.730 39.955 1.00 91.59 295 LEU B C 1
ATOM 5567 O O . LEU B 1 290 ? 106.517 48.820 39.466 1.00 94.13 295 LEU B O 1
ATOM 5572 N N . THR B 1 291 ? 106.424 50.690 40.681 1.00 90.90 296 THR B N 1
ATOM 5573 C CA . THR B 1 291 ? 107.835 50.700 40.993 1.00 95.84 296 THR B CA 1
ATOM 5574 C C . THR B 1 291 ? 108.109 50.238 42.395 1.00 93.98 296 THR B C 1
ATOM 5575 O O . THR B 1 291 ? 109.219 50.354 42.869 1.00 97.06 296 THR B O 1
ATOM 5579 N N . ARG B 1 292 ? 107.087 49.759 43.078 1.00 92.71 297 ARG B N 1
ATOM 5580 C CA . ARG B 1 292 ? 107.225 49.390 44.468 1.00 93.36 297 ARG B CA 1
ATOM 5581 C C . ARG B 1 292 ? 106.552 48.067 44.690 1.00 88.84 297 ARG B C 1
ATOM 5582 O O . ARG B 1 292 ? 105.711 47.676 43.919 1.00 88.17 297 ARG B O 1
ATOM 5590 N N . THR B 1 293 ? 106.960 47.353 45.722 1.00 89.34 298 THR B N 1
ATOM 5591 C CA . THR B 1 293 ? 106.290 46.129 46.110 1.00 85.67 298 THR B CA 1
ATOM 5592 C C . THR B 1 293 ? 105.044 46.440 46.902 1.00 82.31 298 THR B C 1
ATOM 5593 O O . THR B 1 293 ? 104.947 47.489 47.497 1.00 82.86 298 THR B O 1
ATOM 5597 N N . VAL B 1 294 ? 104.088 45.529 46.909 1.00 79.94 299 VAL B N 1
ATOM 5598 C CA . VAL B 1 294 ? 102.966 45.638 47.809 1.00 75.98 299 VAL B CA 1
ATOM 5599 C C . VAL B 1 294 ? 102.925 44.409 48.673 1.00 74.21 299 VAL B C 1
ATOM 5600 O O . VAL B 1 294 ? 102.844 43.316 48.169 1.00 73.15 299 VAL B O 1
ATOM 5604 N N . ARG B 1 295 ? 103.004 44.590 49.979 1.00 75.64 300 ARG B N 1
ATOM 5605 C CA . ARG B 1 295 ? 102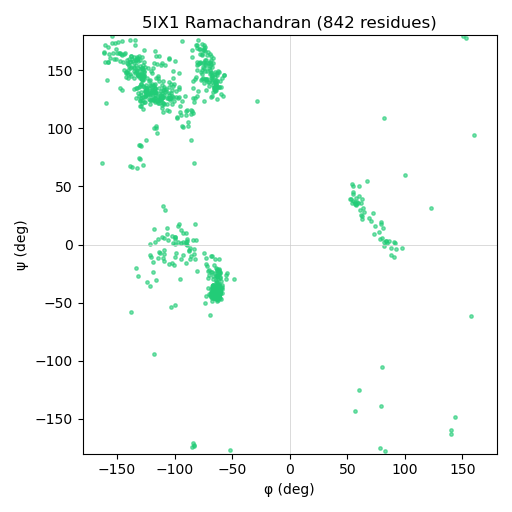.914 43.480 50.907 1.00 76.58 300 ARG B CA 1
ATOM 5606 C C . ARG B 1 295 ? 101.507 42.960 51.025 1.00 69.03 300 ARG B C 1
ATOM 5607 O O . ARG B 1 295 ? 100.566 43.693 50.882 1.00 67.10 300 ARG B O 1
ATOM 5615 N N . ILE B 1 296 ? 101.376 41.678 51.290 1.00 70.58 301 ILE B N 1
ATOM 5616 C CA . ILE B 1 296 ? 100.091 41.088 51.549 1.00 68.58 301 ILE B CA 1
ATOM 5617 C C . ILE B 1 296 ? 100.202 40.181 52.744 1.00 70.54 301 ILE B C 1
ATOM 5618 O O . ILE B 1 296 ? 101.236 39.615 52.982 1.00 72.04 301 ILE B O 1
ATOM 5623 N N . THR B 1 297 ? 99.127 40.052 53.498 1.00 68.22 302 THR B N 1
ATOM 5624 C CA . THR B 1 297 ? 99.086 39.142 54.621 1.00 70.67 302 THR B CA 1
ATOM 5625 C C . THR B 1 297 ? 97.939 38.176 54.438 1.00 71.75 302 THR B C 1
ATOM 5626 O O . THR B 1 297 ? 96.834 38.573 54.170 1.00 71.91 302 THR B O 1
ATOM 5630 N N . PHE B 1 298 ? 98.211 36.899 54.585 1.00 70.95 303 PHE B N 1
ATOM 5631 C CA . PHE B 1 298 ? 97.196 35.890 54.408 1.00 72.96 303 PHE B CA 1
ATOM 5632 C C . PHE B 1 298 ? 97.041 35.157 55.720 1.00 79.07 303 PHE B C 1
ATOM 5633 O O . PHE B 1 298 ? 98.013 34.821 56.363 1.00 81.39 303 PHE B O 1
ATOM 5641 N N . GLY B 1 299 ? 95.809 34.911 56.112 1.00 80.54 304 GLY B N 1
ATOM 5642 C CA . GLY B 1 299 ? 95.544 34.309 57.388 1.00 82.72 304 GLY B CA 1
ATOM 5643 C C . GLY B 1 299 ? 94.344 33.416 57.350 1.00 86.01 304 GLY B C 1
ATOM 5644 O O . GLY B 1 299 ? 93.544 33.497 56.452 1.00 83.28 304 GLY B O 1
ATOM 5645 N N . PHE B 1 300 ? 94.203 32.568 58.352 1.00 87.87 305 PHE B N 1
ATOM 5646 C CA . PHE B 1 300 ? 93.021 31.749 58.469 1.00 92.90 305 PHE B CA 1
ATOM 5647 C C . PHE B 1 300 ? 92.202 32.356 59.555 1.00 95.19 305 PHE B C 1
ATOM 5648 O O . PHE B 1 300 ? 92.732 32.790 60.562 1.00 95.44 305 PHE B O 1
ATOM 5656 N N . ASN B 1 301 ? 90.894 32.389 59.352 1.00 98.48 306 ASN B N 1
ATOM 5657 C CA . ASN B 1 301 ? 90.061 33.088 60.290 1.00 102.30 306 ASN B CA 1
ATOM 5658 C C . ASN B 1 301 ? 89.669 32.159 61.387 1.00 111.98 306 ASN B C 1
ATOM 5659 O O . ASN B 1 301 ? 88.814 31.310 61.202 1.00 114.49 306 ASN B O 1
ATOM 5664 N N . CYS B 1 302 ? 90.284 32.354 62.550 1.00 113.32 307 CYS B N 1
ATOM 5665 C CA . CYS B 1 302 ? 89.890 31.601 63.711 1.00 123.79 307 CYS B CA 1
ATOM 5666 C C . CYS B 1 302 ? 89.115 32.586 64.540 1.00 125.60 307 CYS B C 1
ATOM 5667 O O . CYS B 1 302 ? 89.641 33.568 65.033 1.00 123.31 307 CYS B O 1
ATOM 5670 N N . ARG B 1 303 ? 87.842 32.294 64.694 1.00 126.02 308 ARG B N 1
ATOM 5671 C CA . ARG B 1 303 ? 86.857 33.233 65.169 1.00 126.98 308 ARG B CA 1
ATOM 5672 C C . ARG B 1 303 ? 85.779 32.751 64.297 1.00 127.19 308 ARG B C 1
ATOM 5673 O O . ARG B 1 303 ? 85.793 31.579 63.964 1.00 129.10 308 ARG B O 1
ATOM 5681 N N . ASN B 1 304 ? 84.860 33.608 63.868 1.00 128.57 309 ASN B N 1
ATOM 5682 C CA . ASN B 1 304 ? 83.793 33.121 63.010 1.00 129.78 309 ASN B CA 1
ATOM 5683 C C . ASN B 1 304 ? 84.451 32.511 61.792 1.00 125.36 309 ASN B C 1
ATOM 5684 O O . ASN B 1 304 ? 85.265 33.135 61.130 1.00 129.53 309 ASN B O 1
ATOM 5689 N N . LYS B 1 305 ? 84.089 31.283 61.485 1.00 123.69 310 LYS B N 1
ATOM 5690 C CA . LYS B 1 305 ? 84.732 30.590 60.395 1.00 120.84 310 LYS B CA 1
ATOM 5691 C C . LYS B 1 305 ? 84.442 31.386 59.175 1.00 121.49 310 LYS B C 1
ATOM 5692 O O . LYS B 1 305 ? 85.285 31.564 58.329 1.00 124.77 310 LYS B O 1
ATOM 5698 N N . ASP B 1 306 ? 83.234 31.905 59.112 1.00 118.92 311 ASP B N 1
ATOM 5699 C CA . ASP B 1 306 ? 82.661 32.327 57.865 1.00 118.41 311 ASP B CA 1
ATOM 5700 C C . ASP B 1 306 ? 82.744 33.780 57.466 1.00 108.45 311 ASP B C 1
ATOM 5701 O O . ASP B 1 306 ? 82.007 34.196 56.601 1.00 109.57 311 ASP B O 1
ATOM 5706 N N . HIS B 1 307 ? 83.617 34.567 58.069 1.00 106.37 312 HIS B N 1
ATOM 5707 C CA . HIS B 1 307 ? 83.889 35.802 57.405 1.00 98.15 312 HIS B CA 1
ATOM 5708 C C . HIS B 1 307 ? 85.285 35.690 56.897 1.00 92.72 312 HIS B C 1
ATOM 5709 O O . HIS B 1 307 ? 86.214 35.598 57.669 1.00 93.13 312 HIS B O 1
ATOM 5716 N N . TYR B 1 308 ? 85.438 35.666 55.595 1.00 87.43 313 TYR B N 1
ATOM 5717 C CA . TYR B 1 308 ? 86.743 35.490 55.034 1.00 85.87 313 TYR B CA 1
ATOM 5718 C C . TYR B 1 308 ? 86.829 36.161 53.681 1.00 81.53 313 TYR B C 1
ATOM 5719 O O . TYR B 1 308 ? 85.828 36.425 53.049 1.00 81.52 313 TYR B O 1
ATOM 5728 N N . GLY B 1 309 ? 88.039 36.437 53.238 1.00 77.82 314 GLY B N 1
ATOM 5729 C CA . GLY B 1 309 ? 88.225 37.121 51.989 1.00 73.81 314 GLY B CA 1
ATOM 5730 C C . GLY B 1 309 ? 89.334 38.120 52.105 1.00 72.06 314 GLY B C 1
ATOM 5731 O O . GLY B 1 309 ? 90.166 38.033 52.982 1.00 73.62 314 GLY B O 1
ATOM 5732 N N . ILE B 1 310 ? 89.340 39.082 51.208 1.00 69.44 315 ILE B N 1
ATOM 5733 C CA . ILE B 1 310 ? 90.389 40.056 51.195 1.00 67.41 315 ILE B CA 1
ATOM 5734 C C . ILE B 1 310 ? 89.890 41.348 51.736 1.00 67.74 315 ILE B C 1
ATOM 5735 O O . ILE B 1 310 ? 88.817 41.770 51.400 1.00 67.00 315 ILE B O 1
ATOM 5740 N N . MET B 1 311 ? 90.673 41.971 52.592 1.00 64.44 316 MET B N 1
ATOM 5741 C CA . MET B 1 311 ? 90.359 43.296 53.037 1.00 65.00 316 MET B CA 1
ATOM 5742 C C . MET B 1 311 ? 91.285 44.207 52.310 1.00 63.53 316 MET B C 1
ATOM 5743 O O . MET B 1 311 ? 92.474 44.063 52.404 1.00 63.33 316 MET B O 1
ATOM 5748 N N . MET B 1 312 ? 90.730 45.172 51.606 1.00 62.55 317 MET B N 1
ATOM 5749 C CA . MET B 1 312 ? 91.533 46.058 50.822 1.00 60.89 317 MET B CA 1
ATOM 5750 C C . MET B 1 312 ? 91.516 47.412 51.459 1.00 61.32 317 MET B C 1
ATOM 5751 O O . MET B 1 312 ? 90.485 47.969 51.709 1.00 62.34 317 MET B O 1
ATOM 5756 N N . TYR B 1 313 ? 92.694 47.938 51.707 1.00 59.72 318 TYR B N 1
ATOM 5757 C CA . TYR B 1 313 ? 92.851 49.165 52.427 1.00 60.69 318 TYR B CA 1
ATOM 5758 C C . TYR B 1 313 ? 93.467 50.193 51.522 1.00 63.19 318 TYR B C 1
ATOM 5759 O O . TYR B 1 313 ? 94.271 49.869 50.682 1.00 66.89 318 TYR B O 1
ATOM 5768 N N . HIS B 1 314 ? 93.043 51.431 51.649 1.00 61.12 319 HIS B N 1
ATOM 5769 C CA . HIS B 1 314 ? 93.628 52.488 50.874 1.00 61.06 319 HIS B CA 1
ATOM 5770 C C . HIS B 1 314 ? 94.030 53.621 51.779 1.00 62.45 319 HIS B C 1
ATOM 5771 O O . HIS B 1 314 ? 93.204 54.202 52.423 1.00 61.39 319 HIS B O 1
ATOM 5778 N N . LYS B 1 315 ? 95.301 53.954 51.808 1.00 62.19 320 LYS B N 1
ATOM 5779 C CA . LYS B 1 315 ? 95.758 55.026 52.660 1.00 63.82 320 LYS B CA 1
ATOM 5780 C C . LYS B 1 315 ? 95.393 54.742 54.100 1.00 65.06 320 LYS B C 1
ATOM 5781 O O . LYS B 1 315 ? 95.015 55.620 54.846 1.00 66.38 320 LYS B O 1
ATOM 5787 N N . ASN B 1 316 ? 95.530 53.483 54.475 1.00 62.86 321 ASN B N 1
ATOM 5788 C CA . ASN B 1 316 ? 95.285 53.040 55.820 1.00 63.05 321 ASN B CA 1
ATOM 5789 C C . ASN B 1 316 ? 93.830 52.986 56.159 1.00 62.54 321 ASN B C 1
ATOM 5790 O O . ASN B 1 316 ? 93.487 52.908 57.298 1.00 66.26 321 ASN B O 1
ATOM 5795 N N . ARG B 1 317 ? 92.974 53.019 55.161 1.00 62.52 322 ARG B N 1
ATOM 5796 C CA . ARG B 1 317 ? 91.551 53.094 55.377 1.00 61.05 322 ARG B CA 1
ATOM 5797 C C . ARG B 1 317 ? 90.891 51.974 54.626 1.00 60.53 322 ARG B C 1
ATOM 5798 O O . ARG B 1 317 ? 91.380 51.558 53.611 1.00 61.66 322 ARG B O 1
ATOM 5806 N N . LEU B 1 318 ? 89.794 51.457 55.138 1.00 59.80 323 LEU B N 1
ATOM 5807 C CA . LEU B 1 318 ? 89.219 50.261 54.583 1.00 58.28 323 LEU B CA 1
ATOM 5808 C C . LEU B 1 318 ? 88.211 50.577 53.526 1.00 61.05 323 LEU B C 1
ATOM 5809 O O . LEU B 1 318 ? 87.308 51.360 53.736 1.00 61.05 323 LEU B O 1
ATOM 5814 N N . ILE B 1 319 ? 88.383 49.961 52.369 1.00 58.52 324 ILE B N 1
ATOM 5815 C CA . ILE B 1 319 ? 87.518 50.241 51.263 1.00 58.79 324 ILE B CA 1
ATOM 5816 C C . ILE B 1 319 ? 86.501 49.155 51.049 1.00 60.77 324 ILE B C 1
ATOM 5817 O O . ILE B 1 319 ? 85.326 49.413 51.047 1.00 62.09 324 ILE B O 1
ATOM 5822 N N . LYS B 1 320 ? 86.953 47.929 50.918 1.00 63.96 325 LYS B N 1
ATOM 5823 C CA . LYS B 1 320 ? 86.041 46.816 50.860 1.00 67.10 325 LYS B CA 1
ATOM 5824 C C . LYS B 1 320 ? 86.624 45.674 51.623 1.00 67.48 325 LYS B C 1
ATOM 5825 O O . LYS B 1 320 ? 87.821 45.509 51.669 1.00 66.97 325 LYS B O 1
ATOM 5831 N N . ALA B 1 321 ? 85.753 44.878 52.209 1.00 68.98 326 ALA B N 1
ATOM 5832 C CA . ALA B 1 321 ? 86.165 43.761 53.006 1.00 69.86 326 ALA B CA 1
ATOM 5833 C C . ALA B 1 321 ? 85.455 42.527 52.547 1.00 72.80 326 ALA B C 1
ATOM 5834 O O . ALA B 1 321 ? 84.373 42.593 52.011 1.00 73.99 326 ALA B O 1
ATOM 5836 N N . TYR B 1 322 ? 86.101 41.400 52.751 1.00 72.38 327 TYR B N 1
ATOM 5837 C CA . TYR B 1 322 ? 85.514 40.123 52.463 1.00 76.45 327 TYR B CA 1
ATOM 5838 C C . TYR B 1 322 ? 85.341 39.917 51.001 1.00 76.19 327 TYR B C 1
ATOM 5839 O O . TYR B 1 322 ? 84.524 39.125 50.591 1.00 79.72 327 TYR B O 1
ATOM 5848 N N . GLU B 1 323 ? 86.120 40.621 50.205 1.00 76.42 328 GLU B N 1
ATOM 5849 C CA . GLU B 1 323 ? 86.080 40.391 48.785 1.00 76.71 328 GLU B CA 1
ATOM 5850 C C . GLU B 1 323 ? 86.579 38.987 48.605 1.00 75.84 328 GLU B C 1
ATOM 5851 O O . GLU B 1 323 ? 87.546 38.598 49.211 1.00 75.06 328 GLU B O 1
ATOM 5857 N N . LYS B 1 324 ? 85.905 38.230 47.766 1.00 77.15 329 LYS B N 1
ATOM 5858 C CA . LYS B 1 324 ? 86.216 36.844 47.580 1.00 79.67 329 LYS B CA 1
ATOM 5859 C C . LYS B 1 324 ? 87.045 36.746 46.342 1.00 80.34 329 LYS B C 1
ATOM 5860 O O . LYS B 1 324 ? 86.710 37.337 45.347 1.00 81.14 329 LYS B O 1
ATOM 5866 N N . VAL B 1 325 ? 88.144 36.022 46.403 1.00 81.34 330 VAL B N 1
ATOM 5867 C CA . VAL B 1 325 ? 89.029 35.954 45.274 1.00 80.74 330 VAL B CA 1
ATOM 5868 C C . VAL B 1 325 ? 89.420 34.557 44.958 1.00 82.34 330 VAL B C 1
ATOM 5869 O O . VAL B 1 325 ? 89.439 33.708 45.803 1.00 84.12 330 VAL B O 1
ATOM 5873 N N . GLY B 1 326 ? 89.707 34.321 43.705 1.00 83.66 331 GLY B N 1
ATOM 5874 C CA . GLY B 1 326 ? 90.235 33.053 43.304 1.00 87.05 331 GLY B CA 1
ATOM 5875 C C . GLY B 1 326 ? 89.301 31.955 43.718 1.00 90.80 331 GLY B C 1
ATOM 5876 O O . GLY B 1 326 ? 88.097 32.103 43.738 1.00 92.06 331 GLY B O 1
ATOM 5877 N N . CYS B 1 327 ? 89.875 30.848 44.118 1.00 90.54 332 CYS B N 1
ATOM 5878 C CA . CYS B 1 327 ? 89.088 29.658 44.270 1.00 95.38 332 CYS B CA 1
ATOM 5879 C C . CYS B 1 327 ? 87.846 29.982 45.065 1.00 95.36 332 CYS B C 1
ATOM 5880 O O . CYS B 1 327 ? 86.804 29.386 44.871 1.00 98.83 332 CYS B O 1
ATOM 5883 N N . GLN B 1 328 ? 87.936 30.957 45.946 1.00 92.55 333 GLN B N 1
ATOM 5884 C CA . GLN B 1 328 ? 86.823 31.265 46.814 1.00 92.88 333 GLN B CA 1
ATOM 5885 C C . GLN B 1 328 ? 85.666 31.604 45.927 1.00 93.88 333 GLN B C 1
ATOM 5886 O O . GLN B 1 328 ? 84.532 31.309 46.232 1.00 96.59 333 GLN B O 1
ATOM 5892 N N . LEU B 1 329 ? 85.957 32.263 44.828 1.00 92.11 334 LEU B N 1
ATOM 5893 C CA . LEU B 1 329 ? 84.922 32.594 43.885 1.00 94.56 334 LEU B CA 1
ATOM 5894 C C . LEU B 1 329 ? 84.294 31.361 43.290 1.00 103.84 334 LEU B C 1
ATOM 5895 O O . LEU B 1 329 ? 83.098 31.305 43.087 1.00 107.08 334 LEU B O 1
ATOM 5900 N N . LYS B 1 330 ? 85.118 30.377 42.976 1.00 104.47 335 LYS B N 1
ATOM 5901 C CA . LYS B 1 330 ? 84.723 29.285 42.091 1.00 109.35 335 LYS B CA 1
ATOM 5902 C C . LYS B 1 330 ? 83.604 28.399 42.585 1.00 113.33 335 LYS B C 1
ATOM 5903 O O . LYS B 1 330 ? 82.785 27.950 41.804 1.00 115.61 335 LYS B O 1
ATOM 5909 N N . ALA B 1 331 ? 83.593 28.105 43.872 1.00 117.47 336 ALA B N 1
ATOM 5910 C CA . ALA B 1 331 ? 82.687 27.099 44.374 1.00 123.37 336 ALA B CA 1
ATOM 5911 C C . ALA B 1 331 ? 82.352 27.309 45.825 1.00 122.63 336 ALA B C 1
ATOM 5912 O O . ALA B 1 331 ? 82.880 28.196 46.481 1.00 116.43 336 ALA B O 1
ATOM 5914 N N . ASN B 1 332 ? 81.515 26.429 46.327 1.00 128.80 337 ASN B N 1
ATOM 5915 C CA . ASN B 1 332 ? 81.101 26.454 47.702 1.00 131.92 337 ASN B CA 1
ATOM 5916 C C . ASN B 1 332 ? 82.275 26.252 48.627 1.00 128.39 337 ASN B C 1
ATOM 5917 O O . ASN B 1 332 ? 82.360 26.867 49.684 1.00 125.31 337 ASN B O 1
ATOM 5922 N N . ASN B 1 333 ? 83.150 25.338 48.235 1.00 126.66 338 ASN B N 1
ATOM 5923 C CA . ASN B 1 333 ? 84.045 24.681 49.160 1.00 127.17 338 ASN B CA 1
ATOM 5924 C C . ASN B 1 333 ? 85.479 25.145 49.278 1.00 120.06 338 ASN B C 1
ATOM 5925 O O . ASN B 1 333 ? 86.233 24.566 50.059 1.00 121.63 338 ASN B O 1
ATOM 5930 N N . MET B 1 334 ? 85.877 26.164 48.534 1.00 114.73 339 MET B N 1
ATOM 5931 C CA . MET B 1 334 ? 87.282 26.525 48.529 1.00 109.58 339 MET B CA 1
ATOM 5932 C C . MET B 1 334 ? 87.617 27.841 49.202 1.00 102.93 339 MET B C 1
ATOM 5933 O O . MET B 1 334 ? 86.910 28.816 49.058 1.00 101.96 339 MET B O 1
ATOM 5938 N N . GLY B 1 335 ? 88.687 27.832 49.975 1.00 100.39 340 GLY B N 1
ATOM 5939 C CA . GLY B 1 335 ? 89.241 29.034 50.546 1.00 95.28 340 GLY B CA 1
ATOM 5940 C C . GLY B 1 335 ? 88.598 29.511 51.820 1.00 95.81 340 GLY B C 1
ATOM 5941 O O . GLY B 1 335 ? 88.974 30.533 52.387 1.00 93.85 340 GLY B O 1
ATOM 5942 N N . VAL B 1 336 ? 87.651 28.744 52.309 1.00 94.72 341 VAL B N 1
ATOM 5943 C CA . VAL B 1 336 ? 86.857 29.199 53.406 1.00 94.46 341 VAL B CA 1
ATOM 5944 C C . VAL B 1 336 ? 87.727 29.484 54.600 1.00 92.66 341 VAL B C 1
ATOM 5945 O O . VAL B 1 336 ? 88.597 28.716 54.929 1.00 94.59 341 VAL B O 1
ATOM 5949 N N . GLY B 1 337 ? 87.480 30.605 55.251 1.00 93.37 342 GLY B N 1
ATOM 5950 C CA . GLY B 1 337 ? 88.223 30.990 56.430 1.00 91.96 342 GLY B CA 1
ATOM 5951 C C . GLY B 1 337 ? 89.497 31.728 56.135 1.00 87.40 342 GLY B C 1
ATOM 5952 O O . GLY B 1 337 ? 90.232 32.104 57.027 1.00 87.59 342 GLY B O 1
ATOM 5953 N N . VAL B 1 338 ? 89.732 31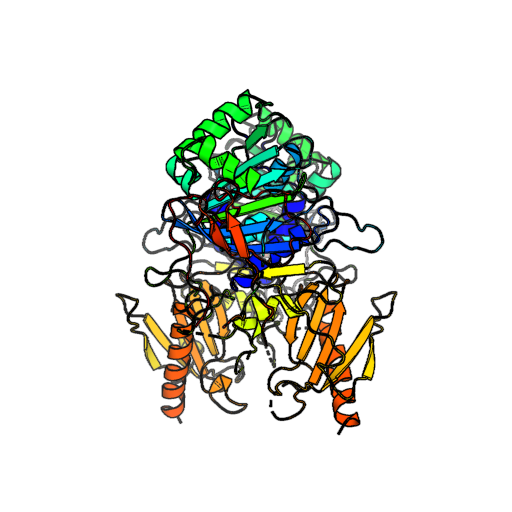.970 54.862 1.00 88.56 343 VAL B N 1
ATOM 5954 C CA . VAL B 1 338 ? 90.956 32.604 54.417 1.00 86.07 343 VAL B CA 1
ATOM 5955 C C . VAL B 1 338 ? 90.762 34.086 54.224 1.00 82.31 343 VAL B C 1
ATOM 5956 O O . VAL B 1 338 ? 89.878 34.510 53.515 1.00 81.72 343 VAL B O 1
ATOM 5960 N N . VAL B 1 339 ? 91.617 34.863 54.854 1.00 79.91 344 VAL B N 1
ATOM 5961 C CA . VAL B 1 339 ? 91.490 36.289 54.865 1.00 75.98 344 VAL B CA 1
ATOM 5962 C C . VAL B 1 339 ? 92.765 36.850 54.329 1.00 72.34 344 VAL B C 1
ATOM 5963 O O . VAL B 1 339 ? 93.812 36.324 54.597 1.00 73.61 344 VAL B O 1
ATOM 5967 N N . GLY B 1 340 ? 92.662 37.935 53.581 1.00 69.00 345 GLY B N 1
ATOM 5968 C CA . GLY B 1 340 ? 93.826 38.600 53.052 1.00 64.87 345 GLY B CA 1
ATOM 5969 C C . GLY B 1 340 ? 93.805 40.049 53.414 1.00 64.45 345 GLY B C 1
ATOM 5970 O O . GLY B 1 340 ? 92.760 40.629 53.526 1.00 65.29 345 GLY B O 1
ATOM 5971 N N . ILE B 1 341 ? 94.964 40.626 53.644 1.00 61.79 346 ILE B N 1
ATOM 5972 C CA . ILE B 1 341 ? 95.039 42.043 53.878 1.00 62.89 346 ILE B CA 1
ATOM 5973 C C . ILE B 1 341 ? 96.023 42.676 52.936 1.00 65.48 346 ILE B C 1
ATOM 5974 O O . ILE B 1 341 ? 97.163 42.282 52.882 1.00 68.50 346 ILE B O 1
ATOM 5979 N N . ILE B 1 342 ? 95.568 43.696 52.227 1.00 63.04 347 ILE B N 1
ATOM 5980 C CA . ILE B 1 342 ? 96.412 44.438 51.328 1.00 62.39 347 ILE B CA 1
ATOM 5981 C C . ILE B 1 342 ? 96.059 45.898 51.377 1.00 63.81 347 ILE B C 1
ATOM 5982 O O . ILE B 1 342 ? 94.922 46.242 51.550 1.00 63.08 347 ILE B O 1
ATOM 5987 N N . GLU B 1 343 ? 97.034 46.761 51.185 1.00 63.22 348 GLU B N 1
ATOM 5988 C CA . GLU B 1 343 ? 96.753 48.166 51.042 1.00 64.21 348 GLU B CA 1
ATOM 5989 C C . GLU B 1 343 ? 97.061 48.561 49.616 1.00 62.79 348 GLU B C 1
ATOM 5990 O O . GLU B 1 343 ? 98.144 48.321 49.150 1.00 62.97 348 GLU B O 1
ATOM 5996 N N . CYS B 1 344 ? 96.110 49.152 48.910 1.00 61.53 349 CYS B N 1
ATOM 5997 C CA . CYS B 1 344 ? 96.385 49.617 47.556 1.00 64.79 349 CYS B CA 1
ATOM 5998 C C . CYS B 1 344 ? 96.288 51.120 47.421 1.00 66.22 349 CYS B C 1
ATOM 5999 O O . CYS B 1 344 ? 95.220 51.659 47.269 1.00 66.74 349 CYS B O 1
ATOM 6002 N N . ASN B 1 345 ? 97.410 51.803 47.504 1.00 65.06 350 ASN B N 1
ATOM 6003 C CA . ASN B 1 345 ? 97.401 53.238 47.394 1.00 65.64 350 ASN B CA 1
ATOM 6004 C C . ASN B 1 345 ? 97.380 53.676 45.969 1.00 67.71 350 ASN B C 1
ATOM 6005 O O . ASN B 1 345 ? 97.166 54.827 45.675 1.00 70.60 350 ASN B O 1
ATOM 6010 N N . PHE B 1 346 ? 97.636 52.737 45.084 1.00 67.52 351 PHE B N 1
ATOM 6011 C CA . PHE B 1 346 ? 97.688 53.018 43.678 1.00 67.63 351 PHE B CA 1
ATOM 6012 C C . PHE B 1 346 ? 96.337 52.941 42.999 1.00 66.58 351 PHE B C 1
ATOM 6013 O O . PHE B 1 346 ? 96.193 53.338 41.864 1.00 70.02 351 PHE B O 1
ATOM 6021 N N . LEU B 1 347 ? 95.357 52.396 43.688 1.00 65.43 352 LEU B N 1
ATOM 6022 C CA . LEU B 1 347 ? 94.002 52.359 43.189 1.00 62.75 352 LEU B CA 1
ATOM 6023 C C . LEU B 1 347 ? 93.262 53.632 43.492 1.00 63.95 352 LEU B C 1
ATOM 6024 O O . LEU B 1 347 ? 93.735 54.445 44.240 1.00 64.49 352 LEU B O 1
ATOM 6029 N N . LYS B 1 348 ? 92.113 53.820 42.874 1.00 59.79 353 LYS B N 1
ATOM 6030 C CA . LYS B 1 348 ? 91.327 55.000 43.140 1.00 61.81 353 LYS B CA 1
ATOM 6031 C C . LYS B 1 348 ? 89.976 54.670 43.689 1.00 59.57 353 LYS B C 1
ATOM 6032 O O . LYS B 1 348 ? 89.277 53.831 43.181 1.00 62.27 353 LYS B O 1
ATOM 6038 N N . PRO B 1 349 ? 89.641 55.399 44.833 1.00 59.16 354 PRO B N 1
ATOM 6039 C CA . PRO B 1 349 ? 88.342 55.053 45.395 1.00 56.50 354 PRO B CA 1
ATOM 6040 C C . PRO B 1 349 ? 87.199 55.669 44.668 1.00 56.52 354 PRO B C 1
ATOM 6041 O O . PRO B 1 349 ? 87.362 56.689 44.070 1.00 58.87 354 PRO B O 1
ATOM 6045 N N . THR B 1 350 ? 86.034 55.073 44.770 1.00 53.45 355 THR B N 1
ATOM 6046 C CA . THR B 1 350 ? 84.872 55.590 44.118 1.00 55.70 355 THR B CA 1
ATOM 6047 C C . THR B 1 350 ? 84.222 56.646 44.945 1.00 55.98 355 THR B C 1
ATOM 6048 O O . THR B 1 350 ? 84.771 57.104 45.904 1.00 54.15 355 THR B O 1
ATOM 6052 N N . HIS B 1 351 ? 83.050 57.059 44.525 1.00 54.68 356 HIS B N 1
ATOM 6053 C CA . HIS B 1 351 ? 82.377 58.205 45.076 1.00 58.33 356 HIS B CA 1
ATOM 6054 C C . HIS B 1 351 ? 82.067 58.038 46.551 1.00 59.16 356 HIS B C 1
ATOM 6055 O O . HIS B 1 351 ? 82.107 58.991 47.304 1.00 61.24 356 HIS B O 1
ATOM 6062 N N . ASN B 1 352 ? 81.715 56.832 46.957 1.00 60.60 357 ASN B N 1
ATOM 6063 C CA . ASN B 1 352 ? 81.378 56.578 48.337 1.00 58.81 357 ASN B CA 1
ATOM 6064 C C . ASN B 1 352 ? 82.502 55.928 49.097 1.00 54.96 357 ASN B C 1
ATOM 6065 O O . ASN B 1 352 ? 82.378 55.615 50.259 1.00 53.69 357 ASN B O 1
ATOM 6070 N N . LYS B 1 353 ? 83.600 55.719 48.409 1.00 56.52 358 LYS B N 1
ATOM 6071 C CA . LYS B 1 353 ? 84.767 55.117 48.987 1.00 54.54 358 LYS B CA 1
ATOM 6072 C C . LYS B 1 353 ? 84.445 53.761 49.544 1.00 58.14 358 LYS B C 1
ATOM 6073 O O . LYS B 1 353 ? 84.985 53.357 50.542 1.00 60.26 358 LYS B O 1
ATOM 6079 N N . GLN B 1 354 ? 83.554 53.050 48.888 1.00 57.02 359 GLN B N 1
ATOM 6080 C CA . GLN B 1 354 ? 83.295 51.689 49.249 1.00 56.58 359 GLN B CA 1
ATOM 6081 C C . GLN B 1 354 ? 83.769 50.739 48.197 1.00 56.81 359 GLN B C 1
ATOM 6082 O O . GLN B 1 354 ? 83.512 49.566 48.271 1.00 59.06 359 GLN B O 1
ATOM 6088 N N . ASP B 1 355 ? 84.449 51.266 47.200 1.00 58.57 360 ASP B N 1
ATOM 6089 C CA . ASP B 1 355 ? 84.977 50.464 46.118 1.00 57.93 360 ASP B CA 1
ATOM 6090 C C . ASP B 1 355 ? 86.053 51.207 45.411 1.00 56.40 360 ASP B C 1
ATOM 6091 O O . ASP B 1 355 ? 86.279 52.346 45.689 1.00 57.19 360 ASP B O 1
ATOM 6096 N N . PHE B 1 356 ? 86.740 50.531 44.514 1.00 57.39 361 PHE B N 1
ATOM 6097 C CA . PHE B 1 356 ? 87.715 51.171 43.648 1.00 58.12 361 PHE B CA 1
ATOM 6098 C C . PHE B 1 356 ? 87.191 51.330 42.224 1.00 57.71 361 PHE B C 1
ATOM 6099 O O . PHE B 1 356 ? 86.274 50.650 41.816 1.00 56.63 361 PHE B O 1
ATOM 6107 N N . ASP B 1 357 ? 87.797 52.231 41.468 1.00 58.66 362 ASP B N 1
ATOM 6108 C CA . ASP B 1 357 ? 87.470 52.402 40.063 1.00 60.72 362 ASP B CA 1
ATOM 6109 C C . ASP B 1 357 ? 87.823 51.143 39.330 1.00 59.86 362 ASP B C 1
ATOM 6110 O O . ASP B 1 357 ? 88.894 50.627 39.486 1.00 57.22 362 ASP B O 1
ATOM 6115 N N . TYR B 1 358 ? 86.938 50.676 38.478 1.00 59.93 363 TYR B N 1
ATOM 6116 C CA . TYR B 1 358 ? 87.137 49.399 37.839 1.00 62.88 363 TYR B CA 1
ATOM 6117 C C . TYR B 1 358 ? 87.986 49.513 36.595 1.00 63.77 363 TYR B C 1
ATOM 6118 O O . TYR B 1 358 ? 87.493 49.655 35.507 1.00 64.61 363 TYR B O 1
ATOM 6127 N N . THR B 1 359 ? 89.280 49.377 36.791 1.00 64.67 364 THR B N 1
ATOM 6128 C CA . THR B 1 359 ? 90.273 49.703 35.811 1.00 68.52 364 THR B CA 1
ATOM 6129 C C . THR B 1 359 ? 91.157 48.521 35.609 1.00 70.67 364 THR B C 1
ATOM 6130 O O . THR B 1 359 ? 91.107 47.592 36.360 1.00 69.77 364 THR B O 1
ATOM 6134 N N . ASN B 1 360 ? 91.967 48.547 34.575 1.00 70.77 365 ASN B N 1
ATOM 6135 C CA . ASN B 1 360 ? 92.736 47.385 34.213 1.00 74.04 365 ASN B CA 1
ATOM 6136 C C . ASN B 1 360 ? 93.587 47.028 35.385 1.00 71.71 365 ASN B C 1
ATOM 6137 O O . ASN B 1 360 ? 93.802 45.880 35.654 1.00 70.55 365 ASN B O 1
ATOM 6142 N N . GLU B 1 361 ? 94.096 48.030 36.068 1.00 73.15 366 GLU B N 1
ATOM 6143 C CA . GLU B 1 361 ? 94.894 47.807 37.251 1.00 72.27 366 GLU B CA 1
ATOM 6144 C C . GLU B 1 361 ? 94.141 47.154 38.398 1.00 69.70 366 GLU B C 1
ATOM 6145 O O . GLU B 1 361 ? 94.678 46.308 39.075 1.00 69.42 366 GLU B O 1
ATOM 6151 N N . TYR B 1 362 ? 92.903 47.553 38.622 1.00 71.15 367 TYR B N 1
ATOM 6152 C CA . TYR B 1 362 ? 92.118 46.933 39.662 1.00 70.02 367 TYR B CA 1
ATOM 6153 C C . TYR B 1 362 ? 91.891 45.497 39.324 1.00 68.01 367 TYR B C 1
ATOM 6154 O O . TYR B 1 362 ? 91.968 44.641 40.169 1.00 67.14 367 TYR B O 1
ATOM 6163 N N . ARG B 1 363 ? 91.606 45.236 38.070 1.00 67.33 368 ARG B N 1
ATOM 6164 C CA . ARG B 1 363 ? 91.347 43.891 37.632 1.00 67.95 368 ARG B CA 1
ATOM 6165 C C . ARG B 1 363 ? 92.560 43.023 37.796 1.00 67.33 368 ARG B C 1
ATOM 6166 O O . ARG B 1 363 ? 92.456 41.878 38.151 1.00 68.18 368 ARG B O 1
ATOM 6174 N N . LEU B 1 364 ? 93.718 43.561 37.485 1.00 69.00 369 LEU B N 1
ATOM 6175 C CA . LEU B 1 364 ? 94.939 42.814 37.630 1.00 68.26 369 LEU B CA 1
ATOM 6176 C C . LEU B 1 364 ? 95.230 42.494 39.068 1.00 65.56 369 LEU B C 1
ATOM 6177 O O . LEU B 1 364 ? 95.638 41.408 39.396 1.00 65.08 369 LEU B O 1
ATOM 6182 N N . THR B 1 365 ? 95.022 43.470 39.925 1.00 67.19 370 THR B N 1
ATOM 6183 C CA . THR B 1 365 ? 95.281 43.301 41.326 1.00 66.95 370 THR B CA 1
ATOM 6184 C C . THR B 1 365 ? 94.359 42.233 41.860 1.00 66.60 370 THR B C 1
ATOM 6185 O O . THR B 1 365 ? 94.764 41.399 42.624 1.00 64.52 370 THR B O 1
ATOM 6189 N N . ILE B 1 366 ? 93.116 42.252 41.433 1.00 65.25 371 ILE B N 1
ATOM 6190 C CA . ILE B 1 366 ? 92.167 41.267 41.877 1.00 66.11 371 ILE B CA 1
ATOM 6191 C C . ILE B 1 366 ? 92.572 39.895 41.442 1.00 69.84 371 ILE B C 1
ATOM 6192 O O . ILE B 1 366 ? 92.376 38.940 42.148 1.00 71.03 371 ILE B O 1
ATOM 6197 N N . LEU B 1 367 ? 93.123 39.793 40.259 1.00 68.95 372 LEU B N 1
ATOM 6198 C CA . LEU B 1 367 ? 93.489 38.508 39.741 1.00 70.58 372 LEU B CA 1
ATOM 6199 C C . LEU B 1 367 ? 94.660 37.965 40.503 1.00 70.04 372 LEU B C 1
ATOM 6200 O O . LEU B 1 367 ? 94.704 36.806 40.829 1.00 72.91 372 LEU B O 1
ATOM 6205 N N . ALA B 1 368 ? 95.620 38.814 40.783 1.00 69.16 373 ALA B N 1
ATOM 6206 C CA . ALA B 1 368 ? 96.791 38.391 41.497 1.00 69.87 373 ALA B CA 1
ATOM 6207 C C . ALA B 1 368 ? 96.451 37.919 42.895 1.00 70.30 373 ALA B C 1
ATOM 6208 O O . ALA B 1 368 ? 97.014 36.969 43.379 1.00 71.90 373 ALA B O 1
ATOM 6210 N N . LEU B 1 369 ? 95.533 38.600 43.551 1.00 70.13 374 LEU B N 1
ATOM 6211 C CA . LEU B 1 369 ? 95.157 38.231 44.887 1.00 69.27 374 LEU B CA 1
ATOM 6212 C C . LEU B 1 369 ? 94.569 36.852 44.899 1.00 71.52 374 LEU B C 1
ATOM 6213 O O . LEU B 1 369 ? 94.850 36.071 45.770 1.00 72.08 374 LEU B O 1
ATOM 6218 N N . GLY B 1 370 ? 93.732 36.554 43.929 1.00 72.67 375 GLY B N 1
ATOM 6219 C CA . GLY B 1 370 ? 93.141 35.240 43.833 1.00 74.34 375 GLY B CA 1
ATOM 6220 C C . GLY B 1 370 ? 94.127 34.134 43.574 1.00 76.56 375 GLY B C 1
ATOM 6221 O O . GLY B 1 370 ? 94.039 33.076 44.156 1.00 77.82 375 GLY B O 1
ATOM 6222 N N . GLU B 1 371 ? 95.065 34.374 42.680 1.00 74.61 376 GLU B N 1
ATOM 6223 C CA . GLU B 1 371 ? 96.073 33.390 42.404 1.00 77.59 376 GLU B CA 1
ATOM 6224 C C . GLU B 1 371 ? 96.904 33.202 43.642 1.00 75.01 376 GLU B C 1
ATOM 6225 O O . GLU B 1 371 ? 97.223 32.108 44.027 1.00 76.95 376 GLU B O 1
ATOM 6231 N N . LYS B 1 372 ? 97.256 34.303 44.268 1.00 74.57 377 LYS B N 1
ATOM 6232 C CA . LYS B 1 372 ? 98.077 34.263 45.444 1.00 74.24 377 LYS B CA 1
ATOM 6233 C C . LYS B 1 372 ? 97.349 33.585 46.565 1.00 76.99 377 LYS B C 1
ATOM 6234 O O . LYS B 1 372 ? 97.925 32.829 47.317 1.00 78.48 377 LYS B O 1
ATOM 6240 N N . LEU B 1 373 ? 96.069 33.871 46.688 1.00 75.49 378 LEU B N 1
ATOM 6241 C CA . LEU B 1 373 ? 95.290 33.263 47.736 1.00 76.40 378 LEU B CA 1
ATOM 6242 C C . LEU B 1 373 ? 95.229 31.778 47.537 1.00 81.82 378 LEU B C 1
ATOM 6243 O O . LEU B 1 373 ? 95.294 31.025 48.483 1.00 84.96 378 LEU B O 1
ATOM 6248 N N . ASN B 1 374 ? 95.100 31.355 46.294 1.00 81.13 379 ASN B N 1
ATOM 6249 C CA . ASN B 1 374 ? 95.011 29.949 45.991 1.00 82.65 379 ASN B CA 1
ATOM 6250 C C . ASN B 1 374 ? 96.268 29.267 46.441 1.00 82.93 379 ASN B C 1
ATOM 6251 O O . ASN B 1 374 ? 96.233 28.177 46.970 1.00 84.19 379 ASN B O 1
ATOM 6256 N N . ASP B 1 375 ? 97.393 29.915 46.220 1.00 82.59 380 ASP B N 1
ATOM 6257 C CA . ASP B 1 375 ? 98.650 29.303 46.533 1.00 85.54 380 ASP B CA 1
ATOM 6258 C C . ASP B 1 375 ? 98.647 29.062 48.009 1.00 84.20 380 ASP B C 1
ATOM 6259 O O . ASP B 1 375 ? 99.044 28.018 48.470 1.00 87.02 380 ASP B O 1
ATOM 6264 N N . TYR B 1 376 ? 98.178 30.037 48.761 1.00 83.67 381 TYR B N 1
ATOM 6265 C CA . TYR B 1 376 ? 98.233 29.936 50.196 1.00 84.16 381 TYR B CA 1
ATOM 6266 C C . TYR B 1 376 ? 97.392 28.790 50.656 1.00 87.97 381 TYR B C 1
ATOM 6267 O O . TYR B 1 376 ? 97.792 28.032 51.507 1.00 90.46 381 TYR B O 1
ATOM 6276 N N . TRP B 1 377 ? 96.217 28.662 50.075 1.00 84.66 382 TRP B N 1
ATOM 6277 C CA . TRP B 1 377 ? 95.284 27.636 50.474 1.00 88.84 382 TRP B CA 1
ATOM 6278 C C . TRP B 1 377 ? 95.797 26.246 50.210 1.00 93.25 382 TRP B C 1
ATOM 6279 O O . TRP B 1 377 ? 95.697 25.383 51.049 1.00 95.49 382 TRP B O 1
ATOM 6290 N N . ASN B 1 378 ? 96.326 26.013 49.032 1.00 89.29 383 ASN B N 1
ATOM 6291 C CA . ASN B 1 378 ? 96.889 24.727 48.758 1.00 92.57 383 ASN B CA 1
ATOM 6292 C C . ASN B 1 378 ? 98.023 24.464 49.718 1.00 95.14 383 ASN B C 1
ATOM 6293 O O . ASN B 1 378 ? 98.194 23.369 50.200 1.00 96.52 383 ASN B O 1
ATOM 6298 N N . GLU B 1 379 ? 98.798 25.489 50.009 1.00 91.90 384 GLU B N 1
ATOM 6299 C CA . GLU B 1 379 ? 99.980 25.328 50.832 1.00 97.35 384 GLU B CA 1
ATOM 6300 C C . GLU B 1 379 ? 99.650 24.861 52.239 1.00 97.50 384 GLU B C 1
ATOM 6301 O O . GLU B 1 379 ? 100.357 24.038 52.791 1.00 103.06 384 GLU B O 1
ATOM 6307 N N . MET B 1 380 ? 98.585 25.379 52.829 1.00 95.36 385 MET B N 1
ATOM 6308 C CA . MET B 1 380 ? 98.253 25.001 54.191 1.00 97.21 385 MET B CA 1
ATOM 6309 C C . MET B 1 380 ? 97.134 24.004 54.217 1.00 99.71 385 MET B C 1
ATOM 6310 O O . MET B 1 380 ? 96.049 24.295 53.776 1.00 97.17 385 MET B O 1
ATOM 6315 N N . LYS B 1 381 ? 97.406 22.842 54.787 1.00 101.68 386 LYS B N 1
ATOM 6316 C CA . LYS B 1 381 ? 96.447 21.757 54.877 1.00 104.92 386 LYS B CA 1
ATOM 6317 C C . LYS B 1 381 ? 97.234 20.486 55.119 1.00 105.78 386 LYS B C 1
ATOM 6318 O O . LYS B 1 381 ? 98.361 20.358 54.642 1.00 104.60 386 LYS B O 1
ATOM 6324 N N . LYS B 1 399 ? 82.276 41.580 77.776 1.00 98.21 404 LYS B N 1
ATOM 6325 C CA . LYS B 1 399 ? 83.599 42.030 78.156 1.00 97.30 404 LYS B CA 1
ATOM 6326 C C . LYS B 1 399 ? 83.738 43.524 77.986 1.00 95.44 404 LYS B C 1
ATOM 6327 O O . LYS B 1 399 ? 84.808 44.006 77.685 1.00 96.02 404 LYS B O 1
ATOM 6333 N N . ARG B 1 400 ? 82.652 44.251 78.165 1.00 91.54 405 ARG B N 1
ATOM 6334 C CA . ARG B 1 400 ? 82.683 45.675 77.930 1.00 86.23 405 ARG B CA 1
ATOM 6335 C C . ARG B 1 400 ? 83.511 46.402 78.953 1.00 84.06 405 ARG B C 1
ATOM 6336 O O . ARG B 1 400 ? 83.526 46.021 80.099 1.00 84.63 405 ARG B O 1
ATOM 6344 N N . PRO B 1 401 ? 84.196 47.534 78.487 1.00 83.67 406 PRO B N 1
ATOM 6345 C CA . PRO B 1 401 ? 84.956 48.235 79.529 1.00 83.71 406 PRO B CA 1
ATOM 6346 C C . PRO B 1 401 ? 83.999 48.891 80.476 1.00 83.62 406 PRO B C 1
ATOM 6347 O O . PRO B 1 401 ? 82.833 48.962 80.179 1.00 84.59 406 PRO B O 1
ATOM 6351 N N . ASP B 1 402 ? 84.463 49.290 81.637 1.00 82.42 407 ASP B N 1
ATOM 6352 C CA . ASP B 1 402 ? 83.581 49.893 82.604 1.00 84.24 407 ASP B CA 1
ATOM 6353 C C . ASP B 1 402 ? 83.127 51.292 82.309 1.00 80.64 407 ASP B C 1
ATOM 6354 O O . ASP B 1 402 ? 83.881 52.105 81.839 1.00 79.35 407 ASP B O 1
ATOM 6359 N N . GLN B 1 403 ? 81.882 51.569 82.642 1.00 82.32 408 GLN B N 1
ATOM 6360 C CA . GLN B 1 403 ? 81.344 52.899 82.541 1.00 80.71 408 GLN B CA 1
ATOM 6361 C C . GLN B 1 403 ? 81.915 53.765 83.611 1.00 82.40 408 GLN B C 1
ATOM 6362 O O . GLN B 1 403 ? 82.304 53.276 84.634 1.00 85.39 408 GLN B O 1
ATOM 6368 N N . THR B 1 404 ? 81.965 55.059 83.381 1.00 79.67 409 THR B N 1
ATOM 6369 C CA . THR B 1 404 ? 82.546 55.952 84.336 1.00 79.86 409 THR B CA 1
ATOM 6370 C C . THR B 1 404 ? 81.500 56.996 84.544 1.00 80.37 409 THR B C 1
ATOM 6371 O O . THR B 1 404 ? 80.791 57.326 83.626 1.00 79.03 409 THR B O 1
ATOM 6375 N N . TRP B 1 405 ? 81.378 57.491 85.765 1.00 82.39 410 TRP B N 1
ATOM 6376 C CA . TRP B 1 405 ? 80.387 58.492 86.085 1.00 80.87 410 TRP B CA 1
ATOM 6377 C C . TRP B 1 405 ? 81.086 59.622 86.764 1.00 83.42 410 TRP B C 1
ATOM 6378 O O . TRP B 1 405 ? 82.185 59.476 87.229 1.00 85.44 410 TRP B O 1
ATOM 6389 N N . VAL B 1 406 ? 80.444 60.767 86.792 1.00 81.86 411 VAL B N 1
ATOM 6390 C CA . VAL B 1 406 ? 80.961 61.896 87.507 1.00 82.12 411 VAL B CA 1
ATOM 6391 C C . VAL B 1 406 ? 79.832 62.390 88.383 1.00 82.00 411 VAL B C 1
ATOM 6392 O O . VAL B 1 406 ? 78.675 62.212 88.052 1.00 81.28 411 VAL B O 1
ATOM 6396 N N . GLN B 1 407 ? 80.161 62.984 89.518 1.00 81.15 412 GLN B N 1
ATOM 6397 C CA . GLN B 1 407 ? 79.125 63.492 90.391 1.00 81.80 412 GLN B CA 1
ATOM 6398 C C . GLN B 1 407 ? 79.049 64.985 90.312 1.00 80.91 412 GLN B C 1
ATOM 6399 O O . GLN B 1 407 ? 80.040 65.667 90.407 1.00 79.62 412 GLN B O 1
ATOM 6405 N N . CYS B 1 408 ? 77.848 65.484 90.129 1.00 79.02 413 CYS B N 1
ATOM 6406 C CA . CYS B 1 408 ? 77.613 66.912 90.066 1.00 79.48 413 CYS B CA 1
ATOM 6407 C C . CYS B 1 408 ? 77.849 67.534 91.413 1.00 94.36 413 CYS B C 1
ATOM 6408 O O . CYS B 1 408 ? 77.373 67.054 92.441 1.00 83.20 413 CYS B O 1
ATOM 6411 N N . ASP B 1 409 ? 78.688 68.551 91.422 1.00 87.23 414 ASP B N 1
ATOM 6412 C CA . ASP B 1 409 ? 78.993 69.252 92.635 1.00 88.81 414 ASP B CA 1
ATOM 6413 C C . ASP B 1 409 ? 77.816 70.002 93.220 1.00 89.03 414 ASP B C 1
ATOM 6414 O O . ASP B 1 409 ? 77.648 70.024 94.415 1.00 87.82 414 ASP B O 1
ATOM 6419 N N . ALA B 1 410 ? 77.023 70.648 92.392 1.00 84.95 415 ALA B N 1
ATOM 6420 C CA . ALA B 1 410 ? 75.826 71.301 92.884 1.00 86.17 415 ALA B CA 1
ATOM 6421 C C . ALA B 1 410 ? 74.714 70.411 93.390 1.00 92.98 415 ALA B C 1
ATOM 6422 O O . ALA B 1 410 ? 74.140 70.692 94.424 1.00 94.61 415 ALA B O 1
ATOM 6424 N N . CYS B 1 411 ? 74.396 69.344 92.680 1.00 84.96 416 CYS B N 1
ATOM 6425 C CA . CYS B 1 411 ? 73.214 68.547 93.017 1.00 86.29 416 CYS B CA 1
ATOM 6426 C C . CYS B 1 411 ? 73.503 67.123 93.497 1.00 85.86 416 CYS B C 1
ATOM 6427 O O . CYS B 1 411 ? 72.583 66.417 93.911 1.00 86.31 416 CYS B O 1
ATOM 6430 N N . LEU B 1 412 ? 74.738 66.693 93.325 1.00 86.30 417 LEU B N 1
ATOM 6431 C CA . LEU B 1 412 ? 75.201 65.422 93.837 1.00 86.45 417 LEU B CA 1
ATOM 6432 C C . LEU B 1 412 ? 74.656 64.246 93.071 1.00 84.83 417 LEU B C 1
ATOM 6433 O O . LEU B 1 412 ? 74.821 63.118 93.490 1.00 85.33 417 LEU B O 1
ATOM 6438 N N . LYS B 1 413 ? 73.999 64.509 91.955 1.00 83.82 418 LYS B N 1
ATOM 6439 C CA . LYS B 1 413 ? 73.522 63.447 91.098 1.00 83.39 418 LYS B CA 1
ATOM 6440 C C . LYS B 1 413 ? 74.683 62.862 90.335 1.00 82.41 418 LYS B C 1
ATOM 6441 O O . LYS B 1 413 ? 75.690 63.514 90.142 1.00 82.87 418 LYS B O 1
ATOM 6447 N N . TRP B 1 414 ? 74.525 61.631 89.901 1.00 85.99 419 TRP B N 1
ATOM 6448 C CA . TRP B 1 414 ? 75.572 60.987 89.156 1.00 83.81 419 TRP B CA 1
ATOM 6449 C C . TRP B 1 414 ? 75.224 60.957 87.672 1.00 80.05 419 TRP B C 1
ATOM 6450 O O . TRP B 1 414 ? 74.175 60.497 87.276 1.00 79.44 419 TRP B O 1
ATOM 6461 N N . ARG B 1 415 ? 76.126 61.462 86.854 1.00 79.88 420 ARG B N 1
ATOM 6462 C CA . ARG B 1 415 ? 75.893 61.528 85.432 1.00 77.66 420 ARG B CA 1
ATOM 6463 C C . ARG B 1 415 ? 76.906 60.676 84.719 1.00 76.21 420 ARG B C 1
ATOM 6464 O O . ARG B 1 415 ? 78.078 60.719 85.025 1.00 74.87 420 ARG B O 1
ATOM 6472 N N . LYS B 1 416 ? 76.423 59.894 83.771 1.00 76.49 421 LYS B N 1
ATOM 6473 C CA . LYS B 1 416 ? 77.238 58.998 82.979 1.00 76.66 421 LYS B CA 1
ATOM 6474 C C . LYS B 1 416 ? 78.221 59.754 82.114 1.00 74.99 421 LYS B C 1
ATOM 6475 O O . LYS B 1 416 ? 77.933 60.826 81.647 1.00 73.95 421 LYS B O 1
ATOM 6481 N N . LEU B 1 417 ? 79.401 59.203 81.929 1.00 75.12 422 LEU B N 1
ATOM 6482 C CA . LEU B 1 417 ? 80.430 59.881 81.186 1.00 74.48 422 LEU B CA 1
ATOM 6483 C C . LEU B 1 417 ? 80.956 58.988 80.122 1.00 73.85 422 LEU B C 1
ATOM 6484 O O . LEU B 1 417 ? 81.079 57.800 80.327 1.00 76.06 422 LEU B O 1
ATOM 6489 N N . PRO B 1 418 ? 81.257 59.626 78.915 1.00 72.78 423 PRO B N 1
ATOM 6490 C CA . PRO B 1 418 ? 81.850 58.731 77.914 1.00 71.62 423 PRO B CA 1
ATOM 6491 C C . PRO B 1 418 ? 83.315 58.413 78.121 1.00 73.73 423 PRO B C 1
ATOM 6492 O O . PRO B 1 418 ? 84.039 59.169 78.721 1.00 74.07 423 PRO B O 1
ATOM 6496 N N . ASP B 1 419 ? 83.742 57.291 77.577 1.00 71.21 424 ASP B N 1
ATOM 6497 C CA . ASP B 1 419 ? 85.119 56.867 77.664 1.00 75.32 424 ASP B CA 1
ATOM 6498 C C . ASP B 1 419 ? 85.989 57.775 76.839 1.00 75.06 424 ASP B C 1
ATOM 6499 O O . ASP B 1 419 ? 85.517 58.449 75.977 1.00 75.29 424 ASP B O 1
ATOM 6504 N N . GLY B 1 420 ? 87.264 57.825 77.158 1.00 76.09 425 GLY B N 1
ATOM 6505 C CA . GLY B 1 420 ? 88.240 58.557 76.394 1.00 76.58 425 GLY B CA 1
ATOM 6506 C C . GLY B 1 420 ? 88.628 59.935 76.849 1.00 80.56 425 GLY B C 1
ATOM 6507 O O . GLY B 1 420 ? 89.524 60.515 76.271 1.00 82.49 425 GLY B O 1
ATOM 6508 N N . ILE B 1 421 ? 88.014 60.449 77.900 1.00 84.49 426 ILE B N 1
ATOM 6509 C CA . ILE B 1 421 ? 88.403 61.760 78.390 1.00 85.10 426 ILE B CA 1
ATOM 6510 C C . ILE B 1 421 ? 89.728 61.691 79.121 1.00 87.36 426 ILE B C 1
ATOM 6511 O O . ILE B 1 421 ? 89.887 60.927 80.036 1.00 87.21 426 ILE B O 1
ATOM 6516 N N . ASP B 1 422 ? 90.694 62.477 78.680 1.00 89.14 427 ASP B N 1
ATOM 6517 C CA . ASP B 1 422 ? 92.002 62.512 79.310 1.00 94.43 427 ASP B CA 1
ATOM 6518 C C . ASP B 1 422 ? 92.029 63.109 80.708 1.00 97.41 427 ASP B C 1
ATOM 6519 O O . ASP B 1 422 ? 92.731 62.622 81.564 1.00 101.04 427 ASP B O 1
ATOM 6524 N N . GLN B 1 423 ? 91.300 64.191 80.929 1.00 96.31 428 GLN B N 1
ATOM 6525 C CA . GLN B 1 423 ? 91.218 64.755 82.262 1.00 97.39 428 GLN B CA 1
ATOM 6526 C C . GLN B 1 423 ? 89.988 65.620 82.468 1.00 91.95 428 GLN B C 1
ATOM 6527 O O . GLN B 1 423 ? 89.456 66.179 81.539 1.00 90.98 428 GLN B O 1
ATOM 6533 N N . LEU B 1 424 ? 89.580 65.782 83.709 1.00 92.44 429 LEU B N 1
ATOM 6534 C CA . LEU B 1 424 ? 88.363 66.500 84.003 1.00 88.65 429 LEU B CA 1
ATOM 6535 C C . LEU B 1 424 ? 88.645 67.735 84.788 1.00 90.02 429 LEU B C 1
ATOM 6536 O O . LEU B 1 424 ? 89.717 67.889 85.344 1.00 92.81 429 LEU B O 1
ATOM 6541 N N . PRO B 1 425 ? 87.605 68.669 84.778 1.00 87.79 430 PRO B N 1
ATOM 6542 C CA . PRO B 1 425 ? 87.903 69.872 85.557 1.00 89.40 430 PRO B CA 1
ATOM 6543 C C . PRO B 1 425 ? 87.816 69.529 87.030 1.00 91.53 430 PRO B C 1
ATOM 6544 O O . PRO B 1 425 ? 87.323 68.465 87.349 1.00 90.92 430 PRO B O 1
ATOM 6548 N N . GLU B 1 426 ? 88.299 70.387 87.913 1.00 91.39 431 GLU B N 1
ATOM 6549 C CA . GLU B 1 426 ? 88.248 70.057 89.318 1.00 94.22 431 GLU B CA 1
ATOM 6550 C C . GLU B 1 426 ? 86.835 69.933 89.815 1.00 93.66 431 GLU B C 1
ATOM 6551 O O . GLU B 1 426 ? 86.535 69.055 90.592 1.00 96.04 431 GLU B O 1
ATOM 6557 N N . LYS B 1 427 ? 85.964 70.817 89.375 1.00 92.46 432 LYS B N 1
ATOM 6558 C CA . LYS B 1 427 ? 84.581 70.742 89.791 1.00 91.76 432 LYS B CA 1
ATOM 6559 C C . LYS B 1 427 ? 83.668 70.705 88.596 1.00 91.81 432 LYS B C 1
ATOM 6560 O O . LYS B 1 427 ? 83.812 71.492 87.682 1.00 93.47 432 LYS B O 1
ATOM 6566 N N . TRP B 1 428 ? 82.726 69.779 88.614 1.00 90.26 433 TRP B N 1
ATOM 6567 C CA . TRP B 1 428 ? 81.899 69.482 87.470 1.00 85.36 433 TRP B CA 1
ATOM 6568 C C . TRP B 1 428 ? 80.441 69.602 87.823 1.00 84.45 433 TRP B C 1
ATOM 6569 O O . TRP B 1 428 ? 80.012 69.112 88.838 1.00 85.06 433 TRP B O 1
ATOM 6580 N N . TYR B 1 429 ? 79.670 70.252 86.975 1.00 83.74 434 TYR B N 1
ATOM 6581 C CA . TYR B 1 429 ? 78.281 70.504 87.275 1.00 82.91 434 TYR B CA 1
ATOM 6582 C C . TYR B 1 429 ? 77.361 70.026 86.167 1.00 80.51 434 TYR B C 1
ATOM 6583 O O . TYR B 1 429 ? 77.734 70.014 85.021 1.00 80.82 434 TYR B O 1
ATOM 6592 N N . CYS B 1 430 ? 76.152 69.625 86.515 1.00 79.03 435 CYS B N 1
ATOM 6593 C CA . CYS B 1 430 ? 75.273 69.038 85.515 1.00 78.64 435 CYS B CA 1
ATOM 6594 C C . CYS B 1 430 ? 75.113 69.982 84.330 1.00 80.35 435 CYS B C 1
ATOM 6595 O O . CYS B 1 430 ? 74.821 69.544 83.221 1.00 78.30 435 CYS B O 1
ATOM 6598 N N . SER B 1 431 ? 75.304 71.268 84.552 1.00 81.11 436 SER B N 1
ATOM 6599 C CA . SER B 1 431 ? 74.993 72.252 83.541 1.00 82.09 436 SER B CA 1
ATOM 6600 C C . SER B 1 431 ? 76.138 72.496 82.589 1.00 83.12 436 SER B C 1
ATOM 6601 O O . SER B 1 431 ? 76.011 73.242 81.637 1.00 82.78 436 SER B O 1
ATOM 6604 N N . ASN B 1 432 ? 77.248 71.873 82.864 1.00 83.34 437 ASN B N 1
ATOM 6605 C CA . ASN B 1 432 ? 78.338 71.926 81.923 1.00 83.77 437 ASN B CA 1
ATOM 6606 C C . ASN B 1 432 ? 78.481 70.597 81.220 1.00 80.25 437 ASN B C 1
ATOM 6607 O O . ASN B 1 432 ? 79.496 70.319 80.618 1.00 80.34 437 ASN B O 1
ATOM 6612 N N . ASN B 1 433 ? 77.498 69.750 81.329 1.00 79.12 438 ASN B N 1
ATOM 6613 C CA . ASN B 1 433 ? 77.564 68.450 80.699 1.00 76.66 438 ASN B CA 1
ATOM 6614 C C . ASN B 1 433 ? 77.545 68.556 79.181 1.00 78.43 438 ASN B C 1
ATOM 6615 O O . ASN B 1 433 ? 76.703 69.240 78.602 1.00 77.74 438 ASN B O 1
ATOM 6620 N N . PRO B 1 434 ? 78.540 67.813 78.526 1.00 78.00 439 PRO B N 1
ATOM 6621 C CA . PRO B 1 434 ? 78.381 67.785 77.072 1.00 76.82 439 PRO B CA 1
ATOM 6622 C C . PRO B 1 434 ? 77.108 67.083 76.631 1.00 77.08 439 PRO B C 1
ATOM 6623 O O . PRO B 1 434 ? 76.492 67.511 75.674 1.00 77.89 439 PRO B O 1
ATOM 6627 N N . ASP B 1 435 ? 76.727 66.010 77.299 1.00 76.22 440 ASP B N 1
ATOM 6628 C CA . ASP B 1 435 ? 75.570 65.269 76.872 1.00 76.00 440 ASP B CA 1
ATOM 6629 C C . ASP B 1 435 ? 74.404 66.189 76.918 1.00 74.34 440 ASP B C 1
ATOM 6630 O O . ASP B 1 435 ? 74.149 66.826 77.899 1.00 77.86 440 ASP B O 1
ATOM 6635 N N . PRO B 1 436 ? 73.653 66.209 75.742 1.00 73.77 441 PRO B N 1
ATOM 6636 C CA . PRO B 1 436 ? 72.529 67.148 75.766 1.00 72.59 441 PRO B CA 1
ATOM 6637 C C . PRO B 1 436 ? 71.428 66.814 76.727 1.00 72.75 441 PRO B C 1
ATOM 6638 O O . PRO B 1 436 ? 70.767 67.701 77.190 1.00 73.45 441 PRO B O 1
ATOM 6642 N N . GLN B 1 437 ? 71.144 65.543 76.902 1.00 72.02 442 GLN B N 1
ATOM 6643 C CA . GLN B 1 437 ? 70.010 65.119 77.694 1.00 75.33 442 GLN B CA 1
ATOM 6644 C C . GLN B 1 437 ? 70.128 65.303 79.223 1.00 78.91 442 GLN B C 1
ATOM 6645 O O . GLN B 1 437 ? 69.131 65.310 79.917 1.00 78.94 442 GLN B O 1
ATOM 6651 N N . PHE B 1 438 ? 71.338 65.466 79.735 1.00 77.89 443 PHE B N 1
ATOM 6652 C CA . PHE B 1 438 ? 71.521 65.690 81.156 1.00 81.80 443 PHE B CA 1
ATOM 6653 C C . PHE B 1 438 ? 72.355 66.923 81.412 1.00 79.04 443 PHE B C 1
ATOM 6654 O O . PHE B 1 438 ? 73.492 66.846 81.841 1.00 76.99 443 PHE B O 1
ATOM 6662 N N . ARG B 1 439 ? 71.778 68.072 81.105 1.00 79.53 444 ARG B N 1
ATOM 6663 C CA . ARG B 1 439 ? 72.482 69.333 81.252 1.00 79.08 444 ARG B CA 1
ATOM 6664 C C . ARG B 1 439 ? 72.006 70.232 82.388 1.00 80.62 444 ARG B C 1
ATOM 6665 O O . ARG B 1 439 ? 72.595 71.262 82.641 1.00 80.22 444 ARG B O 1
ATOM 6673 N N . ASN B 1 440 ? 70.953 69.842 83.081 1.00 81.96 445 ASN B N 1
ATOM 6674 C CA . ASN B 1 440 ? 70.539 70.584 84.263 1.00 88.66 445 ASN B CA 1
ATOM 6675 C C . ASN B 1 440 ? 70.339 69.704 85.487 1.00 86.24 445 ASN B C 1
ATOM 6676 O O . ASN B 1 440 ? 69.952 68.563 85.369 1.00 85.61 445 ASN B O 1
ATOM 6681 N N . CYS B 1 441 ? 70.635 70.229 86.667 1.00 87.12 446 CYS B N 1
ATOM 6682 C CA . CYS B 1 441 ? 70.585 69.391 87.856 1.00 85.87 446 CYS B CA 1
ATOM 6683 C C . CYS B 1 441 ? 69.182 68.843 88.116 1.00 86.89 446 CYS B C 1
ATOM 6684 O O . CYS B 1 441 ? 68.997 67.966 88.955 1.00 88.50 446 CYS B O 1
ATOM 6687 N N . GLU B 1 442 ? 68.202 69.381 87.425 1.00 89.70 447 GLU B N 1
ATOM 6688 C CA . GLU B 1 442 ? 66.834 69.078 87.740 1.00 92.67 447 GLU B CA 1
ATOM 6689 C C . GLU B 1 442 ? 66.420 67.779 87.126 1.00 90.75 447 GLU B C 1
ATOM 6690 O O . GLU B 1 442 ? 65.277 67.385 87.221 1.00 93.69 447 GLU B O 1
ATOM 6696 N N . VAL B 1 443 ? 67.356 67.099 86.495 1.00 86.40 448 VAL B N 1
ATOM 6697 C CA . VAL B 1 443 ? 66.996 65.937 85.716 1.00 83.27 448 VAL B CA 1
ATOM 6698 C C . VAL B 1 443 ? 67.418 64.648 86.365 1.00 82.04 448 VAL B C 1
ATOM 6699 O O . VAL B 1 443 ? 68.539 64.468 86.780 1.00 81.33 448 VAL B O 1
ATOM 6703 N N . PRO B 1 444 ? 66.406 63.691 86.358 1.00 81.58 449 PRO B N 1
ATOM 6704 C CA . PRO B 1 444 ? 66.691 62.540 87.201 1.00 82.45 449 PRO B CA 1
ATOM 6705 C C . PRO B 1 444 ? 67.954 61.830 86.880 1.00 81.23 449 PRO B C 1
ATOM 6706 O O . PRO B 1 444 ? 68.361 61.764 85.760 1.00 80.02 449 PRO B O 1
ATOM 6710 N N . GLU B 1 445 ? 68.585 61.319 87.913 1.00 82.47 450 GLU B N 1
ATOM 6711 C CA . GLU B 1 445 ? 69.766 60.527 87.768 1.00 82.20 450 GLU B CA 1
ATOM 6712 C C . GLU B 1 445 ? 69.363 59.276 87.042 1.00 82.46 450 GLU B C 1
ATOM 6713 O O . GLU B 1 445 ? 68.247 58.818 87.162 1.00 84.68 450 GLU B O 1
ATOM 6719 N N . GLU B 1 446 ? 70.291 58.749 86.265 1.00 80.81 451 GLU B N 1
ATOM 6720 C CA . GLU B 1 446 ? 70.045 57.689 85.322 1.00 79.63 451 GLU B CA 1
ATOM 6721 C C . GLU B 1 446 ? 70.399 56.369 85.928 1.00 81.13 451 GLU B C 1
ATOM 6722 O O . GLU B 1 446 ? 71.446 56.222 86.519 1.00 81.45 451 GLU B O 1
ATOM 6728 N N . PRO B 1 447 ? 69.449 55.363 85.736 1.00 80.92 452 PRO B N 1
ATOM 6729 C CA . PRO B 1 447 ? 69.788 54.101 86.403 1.00 82.85 452 PRO B CA 1
ATOM 6730 C C . PRO B 1 447 ? 71.050 53.478 85.880 1.00 83.16 452 PRO B C 1
ATOM 6731 O O . PRO B 1 447 ? 71.319 53.603 84.715 1.00 83.62 452 PRO B O 1
ATOM 6735 N N . GLU B 1 448 ? 71.815 52.819 86.734 1.00 83.70 453 GLU B N 1
ATOM 6736 C CA . GLU B 1 448 ? 72.935 52.008 86.301 1.00 84.22 453 GLU B CA 1
ATOM 6737 C C . GLU B 1 448 ? 72.419 50.697 85.762 1.00 86.45 453 GLU B C 1
ATOM 6738 O O . GLU B 1 448 ? 71.277 50.369 85.974 1.00 88.84 453 GLU B O 1
ATOM 6744 N N . ASP B 1 449 ? 73.247 49.964 85.036 1.00 84.90 454 ASP B N 1
ATOM 6745 C CA . ASP B 1 449 ? 72.817 48.726 84.403 1.00 86.19 454 ASP B CA 1
ATOM 6746 C C . ASP B 1 449 ? 72.581 47.610 85.403 1.00 90.49 454 ASP B C 1
ATOM 6747 O O . ASP B 1 449 ? 71.941 46.603 85.096 1.00 92.22 454 ASP B O 1
ATOM 6752 N N . ALA C 2 1 ? 69.242 65.721 -2.954 1.00 96.87 1 ALA P N 1
ATOM 6753 C CA . ALA C 2 1 ? 70.380 65.644 -3.838 1.00 96.06 1 ALA P CA 1
ATOM 6754 C C . ALA C 2 1 ? 70.633 64.210 -4.151 1.00 97.08 1 ALA P C 1
ATOM 6755 O O . ALA C 2 1 ? 69.789 63.374 -3.925 1.00 98.08 1 ALA P O 1
ATOM 6757 N N . ARG C 2 2 ? 71.795 63.925 -4.697 1.00 94.29 2 ARG P N 1
ATOM 6758 C CA . ARG C 2 2 ? 72.074 62.585 -5.132 1.00 97.18 2 ARG P CA 1
ATOM 6759 C C . ARG C 2 2 ? 72.578 61.705 -4.010 1.00 95.17 2 ARG P C 1
ATOM 6760 O O . ARG C 2 2 ? 73.439 62.107 -3.253 1.00 93.43 2 ARG P O 1
ATOM 6768 N N . THR C 2 3 ? 72.054 60.491 -3.917 1.00 94.77 3 THR P N 1
ATOM 6769 C CA . THR C 2 3 ? 72.430 59.608 -2.835 1.00 91.54 3 THR P CA 1
ATOM 6770 C C . THR C 2 3 ? 72.636 58.162 -3.239 1.00 93.43 3 THR P C 1
ATOM 6771 O O . THR C 2 3 ? 71.718 57.516 -3.679 1.00 96.65 3 THR P O 1
ATOM 6787 N N . GLN C 2 5 ? 73.786 54.157 -2.176 1.00 91.19 5 GLN P N 1
ATOM 6788 C CA . GLN C 2 5 ? 73.589 53.293 -1.028 1.00 87.73 5 GLN P CA 1
ATOM 6789 C C . GLN C 2 5 ? 74.629 52.202 -1.064 1.00 87.44 5 GLN P C 1
ATOM 6790 O O . GLN C 2 5 ? 75.175 51.931 -2.100 1.00 89.06 5 GLN P O 1
ATOM 6796 N N . THR C 2 6 ? 74.944 51.600 0.071 1.00 91.22 6 THR P N 1
ATOM 6797 C CA . THR C 2 6 ? 75.973 50.573 0.094 1.00 91.89 6 THR P CA 1
ATOM 6798 C C . THR C 2 6 ? 75.836 49.526 1.177 1.00 90.63 6 THR P C 1
ATOM 6799 O O . THR C 2 6 ? 75.136 49.706 2.159 1.00 89.36 6 THR P O 1
ATOM 6803 N N . ALA C 2 7 ? 76.493 48.404 0.948 1.00 91.03 7 ALA P N 1
ATOM 6804 C CA . ALA C 2 7 ? 76.576 47.353 1.935 1.00 92.47 7 ALA P CA 1
ATOM 6805 C C . ALA C 2 7 ? 77.582 47.728 2.985 1.00 87.97 7 ALA P C 1
ATOM 6806 O O . ALA C 2 7 ? 78.567 48.378 2.691 1.00 87.68 7 ALA P O 1
ATOM 6808 N N . ARG C 2 8 ? 77.347 47.274 4.204 1.00 86.32 8 ARG P N 1
ATOM 6809 C CA . ARG C 2 8 ? 78.232 47.560 5.313 1.00 82.84 8 ARG P CA 1
ATOM 6810 C C . ARG C 2 8 ? 78.942 46.286 5.690 1.00 86.57 8 ARG P C 1
ATOM 6811 O O . ARG C 2 8 ? 78.362 45.229 5.629 1.00 87.19 8 ARG P O 1
ATOM 6819 N N . LYS C 2 9 ? 80.216 46.406 6.018 1.00 87.30 9 LYS P N 1
ATOM 6820 C CA . LYS C 2 9 ? 80.992 45.385 6.714 1.00 91.32 9 LYS P CA 1
ATOM 6821 C C . LYS C 2 9 ? 81.951 44.612 5.856 1.00 93.88 9 LYS P C 1
ATOM 6822 O O . LYS C 2 9 ? 82.751 43.852 6.387 1.00 96.77 9 LYS P O 1
ATOM 6828 N N . ALA D 2 1 ? 87.341 65.650 89.784 1.00 94.87 1 ALA Q N 1
ATOM 6829 C CA . ALA D 2 1 ? 86.147 65.576 90.594 1.00 93.68 1 ALA Q CA 1
ATOM 6830 C C . ALA D 2 1 ? 85.843 64.139 90.874 1.00 94.33 1 ALA Q C 1
ATOM 6831 O O . ALA D 2 1 ? 86.619 63.275 90.539 1.00 95.22 1 ALA Q O 1
ATOM 6833 N N . ARG D 2 2 ? 84.730 63.883 91.531 1.00 90.79 2 ARG Q N 1
ATOM 6834 C CA . ARG D 2 2 ? 84.419 62.531 91.922 1.00 91.19 2 ARG Q CA 1
ATOM 6835 C C . ARG D 2 2 ? 84.023 61.683 90.740 1.00 89.38 2 ARG Q C 1
ATOM 6836 O O . ARG D 2 2 ? 83.329 62.145 89.871 1.00 89.08 2 ARG Q O 1
ATOM 6844 N N . THR D 2 3 ? 84.436 60.426 90.729 1.00 88.98 3 THR Q N 1
ATOM 6845 C CA . THR D 2 3 ? 84.095 59.543 89.636 1.00 87.69 3 THR Q CA 1
ATOM 6846 C C . THR D 2 3 ? 83.885 58.108 90.060 1.00 89.54 3 THR Q C 1
ATOM 6847 O O . THR D 2 3 ? 84.752 57.506 90.642 1.00 90.71 3 THR Q O 1
ATOM 6863 N N . GLN D 2 5 ? 82.691 54.048 88.844 1.00 91.12 5 GLN Q N 1
ATOM 6864 C CA . GLN D 2 5 ? 82.810 53.173 87.698 1.00 88.66 5 GLN Q CA 1
ATOM 6865 C C . GLN D 2 5 ? 81.682 52.187 87.770 1.00 90.11 5 GLN Q C 1
ATOM 6866 O O . GLN D 2 5 ? 81.128 51.985 88.818 1.00 92.11 5 GLN Q O 1
ATOM 6872 N N . THR D 2 6 ? 81.347 51.549 86.676 1.00 89.47 6 THR Q N 1
ATOM 6873 C CA . THR D 2 6 ? 80.263 50.621 86.731 1.00 91.64 6 THR Q CA 1
ATOM 6874 C C . THR D 2 6 ? 80.573 49.573 85.717 1.00 91.62 6 THR Q C 1
ATOM 6875 O O . THR D 2 6 ? 81.550 49.676 84.999 1.00 90.78 6 THR Q O 1
ATOM 6879 N N . ALA D 2 7 ? 79.765 48.541 85.677 1.00 93.17 7 ALA Q N 1
ATOM 6880 C CA . ALA D 2 7 ? 79.918 47.548 84.661 1.00 93.50 7 ALA Q CA 1
ATOM 6881 C C . ALA D 2 7 ? 78.851 47.816 83.645 1.00 92.51 7 ALA Q C 1
ATOM 6882 O O . ALA D 2 7 ? 77.713 48.069 84.000 1.00 92.91 7 ALA Q O 1
ATOM 6884 N N . ARG D 2 8 ? 79.238 47.808 82.380 1.00 91.75 8 ARG Q N 1
ATOM 6885 C CA . ARG D 2 8 ? 78.294 47.884 81.287 1.00 91.54 8 ARG Q CA 1
ATOM 6886 C C . ARG D 2 8 ? 77.816 46.475 81.048 1.00 93.80 8 ARG Q C 1
ATOM 6887 O O . ARG D 2 8 ? 78.595 45.550 81.137 1.00 94.62 8 ARG Q O 1
ATOM 6895 N N . LYS D 2 9 ? 76.539 46.300 80.762 1.00 95.25 9 LYS Q N 1
ATOM 6896 C CA . LYS D 2 9 ? 76.030 44.967 80.531 1.00 98.45 9 LYS Q CA 1
ATOM 6897 C C . LYS D 2 9 ? 75.604 44.774 79.113 1.00 102.33 9 LYS Q C 1
ATOM 6898 O O . LYS D 2 9 ? 74.777 45.513 78.616 1.00 103.95 9 LYS Q O 1
ATOM 6904 N N . SER D 2 10 ? 76.140 43.737 78.487 1.00 103.00 10 SER Q N 1
ATOM 6905 C CA . SER D 2 10 ? 75.795 43.377 77.127 1.00 104.14 10 SER Q CA 1
ATOM 6906 C C . SER D 2 10 ? 74.303 43.157 76.971 1.00 105.16 10 SER Q C 1
ATOM 6907 O O . SER D 2 10 ? 73.623 43.932 76.312 1.00 108.12 10 SER Q O 1
#

Organism: Mus musculus (NCBI:txid10090)

GO terms:
  GO:0005694 chromosome (C, EXP)
  GO:0005634 nucleus (C, IDA)
  GO:0005654 nucleoplasm (C, IDA)
  GO:0016605 PML body (C, IDA)
  GO:0009791 post-embryonic development (P, IMP)

Secondary structure (DSSP, 8-state):
-PPBP-B-TTHHHHTTTT--SHHHHHHHHHHHHHSTTT--SEEEEEEEEETTEEEEEEEE-S----HHHHHHHTSBS------BTTB-----SS-HHHHHHHHHEEEEEEEEEESSEEEEEEEEHHHHHHTT-SS-B--EEEEETTS-EESHHHHHHHHHHHHHHSS--SHHHHHHHHHTS-SSEEEEEEEEEE-BSSSSBSSB-SS-TT--BPPP---------HHHHBHHHHHHHSBSS--SEEEETTEE-----SBTTEEEEEEEEE--TT-SS-EEEEEEEESS-SS--EEEEEETTEEEEEEE--S----S-SEEEEEE-TTS-B-TTSSSB---HHHHHHHHHHHHHHHHHHHHH--PPPBEEEE-TTT--EEEE-TT-----SS--GGG-SSGGG-STTSPPPPPP-/-PPBP-B-TTHHHHTTTT--SHHHHHHHHHHHHHSTTT--SEEEEEEEEETTEEEEEEEE-S----HHHHHHHTSBS------BTTB--S--SS-HHHHHHHHHEEEEEEEEEESSEEEEEEEEHHHHHHTT-SS-B--EEEEETTS-EESHHHHHHHHHHHHHHSS--SHHHHHHHHHTS-SSEEEEEEEEEE-EETTEESSB-SS-TT--BPPP----S------HHHHBHHHHHHHSBSS--SEEEETTEE-PPP-STTTEEEEEEEEE--TT-SS-EEEEEEEE-SSTT--EEEEEETTEEEEEEE--THHHH-SSSSTTEEEEEE-TTS-B-TTSSSB---HHHHHHHHHHHHHHHHHHHH---PPPBEEEE-TTT--EEEE-TT-----SS--GGG-SSTTS-STTSPPPPP-/----B---/----B----

CATH classification: 3.30.40.100

Solvent-accessible surface area: 38566 Å² total

Nearest PDB structures (foldseek):
  5ix1-assembly1_B  TM=1.002E+00  e=3.031E-90  Mus musculus
  5ix2-assembly1_B  TM=1.001E+00  e=1.452E-84  Mus musculus
  6o1e-assembly1_A-2  TM=8.518E-01  e=1.131E-75  Homo sapiens
  5of9-assembly1_A  TM=8.122E-01  e=1.411E-40  Homo sapiens
  5ofb-assembly1_B  TM=8.123E-01  e=6.188E-40  Homo sapiens

Sequence (850 aa):
GIRLSALCPKFLHTNSTSHTWPFSAVAELIDNAYDPDVNAKQIWIDKTVISDHICLTFTDNGNGMTADKLHKMLSFGFSDKVTMNGHVPVGLYGNGFKSGSMRLGKDAMVFTKNGETMSVGFLSQTYLEVIKAEHVVVPIVTFNKHRQMINLTESKASLAAILEHSLFSTEQKLLAELNAIMGKKGTRIIIWNLRSYKNATEFDFEKDKYDIRIPEDYKKQEIAPESDYSLRAYCSILYLKPRMQIIIRGQKVKTQLVSKSLAYIERDVYRPKFLTRTVRITFGFNCRNKDHYGIMMYHKNRLIKAYEKVGCQNMGVGVVGIIECNFLKPTHNKQDFDYTNEYRLTILALGEKLNDYWNEMKKRPDQTWVQCDACLKWRKLPDGIDQLPEKWYCSNNPDPQFRNCEVPEEPEDEGIRLSALCPKFLHTNSTSHTWPFSAVAELIDNAYDPDVNAKQIWIDKTVISDHICLTFTDNGNGMTADKLHKMLSFGFSDKVTMNGHVPVGLYGNGFKSGSMRLGKDAMVFTKNGETMSVGFLSQTYLEVIKAEHVVVPIVTFNKHRQMINLTESKASLAAILEHSLFSTEQKLLAELNAIMGKKGTRIIIWNLRSYKNATEFDFEKDKYDIRIPEDYKKQERQIAPESDYSLRAYCSILYLKPRMQIIIRGQKVKTQLVSKSLAYIERDVYRPKFLTRTVRITFGFNCRNKDHYGIMMYHKNRLIKAYEKVGCQLKANNMGVGVVGIIECNFLKPTHNKQDFDYTNEYRLTILALGEKLNDYWNEMKKRPDQTWVQCDACLKWRKLPDGIDQLPEKWYCSNNPDPQFRNCEVPEEPEDARTQTARKARTQTARKS

Radius of gyration: 29.32 Å; Cα contacts (8 Å, |Δi|>4): 1883; chains: 4; bounding box: 59×70×101 Å

InterPro domains:
  IPR011124 Zinc finger, CW-type [PF07496] (409-451)
  IPR011124 Zinc finger, CW-type [PS51050] (404-454)
  IPR036890 Histidine kinase/HSP90-like ATPase superfamily [G3DSA:3.30.565.10] (17-216)
  IPR036890 Histidine kinase/HSP90-like ATPase superfamily [SSF55874] (24-289)
  IPR041006 Morc, S5 domain 2-like [PF17942] (249-382)
  IPR045261 MICRORCHIDIA ATPase family [PTHR23336] (7-805)

Foldseek 3Di:
DDDDDFAFLVVLLVLQVVDPQLVLLVLLVVLVCQAVVFLFFEWEWEWADFLNWIKIKIKTQTQWDDVVVVVLLLPFADDDGQDDPNQGRPDDGSCNNSNSQVNFAQWKKKWWANLFKIKIKTFGSQLCVVVVDGGGDMQMWMGGPVRHTDPCVSRVVSVVSCLVPHSHVDPVSVVLLNLLNPDNTIMMMMHTHGDDDPNHHQWDCPPDVQWIFGDDCDDDVQVHDPLSTTVLVVVQQFFQDDRHWYGYSQFIHHHDDCVVFFPPKDKDWDDDPPDPDIWMKIKGAGDPDKQQEAEFEAESRGTQEGSCAAQPNVPQTSMYMYTYDNPFAADSSSNHTDPDPVVVVVRHVVNVVSVVSRVVPPDTDDWDWDQAPVLSAIDTHGPDDPDDDPHDHLCSDSRPQRSDSPHHHDDDDD/DDDDDFAFLVVLLVLQVVDPALLLLVLLVVLVCVAVVFLFQEKEWAWAAFLRWIKIKIKTQTQWDDQVVVVLLLPFQDDDGQDDPNQGRPDDGSCRNSNSLVNFAAWKKKWWANLFKIKIKIFGSVLCVVVVDRGGDIQMWMGGPVRHTDPCVRNVVSVVSCLVPNSHNDPVSVVLLNLLNPDNTIMMMMHTRGDDDPNHHQWDCPVDVQWIFGDDCDADPPDPDHDPLSTTVLVVVQQFFQDDSHWYGGSQFTHHHDDDVVFFPPKDKDWDDDPVDPDIWIKIKGFGDDPQAQADEFEAESRGTQEASHHAAPSVVDDDPLTRMYMYTYDNPFAADSSSNHTDDDPVVVVVRHVCRVVSRVVRVVDPDTDDWDWDAAPVQRAIGTHGPDDPDDDPHDHQLSHSRPVRNHSVDDHDDDD/DDDDDDDD/DDDDDDDDD

B-factor: mean 75.71, std 15.48, range [44.27, 156.94]